Protein 6EHB (pdb70)

Structure (mmCIF, N/CA/C/O backbone):
data_6EHB
#
_entry.id   6EHB
#
_cell.length_a   62.723
_cell.length_b   153.840
_cell.length_c   66.170
_cell.angle_alpha   90.00
_cell.angle_beta   102.32
_cell.angle_gamma   90.00
#
_symmetry.space_group_name_H-M   'P 1 21 1'
#
loop_
_entity.id
_entity.type
_entity.pdbx_description
1 polymer 'Outer membrane protein U'
2 non-polymer (HYDROXYETHYLOXY)TRI(ETHYLOXY)OCTANE
3 water water
#
loop_
_atom_site.group_PDB
_atom_site.id
_atom_site.type_symbol
_atom_site.label_atom_id
_atom_site.label_alt_id
_atom_site.label_comp_id
_atom_site.label_asym_id
_atom_site.label_entity_id
_atom_site.label_seq_id
_atom_site.pdbx_PDB_ins_code
_atom_site.Cartn_x
_atom_site.Cartn_y
_atom_site.Cartn_z
_atom_site.occupancy
_atom_site.B_iso_or_equiv
_atom_site.auth_seq_id
_atom_site.auth_comp_id
_atom_site.auth_asym_id
_atom_site.auth_atom_id
_atom_site.pdbx_PDB_model_num
ATOM 1 N N . ASP A 1 1 ? -19.250 70.285 67.383 1.00 34.80 1 ASP A N 1
ATOM 2 C CA . ASP A 1 1 ? -20.692 70.114 67.754 1.00 35.62 1 ASP A CA 1
ATOM 3 C C . ASP A 1 1 ? -21.367 71.520 67.682 1.00 30.78 1 ASP A C 1
ATOM 4 O O . ASP A 1 1 ? -20.700 72.627 67.739 1.00 28.66 1 ASP A O 1
ATOM 9 N N . GLY A 1 2 ? -22.694 71.454 67.625 1.00 31.06 2 GLY A N 1
ATOM 10 C CA . GLY A 1 2 ? -23.483 72.648 67.630 1.00 27.19 2 GLY A CA 1
ATOM 11 C C . GLY A 1 2 ? -23.133 73.546 66.420 1.00 21.48 2 GLY A C 1
ATOM 12 O O . GLY A 1 2 ? -23.075 73.079 65.222 1.00 22.22 2 GLY A O 1
ATOM 13 N N . ILE A 1 3 ? -22.833 74.792 66.716 1.00 20.49 3 ILE A N 1
ATOM 14 C CA . ILE A 1 3 ? -22.529 75.759 65.665 1.00 20.24 3 ILE A CA 1
ATOM 15 C C . ILE A 1 3 ? -21.230 75.414 64.984 1.00 18.93 3 ILE A C 1
ATOM 16 O O . ILE A 1 3 ? -21.055 75.766 63.854 1.00 18.51 3 ILE A O 1
ATOM 21 N N . ASN A 1 4 ? -20.334 74.697 65.652 1.00 18.35 4 ASN A N 1
ATOM 22 C CA . ASN A 1 4 ? -19.100 74.256 65.009 1.00 16.76 4 ASN A CA 1
ATOM 23 C C . ASN A 1 4 ? -19.364 72.959 64.359 1.00 17.02 4 ASN A C 1
ATOM 24 O O . ASN A 1 4 ? -19.091 71.856 64.891 1.00 17.52 4 ASN A O 1
ATOM 29 N N . GLN A 1 5 ? -19.990 73.080 63.223 1.00 16.60 5 GLN A N 1
ATOM 30 C CA . GLN A 1 5 ? -20.613 71.947 62.573 1.00 16.11 5 GLN A CA 1
ATOM 31 C C . GLN A 1 5 ? -19.592 70.842 62.265 1.00 16.73 5 GLN A C 1
ATOM 32 O O . GLN A 1 5 ? -19.932 69.654 62.408 1.00 17.53 5 GLN A O 1
ATOM 38 N N . SER A 1 6 ? -18.380 71.235 61.881 1.00 14.74 6 SER A N 1
ATOM 39 C CA . SER A 1 6 ? -17.374 70.193 61.485 1.00 16.87 6 SER A CA 1
ATOM 40 C C . SER A 1 6 ? -16.795 69.458 62.669 1.00 17.78 6 SER A C 1
ATOM 41 O O . SER A 1 6 ? -16.118 68.437 62.479 1.00 17.13 6 SER A O 1
ATOM 44 N N . GLY A 1 7 ? -16.999 69.937 63.889 1.00 16.09 7 GLY A N 1
ATOM 45 C CA . GLY A 1 7 ? -16.458 69.331 65.086 1.00 17.58 7 GLY A CA 1
ATOM 46 C C . GLY A 1 7 ? -17.186 68.040 65.442 1.00 14.72 7 GLY A C 1
ATOM 47 O O . GLY A 1 7 ? -18.344 67.772 65.042 1.00 16.06 7 GLY A O 1
ATOM 48 N N . ASP A 1 8 ? -16.420 67.226 66.215 1.00 15.94 8 ASP A N 1
ATOM 49 C CA . ASP A 1 8 ? -16.965 65.972 66.734 1.00 16.68 8 ASP A CA 1
ATOM 50 C C . ASP A 1 8 ? -18.223 66.208 67.585 1.00 21.53 8 ASP A C 1
ATOM 51 O O . ASP A 1 8 ? -18.313 67.256 68.248 1.00 21.92 8 ASP A O 1
ATOM 56 N N . LYS A 1 9 ? -19.128 65.252 67.576 1.00 19.91 9 LYS A N 1
ATOM 57 C CA . LYS A 1 9 ? -20.248 65.146 68.564 1.00 21.96 9 LYS A CA 1
ATOM 58 C C . LYS A 1 9 ? -19.991 64.105 69.622 1.00 23.98 9 LYS A C 1
ATOM 59 O O . LYS A 1 9 ? -19.250 63.144 69.421 1.00 20.36 9 LYS A O 1
ATOM 65 N N . ALA A 1 10 ? -20.554 64.259 70.833 1.00 21.20 10 ALA A N 1
ATOM 66 C CA . ALA A 1 10 ? -20.460 63.188 71.809 1.00 24.00 10 ALA A CA 1
ATOM 67 C C . ALA A 1 10 ? -20.931 61.864 71.316 1.00 21.67 10 ALA A C 1
ATOM 68 O O . ALA A 1 10 ? -21.809 61.784 70.489 1.00 24.25 10 ALA A O 1
ATOM 70 N N . GLY A 1 11 ? -20.165 60.859 71.740 1.00 20.58 11 GLY A N 1
ATOM 71 C CA . GLY A 1 11 ? -20.405 59.494 71.425 1.00 22.53 11 GLY A CA 1
ATOM 72 C C . GLY A 1 11 ? -21.563 58.841 72.144 1.00 26.04 11 GLY A C 1
ATOM 73 O O . GLY A 1 11 ? -22.329 59.511 72.812 1.00 23.52 11 GLY A O 1
ATOM 74 N N . SER A 1 12 ? -21.731 57.578 71.832 1.00 21.51 12 SER A N 1
ATOM 75 C CA . SER A 1 12 ? -22.800 56.698 72.331 1.00 23.42 12 SER A CA 1
ATOM 76 C C . SER A 1 12 ? -22.234 55.955 73.563 1.00 23.07 12 SER A C 1
ATOM 77 O O . SER A 1 12 ? -21.173 55.315 73.523 1.00 22.08 12 SER A O 1
ATOM 80 N N . THR A 1 13 ? -23.072 55.869 74.609 1.00 22.78 13 THR A N 1
ATOM 81 C CA . THR A 1 13 ? -22.646 55.192 75.839 1.00 23.92 13 THR A CA 1
ATOM 82 C C . THR A 1 13 ? -22.823 53.683 75.685 1.00 22.49 13 THR A C 1
ATOM 83 O O . THR A 1 13 ? -23.887 53.259 75.497 1.00 26.99 13 THR A O 1
ATOM 87 N N . VAL A 1 14 ? -21.754 52.899 75.695 1.00 20.59 14 VAL A N 1
ATOM 88 C CA . VAL A 1 14 ? -21.784 51.488 75.476 1.00 22.58 14 VAL A CA 1
ATOM 89 C C . VAL A 1 14 ? -21.618 50.695 76.781 1.00 25.17 14 VAL A C 1
ATOM 90 O O . VAL A 1 14 ? -21.898 49.540 76.807 1.00 25.42 14 VAL A O 1
ATOM 94 N N . TYR A 1 15 ? -21.142 51.328 77.801 1.00 24.19 15 TYR A N 1
ATOM 95 C CA . TYR A 1 15 ? -21.027 50.738 79.108 1.00 26.00 15 TYR A CA 1
ATOM 96 C C . TYR A 1 15 ? -21.253 51.908 80.080 1.00 25.52 15 TYR A C 1
ATOM 97 O O . TYR A 1 15 ? -20.652 53.017 79.980 1.00 22.70 15 TYR A O 1
ATOM 106 N N . SER A 1 16 ? -22.048 51.639 81.138 1.00 28.64 16 SER A N 1
ATOM 107 C CA . SER A 1 16 ? -22.207 52.597 82.175 1.00 28.33 16 SER A CA 1
ATOM 108 C C . SER A 1 16 ? -22.556 51.815 83.430 1.00 36.18 16 SER A C 1
ATOM 109 O O . SER A 1 16 ? -23.451 50.956 83.404 1.00 37.04 16 SER A O 1
ATOM 112 N N . ALA A 1 17 ? -21.826 52.075 84.473 1.00 29.83 17 ALA A N 1
ATOM 113 C CA . ALA A 1 17 ? -22.151 51.414 85.739 1.00 40.87 17 ALA A CA 1
ATOM 114 C C . ALA A 1 17 ? -21.283 51.994 86.830 1.00 51.23 17 ALA A C 1
ATOM 115 O O . ALA A 1 17 ? -20.068 51.747 86.811 1.00 52.43 17 ALA A O 1
ATOM 117 N N . LYS A 1 18 ? -21.924 52.726 87.780 1.00 59.40 18 LYS A N 1
ATOM 118 C CA . LYS A 1 18 ? -21.316 53.209 89.067 1.00 54.66 18 LYS A CA 1
ATOM 119 C C . LYS A 1 18 ? -20.447 54.445 88.909 1.00 47.54 18 LYS A C 1
ATOM 120 O O . LYS A 1 18 ? -19.261 54.431 89.250 1.00 55.62 18 LYS A O 1
ATOM 126 N N . GLY A 1 19 ? -21.011 55.520 88.384 1.00 46.58 19 GLY A N 1
ATOM 127 C CA . GLY A 1 19 ? -20.224 56.694 87.947 1.00 42.48 19 GLY A CA 1
ATOM 128 C C . GLY A 1 19 ? -19.052 56.414 86.960 1.00 43.09 19 GLY A C 1
ATOM 129 O O . GLY A 1 19 ? -18.183 57.298 86.762 1.00 44.21 19 GLY A O 1
ATOM 130 N N . THR A 1 20 ? -18.998 55.204 86.398 1.00 36.21 20 THR A N 1
ATOM 131 C CA . THR A 1 20 ? -18.010 54.857 85.312 1.00 39.91 20 THR A CA 1
ATOM 132 C C . THR A 1 20 ? -18.681 54.583 83.965 1.00 30.09 20 THR A C 1
ATOM 133 O O . THR A 1 20 ? -19.618 53.821 83.881 1.00 28.58 20 THR A O 1
ATOM 137 N N . SER A 1 21 ? -18.166 55.222 82.891 1.00 26.09 21 SER A N 1
ATOM 138 C CA . SER A 1 21 ? -18.808 55.110 81.578 1.00 25.37 21 SER A CA 1
ATOM 139 C C . SER A 1 21 ? -17.759 55.006 80.444 1.00 20.55 21 SER A C 1
ATOM 140 O O . SER A 1 21 ? -16.642 55.495 80.589 1.00 21.29 21 SER A O 1
ATOM 143 N N . LEU A 1 22 ? -18.209 54.364 79.341 1.00 20.16 22 LEU A N 1
ATOM 144 C CA . LEU A 1 22 ? -17.418 54.234 78.088 1.00 19.80 22 LEU A CA 1
ATOM 145 C C . LEU A 1 22 ? -18.306 54.661 76.967 1.00 18.86 22 LEU A C 1
ATOM 146 O O . LEU A 1 22 ? -19.361 54.111 76.798 1.00 18.10 22 LEU A O 1
ATOM 151 N N . GLU A 1 23 ? -17.869 55.677 76.211 1.00 18.78 23 GLU A N 1
ATOM 152 C CA . GLU A 1 23 ? -18.606 56.224 75.082 1.00 20.32 23 GLU A CA 1
ATOM 153 C C . GLU A 1 23 ? -17.750 55.946 73.831 1.00 17.98 23 GLU A C 1
ATOM 154 O O . GLU A 1 23 ? -16.564 56.293 73.842 1.00 18.51 23 GLU A O 1
ATOM 160 N N . VAL A 1 24 ? -18.419 55.457 72.808 1.00 18.36 24 VAL A N 1
ATOM 161 C CA . VAL A 1 24 ? -17.763 55.164 71.522 1.00 16.19 24 VAL A CA 1
ATOM 162 C C . VAL A 1 24 ? -18.450 56.184 70.594 1.00 18.26 24 VAL A C 1
ATOM 163 O O . VAL A 1 24 ? -19.646 56.227 70.459 1.00 20.12 24 VAL A O 1
ATOM 167 N N . GLY A 1 25 ? -17.624 57.013 69.937 1.00 16.90 25 GLY A N 1
ATOM 168 C CA . GLY A 1 25 ? -18.135 58.010 69.080 1.00 16.49 25 GLY A CA 1
ATOM 169 C C . GLY A 1 25 ? -17.259 58.054 67.831 1.00 14.88 25 GLY A C 1
ATOM 170 O O . GLY A 1 25 ? -16.445 57.140 67.541 1.00 15.66 25 GLY A O 1
ATOM 171 N N . GLY A 1 26 ? -17.407 59.134 67.099 1.00 15.33 26 GLY A N 1
ATOM 172 C CA . GLY A 1 26 ? -16.685 59.341 65.803 1.00 13.53 26 GLY A CA 1
ATOM 173 C C . GLY A 1 26 ? -17.686 59.543 64.713 1.00 14.57 26 GLY A C 1
ATOM 174 O O . GLY A 1 26 ? -18.817 59.924 64.949 1.00 14.96 26 GLY A O 1
ATOM 175 N N . ARG A 1 27 ? -17.231 59.309 63.482 1.00 13.00 27 ARG A N 1
ATOM 176 C CA . ARG A 1 27 ? -18.120 59.559 62.341 1.00 13.56 27 ARG A CA 1
ATOM 177 C C . ARG A 1 27 ? -17.713 58.726 61.125 1.00 13.07 27 ARG A C 1
ATOM 178 O O . ARG A 1 27 ? -16.574 58.223 61.086 1.00 13.29 27 ARG A O 1
ATOM 186 N N . ALA A 1 28 ? -18.658 58.559 60.251 1.00 13.62 28 ALA A N 1
ATOM 187 C CA . ALA A 1 28 ? -18.383 58.081 58.888 1.00 13.21 28 ALA A CA 1
ATOM 188 C C . ALA A 1 28 ? -18.846 59.245 58.026 1.00 14.69 28 ALA A C 1
ATOM 189 O O . ALA A 1 28 ? -20.043 59.500 57.944 1.00 14.52 28 ALA A O 1
ATOM 191 N N . GLU A 1 29 ? -17.908 59.923 57.391 1.00 12.20 29 GLU A N 1
ATOM 192 C CA . GLU A 1 29 ? -18.227 61.201 56.689 1.00 13.31 29 GLU A CA 1
ATOM 193 C C . GLU A 1 29 ? -17.754 61.023 55.229 1.00 12.05 29 GLU A C 1
ATOM 194 O O . GLU A 1 29 ? -16.582 61.102 54.914 1.00 14.49 29 GLU A O 1
ATOM 200 N N . ALA A 1 30 ? -18.746 60.825 54.391 1.00 12.58 30 ALA A N 1
ATOM 201 C CA . ALA A 1 30 ? -18.494 60.780 52.974 1.00 12.58 30 ALA A CA 1
ATOM 202 C C . ALA A 1 30 ? -18.353 62.145 52.401 1.00 14.80 30 ALA A C 1
ATOM 203 O O . ALA A 1 30 ? -19.257 63.006 52.673 1.00 14.46 30 ALA A O 1
ATOM 205 N N . ARG A 1 31 ? -17.301 62.422 51.632 1.00 12.79 31 ARG A N 1
ATOM 206 C CA . ARG A 1 31 ? -17.013 63.808 51.176 1.00 13.35 31 ARG A CA 1
ATOM 207 C C . ARG A 1 31 ? -16.491 63.731 49.765 1.00 13.87 31 ARG A C 1
ATOM 208 O O . ARG A 1 31 ? -15.414 63.191 49.526 1.00 14.56 31 ARG A O 1
ATOM 216 N N . LEU A 1 32 ? -17.199 64.351 48.824 1.00 14.59 32 LEU A N 1
ATOM 217 C CA . LEU A 1 32 ? -16.729 64.429 47.442 1.00 14.94 32 LEU A CA 1
ATOM 218 C C . LEU A 1 32 ? -16.284 65.850 47.185 1.00 15.34 32 LEU A C 1
ATOM 219 O O . LEU A 1 32 ? -17.072 66.792 47.457 1.00 14.80 32 LEU A O 1
ATOM 224 N N . SER A 1 33 ? -15.049 66.029 46.802 1.00 14.83 33 SER A N 1
ATOM 225 C CA . SER A 1 33 ? -14.490 67.336 46.411 1.00 15.44 33 SER A CA 1
ATOM 226 C C . SER A 1 33 ? -14.400 67.465 44.919 1.00 15.54 33 SER A C 1
ATOM 227 O O . SER A 1 33 ? -13.796 66.582 44.260 1.00 15.41 33 SER A O 1
ATOM 230 N N . LEU A 1 34 ? -14.894 68.590 44.369 1.00 16.86 34 LEU A N 1
ATOM 231 C CA . LEU A 1 34 ? -14.847 68.797 42.943 1.00 17.39 34 LEU A CA 1
ATOM 232 C C . LEU A 1 34 ? -14.061 70.078 42.687 1.00 17.88 34 LEU A C 1
ATOM 233 O O . LEU A 1 34 ? -14.479 71.165 43.150 1.00 18.24 34 LEU A O 1
ATOM 238 N N . LYS A 1 35 ? -12.965 69.972 41.967 1.00 16.39 35 LYS A N 1
ATOM 239 C CA . LYS A 1 35 ? -12.120 71.166 41.593 1.00 16.03 35 LYS A CA 1
ATOM 240 C C . LYS A 1 35 ? -11.831 71.056 40.094 1.00 19.77 35 LYS A C 1
ATOM 241 O O . LYS A 1 35 ? -11.416 70.004 39.659 1.00 18.93 35 LYS A O 1
ATOM 247 N N . ASP A 1 36 ? -12.229 72.067 39.327 1.00 20.64 36 ASP A N 1
ATOM 248 C CA . ASP A 1 36 ? -12.030 72.030 37.834 1.00 21.86 36 ASP A CA 1
ATOM 249 C C . ASP A 1 36 ? -12.744 70.807 37.238 1.00 22.50 36 ASP A C 1
ATOM 250 O O . ASP A 1 36 ? -12.274 70.249 36.282 1.00 23.63 36 ASP A O 1
ATOM 255 N N . GLY A 1 37 ? -13.881 70.430 37.829 1.00 21.70 37 GLY A N 1
ATOM 256 C CA . GLY A 1 37 ? -14.770 69.367 37.386 1.00 23.41 37 GLY A CA 1
ATOM 257 C C . GLY A 1 37 ? -14.164 67.977 37.654 1.00 24.56 37 GLY A C 1
ATOM 258 O O . GLY A 1 37 ? -14.691 66.983 37.182 1.00 25.64 37 GLY A O 1
ATOM 259 N N . LYS A 1 38 ? -13.134 67.906 38.490 1.00 21.91 38 LYS A N 1
ATOM 260 C CA . LYS A 1 38 ? -12.434 66.652 38.747 1.00 19.09 38 LYS A CA 1
ATOM 261 C C . LYS A 1 38 ? -12.663 66.268 40.251 1.00 18.71 38 LYS A C 1
ATOM 262 O O . LYS A 1 38 ? -12.422 67.080 41.144 1.00 16.85 38 LYS A O 1
ATOM 268 N N . ALA A 1 39 ? -13.092 65.005 40.446 1.00 17.75 39 ALA A N 1
ATOM 269 C CA . ALA A 1 39 ? -13.516 64.515 41.779 1.00 16.91 39 ALA A CA 1
ATOM 270 C C . ALA A 1 39 ? -12.364 63.911 42.563 1.00 16.95 39 ALA A C 1
ATOM 271 O O . ALA A 1 39 ? -11.608 63.082 42.069 1.00 15.79 39 ALA A O 1
ATOM 273 N N . GLN A 1 40 ? -12.349 64.227 43.866 1.00 16.37 40 GLN A N 1
ATOM 274 C CA . GLN A 1 40 ? -11.518 63.555 44.835 1.00 14.70 40 GLN A CA 1
ATOM 275 C C . GLN A 1 40 ? -12.327 63.074 46.031 1.00 13.84 40 GLN A C 1
ATOM 276 O O . GLN A 1 40 ? -13.215 63.805 46.516 1.00 14.17 40 GLN A O 1
ATOM 282 N N . ASP A 1 41 ? -12.097 61.812 46.460 1.00 13.45 41 ASP A N 1
ATOM 283 C CA . ASP A 1 41 ? -12.787 61.256 47.605 1.00 13.38 41 ASP A CA 1
ATOM 284 C C . ASP A 1 41 ? -12.045 61.668 48.855 1.00 12.43 41 ASP A C 1
ATOM 285 O O . ASP A 1 41 ? -10.904 61.169 49.098 1.00 13.21 41 ASP A O 1
ATOM 290 N N . ASN A 1 42 ? -12.633 62.597 49.626 1.00 12.63 42 ASN A N 1
ATOM 291 C CA . ASN A 1 42 ? -12.019 63.098 50.856 1.00 11.99 42 ASN A CA 1
ATOM 292 C C . ASN A 1 42 ? -12.805 62.536 52.030 1.00 12.42 42 ASN A C 1
ATOM 293 O O . ASN A 1 42 ? -12.770 63.097 53.136 1.00 13.79 42 ASN A O 1
ATOM 298 N N . SER A 1 43 ? -13.430 61.389 51.883 1.00 11.68 43 SER A N 1
ATOM 299 C CA . SER A 1 43 ? -14.195 60.731 52.932 1.00 12.72 43 SER A CA 1
ATOM 300 C C . SER A 1 43 ? -13.262 60.390 54.070 1.00 12.35 43 SER A C 1
ATOM 301 O O . SER A 1 43 ? -12.066 60.097 53.890 1.00 14.11 43 SER A O 1
ATOM 304 N N . ARG A 1 44 ? -13.816 60.399 55.246 1.00 14.11 44 ARG A N 1
ATOM 305 C CA . ARG A 1 44 ? -13.035 60.035 56.444 1.00 14.39 44 ARG A CA 1
ATOM 306 C C . ARG A 1 44 ? -13.940 59.342 57.462 1.00 15.39 44 ARG A C 1
ATOM 307 O O . ARG A 1 44 ? -15.142 59.657 57.589 1.00 13.98 44 ARG A O 1
ATOM 315 N N . VAL A 1 45 ? -13.339 58.407 58.203 1.00 12.46 45 VAL A N 1
ATOM 316 C CA . VAL A 1 45 ? -13.971 57.867 59.376 1.00 13.77 45 VAL A CA 1
ATOM 317 C C . VAL A 1 45 ? -13.136 58.317 60.578 1.00 12.53 45 VAL A C 1
ATOM 318 O O . VAL A 1 45 ? -11.923 58.372 60.566 1.00 12.77 45 VAL A O 1
ATOM 322 N N . ARG A 1 46 ? -13.844 58.653 61.627 1.00 12.78 46 ARG A N 1
ATOM 323 C CA . ARG A 1 46 ? -13.236 58.751 62.977 1.00 13.60 46 ARG A CA 1
ATOM 324 C C . ARG A 1 46 ? -13.864 57.754 63.919 1.00 11.91 46 ARG A C 1
ATOM 325 O O . ARG A 1 46 ? -15.070 57.507 63.879 1.00 14.18 46 ARG A O 1
ATOM 333 N N . LEU A 1 47 ? -13.010 57.157 64.776 1.00 11.60 47 LEU A N 1
ATOM 334 C CA . LEU A 1 47 ? -13.455 56.298 65.862 1.00 12.90 47 LEU A CA 1
ATOM 335 C C . LEU A 1 47 ? -12.777 56.860 67.147 1.00 12.73 47 LEU A C 1
ATOM 336 O O . LEU A 1 47 ? -11.597 57.205 67.152 1.00 13.98 47 LEU A O 1
ATOM 341 N N . ASN A 1 48 ? -13.621 56.998 68.174 1.00 15.07 48 ASN A N 1
ATOM 342 C CA . ASN A 1 48 ? -13.158 57.504 69.414 1.00 14.52 48 ASN A CA 1
ATOM 343 C C . ASN A 1 48 ? -13.797 56.791 70.596 1.00 13.52 48 ASN A C 1
ATOM 344 O O . ASN A 1 48 ? -14.806 56.153 70.480 1.00 14.42 48 ASN A O 1
ATOM 349 N N . PHE A 1 49 ? -13.030 56.798 71.678 1.00 14.24 49 PHE A N 1
ATOM 350 C CA . PHE A 1 49 ? -13.296 56.074 72.926 1.00 14.72 49 PHE A CA 1
ATOM 351 C C . PHE A 1 49 ? -12.986 56.972 74.090 1.00 14.85 49 PHE A C 1
ATOM 352 O O . PHE A 1 49 ? -11.891 57.467 74.183 1.00 13.71 49 PHE A O 1
ATOM 360 N N . LEU A 1 50 ? -14.043 57.286 74.863 1.00 14.88 50 LEU A N 1
ATOM 361 C CA . LEU A 1 50 ? -13.958 58.237 75.972 1.00 15.60 50 LEU A CA 1
ATOM 362 C C . LEU A 1 50 ? -14.455 57.478 77.239 1.00 15.58 50 LEU A C 1
ATOM 363 O O . LEU A 1 50 ? -15.611 57.056 77.346 1.00 17.73 50 LEU A O 1
ATOM 368 N N . GLY A 1 51 ? -13.521 57.326 78.124 1.00 16.20 51 GLY A N 1
ATOM 369 C CA . GLY A 1 51 ? -13.836 56.769 79.441 1.00 16.60 51 GLY A CA 1
ATOM 370 C C . GLY A 1 51 ? -13.760 57.805 80.557 1.00 17.28 51 GLY A C 1
ATOM 371 O O . GLY A 1 51 ? -12.925 58.689 80.556 1.00 17.36 51 GLY A O 1
ATOM 372 N N . LYS A 1 52 ? -14.765 57.740 81.420 1.00 19.65 52 LYS A N 1
ATOM 373 C CA . LYS A 1 52 ? -14.823 58.689 82.555 1.00 22.08 52 LYS A CA 1
ATOM 374 C C . LYS A 1 52 ? -15.169 57.877 83.805 1.00 24.13 52 LYS A C 1
ATOM 375 O O . LYS A 1 52 ? -16.151 57.047 83.748 1.00 22.96 52 LYS A O 1
ATOM 381 N N . ALA A 1 53 ? -14.413 58.087 84.870 1.00 23.59 53 ALA A N 1
ATOM 382 C CA . ALA A 1 53 ? -14.621 57.396 86.150 1.00 22.65 53 ALA A CA 1
ATOM 383 C C . ALA A 1 53 ? -14.727 58.481 87.274 1.00 23.42 53 ALA A C 1
ATOM 384 O O . ALA A 1 53 ? -13.758 59.238 87.512 1.00 22.28 53 ALA A O 1
ATOM 386 N N . GLU A 1 54 ? -15.924 58.538 87.835 1.00 27.34 54 GLU A N 1
ATOM 387 C CA . GLU A 1 54 ? -16.213 59.485 88.922 1.00 27.20 54 GLU A CA 1
ATOM 388 C C . GLU A 1 54 ? -15.493 58.922 90.078 1.00 24.58 54 GLU A C 1
ATOM 389 O O . GLU A 1 54 ? -15.670 57.758 90.451 1.00 28.05 54 GLU A O 1
ATOM 395 N N . ILE A 1 55 ? -14.678 59.757 90.689 1.00 21.30 55 ILE A N 1
ATOM 396 C CA . ILE A 1 55 ? -13.896 59.365 91.852 1.00 22.95 55 ILE A CA 1
ATOM 397 C C . ILE A 1 55 ? -14.682 59.815 93.135 1.00 25.94 55 ILE A C 1
ATOM 398 O O . ILE A 1 55 ? -14.863 59.034 94.077 1.00 26.86 55 ILE A O 1
ATOM 403 N N . ASN A 1 56 ? -15.125 61.052 93.108 1.00 24.93 56 ASN A N 1
ATOM 404 C CA . ASN A 1 56 ? -16.031 61.572 94.116 1.00 23.75 56 ASN A CA 1
ATOM 405 C C . ASN A 1 56 ? -16.808 62.674 93.457 1.00 25.20 56 ASN A C 1
ATOM 406 O O . ASN A 1 56 ? -16.565 62.975 92.255 1.00 24.93 56 ASN A O 1
ATOM 411 N N . ASP A 1 57 ? -17.680 63.413 94.167 1.00 24.88 57 ASP A N 1
ATOM 412 C CA . ASP A 1 57 ? -18.367 64.477 93.499 1.00 26.58 57 ASP A CA 1
ATOM 413 C C . ASP A 1 57 ? -17.545 65.660 93.142 1.00 28.64 57 ASP A C 1
ATOM 414 O O . ASP A 1 57 ? -18.089 66.600 92.560 1.00 38.81 57 ASP A O 1
ATOM 419 N N . SER A 1 58 ? -16.264 65.684 93.448 1.00 23.95 58 SER A N 1
ATOM 420 C CA . SER A 1 58 ? -15.402 66.815 93.118 1.00 27.51 58 SER A CA 1
ATOM 421 C C . SER A 1 58 ? -14.371 66.405 92.072 1.00 25.36 58 SER A C 1
ATOM 422 O O . SER A 1 58 ? -13.530 67.281 91.717 1.00 28.18 58 SER A O 1
ATOM 425 N N . LEU A 1 59 ? -14.325 65.099 91.726 1.00 20.98 59 LEU A N 1
ATOM 426 C CA . LEU A 1 59 ? -13.113 64.637 91.028 1.00 21.16 59 LEU A CA 1
ATOM 427 C C . LEU A 1 59 ? -13.444 63.443 90.129 1.00 21.63 59 LEU A C 1
ATOM 428 O O . LEU A 1 59 ? -14.185 62.541 90.477 1.00 19.60 59 LEU A O 1
ATOM 433 N N . TYR A 1 60 ? -12.872 63.453 88.910 1.00 20.59 60 TYR A N 1
ATOM 434 C CA . TYR A 1 60 ? -13.118 62.303 87.978 1.00 19.62 60 TYR A CA 1
ATOM 435 C C . TYR A 1 60 ? -11.766 62.142 87.181 1.00 16.51 60 TYR A C 1
ATOM 436 O O . TYR A 1 60 ? -10.918 63.018 87.053 1.00 17.75 60 TYR A O 1
ATOM 445 N N . GLY A 1 61 ? -11.583 60.899 86.698 1.00 20.21 61 GLY A N 1
ATOM 446 C CA . GLY A 1 61 ? -10.488 60.602 85.760 1.00 19.78 61 GLY A CA 1
ATOM 447 C C . GLY A 1 61 ? -11.096 60.350 84.390 1.00 17.98 61 GLY A C 1
ATOM 448 O O . GLY A 1 61 ? -12.263 60.014 84.233 1.00 17.98 61 GLY A O 1
ATOM 449 N N . VAL A 1 62 ? -10.288 60.699 83.388 1.00 18.16 62 VAL A N 1
ATOM 450 C CA . VAL A 1 62 ? -10.691 60.570 82.000 1.00 18.99 62 VAL A CA 1
ATOM 451 C C . VAL A 1 62 ? -9.553 59.937 81.156 1.00 16.20 62 VAL A C 1
ATOM 452 O O . VAL A 1 62 ? -8.381 60.138 81.366 1.00 15.03 62 VAL A O 1
ATOM 456 N N . GLY A 1 63 ? -10.010 59.224 80.117 1.00 15.98 63 GLY A N 1
ATOM 457 C CA . GLY A 1 63 ? -9.079 58.672 79.099 1.00 15.23 63 GLY A CA 1
ATOM 458 C C . GLY A 1 63 ? -9.726 58.859 77.736 1.00 13.05 63 GLY A C 1
ATOM 459 O O . GLY A 1 63 ? -10.905 58.580 77.613 1.00 16.94 63 GLY A O 1
ATOM 460 N N . PHE A 1 64 ? -8.946 59.224 76.708 1.00 13.43 64 PHE A N 1
ATOM 461 C CA . PHE A 1 64 ? -9.508 59.449 75.417 1.00 14.20 64 PHE A CA 1
ATOM 462 C C . PHE A 1 64 ? -8.530 59.030 74.324 1.00 13.89 64 PHE A C 1
ATOM 463 O O . PHE A 1 64 ? -7.334 59.403 74.320 1.00 15.69 64 PHE A O 1
ATOM 471 N N . TYR A 1 65 ? -9.152 58.386 73.307 1.00 13.41 65 TYR A N 1
ATOM 472 C CA . TYR A 1 65 ? -8.418 58.112 72.032 1.00 13.39 65 TYR A CA 1
ATOM 473 C C . TYR A 1 65 ? -9.344 58.554 70.896 1.00 11.72 65 TYR A C 1
ATOM 474 O O . TYR A 1 65 ? -10.541 58.243 70.953 1.00 12.27 65 TYR A O 1
ATOM 483 N N . GLU A 1 66 ? -8.722 59.084 69.832 1.00 12.20 66 GLU A N 1
ATOM 484 C CA . GLU A 1 66 ? -9.434 59.243 68.564 1.00 12.71 66 GLU A CA 1
ATOM 485 C C . GLU A 1 66 ? -8.452 58.952 67.443 1.00 12.36 66 GLU A C 1
ATOM 486 O O . GLU A 1 66 ? -7.393 59.538 67.382 1.00 13.67 66 GLU A O 1
ATOM 492 N N . GLY A 1 67 ? -8.968 58.130 66.519 1.00 13.40 67 GLY A N 1
ATOM 493 C CA . GLY A 1 67 ? -8.277 57.871 65.259 1.00 13.44 67 GLY A CA 1
ATOM 494 C C . GLY A 1 67 ? -9.071 58.309 64.054 1.00 12.71 67 GLY A C 1
ATOM 495 O O . GLY A 1 67 ? -10.303 58.299 64.090 1.00 13.39 67 GLY A O 1
ATOM 496 N N . GLU A 1 68 ? -8.367 58.681 62.997 1.00 13.20 68 GLU A N 1
ATOM 497 C CA . GLU A 1 68 ? -9.040 59.038 61.718 1.00 11.48 68 GLU A CA 1
ATOM 498 C C . GLU A 1 68 ? -8.454 58.050 60.665 1.00 12.72 68 GLU A C 1
ATOM 499 O O . GLU A 1 68 ? -7.226 57.852 60.663 1.00 13.27 68 GLU A O 1
ATOM 505 N N . PHE A 1 69 ? -9.336 57.573 59.834 1.00 12.54 69 PHE A N 1
ATOM 506 C CA . PHE A 1 69 ? -9.069 56.503 58.859 1.00 12.97 69 PHE A CA 1
ATOM 507 C C . PHE A 1 69 ? -9.584 56.970 57.508 1.00 13.49 69 PHE A C 1
ATOM 508 O O . PHE A 1 69 ? -10.704 57.491 57.395 1.00 14.40 69 PHE A O 1
ATOM 516 N N . THR A 1 70 ? -8.751 56.809 56.468 1.00 14.02 70 THR A N 1
ATOM 517 C CA . THR A 1 70 ? -9.134 57.173 55.121 1.00 14.16 70 THR A CA 1
ATOM 518 C C . THR A 1 70 ? -8.668 56.134 54.118 1.00 13.58 70 THR A C 1
ATOM 519 O O . THR A 1 70 ? -7.890 55.235 54.454 1.00 14.15 70 THR A O 1
ATOM 523 N N . THR A 1 71 ? -9.126 56.316 52.857 1.00 13.72 71 THR A N 1
ATOM 524 C CA . THR A 1 71 ? -8.713 55.451 51.735 1.00 12.65 71 THR A CA 1
ATOM 525 C C . THR A 1 71 ? -8.121 56.396 50.630 1.00 12.80 71 THR A C 1
ATOM 526 O O . THR A 1 71 ? -8.479 57.601 50.513 1.00 13.61 71 THR A O 1
ATOM 530 N N . ASN A 1 72 ? -7.291 55.780 49.810 1.00 13.44 72 ASN A N 1
ATOM 531 C CA . ASN A 1 72 ? -6.748 56.433 48.640 1.00 13.41 72 ASN A CA 1
ATOM 532 C C . ASN A 1 72 ? -6.473 55.392 47.553 1.00 14.64 72 ASN A C 1
ATOM 533 O O . ASN A 1 72 ? -5.355 55.107 47.175 1.00 15.90 72 ASN A O 1
ATOM 538 N N . ASP A 1 73 ? -7.572 54.830 47.049 1.00 14.42 73 ASP A N 1
ATOM 539 C CA . ASP A 1 73 ? -7.501 53.701 46.114 1.00 12.22 73 ASP A CA 1
ATOM 540 C C . ASP A 1 73 ? -6.904 54.037 44.759 1.00 13.66 73 ASP A C 1
ATOM 541 O O . ASP A 1 73 ? -6.245 53.154 44.145 1.00 14.24 73 ASP A O 1
ATOM 546 N N . GLN A 1 74 ? -7.177 55.256 44.267 1.00 14.56 74 GLN A N 1
ATOM 547 C CA . GLN A 1 74 ? -6.675 55.672 42.945 1.00 15.73 74 GLN A CA 1
ATOM 548 C C . GLN A 1 74 ? -7.100 54.669 41.897 1.00 16.11 74 GLN A C 1
ATOM 549 O O . GLN A 1 74 ? -6.368 54.350 40.962 1.00 18.12 74 GLN A O 1
ATOM 555 N N . GLY A 1 75 ? -8.282 54.112 42.024 1.00 14.90 75 GLY A N 1
ATOM 556 C CA . GLY A 1 75 ? -8.790 53.221 41.032 1.00 15.88 75 GLY A CA 1
ATOM 557 C C . GLY A 1 75 ? -8.579 51.721 41.086 1.00 16.89 75 GLY A C 1
ATOM 558 O O . GLY A 1 75 ? -9.062 50.962 40.216 1.00 16.64 75 GLY A O 1
ATOM 559 N N . LYS A 1 76 ? -7.840 51.290 42.094 1.00 14.72 76 LYS A N 1
ATOM 560 C CA . LYS A 1 76 ? -7.652 49.887 42.397 1.00 14.91 76 LYS A CA 1
ATOM 561 C C . LYS A 1 76 ? -8.250 49.571 43.755 1.00 14.24 76 LYS A C 1
ATOM 562 O O . LYS A 1 76 ? -8.370 50.462 44.585 1.00 15.40 76 LYS A O 1
ATOM 568 N N . ASN A 1 77 ? -8.667 48.347 43.984 1.00 13.73 77 ASN A N 1
ATOM 569 C CA . ASN A 1 77 ? -9.055 47.943 45.343 1.00 15.27 77 ASN A CA 1
ATOM 570 C C . ASN A 1 77 ? -7.795 47.716 46.101 1.00 15.83 77 ASN A C 1
ATOM 571 O O . ASN A 1 77 ? -7.247 46.598 46.150 1.00 16.79 77 ASN A O 1
ATOM 576 N N . ALA A 1 78 ? -7.286 48.799 46.676 1.00 14.04 78 ALA A N 1
ATOM 577 C CA . ALA A 1 78 ? -5.986 48.830 47.299 1.00 15.16 78 ALA A CA 1
ATOM 578 C C . ALA A 1 78 ? -6.112 48.492 48.773 1.00 15.90 78 ALA A C 1
ATOM 579 O O . ALA A 1 78 ? -7.191 48.474 49.346 1.00 15.53 78 ALA A O 1
ATOM 581 N N . SER A 1 79 ? -4.951 48.158 49.339 1.00 14.18 79 SER A N 1
ATOM 582 C CA . SER A 1 79 ? -4.888 48.064 50.779 1.00 14.64 79 SER A CA 1
ATOM 583 C C . SER A 1 79 ? -4.567 49.482 51.285 1.00 15.82 79 SER A C 1
ATOM 584 O O . SER A 1 79 ? -3.687 50.142 50.731 1.00 19.71 79 SER A O 1
ATOM 587 N N . ASN A 1 80 ? -5.337 49.953 52.259 1.00 12.60 80 ASN A N 1
ATOM 588 C CA . ASN A 1 80 ? -5.242 51.357 52.710 1.00 13.70 80 ASN A CA 1
ATOM 589 C C . ASN A 1 80 ? -4.873 51.408 54.171 1.00 12.38 80 ASN A C 1
ATOM 590 O O . ASN A 1 80 ? -5.712 51.214 55.019 1.00 12.80 80 ASN A O 1
ATOM 595 N N . ASN A 1 81 ? -3.587 51.768 54.447 1.00 13.72 81 ASN A N 1
ATOM 596 C CA . ASN A 1 81 ? -3.041 51.811 55.799 1.00 13.63 81 ASN A CA 1
ATOM 597 C C . ASN A 1 81 ? -2.922 53.315 56.079 1.00 17.95 81 ASN A C 1
ATOM 598 O O . ASN A 1 81 ? -1.792 53.922 55.825 1.00 23.12 81 ASN A O 1
ATOM 603 N N . SER A 1 82 ? -4.062 53.993 56.229 1.00 16.47 82 SER A N 1
ATOM 604 C CA . SER A 1 82 ? -4.075 55.428 56.580 1.00 14.79 82 SER A CA 1
ATOM 605 C C . SER A 1 82 ? -4.730 55.585 57.927 1.00 15.50 82 SER A C 1
ATOM 606 O O . SER A 1 82 ? -5.895 55.346 58.088 1.00 14.73 82 SER A O 1
ATOM 609 N N . LEU A 1 83 ? -3.886 55.919 58.874 1.00 14.34 83 LEU A N 1
ATOM 610 C CA . LEU A 1 83 ? -4.339 56.153 60.229 1.00 14.00 83 LEU A CA 1
ATOM 611 C C . LEU A 1 83 ? -3.689 57.415 60.753 1.00 14.10 83 LEU A C 1
ATOM 612 O O . LEU A 1 83 ? -2.497 57.638 60.588 1.00 14.13 83 LEU A O 1
ATOM 617 N N . ASP A 1 84 ? -4.488 58.241 61.466 1.00 13.58 84 ASP A N 1
ATOM 618 C CA . ASP A 1 84 ? -3.935 59.342 62.241 1.00 13.58 84 ASP A CA 1
ATOM 619 C C . ASP A 1 84 ? -4.507 59.239 63.669 1.00 12.04 84 ASP A C 1
ATOM 620 O O . ASP A 1 84 ? -5.718 59.339 63.901 1.00 13.12 84 ASP A O 1
ATOM 625 N N . ASN A 1 85 ? -3.611 59.044 64.628 1.00 12.81 85 ASN A N 1
ATOM 626 C CA . ASN A 1 85 ? -4.009 59.050 66.049 1.00 13.98 85 ASN A CA 1
ATOM 627 C C . ASN A 1 85 ? -4.123 60.497 66.524 1.00 13.32 85 ASN A C 1
ATOM 628 O O . ASN A 1 85 ? -3.114 61.080 66.879 1.00 13.71 85 ASN A O 1
ATOM 633 N N . ARG A 1 86 ? -5.307 61.024 66.366 1.00 13.30 86 ARG A N 1
ATOM 634 C CA . ARG A 1 86 ? -5.552 62.494 66.565 1.00 14.50 86 ARG A CA 1
ATOM 635 C C . ARG A 1 86 ? -5.431 62.917 68.015 1.00 12.64 86 ARG A C 1
ATOM 636 O O . ARG A 1 86 ? -4.906 63.996 68.258 1.00 13.47 86 ARG A O 1
ATOM 644 N N . TYR A 1 87 ? -5.859 62.032 68.895 1.00 13.91 87 TYR A N 1
ATOM 645 C CA . TYR A 1 87 ? -5.869 62.268 70.361 1.00 14.43 87 TYR A CA 1
ATOM 646 C C . TYR A 1 87 ? -5.403 61.045 71.062 1.00 15.44 87 TYR A C 1
ATOM 647 O O . TYR A 1 87 ? -5.913 59.938 70.753 1.00 13.86 87 TYR A O 1
ATOM 656 N N . THR A 1 88 ? -4.498 61.226 72.057 1.00 13.07 88 THR A N 1
ATOM 657 C CA . THR A 1 88 ? -4.163 60.104 72.977 1.00 14.17 88 THR A CA 1
ATOM 658 C C . THR A 1 88 ? -3.801 60.768 74.339 1.00 15.00 88 THR A C 1
ATOM 659 O O . THR A 1 88 ? -2.699 61.282 74.453 1.00 16.39 88 THR A O 1
ATOM 663 N N . TYR A 1 89 ? -4.766 60.796 75.250 1.00 15.75 89 TYR A N 1
ATOM 664 C CA . TYR A 1 89 ? -4.502 61.469 76.531 1.00 14.20 89 TYR A CA 1
ATOM 665 C C . TYR A 1 89 ? -5.263 60.825 77.662 1.00 13.54 89 TYR A C 1
ATOM 666 O O . TYR A 1 89 ? -6.238 60.122 77.530 1.00 14.61 89 TYR A O 1
ATOM 675 N N . ALA A 1 90 ? -4.748 61.132 78.873 1.00 14.46 90 ALA A N 1
ATOM 676 C CA . ALA A 1 90 ? -5.498 60.839 80.077 1.00 14.85 90 ALA A CA 1
ATOM 677 C C . ALA A 1 90 ? -5.453 62.138 80.925 1.00 15.59 90 ALA A C 1
ATOM 678 O O . ALA A 1 90 ? -4.610 62.959 80.723 1.00 15.47 90 ALA A O 1
ATOM 680 N N . GLY A 1 91 ? -6.365 62.249 81.866 1.00 16.64 91 GLY A N 1
ATOM 681 C CA . GLY A 1 91 ? -6.529 63.525 82.587 1.00 18.71 91 GLY A CA 1
ATOM 682 C C . GLY A 1 91 ? -7.315 63.328 83.879 1.00 20.23 91 GLY A C 1
ATOM 683 O O . GLY A 1 91 ? -7.866 62.263 84.167 1.00 17.38 91 GLY A O 1
ATOM 684 N N . ILE A 1 92 ? -7.341 64.418 84.648 1.00 18.27 92 ILE A N 1
ATOM 685 C CA . ILE A 1 92 ? -8.136 64.393 85.848 1.00 20.52 92 ILE A CA 1
ATOM 686 C C . ILE A 1 92 ? -8.899 65.726 85.852 1.00 18.89 92 ILE A C 1
ATOM 687 O O . ILE A 1 92 ? -8.310 66.734 85.479 1.00 20.48 92 ILE A O 1
ATOM 692 N N . GLY A 1 93 ? -10.137 65.682 86.249 1.00 21.72 93 GLY A N 1
ATOM 693 C CA . GLY A 1 93 ? -10.909 66.900 86.339 1.00 21.19 93 GLY A CA 1
ATOM 694 C C . GLY A 1 93 ? -11.727 66.977 87.601 1.00 24.84 93 GLY A C 1
ATOM 695 O O . GLY A 1 93 ? -11.862 66.020 88.351 1.00 22.77 93 GLY A O 1
ATOM 696 N N . GLY A 1 94 ? -12.311 68.143 87.753 1.00 24.52 94 GLY A N 1
ATOM 697 C CA . GLY A 1 94 ? -13.256 68.358 88.865 1.00 27.51 94 GLY A CA 1
ATOM 698 C C . GLY A 1 94 ? -13.841 69.750 88.787 1.00 33.43 94 GLY A C 1
ATOM 699 O O . GLY A 1 94 ? -13.765 70.415 87.786 1.00 29.60 94 GLY A O 1
ATOM 700 N N . THR A 1 95 ? -14.387 70.231 89.883 1.00 34.04 95 THR A N 1
ATOM 701 C CA . THR A 1 95 ? -15.011 71.543 89.837 1.00 37.80 95 THR A CA 1
ATOM 702 C C . THR A 1 95 ? -14.104 72.683 89.270 1.00 37.67 95 THR A C 1
ATOM 703 O O . THR A 1 95 ? -14.635 73.594 88.612 1.00 45.53 95 THR A O 1
ATOM 707 N N . TYR A 1 96 ? -12.774 72.573 89.455 1.00 33.12 96 TYR A N 1
ATOM 708 C CA . TYR A 1 96 ? -11.792 73.599 89.001 1.00 34.35 96 TYR A CA 1
ATOM 709 C C . TYR A 1 96 ? -11.222 73.415 87.561 1.00 27.72 96 TYR A C 1
ATOM 710 O O . TYR A 1 96 ? -10.376 74.229 87.162 1.00 29.94 96 TYR A O 1
ATOM 719 N N . GLY A 1 97 ? -11.798 72.434 86.839 1.00 28.52 97 GLY A N 1
ATOM 720 C CA . GLY A 1 97 ? -11.517 72.185 85.409 1.00 24.32 97 GLY A CA 1
ATOM 721 C C . GLY A 1 97 ? -10.869 70.837 85.239 1.00 23.67 97 GLY A C 1
ATOM 722 O O . GLY A 1 97 ? -10.929 69.991 86.124 1.00 26.32 97 GLY A O 1
ATOM 723 N N . GLU A 1 98 ? -10.218 70.664 84.124 1.00 20.65 98 GLU A N 1
ATOM 724 C CA . GLU A 1 98 ? -9.683 69.330 83.725 1.00 18.60 98 GLU A CA 1
ATOM 725 C C . GLU A 1 98 ? -8.300 69.567 83.181 1.00 18.69 98 GLU A C 1
ATOM 726 O O . GLU A 1 98 ? -8.087 70.532 82.422 1.00 18.37 98 GLU A O 1
ATOM 732 N N . VAL A 1 99 ? -7.356 68.724 83.568 1.00 16.89 99 VAL A N 1
ATOM 733 C CA . VAL A 1 99 ? -6.018 68.802 83.077 1.00 18.54 99 VAL A CA 1
ATOM 734 C C . VAL A 1 99 ? -5.676 67.421 82.504 1.00 19.21 99 VAL A C 1
ATOM 735 O O . VAL A 1 99 ? -5.917 66.436 83.138 1.00 18.68 99 VAL A O 1
ATOM 739 N N . THR A 1 100 ? -5.018 67.470 81.378 1.00 17.19 100 THR A N 1
ATOM 740 C CA . THR A 1 100 ? -4.584 66.217 80.653 1.00 16.92 100 THR A CA 1
ATOM 741 C C . THR A 1 100 ? -3.151 66.286 80.246 1.00 15.16 100 THR A C 1
ATOM 742 O O . THR A 1 100 ? -2.503 67.345 80.175 1.00 15.27 100 THR A O 1
ATOM 746 N N . TYR A 1 101 ? -2.551 65.108 79.949 1.00 15.79 101 TYR A N 1
ATOM 747 C CA . TYR A 1 101 ? -1.227 65.029 79.337 1.00 14.56 101 TYR A CA 1
ATOM 748 C C . TYR A 1 101 ? -1.361 64.000 78.172 1.00 14.22 101 TYR A C 1
ATOM 749 O O . TYR A 1 101 ? -2.140 63.042 78.283 1.00 14.10 101 TYR A O 1
ATOM 758 N N . GLY A 1 102 ? -0.668 64.300 77.092 1.00 16.63 102 GLY A N 1
ATOM 759 C CA . GLY A 1 102 ? -0.748 63.467 75.858 1.00 17.02 102 GLY A CA 1
ATOM 760 C C . GLY A 1 102 ? -1.203 64.347 74.756 1.00 19.53 102 GLY A C 1
ATOM 761 O O . GLY A 1 102 ? -1.268 65.545 74.932 1.00 27.67 102 GLY A O 1
ATOM 762 N N . LYS A 1 103 ? -1.447 63.839 73.558 1.00 15.79 103 LYS A N 1
ATOM 763 C CA . LYS A 1 103 ? -1.894 64.696 72.506 1.00 13.53 103 LYS A CA 1
ATOM 764 C C . LYS A 1 103 ? -3.318 65.098 72.709 1.00 13.40 103 LYS A C 1
ATOM 765 O O . LYS A 1 103 ? -4.282 64.288 72.743 1.00 13.10 103 LYS A O 1
ATOM 771 N N . ASN A 1 104 ? -3.527 66.420 72.832 1.00 14.01 104 ASN A N 1
ATOM 772 C CA . ASN A 1 104 ? -4.862 67.003 73.074 1.00 14.01 104 ASN A CA 1
ATOM 773 C C . ASN A 1 104 ? -4.790 68.462 72.569 1.00 13.02 104 ASN A C 1
ATOM 774 O O . ASN A 1 104 ? -3.722 68.953 72.209 1.00 15.30 104 ASN A O 1
ATOM 779 N N . ASP A 1 105 ? -5.948 69.111 72.509 1.00 15.07 105 ASP A N 1
ATOM 780 C CA . ASP A 1 105 ? -6.064 70.507 72.092 1.00 15.64 105 ASP A CA 1
ATOM 781 C C . ASP A 1 105 ? -5.359 71.480 73.028 1.00 16.37 105 ASP A C 1
ATOM 782 O O . ASP A 1 105 ? -5.500 71.390 74.268 1.00 17.82 105 ASP A O 1
ATOM 787 N N . GLY A 1 106 ? -4.679 72.430 72.434 1.00 15.20 106 GLY A N 1
ATOM 788 C CA . GLY A 1 106 ? -4.230 73.680 73.136 1.00 15.58 106 GLY A CA 1
ATOM 789 C C . GLY A 1 106 ? -5.398 74.653 73.228 1.00 15.71 106 GLY A C 1
ATOM 790 O O . GLY A 1 106 ? -6.545 74.347 73.009 1.00 16.49 106 GLY A O 1
ATOM 791 N N . ALA A 1 107 ? -5.084 75.913 73.531 1.00 15.56 107 ALA A N 1
ATOM 792 C CA . ALA A 1 107 ? -6.125 76.838 73.987 1.00 15.78 107 ALA A CA 1
ATOM 793 C C . ALA A 1 107 ? -6.850 77.591 72.867 1.00 15.77 107 ALA A C 1
ATOM 794 O O . ALA A 1 107 ? -7.920 78.210 73.096 1.00 17.00 107 ALA A O 1
ATOM 796 N N . LEU A 1 108 ? -6.318 77.601 71.597 1.00 16.01 108 LEU A N 1
ATOM 797 C CA . LEU A 1 108 ? -6.896 78.541 70.642 1.00 16.22 108 LEU A CA 1
ATOM 798 C C . LEU A 1 108 ? -8.003 78.012 69.809 1.00 14.63 108 LEU A C 1
ATOM 799 O O . LEU A 1 108 ? -8.712 78.762 69.164 1.00 15.18 108 LEU A O 1
ATOM 804 N N . GLY A 1 109 ? -8.192 76.676 69.745 1.00 14.56 109 GLY A N 1
ATOM 805 C CA . GLY A 1 109 ? -9.294 76.145 69.032 1.00 14.47 109 GLY A CA 1
ATOM 806 C C . GLY A 1 109 ? -10.687 76.713 69.391 1.00 14.66 109 GLY A C 1
ATOM 807 O O . GLY A 1 109 ? -11.592 76.881 68.568 1.00 16.68 109 GLY A O 1
ATOM 808 N N . VAL A 1 110 ? -10.912 76.979 70.668 1.00 13.92 110 VAL A N 1
ATOM 809 C CA . VAL A 1 110 ? -12.224 77.490 71.062 1.00 14.82 110 VAL A CA 1
ATOM 810 C C . VAL A 1 110 ? -12.344 78.966 70.618 1.00 14.83 110 VAL A C 1
ATOM 811 O O . VAL A 1 110 ? -13.441 79.436 70.551 1.00 16.51 110 VAL A O 1
ATOM 815 N N . ILE A 1 111 ? -11.253 79.613 70.274 1.00 15.41 111 ILE A N 1
ATOM 816 C CA . ILE A 1 111 ? -11.288 80.964 69.693 1.00 15.79 111 ILE A CA 1
ATOM 817 C C . ILE A 1 111 ? -11.530 80.915 68.212 1.00 15.23 111 ILE A C 1
ATOM 818 O O . ILE A 1 111 ? -12.407 81.547 67.648 1.00 15.15 111 ILE A O 1
ATOM 823 N N . THR A 1 112 ? -10.825 79.995 67.524 1.00 15.16 112 THR A N 1
ATOM 824 C CA . THR A 1 112 ? -11.128 79.832 66.110 1.00 15.42 112 THR A CA 1
ATOM 825 C C . THR A 1 112 ? -12.529 79.319 65.849 1.00 14.24 112 THR A C 1
ATOM 826 O O . THR A 1 112 ? -13.102 79.547 64.786 1.00 15.02 112 THR A O 1
ATOM 830 N N . ASP A 1 113 ? -13.101 78.601 66.822 1.00 14.84 113 ASP A N 1
ATOM 831 C CA . ASP A 1 113 ? -14.452 78.156 66.799 1.00 14.26 113 ASP A CA 1
ATOM 832 C C . ASP A 1 113 ? -15.543 79.273 66.692 1.00 14.86 113 ASP A C 1
ATOM 833 O O . ASP A 1 113 ? -16.694 79.060 66.311 1.00 18.18 113 ASP A O 1
ATOM 838 N N . PHE A 1 114 ? -15.122 80.518 66.971 1.00 14.86 114 PHE A N 1
ATOM 839 C CA . PHE A 1 114 ? -16.067 81.600 66.762 1.00 15.37 114 PHE A CA 1
ATOM 840 C C . PHE A 1 114 ? -16.509 81.693 65.297 1.00 15.75 114 PHE A C 1
ATOM 841 O O . PHE A 1 114 ? -17.646 82.008 65.046 1.00 16.22 114 PHE A O 1
ATOM 849 N N . THR A 1 115 ? -15.589 81.498 64.347 1.00 14.79 115 THR A N 1
ATOM 850 C CA . THR A 1 115 ? -15.870 81.578 62.940 1.00 14.32 115 THR A CA 1
ATOM 851 C C . THR A 1 115 ? -15.780 80.266 62.128 1.00 14.97 115 THR A C 1
ATOM 852 O O . THR A 1 115 ? -16.218 80.199 60.985 1.00 16.49 115 THR A O 1
ATOM 856 N N . ASP A 1 116 ? -15.324 79.237 62.785 1.00 16.01 116 ASP A N 1
ATOM 857 C CA . ASP A 1 116 ? -15.249 77.865 62.180 1.00 15.66 116 ASP A CA 1
ATOM 858 C C . ASP A 1 116 ? -16.589 77.185 62.308 1.00 15.98 116 ASP A C 1
ATOM 859 O O . ASP A 1 116 ? -16.756 76.211 63.079 1.00 17.13 116 ASP A O 1
ATOM 864 N N . ILE A 1 117 ? -17.603 77.617 61.516 1.00 14.89 117 ILE A N 1
ATOM 865 C CA . ILE A 1 117 ? -18.926 77.160 61.599 1.00 15.29 117 ILE A CA 1
ATOM 866 C C . ILE A 1 117 ? -19.454 76.429 60.396 1.00 15.09 117 ILE A C 1
ATOM 867 O O . ILE A 1 117 ? -20.533 75.970 60.419 1.00 16.37 117 ILE A O 1
ATOM 872 N N . MET A 1 118 ? -18.639 76.241 59.359 1.00 14.71 118 MET A N 1
ATOM 873 C CA . MET A 1 118 ? -19.080 75.600 58.154 1.00 15.09 118 MET A CA 1
ATOM 874 C C . MET A 1 118 ? -18.841 74.074 58.186 1.00 15.48 118 MET A C 1
ATOM 875 O O . MET A 1 118 ? -18.035 73.585 58.987 1.00 15.29 118 MET A O 1
ATOM 880 N N . SER A 1 119 ? -19.622 73.402 57.398 1.00 16.08 119 SER A N 1
ATOM 881 C CA . SER A 1 119 ? -19.475 71.896 57.378 1.00 14.87 119 SER A CA 1
ATOM 882 C C . SER A 1 119 ? -18.151 71.422 56.805 1.00 15.40 119 SER A C 1
ATOM 883 O O . SER A 1 119 ? -17.681 70.356 57.218 1.00 15.81 119 SER A O 1
ATOM 886 N N . TYR A 1 120 ? -17.631 72.143 55.804 1.00 13.76 120 TYR A N 1
ATOM 887 C CA . TYR A 1 120 ? -16.444 71.724 55.060 1.00 14.52 120 TYR A CA 1
ATOM 888 C C . TYR A 1 120 ? -15.367 72.820 54.844 1.00 14.68 120 TYR A C 1
ATOM 889 O O . TYR A 1 120 ? -14.195 72.586 54.972 1.00 15.52 120 TYR A O 1
ATOM 898 N N . HIS A 1 121 ? -15.831 74.035 54.487 1.00 14.64 121 HIS A N 1
ATOM 899 C CA . HIS A 1 121 ? -14.967 75.147 54.176 1.00 15.21 121 HIS A CA 1
ATOM 900 C C . HIS A 1 121 ? -14.774 76.003 55.411 1.00 15.57 121 HIS A C 1
ATOM 901 O O . HIS A 1 121 ? -15.057 75.566 56.523 1.00 14.87 121 HIS A O 1
ATOM 908 N N . GLY A 1 122 ? -14.233 77.210 55.253 1.00 16.54 122 GLY A N 1
ATOM 909 C CA . GLY A 1 122 ? -13.968 78.061 56.379 1.00 16.80 122 GLY A CA 1
ATOM 910 C C . GLY A 1 122 ? -12.733 77.641 57.114 1.00 17.79 122 GLY A C 1
ATOM 911 O O . GLY A 1 122 ? -12.018 76.636 56.735 1.00 17.47 122 GLY A O 1
ATOM 912 N N . ASN A 1 123 ? -12.401 78.356 58.212 1.00 15.90 123 ASN A N 1
ATOM 913 C CA . ASN A 1 123 ? -11.156 78.074 58.989 1.00 15.63 123 ASN A CA 1
ATOM 914 C C . ASN A 1 123 ? -9.910 78.040 58.155 1.00 17.51 123 ASN A C 1
ATOM 915 O O . ASN A 1 123 ? -9.015 77.255 58.396 1.00 18.68 123 ASN A O 1
ATOM 920 N N . THR A 1 124 ? -9.842 78.922 57.126 1.00 16.85 124 THR A N 1
ATOM 921 C CA . THR A 1 124 ? -8.665 79.038 56.269 1.00 16.67 124 THR A CA 1
ATOM 922 C C . THR A 1 124 ? -7.767 80.208 56.509 1.00 17.28 124 THR A C 1
ATOM 923 O O . THR A 1 124 ? -6.689 80.278 55.906 1.00 17.62 124 THR A O 1
ATOM 927 N N . ALA A 1 125 ? -8.104 81.089 57.481 1.00 15.50 125 ALA A N 1
ATOM 928 C CA . ALA A 1 125 ? -7.299 82.237 57.779 1.00 15.72 125 ALA A CA 1
ATOM 929 C C . ALA A 1 125 ? -7.211 82.421 59.261 1.00 18.24 125 ALA A C 1
ATOM 930 O O . ALA A 1 125 ? -7.330 83.544 59.813 1.00 18.55 125 ALA A O 1
ATOM 932 N N . ALA A 1 126 ? -6.896 81.322 59.939 1.00 16.78 126 ALA A N 1
ATOM 933 C CA . ALA A 1 126 ? -6.822 81.346 61.397 1.00 19.67 126 ALA A CA 1
ATOM 934 C C . ALA A 1 126 ? -5.793 80.320 61.852 1.00 17.24 126 ALA A C 1
ATOM 935 O O . ALA A 1 126 ? -6.119 79.503 62.763 1.00 17.96 126 ALA A O 1
ATOM 937 N N . GLU A 1 127 ? -4.585 80.376 61.292 1.00 18.15 127 GLU A N 1
ATOM 938 C CA . GLU A 1 127 ? -3.604 79.292 61.493 1.00 17.71 127 GLU A CA 1
ATOM 939 C C . GLU A 1 127 ? -3.255 79.270 62.990 1.00 18.18 127 GLU A C 1
ATOM 940 O O . GLU A 1 127 ? -3.010 80.341 63.620 1.00 18.98 127 GLU A O 1
ATOM 946 N N . LYS A 1 128 ? -3.267 78.079 63.561 1.00 17.29 128 LYS A N 1
ATOM 947 C CA . LYS A 1 128 ? -2.852 77.865 64.970 1.00 16.55 128 LYS A CA 1
ATOM 948 C C . LYS A 1 128 ? -1.504 77.190 65.025 1.00 18.94 128 LYS A C 1
ATOM 949 O O . LYS A 1 128 ? -1.307 76.116 64.384 1.00 19.26 128 LYS A O 1
ATOM 955 N N . ILE A 1 129 ? -0.582 77.764 65.736 1.00 16.65 129 ILE A N 1
ATOM 956 C CA . ILE A 1 129 ? 0.685 77.099 65.985 1.00 17.23 129 ILE A CA 1
ATOM 957 C C . ILE A 1 129 ? 0.476 75.826 66.868 1.00 16.46 129 ILE A C 1
ATOM 958 O O . ILE A 1 129 ? -0.525 75.718 67.572 1.00 16.58 129 ILE A O 1
ATOM 963 N N . ALA A 1 130 ? 1.423 74.908 66.796 1.00 17.33 130 ALA A N 1
ATOM 964 C CA . ALA A 1 130 ? 1.170 73.576 67.356 1.00 16.13 130 ALA A CA 1
ATOM 965 C C . ALA A 1 130 ? 0.604 73.561 68.788 1.00 15.19 130 ALA A C 1
ATOM 966 O O . ALA A 1 130 ? -0.393 72.916 69.084 1.00 17.18 130 ALA A O 1
ATOM 968 N N . VAL A 1 131 ? 1.289 74.270 69.685 1.00 15.25 131 VAL A N 1
ATOM 969 C CA . VAL A 1 131 ? 0.927 74.292 71.079 1.00 15.74 131 VAL A CA 1
ATOM 970 C C . VAL A 1 131 ? -0.472 74.886 71.323 1.00 15.97 131 VAL A C 1
ATOM 971 O O . VAL A 1 131 ? -1.162 74.508 72.286 1.00 16.40 131 VAL A O 1
ATOM 975 N N . ALA A 1 132 ? -0.908 75.713 70.395 1.00 16.65 132 ALA A N 1
ATOM 976 C CA . ALA A 1 132 ? -2.256 76.253 70.462 1.00 16.54 132 ALA A CA 1
ATOM 977 C C . ALA A 1 132 ? -3.338 75.426 69.844 1.00 16.80 132 ALA A C 1
ATOM 978 O O . ALA A 1 132 ? -4.525 75.695 70.032 1.00 17.09 132 ALA A O 1
ATOM 980 N N . ASP A 1 133 ? -2.892 74.395 69.058 1.00 14.97 133 ASP A N 1
ATOM 981 C CA . ASP A 1 133 ? -3.702 73.629 68.147 1.00 14.41 133 ASP A CA 1
ATOM 982 C C . ASP A 1 133 ? -3.973 72.278 68.816 1.00 16.36 133 ASP A C 1
ATOM 983 O O . ASP A 1 133 ? -4.859 72.160 69.617 1.00 17.37 133 ASP A O 1
ATOM 988 N N . ARG A 1 134 ? -3.139 71.280 68.481 1.00 16.00 134 ARG A N 1
ATOM 989 C CA . ARG A 1 134 ? -3.237 69.948 69.055 1.00 16.17 134 ARG A CA 1
ATOM 990 C C . ARG A 1 134 ? -1.929 69.316 68.887 1.00 15.28 134 ARG A C 1
ATOM 991 O O . ARG A 1 134 ? -1.410 69.320 67.773 1.00 15.93 134 ARG A O 1
ATOM 999 N N . VAL A 1 135 ? -1.278 68.856 69.980 1.00 14.16 135 VAL A N 1
ATOM 1000 C CA . VAL A 1 135 ? 0.090 68.416 69.922 1.00 14.62 135 VAL A CA 1
ATOM 1001 C C . VAL A 1 135 ? 0.381 67.653 71.169 1.00 15.47 135 VAL A C 1
ATOM 1002 O O . VAL A 1 135 ? -0.320 67.828 72.204 1.00 14.60 135 VAL A O 1
ATOM 1006 N N . ASP A 1 136 ? 1.322 66.712 71.103 1.00 13.55 136 ASP A N 1
ATOM 1007 C CA . ASP A 1 136 ? 1.705 65.880 72.224 1.00 14.67 136 ASP A CA 1
ATOM 1008 C C . ASP A 1 136 ? 2.768 66.548 73.123 1.00 14.35 136 ASP A C 1
ATOM 1009 O O . ASP A 1 136 ? 3.170 67.696 72.899 1.00 13.97 136 ASP A O 1
ATOM 1014 N N . ASN A 1 137 ? 3.190 65.828 74.155 1.00 14.22 137 ASN A N 1
ATOM 1015 C CA . ASN A 1 137 ? 4.178 66.310 75.097 1.00 14.64 137 ASN A CA 1
ATOM 1016 C C . ASN A 1 137 ? 3.652 67.570 75.789 1.00 14.14 137 ASN A C 1
ATOM 1017 O O . ASN A 1 137 ? 4.483 68.472 76.112 1.00 16.36 137 ASN A O 1
ATOM 1022 N N . MET A 1 138 ? 2.346 67.605 75.949 1.00 15.49 138 MET A N 1
ATOM 1023 C CA . MET A 1 138 ? 1.650 68.796 76.343 1.00 16.37 138 MET A CA 1
ATOM 1024 C C . MET A 1 138 ? 0.716 68.573 77.489 1.00 15.78 138 MET A C 1
ATOM 1025 O O . MET A 1 138 ? -0.068 67.650 77.532 1.00 16.64 138 MET A O 1
ATOM 1030 N N . LEU A 1 139 ? 0.776 69.482 78.469 1.00 16.90 139 LEU A N 1
ATOM 1031 C CA . LEU A 1 139 ? -0.223 69.577 79.497 1.00 17.23 139 LEU A CA 1
ATOM 1032 C C . LEU A 1 139 ? -1.308 70.539 79.061 1.00 15.95 139 LEU A C 1
ATOM 1033 O O . LEU A 1 139 ? -0.924 71.683 78.690 1.00 17.67 139 LEU A O 1
ATOM 1038 N N . ALA A 1 140 ? -2.564 70.130 79.069 1.00 16.38 140 ALA A N 1
ATOM 1039 C CA . ALA A 1 140 ? -3.694 70.955 78.557 1.00 17.28 140 ALA A CA 1
ATOM 1040 C C . ALA A 1 140 ? -4.721 71.091 79.661 1.00 18.61 140 ALA A C 1
ATOM 1041 O O . ALA A 1 140 ? -5.152 70.102 80.288 1.00 20.65 140 ALA A O 1
ATOM 1043 N N . TYR A 1 141 ? -5.213 72.332 79.836 1.00 18.13 141 TYR A N 1
ATOM 1044 C CA . TYR A 1 141 ? -6.156 72.662 80.907 1.00 18.37 141 TYR A CA 1
ATOM 1045 C C . TYR A 1 141 ? -7.347 73.342 80.311 1.00 17.73 141 TYR A C 1
ATOM 1046 O O . TYR A 1 141 ? -7.205 74.150 79.395 1.00 17.11 141 TYR A O 1
ATOM 1055 N N . LYS A 1 142 ? -8.530 73.023 80.820 1.00 17.01 142 LYS A N 1
ATOM 1056 C CA . LYS A 1 142 ? -9.759 73.774 80.532 1.00 18.15 142 LYS A CA 1
ATOM 1057 C C . LYS A 1 142 ? -10.589 73.947 81.789 1.00 20.34 142 LYS A C 1
ATOM 1058 O O . LYS A 1 142 ? -10.663 73.017 82.564 1.00 21.73 142 LYS A O 1
ATOM 1064 N N . GLY A 1 143 ? -11.255 75.079 81.923 1.00 18.70 143 GLY A N 1
ATOM 1065 C CA . GLY A 1 143 ? -12.167 75.283 83.087 1.00 20.25 143 GLY A CA 1
ATOM 1066 C C . GLY A 1 143 ? -13.235 76.265 82.734 1.00 24.01 143 GLY A C 1
ATOM 1067 O O . GLY A 1 143 ? -13.025 77.098 81.847 1.00 23.03 143 GLY A O 1
ATOM 1068 N N . GLN A 1 144 ? -14.390 76.180 83.396 1.00 22.87 144 GLN A N 1
ATOM 1069 C CA . GLN A 1 144 ? -15.481 77.128 83.170 1.00 21.65 144 GLN A CA 1
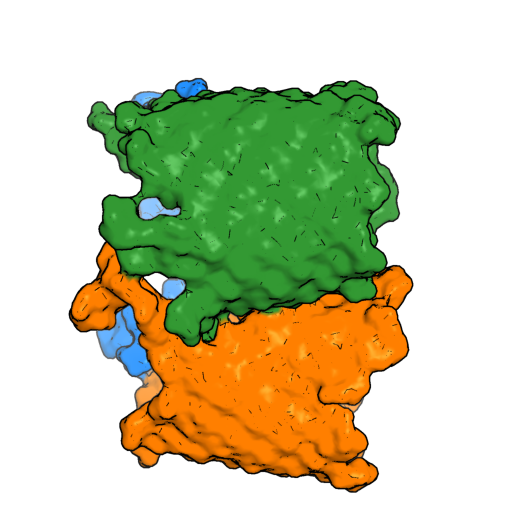ATOM 1070 C C . GLN A 1 144 ? -15.896 77.637 84.569 1.00 26.89 144 GLN A C 1
ATOM 1071 O O . GLN A 1 144 ? -16.193 76.820 85.426 1.00 26.27 144 GLN A O 1
ATOM 1077 N N . PHE A 1 145 ? -15.855 78.943 84.762 1.00 25.52 145 PHE A N 1
ATOM 1078 C CA . PHE A 1 145 ? -16.159 79.621 86.060 1.00 27.35 145 PHE A CA 1
ATOM 1079 C C . PHE A 1 145 ? -17.241 80.614 85.735 1.00 30.64 145 PHE A C 1
ATOM 1080 O O . PHE A 1 145 ? -16.969 81.717 85.243 1.00 25.93 145 PHE A O 1
ATOM 1088 N N . GLY A 1 146 ? -18.446 80.224 86.016 1.00 27.55 146 GLY A N 1
ATOM 1089 C CA . GLY A 1 146 ? -19.568 81.007 85.608 1.00 30.76 146 GLY A CA 1
ATOM 1090 C C . GLY A 1 146 ? -19.563 81.263 84.114 1.00 27.70 146 GLY A C 1
ATOM 1091 O O . GLY A 1 146 ? -19.646 80.345 83.300 1.00 26.33 146 GLY A O 1
ATOM 1092 N N . ASP A 1 147 ? -19.539 82.546 83.753 1.00 23.98 147 ASP A N 1
ATOM 1093 C CA . ASP A 1 147 ? -19.564 82.946 82.342 1.00 23.31 147 ASP A CA 1
ATOM 1094 C C . ASP A 1 147 ? -18.192 83.049 81.741 1.00 19.72 147 ASP A C 1
ATOM 1095 O O . ASP A 1 147 ? -18.122 83.452 80.567 1.00 19.60 147 ASP A O 1
ATOM 1100 N N . LEU A 1 148 ? -17.159 82.702 82.487 1.00 21.75 148 LEU A N 1
ATOM 1101 C CA . LEU A 1 148 ? -15.788 82.755 82.011 1.00 21.51 148 LEU A CA 1
ATOM 1102 C C . LEU A 1 148 ? -15.291 81.329 81.652 1.00 20.44 148 LEU A C 1
ATOM 1103 O O . LEU A 1 148 ? -15.207 80.491 82.536 1.00 21.81 148 LEU A O 1
ATOM 1108 N N . GLY A 1 149 ? -14.948 81.092 80.366 1.00 18.34 149 GLY A N 1
ATOM 1109 C CA . GLY A 1 149 ? -14.207 79.808 79.943 1.00 19.05 149 GLY A CA 1
ATOM 1110 C C . GLY A 1 149 ? -12.749 80.084 79.772 1.00 16.50 149 GLY A C 1
ATOM 1111 O O . GLY A 1 149 ? -12.353 81.090 79.124 1.00 16.64 149 GLY A O 1
ATOM 1112 N N . VAL A 1 150 ? -11.841 79.292 80.376 1.00 16.32 150 VAL A N 1
ATOM 1113 C CA A VAL A 1 150 ? -10.430 79.471 80.210 0.50 16.33 150 VAL A CA 1
ATOM 1114 C CA B VAL A 1 150 ? -10.435 79.440 80.298 0.50 15.79 150 VAL A CA 1
ATOM 1115 C C . VAL A 1 150 ? -9.840 78.148 79.743 1.00 17.65 150 VAL A C 1
ATOM 1116 O O . VAL A 1 150 ? -10.299 77.075 80.137 1.00 19.81 150 VAL A O 1
ATOM 1123 N N . LYS A 1 151 ? -8.880 78.300 78.862 1.00 16.95 151 LYS A N 1
ATOM 1124 C CA . LYS A 1 151 ? -8.003 77.169 78.470 1.00 17.67 151 LYS A CA 1
ATOM 1125 C C . LYS A 1 151 ? -6.587 77.586 78.564 1.00 16.94 151 LYS A C 1
ATOM 1126 O O . LYS A 1 151 ? -6.225 78.799 78.348 1.00 17.97 151 LYS A O 1
ATOM 1132 N N . ALA A 1 152 ? -5.682 76.609 78.803 1.00 17.68 152 ALA A N 1
ATOM 1133 C CA . ALA A 1 152 ? -4.272 76.894 78.779 1.00 17.22 152 ALA A CA 1
ATOM 1134 C C . ALA A 1 152 ? -3.532 75.611 78.415 1.00 18.78 152 ALA A C 1
ATOM 1135 O O . ALA A 1 152 ? -4.092 74.509 78.645 1.00 20.40 152 ALA A O 1
ATOM 1137 N N . SER A 1 153 ? -2.343 75.759 77.884 1.00 16.49 153 SER A N 1
ATOM 1138 C CA . SER A 1 153 ? -1.499 74.585 77.716 1.00 17.09 153 SER A CA 1
ATOM 1139 C C . SER A 1 153 ? -0.040 74.959 77.864 1.00 16.23 153 SER A C 1
ATOM 1140 O O . SER A 1 153 ? 0.379 76.135 77.642 1.00 17.05 153 SER A O 1
ATOM 1143 N N . TYR A 1 154 ? 0.785 73.947 78.147 1.00 16.77 154 TYR A N 1
ATOM 1144 C CA . TYR A 1 154 ? 2.204 74.080 78.249 1.00 17.18 154 TYR A CA 1
ATOM 1145 C C . TYR A 1 154 ? 2.814 72.826 77.655 1.00 17.22 154 TYR A C 1
ATOM 1146 O O . TYR A 1 154 ? 2.423 71.726 78.069 1.00 17.92 154 TYR A O 1
ATOM 1155 N N . ARG A 1 155 ? 3.580 73.027 76.617 1.00 17.04 155 ARG A N 1
ATOM 1156 C CA . ARG A 1 155 ? 4.272 71.902 75.962 1.00 18.47 155 ARG A CA 1
ATOM 1157 C C . ARG A 1 155 ? 5.730 71.914 76.353 1.00 17.38 155 ARG A C 1
ATOM 1158 O O . ARG A 1 155 ? 6.456 72.965 76.276 1.00 17.60 155 ARG A O 1
ATOM 1166 N N . PHE A 1 156 ? 6.229 70.740 76.692 1.00 17.26 156 PHE A N 1
ATOM 1167 C CA . PHE A 1 156 ? 7.650 70.560 76.931 1.00 17.40 156 PHE A CA 1
ATOM 1168 C C . PHE A 1 156 ? 8.457 70.450 75.581 1.00 19.14 156 PHE A C 1
ATOM 1169 O O . PHE A 1 156 ? 7.920 69.910 74.601 1.00 19.45 156 PHE A O 1
ATOM 1177 N N . ALA A 1 157 ? 9.698 70.924 75.530 1.00 18.72 157 ALA A N 1
ATOM 1178 C CA . ALA A 1 157 ? 10.594 70.543 74.397 1.00 19.27 157 ALA A CA 1
ATOM 1179 C C . ALA A 1 157 ? 10.763 69.026 74.393 1.00 20.07 157 ALA A C 1
ATOM 1180 O O . ALA A 1 157 ? 10.773 68.418 75.442 1.00 19.23 157 ALA A O 1
ATOM 1182 N N . ASP A 1 158 ? 10.837 68.423 73.192 1.00 16.75 158 ASP A N 1
ATOM 1183 C CA . ASP A 1 158 ? 11.026 67.024 73.128 1.00 18.41 158 ASP A CA 1
ATOM 1184 C C . ASP A 1 158 ? 12.489 66.653 73.260 1.00 17.79 158 ASP A C 1
ATOM 1185 O O . ASP A 1 158 ? 13.373 67.138 72.527 1.00 19.70 158 ASP A O 1
ATOM 1190 N N . ARG A 1 159 ? 12.755 65.734 74.173 1.00 17.83 159 ARG A N 1
ATOM 1191 C CA . ARG A 1 159 ? 14.100 65.172 74.362 1.00 17.54 159 ARG A CA 1
ATOM 1192 C C . ARG A 1 159 ? 14.581 64.564 73.036 1.00 18.98 159 ARG A C 1
ATOM 1193 O O . ARG A 1 159 ? 13.792 63.900 72.327 1.00 17.92 159 ARG A O 1
ATOM 1201 N N . ASN A 1 160 ? 15.859 64.738 72.763 1.00 19.84 160 ASN A N 1
ATOM 1202 C CA . ASN A 1 160 ? 16.494 64.019 71.660 1.00 21.88 160 ASN A CA 1
ATOM 1203 C C . ASN A 1 160 ? 17.892 63.590 72.112 1.00 23.61 160 ASN A C 1
ATOM 1204 O O . ASN A 1 160 ? 18.286 63.875 73.246 1.00 22.41 160 ASN A O 1
ATOM 1209 N N . ALA A 1 161 ? 18.582 62.865 71.252 1.00 25.84 161 ALA A N 1
ATOM 1210 C CA . ALA A 1 161 ? 19.936 62.423 71.560 1.00 24.26 161 ALA A CA 1
ATOM 1211 C C . ALA A 1 161 ? 20.863 62.968 70.497 1.00 25.57 161 ALA A C 1
ATOM 1212 O O . ALA A 1 161 ? 20.534 62.953 69.285 1.00 30.57 161 ALA A O 1
ATOM 1214 N N . VAL A 1 162 ? 21.991 63.520 70.920 1.00 27.38 162 VAL A N 1
ATOM 1215 C CA . VAL A 1 162 ? 22.929 64.181 69.976 1.00 25.85 162 VAL A CA 1
ATOM 1216 C C . VAL A 1 162 ? 24.377 63.714 70.100 1.00 29.48 162 VAL A C 1
ATOM 1217 O O . VAL A 1 162 ? 24.754 63.206 71.166 1.00 24.45 162 VAL A O 1
ATOM 1221 N N . ASP A 1 163 ? 25.190 63.927 69.036 1.00 28.32 163 ASP A N 1
ATOM 1222 C CA . ASP A 1 163 ? 26.669 63.678 69.131 1.00 29.93 163 ASP A CA 1
ATOM 1223 C C . ASP A 1 163 ? 27.396 64.867 69.674 1.00 30.83 163 ASP A C 1
ATOM 1224 O O . ASP A 1 163 ? 26.726 65.822 70.102 1.00 29.25 163 ASP A O 1
ATOM 1229 N N . ALA A 1 164 ? 28.727 64.809 69.676 1.00 30.28 164 ALA A N 1
ATOM 1230 C CA . ALA A 1 164 ? 29.519 65.826 70.374 1.00 34.55 164 ALA A CA 1
ATOM 1231 C C . ALA A 1 164 ? 29.490 67.194 69.692 1.00 36.15 164 ALA A C 1
ATOM 1232 O O . ALA A 1 164 ? 29.893 68.188 70.324 1.00 36.48 164 ALA A O 1
ATOM 1234 N N . MET A 1 165 ? 29.059 67.244 68.425 1.00 26.72 165 MET A N 1
ATOM 1235 C CA . MET A 1 165 ? 28.849 68.481 67.704 1.00 36.57 165 MET A CA 1
ATOM 1236 C C . MET A 1 165 ? 27.352 68.879 67.662 1.00 40.47 165 MET A C 1
ATOM 1237 O O . MET A 1 165 ? 27.002 69.754 66.901 1.00 41.42 165 MET A O 1
ATOM 1242 N N . GLY A 1 166 ? 26.431 68.207 68.362 1.00 35.12 166 GLY A N 1
ATOM 1243 C CA . GLY A 1 166 ? 25.024 68.634 68.312 1.00 36.25 166 GLY A CA 1
ATOM 1244 C C . GLY A 1 166 ? 24.195 68.016 67.205 1.00 40.49 166 GLY A C 1
ATOM 1245 O O . GLY A 1 166 ? 22.998 68.304 67.104 1.00 43.73 166 GLY A O 1
ATOM 1246 N N . ASN A 1 167 ? 24.782 67.164 66.346 1.00 42.21 167 ASN A N 1
ATOM 1247 C CA . ASN A 1 167 ? 23.935 66.409 65.368 1.00 38.40 167 ASN A CA 1
ATOM 1248 C C . ASN A 1 167 ? 22.991 65.417 66.092 1.00 38.64 167 ASN A C 1
ATOM 1249 O O . ASN A 1 167 ? 23.433 64.629 66.982 1.00 30.80 167 ASN A O 1
ATOM 1254 N N . VAL A 1 168 ? 21.741 65.327 65.644 1.00 32.56 168 VAL A N 1
ATOM 1255 C CA . VAL A 1 168 ? 20.776 64.337 66.148 1.00 33.27 168 VAL A CA 1
ATOM 1256 C C . VAL A 1 168 ? 21.016 62.912 65.664 1.00 36.56 168 VAL A C 1
ATOM 1257 O O . VAL A 1 168 ? 21.113 62.704 64.460 1.00 38.23 168 VAL A O 1
ATOM 1261 N N . VAL A 1 169 ? 21.027 61.917 66.548 1.00 29.78 169 VAL A N 1
ATOM 1262 C CA . VAL A 1 169 ? 21.349 60.562 66.217 1.00 31.57 169 VAL A CA 1
ATOM 1263 C C . VAL A 1 169 ? 20.511 59.618 67.028 1.00 31.08 169 VAL A C 1
ATOM 1264 O O . VAL A 1 169 ? 19.865 60.068 67.979 1.00 34.29 169 VAL A O 1
ATOM 1268 N N . THR A 1 170 ? 20.623 58.334 66.767 1.00 35.22 170 THR A N 1
ATOM 1269 C CA . THR A 1 170 ? 20.085 57.295 67.629 1.00 37.86 170 THR A CA 1
ATOM 1270 C C . THR A 1 170 ? 20.698 57.393 69.026 1.00 35.73 170 THR A C 1
ATOM 1271 O O . THR A 1 170 ? 21.855 57.778 69.178 1.00 32.80 170 THR A O 1
ATOM 1275 N N . GLU A 1 171 ? 19.938 57.015 70.038 1.00 33.81 171 GLU A N 1
ATOM 1276 C CA . GLU A 1 171 ? 20.430 57.015 71.408 1.00 33.52 171 GLU A CA 1
ATOM 1277 C C . GLU A 1 171 ? 21.667 56.178 71.576 1.00 35.44 171 GLU A C 1
ATOM 1278 O O . GLU A 1 171 ? 22.582 56.609 72.242 1.00 31.76 171 GLU A O 1
ATOM 1284 N N . THR A 1 172 ? 21.739 55.007 70.929 1.00 37.33 172 THR A N 1
ATOM 1285 C CA . THR A 1 172 ? 22.936 54.167 71.030 1.00 36.53 172 THR A CA 1
ATOM 1286 C C . THR A 1 172 ? 24.213 54.895 70.591 1.00 35.28 172 THR A C 1
ATOM 1287 O O . THR A 1 172 ? 25.279 54.654 71.149 1.00 40.70 172 THR A O 1
ATOM 1291 N N . ASN A 1 173 ? 24.111 55.781 69.627 1.00 28.84 173 ASN A N 1
ATOM 1292 C CA . ASN A 1 173 ? 25.229 56.530 69.118 1.00 30.05 173 ASN A CA 1
ATOM 1293 C C . ASN A 1 173 ? 25.406 57.911 69.699 1.00 28.48 173 ASN A C 1
ATOM 1294 O O . ASN A 1 173 ? 26.225 58.672 69.213 1.00 29.06 173 ASN A O 1
ATOM 1299 N N . ALA A 1 174 ? 24.625 58.297 70.718 1.00 23.90 174 ALA A N 1
ATOM 1300 C CA . ALA A 1 174 ? 24.637 59.687 71.149 1.00 24.13 174 ALA A CA 1
ATOM 1301 C C . ALA A 1 174 ? 25.676 59.939 72.203 1.00 22.85 174 ALA A C 1
ATOM 1302 O O . ALA A 1 174 ? 26.055 58.999 72.932 1.00 26.14 174 ALA A O 1
ATOM 1304 N N . ALA A 1 175 ? 26.115 61.183 72.303 1.00 23.77 175 ALA A N 1
ATOM 1305 C CA . ALA A 1 175 ? 26.976 61.610 73.378 1.00 27.31 175 ALA A CA 1
ATOM 1306 C C . ALA A 1 175 ? 26.198 62.176 74.562 1.00 26.36 175 ALA A C 1
ATOM 1307 O O . ALA A 1 175 ? 26.646 62.142 75.713 1.00 26.81 175 ALA A O 1
ATOM 1309 N N . LYS A 1 176 ? 25.035 62.760 74.319 1.00 25.97 176 LYS A N 1
ATOM 1310 C CA . LYS A 1 176 ? 24.218 63.287 75.403 1.00 25.71 176 LYS A CA 1
ATOM 1311 C C . LYS A 1 176 ? 22.777 63.464 74.918 1.00 23.36 176 LYS A C 1
ATOM 1312 O O . LYS A 1 176 ? 22.533 63.460 73.735 1.00 22.94 176 LYS A O 1
ATOM 1318 N N . TYR A 1 177 ? 21.889 63.645 75.872 1.00 23.57 177 TYR A N 1
ATOM 1319 C CA . TYR A 1 177 ? 20.543 64.103 75.559 1.00 23.20 177 TYR A CA 1
ATOM 1320 C C . TYR A 1 177 ? 20.534 65.614 75.415 1.00 23.70 177 TYR A C 1
ATOM 1321 O O . TYR A 1 177 ? 21.225 66.382 76.071 1.00 23.24 177 TYR A O 1
ATOM 1330 N N . SER A 1 178 ? 19.689 66.064 74.502 1.00 22.01 178 SER A N 1
ATOM 1331 C CA . SER A 1 178 ? 19.401 67.480 74.314 1.00 22.27 178 SER A CA 1
ATOM 1332 C C . SER A 1 178 ? 17.842 67.548 74.119 1.00 20.33 178 SER A C 1
ATOM 1333 O O . SER A 1 178 ? 17.093 66.641 74.548 1.00 19.75 178 SER A O 1
ATOM 1336 N N . ASP A 1 179 ? 17.397 68.661 73.558 1.00 21.29 179 ASP A N 1
ATOM 1337 C CA . ASP A 1 179 ? 15.977 68.798 73.111 1.00 21.26 179 ASP A CA 1
ATOM 1338 C C . ASP A 1 179 ? 15.902 69.607 71.866 1.00 22.31 179 ASP A C 1
ATOM 1339 O O . ASP A 1 179 ? 16.892 70.213 71.436 1.00 22.20 179 ASP A O 1
ATOM 1344 N N . ASN A 1 180 ? 14.700 69.626 71.270 1.00 19.00 180 ASN A N 1
ATOM 1345 C CA . ASN A 1 180 ? 14.478 70.290 70.014 1.00 20.98 180 ASN A CA 1
ATOM 1346 C C . ASN A 1 180 ? 14.043 71.765 70.160 1.00 20.82 180 ASN A C 1
ATOM 1347 O O . ASN A 1 180 ? 13.683 72.390 69.184 1.00 21.29 180 ASN A O 1
ATOM 1352 N N . GLY A 1 181 ? 14.079 72.300 71.372 1.00 19.13 181 GLY A N 1
ATOM 1353 C CA . GLY A 1 181 ? 13.607 73.683 71.604 1.00 20.38 181 GLY A CA 1
ATOM 1354 C C . GLY A 1 181 ? 12.114 73.946 71.353 1.00 22.79 181 GLY A C 1
ATOM 1355 O O . GLY A 1 181 ? 11.698 75.115 71.263 1.00 20.86 181 GLY A O 1
ATOM 1356 N N . GLU A 1 182 ? 11.304 72.898 71.253 1.00 18.94 182 GLU A N 1
ATOM 1357 C CA . GLU A 1 182 ? 9.872 73.090 70.886 1.00 19.20 182 GLU A CA 1
ATOM 1358 C C . GLU A 1 182 ? 8.955 73.186 72.110 1.00 20.55 182 GLU A C 1
ATOM 1359 O O . GLU A 1 182 ? 7.842 72.616 72.135 1.00 20.23 182 GLU A O 1
ATOM 1365 N N . ASP A 1 183 ? 9.452 73.786 73.208 1.00 19.39 183 ASP A N 1
ATOM 1366 C CA . ASP A 1 183 ? 8.562 74.094 74.295 1.00 19.74 183 ASP A CA 1
ATOM 1367 C C . ASP A 1 183 ? 7.653 75.281 73.908 1.00 17.82 183 ASP A C 1
ATOM 1368 O O . ASP A 1 183 ? 8.012 76.088 73.016 1.00 20.36 183 ASP A O 1
ATOM 1373 N N . GLY A 1 184 ? 6.581 75.423 74.632 1.00 19.32 184 GLY A N 1
ATOM 1374 C CA . GLY A 1 184 ? 5.628 76.474 74.364 1.00 17.30 184 GLY A CA 1
ATOM 1375 C C . GLY A 1 184 ? 4.494 76.500 75.263 1.00 17.29 184 GLY A C 1
ATOM 1376 O O . GLY A 1 184 ? 4.349 75.649 76.136 1.00 18.69 184 GLY A O 1
ATOM 1377 N N . TYR A 1 185 ? 3.636 77.534 75.055 1.00 16.12 185 TYR A N 1
ATOM 1378 C CA . TYR A 1 185 ? 2.402 77.643 75.816 1.00 18.02 185 TYR A CA 1
ATOM 1379 C C . TYR A 1 185 ? 1.325 78.323 75.060 1.00 16.52 185 TYR A C 1
ATOM 1380 O O . TYR A 1 185 ? 1.588 79.005 74.053 1.00 17.25 185 TYR A O 1
ATOM 1389 N N . SER A 1 186 ? 0.096 78.131 75.510 1.00 15.61 186 SER A N 1
ATOM 1390 C CA . SER A 1 186 ? -1.072 78.820 74.953 1.00 16.34 186 SER A CA 1
ATOM 1391 C C . SER A 1 186 ? -2.003 79.147 76.087 1.00 16.82 186 SER A C 1
ATOM 1392 O O . SER A 1 186 ? -2.033 78.505 77.129 1.00 15.85 186 SER A O 1
ATOM 1395 N N . LEU A 1 187 ? -2.798 80.171 75.850 1.00 17.77 187 LEU A N 1
ATOM 1396 C CA . LEU A 1 187 ? -3.782 80.648 76.892 1.00 18.84 187 LEU A CA 1
ATOM 1397 C C . LEU A 1 187 ? -4.969 81.288 76.156 1.00 16.29 187 LEU A C 1
ATOM 1398 O O . LEU A 1 187 ? -4.778 82.020 75.180 1.00 16.54 187 LEU A O 1
ATOM 1403 N N . SER A 1 188 ? -6.193 81.045 76.588 1.00 16.05 188 SER A N 1
ATOM 1404 C CA . SER A 1 188 ? -7.355 81.717 76.044 1.00 15.81 188 SER A CA 1
ATOM 1405 C C . SER A 1 188 ? -8.426 81.922 77.094 1.00 16.36 188 SER A C 1
ATOM 1406 O O . SER A 1 188 ? -8.508 81.237 78.080 1.00 16.66 188 SER A O 1
ATOM 1409 N N . ALA A 1 189 ? -9.264 82.882 76.820 1.00 16.44 189 ALA A N 1
ATOM 1410 C CA . ALA A 1 189 ? -10.444 83.214 77.649 1.00 17.76 189 ALA A CA 1
ATOM 1411 C C . ALA A 1 189 ? -11.589 83.551 76.802 1.00 16.82 189 ALA A C 1
ATOM 1412 O O . ALA A 1 189 ? -11.391 84.265 75.780 1.00 17.75 189 ALA A O 1
ATOM 1414 N N . ILE A 1 190 ? -12.795 83.079 77.137 1.00 15.87 190 ILE A N 1
ATOM 1415 C CA . ILE A 1 190 ? -14.025 83.414 76.481 1.00 16.88 190 ILE A CA 1
ATOM 1416 C C . ILE A 1 190 ? -15.006 83.910 77.548 1.00 18.06 190 ILE A C 1
ATOM 1417 O O . ILE A 1 190 ? -15.150 83.284 78.573 1.00 18.37 190 ILE A O 1
ATOM 1422 N N . TYR A 1 191 ? -15.657 85.029 77.285 1.00 19.16 191 TYR A N 1
ATOM 1423 C CA . TYR A 1 191 ? -16.655 85.549 78.227 1.00 18.90 191 TYR A CA 1
ATOM 1424 C C . TYR A 1 191 ? -17.982 85.579 77.529 1.00 16.52 191 TYR A C 1
ATOM 1425 O O . TYR A 1 191 ? -18.118 86.142 76.413 1.00 17.06 191 TYR A O 1
ATOM 1434 N N . THR A 1 192 ? -18.991 84.877 78.140 1.00 16.84 192 THR A N 1
ATOM 1435 C CA . THR A 1 192 ? -20.317 84.830 77.654 1.00 18.47 192 THR A CA 1
ATOM 1436 C C . THR A 1 192 ? -21.151 85.841 78.508 1.00 18.49 192 THR A C 1
ATOM 1437 O O . THR A 1 192 ? -21.211 85.697 79.718 1.00 21.53 192 THR A O 1
ATOM 1441 N N . PHE A 1 193 ? -21.720 86.825 77.852 1.00 19.57 193 PHE A N 1
ATOM 1442 C CA . PHE A 1 193 ? -22.437 87.874 78.624 1.00 20.78 193 PHE A CA 1
ATOM 1443 C C . PHE A 1 193 ? -23.904 87.437 78.942 1.00 20.52 193 PHE A C 1
ATOM 1444 O O . PHE A 1 193 ? -24.843 87.773 78.221 1.00 21.83 193 PHE A O 1
ATOM 1452 N N . GLY A 1 194 ? -24.022 86.601 79.956 1.00 24.15 194 GLY A N 1
ATOM 1453 C CA . GLY A 1 194 ? -25.331 86.069 80.431 1.00 27.11 194 GLY A CA 1
ATOM 1454 C C . GLY A 1 194 ? -26.088 85.397 79.323 1.00 27.61 194 GLY A C 1
ATOM 1455 O O . GLY A 1 194 ? -25.541 84.554 78.587 1.00 27.47 194 GLY A O 1
ATOM 1456 N N . ASP A 1 195 ? -27.325 85.836 79.170 1.00 25.95 195 ASP A N 1
ATOM 1457 C CA . ASP A 1 195 ? -28.247 85.380 78.158 1.00 27.34 195 ASP A CA 1
ATOM 1458 C C . ASP A 1 195 ? -28.374 86.261 76.960 1.00 25.20 195 ASP A C 1
ATOM 1459 O O . ASP A 1 195 ? -29.344 86.106 76.208 1.00 28.54 195 ASP A O 1
ATOM 1464 N N . THR A 1 196 ? -27.450 87.222 76.727 1.00 22.40 196 THR A N 1
ATOM 1465 C CA . THR A 1 196 ? -27.592 88.170 75.658 1.00 23.10 196 THR A CA 1
ATOM 1466 C C . THR A 1 196 ? -27.342 87.616 74.246 1.00 20.94 196 THR A C 1
ATOM 1467 O O . THR A 1 196 ? -27.833 88.195 73.258 1.00 25.08 196 THR A O 1
ATOM 1471 N N . GLY A 1 197 ? -26.559 86.542 74.225 1.00 21.87 197 GLY A N 1
ATOM 1472 C CA . GLY A 1 197 ? -26.115 85.967 72.990 1.00 22.80 197 GLY A CA 1
ATOM 1473 C C . GLY A 1 197 ? -24.769 86.505 72.541 1.00 23.36 197 GLY A C 1
ATOM 1474 O O . GLY A 1 197 ? -24.285 86.097 71.456 1.00 22.62 197 GLY A O 1
ATOM 1475 N N . PHE A 1 198 ? -24.132 87.373 73.349 1.00 19.97 198 PHE A N 1
ATOM 1476 C CA . PHE A 1 198 ? -22.902 88.031 72.959 1.00 19.48 198 PHE A CA 1
ATOM 1477 C C . PHE A 1 198 ? -21.786 87.397 73.649 1.00 19.35 198 PHE A C 1
ATOM 1478 O O . PHE A 1 198 ? -21.780 87.267 74.860 1.00 19.50 198 PHE A O 1
ATOM 1486 N N . ASN A 1 199 ? -20.748 86.934 72.898 1.00 17.86 199 ASN A N 1
ATOM 1487 C CA . ASN A 1 199 ? -19.564 86.384 73.466 1.00 15.68 199 ASN A CA 1
ATOM 1488 C C . ASN A 1 199 ? -18.308 87.096 72.893 1.00 15.33 199 ASN A C 1
ATOM 1489 O O . ASN A 1 199 ? -18.296 87.594 71.729 1.00 18.82 199 ASN A O 1
ATOM 1494 N N . VAL A 1 200 ? -17.312 87.208 73.722 1.00 15.56 200 VAL A N 1
ATOM 1495 C CA . VAL A 1 200 ? -16.001 87.654 73.282 1.00 17.76 200 VAL A CA 1
ATOM 1496 C C . VAL A 1 200 ? -14.938 86.643 73.669 1.00 19.72 200 VAL A C 1
ATOM 1497 O O . VAL A 1 200 ? -15.086 85.903 74.641 1.00 17.93 200 VAL A O 1
ATOM 1501 N N . GLY A 1 201 ? -13.837 86.658 72.930 1.00 17.50 201 GLY A N 1
ATOM 1502 C CA . GLY A 1 201 ? -12.711 85.766 73.214 1.00 17.89 201 GLY A CA 1
ATOM 1503 C C . GLY A 1 201 ? -11.379 86.340 72.802 1.00 16.45 201 GLY A C 1
ATOM 1504 O O . GLY A 1 201 ? -11.285 87.191 71.875 1.00 16.15 201 GLY A O 1
ATOM 1505 N N . ALA A 1 202 ? -10.366 85.846 73.465 1.00 16.18 202 ALA A N 1
ATOM 1506 C CA . ALA A 1 202 ? -8.979 86.267 73.221 1.00 17.02 202 ALA A CA 1
ATOM 1507 C C . ALA A 1 202 ? -8.030 85.160 73.605 1.00 17.19 202 ALA A C 1
ATOM 1508 O O . ALA A 1 202 ? -8.355 84.376 74.496 1.00 17.52 202 ALA A O 1
ATOM 1510 N N . GLY A 1 203 ? -6.893 85.099 72.932 1.00 15.67 203 GLY A N 1
ATOM 1511 C CA . GLY A 1 203 ? -5.872 84.189 73.338 1.00 17.74 203 GLY A CA 1
ATOM 1512 C C . GLY A 1 203 ? -4.501 84.473 72.760 1.00 16.86 203 GLY A C 1
ATOM 1513 O O . GLY A 1 203 ? -4.340 85.344 71.878 1.00 16.51 203 GLY A O 1
ATOM 1514 N N . TYR A 1 204 ? -3.505 83.719 73.213 1.00 17.72 204 TYR A N 1
ATOM 1515 C CA . TYR A 1 204 ? -2.146 83.932 72.776 1.00 18.58 204 TYR A CA 1
ATOM 1516 C C . TYR A 1 204 ? -1.435 82.559 72.835 1.00 17.50 204 TYR A C 1
ATOM 1517 O O . TYR A 1 204 ? -1.790 81.707 73.644 1.00 15.88 204 TYR A O 1
ATOM 1526 N N . ALA A 1 205 ? -0.385 82.446 72.060 1.00 17.21 205 ALA A N 1
ATOM 1527 C CA . ALA A 1 205 ? 0.465 81.276 72.097 1.00 17.26 205 ALA A CA 1
ATOM 1528 C C . ALA A 1 205 ? 1.853 81.635 71.668 1.00 16.09 205 ALA A C 1
ATOM 1529 O O . ALA A 1 205 ? 2.070 82.571 70.889 1.00 17.80 205 ALA A O 1
ATOM 1531 N N . ASP A 1 206 ? 2.833 80.904 72.223 1.00 17.25 206 ASP A N 1
ATOM 1532 C CA . ASP A 1 206 ? 4.199 81.047 71.844 1.00 19.48 206 ASP A CA 1
ATOM 1533 C C . ASP A 1 206 ? 4.933 79.706 71.841 1.00 19.68 206 ASP A C 1
ATOM 1534 O O . ASP A 1 206 ? 4.764 78.945 72.757 1.00 19.06 206 ASP A O 1
ATOM 1539 N N . GLN A 1 207 ? 5.733 79.476 70.804 1.00 18.28 207 GLN A N 1
ATOM 1540 C CA . GLN A 1 207 ? 6.490 78.226 70.678 1.00 19.15 207 GLN A CA 1
ATOM 1541 C C . GLN A 1 207 ? 7.713 78.445 69.772 1.00 19.87 207 GLN A C 1
ATOM 1542 O O . GLN A 1 207 ? 7.589 78.601 68.537 1.00 20.25 207 GLN A O 1
ATOM 1548 N N . ASP A 1 208 ? 8.849 78.462 70.428 1.00 23.83 208 ASP A N 1
ATOM 1549 C CA . ASP A 1 208 ? 10.156 78.806 69.764 1.00 26.07 208 ASP A CA 1
ATOM 1550 C C . ASP A 1 208 ? 10.065 80.083 68.928 1.00 25.79 208 ASP A C 1
ATOM 1551 O O . ASP A 1 208 ? 9.824 81.154 69.478 1.00 26.82 208 ASP A O 1
ATOM 1556 N N . ASP A 1 209 ? 10.139 79.974 67.604 1.00 24.38 209 ASP A N 1
ATOM 1557 C CA . ASP A 1 209 ? 10.155 81.201 66.751 1.00 28.19 209 ASP A CA 1
ATOM 1558 C C . ASP A 1 209 ? 8.758 81.535 66.246 1.00 23.66 209 ASP A C 1
ATOM 1559 O O . ASP A 1 209 ? 8.608 82.335 65.306 1.00 26.59 209 ASP A O 1
ATOM 1564 N N . GLN A 1 210 ? 7.745 80.893 66.821 1.00 20.69 210 GLN A N 1
ATOM 1565 C CA . GLN A 1 210 ? 6.367 81.101 66.395 1.00 19.13 210 GLN A CA 1
ATOM 1566 C C . GLN A 1 210 ? 5.624 81.742 67.529 1.00 19.70 210 GLN A C 1
ATOM 1567 O O . GLN A 1 210 ? 5.836 81.450 68.690 1.00 19.36 210 GLN A O 1
ATOM 1573 N N . ASN A 1 211 ? 4.712 82.623 67.184 1.00 19.29 211 ASN A N 1
ATOM 1574 C CA . ASN A 1 211 ? 3.855 83.249 68.204 1.00 19.57 211 ASN A CA 1
ATOM 1575 C C . ASN A 1 211 ? 2.605 83.817 67.550 1.00 18.85 211 ASN A C 1
ATOM 1576 O O . ASN A 1 211 ? 2.587 84.063 66.365 1.00 19.44 211 ASN A O 1
ATOM 1581 N N . GLU A 1 212 ? 1.541 83.990 68.301 1.00 18.42 212 GLU A N 1
ATOM 1582 C CA . GLU A 1 212 ? 0.332 84.595 67.752 1.00 17.20 212 GLU A CA 1
ATOM 1583 C C . GLU A 1 212 ? -0.606 85.009 68.873 1.00 16.90 212 GLU A C 1
ATOM 1584 O O . GLU A 1 212 ? -0.565 84.452 70.010 1.00 17.29 212 GLU A O 1
ATOM 1590 N N . TYR A 1 213 ? -1.436 85.974 68.540 1.00 18.05 213 TYR A N 1
ATOM 1591 C CA . TYR A 1 213 ? -2.621 86.257 69.326 1.00 17.24 213 TYR A CA 1
ATOM 1592 C C . TYR A 1 213 ? -3.859 86.230 68.498 1.00 15.54 213 TYR A C 1
ATOM 1593 O O . TYR A 1 213 ? -3.824 86.387 67.269 1.00 16.84 213 TYR A O 1
ATOM 1602 N N . MET A 1 214 ? -5.007 86.015 69.140 1.00 14.29 214 MET A N 1
ATOM 1603 C CA . MET A 1 214 ? -6.270 86.025 68.526 1.00 14.41 214 MET A CA 1
ATOM 1604 C C . MET A 1 214 ? -7.311 86.838 69.327 1.00 15.13 214 MET A C 1
ATOM 1605 O O . MET A 1 214 ? -7.202 86.836 70.552 1.00 16.56 214 MET A O 1
ATOM 1610 N N . LEU A 1 215 ? -8.227 87.473 68.589 1.00 16.48 215 LEU A N 1
ATOM 1611 C CA . LEU A 1 215 ? -9.381 88.179 69.162 1.00 16.21 215 LEU A CA 1
ATOM 1612 C C . LEU A 1 215 ? -10.584 87.834 68.386 1.00 15.89 215 LEU A C 1
ATOM 1613 O O . LEU A 1 215 ? -10.542 87.723 67.177 1.00 18.52 215 LEU A O 1
ATOM 1618 N N . ALA A 1 216 ? -11.715 87.600 69.096 1.00 15.59 216 ALA A N 1
ATOM 1619 C CA . ALA A 1 216 ? -12.930 87.244 68.493 1.00 15.41 216 ALA A CA 1
ATOM 1620 C C . ALA A 1 216 ? -14.141 87.774 69.212 1.00 16.15 216 ALA A C 1
ATOM 1621 O O . ALA A 1 216 ? -14.070 87.963 70.424 1.00 16.88 216 ALA A O 1
ATOM 1623 N N . ALA A 1 217 ? -15.207 87.861 68.487 1.00 15.90 217 ALA A N 1
ATOM 1624 C CA . ALA A 1 217 ? -16.497 88.156 69.023 1.00 16.74 217 ALA A CA 1
ATOM 1625 C C . ALA A 1 217 ? -17.577 87.491 68.242 1.00 17.13 217 ALA A C 1
ATOM 1626 O O . ALA A 1 217 ? -17.487 87.315 67.021 1.00 17.33 217 ALA A O 1
ATOM 1628 N N . SER A 1 218 ? -18.696 87.225 68.890 1.00 17.75 218 SER A N 1
ATOM 1629 C CA . SER A 1 218 ? -19.864 86.670 68.190 1.00 17.09 218 SER A CA 1
ATOM 1630 C C . SER A 1 218 ? -21.184 87.111 68.778 1.00 16.40 218 SER A C 1
ATOM 1631 O O . SER A 1 218 ? -21.229 87.450 69.959 1.00 17.48 218 SER A O 1
ATOM 1634 N N . TYR A 1 219 ? -22.216 87.075 67.987 1.00 20.29 219 TYR A N 1
ATOM 1635 C CA . TYR A 1 219 ? -23.522 87.430 68.472 1.00 22.49 219 TYR A CA 1
ATOM 1636 C C . TYR A 1 219 ? -24.502 86.444 67.903 1.00 22.28 219 TYR A C 1
ATOM 1637 O O . TYR A 1 219 ? -24.583 86.292 66.665 1.00 22.24 219 TYR A O 1
ATOM 1646 N N . ARG A 1 220 ? -25.215 85.781 68.780 1.00 22.99 220 ARG A N 1
ATOM 1647 C CA . ARG A 1 220 ? -26.179 84.675 68.433 1.00 26.61 220 ARG A CA 1
ATOM 1648 C C . ARG A 1 220 ? -27.590 85.223 68.802 1.00 31.42 220 ARG A C 1
ATOM 1649 O O . ARG A 1 220 ? -27.820 85.626 69.975 1.00 29.06 220 ARG A O 1
ATOM 1657 N N . MET A 1 221 ? -28.486 85.284 67.827 1.00 34.23 221 MET A N 1
ATOM 1658 C CA . MET A 1 221 ? -29.914 85.559 68.075 1.00 40.60 221 MET A CA 1
ATOM 1659 C C . MET A 1 221 ? -30.588 84.238 67.831 1.00 47.38 221 MET A C 1
ATOM 1660 O O . MET A 1 221 ? -29.903 83.187 67.716 1.00 44.42 221 MET A O 1
ATOM 1665 N N . GLU A 1 222 ? -31.903 84.232 67.720 1.00 43.45 222 GLU A N 1
ATOM 1666 C CA . GLU A 1 222 ? -32.627 82.936 67.735 1.00 49.25 222 GLU A CA 1
ATOM 1667 C C . GLU A 1 222 ? -32.303 82.007 66.556 1.00 41.87 222 GLU A C 1
ATOM 1668 O O . GLU A 1 222 ? -32.029 80.823 66.740 1.00 42.62 222 GLU A O 1
ATOM 1674 N N . ASN A 1 223 ? -32.268 82.551 65.359 1.00 34.54 223 ASN A N 1
ATOM 1675 C CA . ASN A 1 223 ? -31.881 81.780 64.162 1.00 34.67 223 ASN A CA 1
ATOM 1676 C C . ASN A 1 223 ? -30.770 82.379 63.362 1.00 25.74 223 ASN A C 1
ATOM 1677 O O . ASN A 1 223 ? -30.604 82.030 62.147 1.00 24.64 223 ASN A O 1
ATOM 1682 N N . LEU A 1 224 ? -30.063 83.358 63.916 1.00 24.45 224 LEU A N 1
ATOM 1683 C CA . LEU A 1 224 ? -29.008 84.038 63.181 1.00 23.04 224 LEU A CA 1
ATOM 1684 C C . LEU A 1 224 ? -27.734 84.067 64.042 1.00 23.04 224 LEU A C 1
ATOM 1685 O O . LEU A 1 224 ? -27.794 84.096 65.280 1.00 22.92 224 LEU A O 1
ATOM 1690 N N . TYR A 1 225 ? -26.601 84.077 63.364 1.00 20.91 225 TYR A N 1
ATOM 1691 C CA . TYR A 1 225 ? -25.303 84.086 64.075 1.00 18.37 225 TYR A CA 1
ATOM 1692 C C . TYR A 1 225 ? -24.337 84.908 63.271 1.00 17.99 225 TYR A C 1
ATOM 1693 O O . TYR A 1 225 ? -24.275 84.762 62.014 1.00 20.42 225 TYR A O 1
ATOM 1702 N N . PHE A 1 226 ? -23.555 85.749 63.950 1.00 18.39 226 PHE A N 1
ATOM 1703 C CA . PHE A 1 226 ? -22.524 86.541 63.338 1.00 19.15 226 PHE A CA 1
ATOM 1704 C C . PHE A 1 226 ? -21.272 86.501 64.175 1.00 18.30 226 PHE A C 1
ATOM 1705 O O . PHE A 1 226 ? -21.337 86.556 65.371 1.00 19.21 226 PHE A O 1
ATOM 1713 N N . ALA A 1 227 ? -20.121 86.492 63.555 1.00 16.90 227 ALA A N 1
ATOM 1714 C CA . ALA A 1 227 ? -18.846 86.470 64.276 1.00 15.92 227 ALA A CA 1
ATOM 1715 C C . ALA A 1 227 ? -17.688 86.945 63.453 1.00 15.22 227 ALA A C 1
ATOM 1716 O O . ALA A 1 227 ? -17.767 86.943 62.227 1.00 16.96 227 ALA A O 1
ATOM 1718 N N . GLY A 1 228 ? -16.649 87.389 64.120 1.00 15.47 228 GLY A N 1
ATOM 1719 C CA . GLY A 1 228 ? -15.391 87.810 63.521 1.00 15.52 228 GLY A CA 1
ATOM 1720 C C . GLY A 1 228 ? -14.255 87.311 64.372 1.00 16.76 228 GLY A C 1
ATOM 1721 O O . GLY A 1 228 ? -14.368 87.094 65.589 1.00 17.14 228 GLY A O 1
ATOM 1722 N N . LEU A 1 229 ? -13.121 87.099 63.723 1.00 17.06 229 LEU A N 1
ATOM 1723 C CA . LEU A 1 229 ? -11.869 86.588 64.322 1.00 16.35 229 LEU A CA 1
ATOM 1724 C C . LEU A 1 229 ? -10.688 87.232 63.651 1.00 16.89 229 LEU A C 1
ATOM 1725 O O . LEU A 1 229 ? -10.686 87.381 62.393 1.00 19.56 229 LEU A O 1
ATOM 1730 N N . PHE A 1 230 ? -9.707 87.602 64.428 1.00 17.64 230 PHE A N 1
ATOM 1731 C CA . PHE A 1 230 ? -8.468 88.203 63.977 1.00 17.95 230 PHE A CA 1
ATOM 1732 C C . PHE A 1 230 ? -7.335 87.471 64.592 1.00 17.87 230 PHE A C 1
ATOM 1733 O O . PHE A 1 230 ? -7.322 87.205 65.823 1.00 18.25 230 PHE A O 1
ATOM 1741 N N . THR A 1 231 ? -6.319 87.146 63.764 1.00 16.15 231 THR A N 1
ATOM 1742 C CA . THR A 1 231 ? -5.108 86.481 64.202 1.00 16.66 231 THR A CA 1
ATOM 1743 C C . THR A 1 231 ? -3.941 87.219 63.731 1.00 16.17 231 THR A C 1
ATOM 1744 O O . THR A 1 231 ? -3.901 87.597 62.532 1.00 19.94 231 THR A O 1
ATOM 1748 N N . ASP A 1 232 ? -2.941 87.379 64.589 1.00 17.27 232 ASP A N 1
ATOM 1749 C CA . ASP A 1 232 ? -1.684 88.028 64.157 1.00 20.37 232 ASP A CA 1
ATOM 1750 C C . ASP A 1 232 ? -0.523 87.432 64.870 1.00 18.70 232 ASP A C 1
ATOM 1751 O O . ASP A 1 232 ? -0.554 87.215 66.068 1.00 20.11 232 ASP A O 1
ATOM 1756 N N . GLY A 1 233 ? 0.579 87.216 64.160 1.00 20.26 233 GLY A N 1
ATOM 1757 C CA . GLY A 1 233 ? 1.759 86.671 64.737 1.00 20.27 233 GLY A CA 1
ATOM 1758 C C . GLY A 1 233 ? 2.890 86.377 63.725 1.00 20.08 233 GLY A C 1
ATOM 1759 O O . GLY A 1 233 ? 2.992 87.055 62.727 1.00 20.74 233 GLY A O 1
ATOM 1760 N N . GLU A 1 234 ? 3.735 85.435 64.099 1.00 22.59 234 GLU A N 1
ATOM 1761 C CA . GLU A 1 234 ? 4.882 85.063 63.289 1.00 23.61 234 GLU A CA 1
ATOM 1762 C C . GLU A 1 234 ? 4.859 83.562 63.164 1.00 23.25 234 GLU A C 1
ATOM 1763 O O . GLU A 1 234 ? 4.648 82.905 64.155 1.00 21.20 234 GLU A O 1
ATOM 1769 N N . LEU A 1 235 ? 5.095 83.039 61.945 1.00 25.10 235 LEU A N 1
ATOM 1770 C CA . LEU A 1 235 ? 5.163 81.587 61.738 1.00 27.68 235 LEU A CA 1
ATOM 1771 C C . LEU A 1 235 ? 6.613 81.118 61.737 1.00 29.79 235 LEU A C 1
ATOM 1772 O O . LEU A 1 235 ? 6.831 79.895 61.861 1.00 30.81 235 LEU A O 1
ATOM 1777 N N . ALA A 1 236 ? 7.544 82.071 61.647 1.00 32.34 236 ALA A N 1
ATOM 1778 C CA . ALA A 1 236 ? 8.969 81.838 61.741 1.00 39.42 236 ALA A CA 1
ATOM 1779 C C . ALA A 1 236 ? 9.647 83.198 61.965 1.00 40.73 236 ALA A C 1
ATOM 1780 O O . ALA A 1 236 ? 8.985 84.248 61.831 1.00 37.97 236 ALA A O 1
ATOM 1782 N N . LYS A 1 237 ? 10.934 83.211 62.344 1.00 41.99 237 LYS A N 1
ATOM 1783 C CA . LYS A 1 237 ? 11.693 84.468 62.444 1.00 47.89 237 LYS A CA 1
ATOM 1784 C C . LYS A 1 237 ? 11.518 85.182 61.095 1.00 44.62 237 LYS A C 1
ATOM 1785 O O . LYS A 1 237 ? 11.665 84.574 60.064 1.00 47.40 237 LYS A O 1
ATOM 1791 N N . ASP A 1 238 ? 11.047 86.413 61.142 1.00 45.82 238 ASP A N 1
ATOM 1792 C CA . ASP A 1 238 ? 10.782 87.230 59.952 1.00 52.16 238 ASP A CA 1
ATOM 1793 C C . ASP A 1 238 ? 9.761 86.697 58.923 1.00 53.75 238 ASP A C 1
ATOM 1794 O O . ASP A 1 238 ? 9.838 87.054 57.747 1.00 58.09 238 ASP A O 1
ATOM 1799 N N . VAL A 1 239 ? 8.816 85.849 59.353 1.00 41.97 239 VAL A N 1
ATOM 1800 C CA . VAL A 1 239 ? 7.686 85.476 58.528 1.00 37.22 239 VAL A CA 1
ATOM 1801 C C . VAL A 1 239 ? 6.418 85.895 59.306 1.00 32.42 239 VAL A C 1
ATOM 1802 O O . VAL A 1 239 ? 5.937 85.183 60.215 1.00 27.04 239 VAL A O 1
ATOM 1806 N N . ASP A 1 240 ? 5.877 87.030 58.926 1.00 28.83 240 ASP A N 1
ATOM 1807 C CA . ASP A 1 240 ? 4.629 87.479 59.559 1.00 26.47 240 ASP A CA 1
ATOM 1808 C C . ASP A 1 240 ? 3.438 86.705 59.056 1.00 24.77 240 ASP A C 1
ATOM 1809 O O . ASP A 1 240 ? 3.399 86.207 57.933 1.00 25.86 240 ASP A O 1
ATOM 1814 N N . TYR A 1 241 ? 2.423 86.588 59.942 1.00 21.55 241 TYR A N 1
ATOM 1815 C CA . TYR A 1 241 ? 1.145 86.083 59.554 1.00 18.89 241 TYR A CA 1
ATOM 1816 C C . TYR A 1 241 ? 0.050 86.924 60.172 1.00 22.14 241 TYR A C 1
ATOM 1817 O O . TYR A 1 241 ? 0.126 87.309 61.331 1.00 21.34 241 TYR A O 1
ATOM 1826 N N . THR A 1 242 ? -0.939 87.237 59.354 1.00 20.62 242 THR A N 1
ATOM 1827 C CA . THR A 1 242 ? -2.171 87.947 59.792 1.00 21.89 242 THR A CA 1
ATOM 1828 C C . THR A 1 242 ? -3.360 87.351 59.062 1.00 21.36 242 THR A C 1
ATOM 1829 O O . THR A 1 242 ? -3.360 87.215 57.813 1.00 21.56 242 THR A O 1
ATOM 1833 N N . GLY A 1 243 ? -4.417 87.048 59.797 1.00 18.43 243 GLY A N 1
ATOM 1834 C CA . GLY A 1 243 ? -5.631 86.584 59.228 1.00 18.32 243 GLY A CA 1
ATOM 1835 C C . GLY A 1 243 ? -6.871 87.154 59.795 1.00 17.85 243 GLY A C 1
ATOM 1836 O O . GLY A 1 243 ? -6.850 87.497 61.031 1.00 18.17 243 GLY A O 1
ATOM 1837 N N . TYR A 1 244 ? -7.892 87.249 58.969 1.00 19.25 244 TYR A N 1
ATOM 1838 C CA . TYR A 1 244 ? -9.212 87.786 59.346 1.00 21.41 244 TYR A CA 1
ATOM 1839 C C . TYR A 1 244 ? -10.255 86.834 58.869 1.00 19.35 244 TYR A C 1
ATOM 1840 O O . TYR A 1 244 ? -10.247 86.400 57.724 1.00 18.32 244 TYR A O 1
ATOM 1849 N N . GLU A 1 245 ? -11.254 86.536 59.688 1.00 16.54 245 GLU A N 1
ATOM 1850 C CA . GLU A 1 245 ? -12.414 85.833 59.296 1.00 15.67 245 GLU A CA 1
ATOM 1851 C C . GLU A 1 245 ? -13.692 86.504 59.730 1.00 17.07 245 GLU A C 1
ATOM 1852 O O . GLU A 1 245 ? -13.770 86.998 60.863 1.00 17.63 245 GLU A O 1
ATOM 1858 N N . LEU A 1 246 ? -14.688 86.468 58.877 1.00 16.66 246 LEU A N 1
ATOM 1859 C CA . LEU A 1 246 ? -16.061 86.806 59.189 1.00 18.92 246 LEU A CA 1
ATOM 1860 C C . LEU A 1 246 ? -16.935 85.626 58.936 1.00 19.39 246 LEU A C 1
ATOM 1861 O O . LEU A 1 246 ? -16.746 84.944 57.912 1.00 20.74 246 LEU A O 1
ATOM 1866 N N . ALA A 1 247 ? -17.942 85.416 59.755 1.00 16.40 247 ALA A N 1
ATOM 1867 C CA . ALA A 1 247 ? -18.901 84.314 59.615 1.00 18.46 247 ALA A CA 1
ATOM 1868 C C . ALA A 1 247 ? -20.339 84.728 59.854 1.00 19.51 247 ALA A C 1
ATOM 1869 O O . ALA A 1 247 ? -20.586 85.581 60.758 1.00 21.21 247 ALA A O 1
ATOM 1871 N N . ALA A 1 248 ? -21.261 84.180 59.100 1.00 19.02 248 ALA A N 1
ATOM 1872 C CA . ALA A 1 248 ? -22.648 84.372 59.331 1.00 20.35 248 ALA A CA 1
ATOM 1873 C C . ALA A 1 248 ? -23.385 83.095 59.167 1.00 21.17 248 ALA A C 1
ATOM 1874 O O . ALA A 1 248 ? -23.021 82.293 58.277 1.00 22.19 248 ALA A O 1
ATOM 1876 N N . GLY A 1 249 ? -24.359 82.855 60.024 1.00 18.39 249 GLY A N 1
ATOM 1877 C CA . GLY A 1 249 ? -25.190 81.689 59.926 1.00 19.55 249 GLY A CA 1
ATOM 1878 C C . GLY A 1 249 ? -26.662 81.939 60.107 1.00 22.97 249 GLY A C 1
ATOM 1879 O O . GLY A 1 249 ? -27.057 82.861 60.841 1.00 21.81 249 GLY A O 1
ATOM 1880 N N . TYR A 1 250 ? -27.451 81.129 59.433 1.00 21.75 250 TYR A N 1
ATOM 1881 C CA . TYR A 1 250 ? -28.895 81.183 59.533 1.00 23.97 250 TYR A CA 1
ATOM 1882 C C . TYR A 1 250 ? -29.480 79.797 59.618 1.00 24.76 250 TYR A C 1
ATOM 1883 O O . TYR A 1 250 ? -29.099 78.927 58.826 1.00 22.30 250 TYR A O 1
ATOM 1892 N N . LYS A 1 251 ? -30.385 79.556 60.534 1.00 23.25 251 LYS A N 1
ATOM 1893 C CA . LYS A 1 251 ? -31.037 78.301 60.693 1.00 25.76 251 LYS A CA 1
ATOM 1894 C C . LYS A 1 251 ? -32.528 78.436 60.299 1.00 29.74 251 LYS A C 1
ATOM 1895 O O . LYS A 1 251 ? -33.195 79.401 60.736 1.00 26.50 251 LYS A O 1
ATOM 1901 N N . LEU A 1 252 ? -32.990 77.549 59.446 1.00 27.19 252 LEU A N 1
ATOM 1902 C CA . LEU A 1 252 ? -34.384 77.501 59.006 1.00 26.03 252 LEU A CA 1
ATOM 1903 C C . LEU A 1 252 ? -34.855 76.055 59.085 1.00 27.25 252 LEU A C 1
ATOM 1904 O O . LEU A 1 252 ? -34.450 75.224 58.228 1.00 25.98 252 LEU A O 1
ATOM 1909 N N . GLY A 1 253 ? -35.662 75.740 60.075 1.00 26.99 253 GLY A N 1
ATOM 1910 C CA . GLY A 1 253 ? -36.173 74.360 60.292 1.00 27.23 253 GLY A CA 1
ATOM 1911 C C . GLY A 1 253 ? -34.974 73.438 60.588 1.00 28.21 253 GLY A C 1
ATOM 1912 O O . GLY A 1 253 ? -34.145 73.742 61.492 1.00 29.24 253 GLY A O 1
ATOM 1913 N N . GLN A 1 254 ? -34.823 72.413 59.753 1.00 25.34 254 GLN A N 1
ATOM 1914 C CA . GLN A 1 254 ? -33.720 71.454 59.941 1.00 24.84 254 GLN A CA 1
ATOM 1915 C C . GLN A 1 254 ? -32.442 71.822 59.179 1.00 23.71 254 GLN A C 1
ATOM 1916 O O . GLN A 1 254 ? -31.448 71.027 59.245 1.00 21.29 254 GLN A O 1
ATOM 1922 N N . ALA A 1 255 ? -32.419 72.943 58.492 1.00 22.07 255 ALA A N 1
ATOM 1923 C CA . ALA A 1 255 ? -31.317 73.362 57.719 1.00 21.46 255 ALA A CA 1
ATOM 1924 C C . ALA A 1 255 ? -30.519 74.475 58.309 1.00 25.90 255 ALA A C 1
ATOM 1925 O O . ALA A 1 255 ? -31.086 75.414 58.917 1.00 24.94 255 ALA A O 1
ATOM 1927 N N . ALA A 1 256 ? -29.187 74.422 58.149 1.00 20.65 256 ALA A N 1
ATOM 1928 C CA . ALA A 1 256 ? -28.318 75.493 58.543 1.00 19.11 256 ALA A CA 1
ATOM 1929 C C . ALA A 1 256 ? -27.541 75.983 57.339 1.00 20.22 256 ALA A C 1
ATOM 1930 O O . ALA A 1 256 ? -27.013 75.159 56.530 1.00 19.40 256 ALA A O 1
ATOM 1932 N N . PHE A 1 257 ? -27.509 77.299 57.140 1.00 17.49 257 PHE A N 1
ATOM 1933 C CA . PHE A 1 257 ? -26.816 77.936 56.053 1.00 18.47 257 PHE A CA 1
ATOM 1934 C C . PHE A 1 257 ? -25.740 78.823 56.618 1.00 20.47 257 PHE A C 1
ATOM 1935 O O . PHE A 1 257 ? -25.966 79.595 57.596 1.00 20.78 257 PHE A O 1
ATOM 1943 N N . THR A 1 258 ? -24.555 78.727 56.052 1.00 17.62 258 THR A N 1
ATOM 1944 C CA . THR A 1 258 ? -23.460 79.564 56.497 1.00 17.24 258 THR A CA 1
ATOM 1945 C C . THR A 1 258 ? -22.655 80.159 55.408 1.00 17.33 258 THR A C 1
ATOM 1946 O O . THR A 1 258 ? -22.626 79.675 54.232 1.00 18.42 258 THR A O 1
ATOM 1950 N N . ALA A 1 259 ? -22.069 81.331 55.692 1.00 16.59 259 ALA A N 1
ATOM 1951 C CA . ALA A 1 259 ? -21.137 81.994 54.825 1.00 18.42 259 ALA A CA 1
ATOM 1952 C C . ALA A 1 259 ? -19.979 82.489 55.576 1.00 20.27 259 ALA A C 1
ATOM 1953 O O . ALA A 1 259 ? -20.121 82.987 56.709 1.00 21.39 259 ALA A O 1
ATOM 1955 N N . THR A 1 260 ? -18.783 82.373 55.026 1.00 17.80 260 THR A N 1
ATOM 1956 C CA . THR A 1 260 ? -17.575 82.902 55.634 1.00 18.33 260 THR A CA 1
ATOM 1957 C C . THR A 1 260 ? -16.743 83.633 54.634 1.00 18.68 260 THR A C 1
ATOM 1958 O O . THR A 1 260 ? -16.677 83.260 53.419 1.00 18.77 260 THR A O 1
ATOM 1962 N N . TYR A 1 261 ? -16.023 84.628 55.130 1.00 17.45 261 TYR A N 1
ATOM 1963 C CA . TYR A 1 261 ? -14.921 85.263 54.431 1.00 17.26 261 TYR A CA 1
ATOM 1964 C C . TYR A 1 261 ? -13.675 85.095 55.185 1.00 17.47 261 TYR A C 1
ATOM 1965 O O . TYR A 1 261 ? -13.644 85.344 56.415 1.00 17.57 261 TYR A O 1
ATOM 1974 N N . ASN A 1 262 ? -12.599 84.654 54.541 1.00 16.83 262 ASN A N 1
ATOM 1975 C CA . ASN A 1 262 ? -11.339 84.344 55.181 1.00 17.07 262 ASN A CA 1
ATOM 1976 C C . ASN A 1 262 ? -10.264 84.952 54.350 1.00 18.06 262 ASN A C 1
ATOM 1977 O O . ASN A 1 262 ? -10.229 84.701 53.157 1.00 19.90 262 ASN A O 1
ATOM 1982 N N . ASN A 1 263 ? -9.386 85.738 54.958 1.00 17.42 263 ASN A N 1
ATOM 1983 C CA . ASN A 1 263 ? -8.271 86.393 54.320 1.00 17.71 263 ASN A CA 1
ATOM 1984 C C . ASN A 1 263 ? -7.072 86.310 55.162 1.00 17.75 263 ASN A C 1
ATOM 1985 O O . ASN A 1 263 ? -7.047 86.778 56.324 1.00 19.31 263 ASN A O 1
ATOM 1990 N N . ALA A 1 264 ? -6.002 85.698 54.663 1.00 19.07 264 ALA A N 1
ATOM 1991 C CA . ALA A 1 264 ? -4.723 85.645 55.354 1.00 18.96 264 ALA A CA 1
ATOM 1992 C C . ALA A 1 264 ? -3.603 86.143 54.506 1.00 19.18 264 ALA A C 1
ATOM 1993 O O . ALA A 1 264 ? -3.638 85.927 53.301 1.00 20.62 264 ALA A O 1
ATOM 1995 N N . GLU A 1 265 ? -2.609 86.719 55.147 1.00 21.83 265 GLU A N 1
ATOM 1996 C CA . GLU A 1 265 ? -1.324 87.139 54.574 1.00 24.64 265 GLU A CA 1
ATOM 1997 C C . GLU A 1 265 ? -0.172 86.498 55.276 1.00 27.26 265 GLU A C 1
ATOM 1998 O O . GLU A 1 265 ? -0.064 86.573 56.507 1.00 22.82 265 GLU A O 1
ATOM 2004 N N . THR A 1 266 ? 0.758 85.916 54.508 1.00 23.27 266 THR A N 1
ATOM 2005 C CA . THR A 1 266 ? 1.919 85.336 55.046 1.00 28.27 266 THR A CA 1
ATOM 2006 C C . THR A 1 266 ? 3.116 86.056 54.454 1.00 31.00 266 THR A C 1
ATOM 2007 O O . THR A 1 266 ? 3.184 86.189 53.248 1.00 29.02 266 THR A O 1
ATOM 2011 N N . ALA A 1 267 ? 4.041 86.509 55.280 1.00 31.04 267 ALA A N 1
ATOM 2012 C CA . ALA A 1 267 ? 5.140 87.368 54.802 1.00 36.15 267 ALA A CA 1
ATOM 2013 C C . ALA A 1 267 ? 4.657 88.523 53.911 1.00 39.22 267 ALA A C 1
ATOM 2014 O O . ALA A 1 267 ? 5.257 88.793 52.882 1.00 42.19 267 ALA A O 1
ATOM 2016 N N . LYS A 1 268 ? 3.586 89.190 54.335 1.00 37.25 268 LYS A N 1
ATOM 2017 C CA . LYS A 1 268 ? 2.895 90.323 53.641 1.00 36.81 268 LYS A CA 1
ATOM 2018 C C . LYS A 1 268 ? 2.417 90.073 52.235 1.00 38.79 268 LYS A C 1
ATOM 2019 O O . LYS A 1 268 ? 2.208 91.019 51.478 1.00 43.12 268 LYS A O 1
ATOM 2025 N N . LYS A 1 269 ? 2.214 88.822 51.864 1.00 33.94 269 LYS A N 1
ATOM 2026 C CA . LYS A 1 269 ? 1.554 88.483 50.640 1.00 32.64 269 LYS A CA 1
ATOM 2027 C C . LYS A 1 269 ? 0.319 87.649 50.993 1.00 29.52 269 LYS A C 1
ATOM 2028 O O . LYS A 1 269 ? 0.394 86.762 51.799 1.00 29.62 269 LYS A O 1
ATOM 2034 N N . THR A 1 270 ? -0.759 87.881 50.275 1.00 27.09 270 THR A N 1
ATOM 2035 C CA . THR A 1 270 ? -1.984 87.144 50.470 1.00 26.24 270 THR A CA 1
ATOM 2036 C C . THR A 1 270 ? -1.743 85.659 50.206 1.00 29.08 270 THR A C 1
ATOM 2037 O O . THR A 1 270 ? -1.255 85.273 49.165 1.00 28.92 270 THR A O 1
ATOM 2041 N N . SER A 1 271 ? -2.058 84.838 51.211 1.00 25.63 271 SER A N 1
ATOM 2042 C CA . SER A 1 271 ? -1.948 83.371 51.108 1.00 24.45 271 SER A CA 1
ATOM 2043 C C . SER A 1 271 ? -3.288 82.622 51.111 1.00 24.04 271 SER A C 1
ATOM 2044 O O . SER A 1 271 ? -3.358 81.418 50.753 1.00 24.90 271 SER A O 1
ATOM 2047 N N . ALA A 1 272 ? -4.365 83.296 51.553 1.00 19.38 272 ALA A N 1
ATOM 2048 C CA . ALA A 1 272 ? -5.717 82.779 51.484 1.00 20.66 272 ALA A CA 1
ATOM 2049 C C . ALA A 1 272 ? -6.666 83.928 51.269 1.00 21.76 272 ALA A C 1
ATOM 2050 O O . ALA A 1 272 ? -6.544 84.975 51.945 1.00 21.52 272 ALA A O 1
ATOM 2052 N N . ASP A 1 273 ? -7.638 83.736 50.379 1.00 20.46 273 ASP A N 1
ATOM 2053 C CA . ASP A 1 273 ? -8.671 84.754 50.141 1.00 20.71 273 ASP A CA 1
ATOM 2054 C C . ASP A 1 273 ? -9.894 84.042 49.642 1.00 20.63 273 ASP A C 1
ATOM 2055 O O . ASP A 1 273 ? -10.054 83.723 48.433 1.00 20.17 273 ASP A O 1
ATOM 2060 N N . ASN A 1 274 ? -10.742 83.624 50.558 1.00 17.93 274 ASN A N 1
ATOM 2061 C CA . ASN A 1 274 ? -11.864 82.744 50.296 1.00 19.20 274 ASN A CA 1
ATOM 2062 C C . ASN A 1 274 ? -13.160 83.249 50.758 1.00 18.53 274 ASN A C 1
ATOM 2063 O O . ASN A 1 274 ? -13.282 83.648 51.903 1.00 19.20 274 ASN A O 1
ATOM 2068 N N . PHE A 1 275 ? -14.136 83.200 49.900 1.00 18.04 275 PHE A N 1
ATOM 2069 C CA . PHE A 1 275 ? -15.535 83.390 50.272 1.00 17.82 275 PHE A CA 1
ATOM 2070 C C . PHE A 1 275 ? -16.302 82.094 50.049 1.00 17.83 275 PHE A C 1
ATOM 2071 O O . PHE A 1 275 ? -16.333 81.559 48.936 1.00 20.18 275 PHE A O 1
ATOM 2079 N N . ALA A 1 276 ? -16.874 81.529 51.084 1.00 18.82 276 ALA A N 1
ATOM 2080 C CA . ALA A 1 276 ? -17.536 80.225 50.920 1.00 18.92 276 ALA A CA 1
ATOM 2081 C C . ALA A 1 276 ? -18.932 80.285 51.502 1.00 18.68 276 ALA A C 1
ATOM 2082 O O . ALA A 1 276 ? -19.190 81.055 52.495 1.00 18.05 276 ALA A O 1
ATOM 2084 N N . ILE A 1 277 ? -19.864 79.515 50.918 1.00 16.67 277 ILE A N 1
ATOM 2085 C CA . ILE A 1 277 ? -21.225 79.412 51.368 1.00 17.79 277 ILE A CA 1
ATOM 2086 C C . ILE A 1 277 ? -21.585 77.965 51.424 1.00 18.91 277 ILE A C 1
ATOM 2087 O O . ILE A 1 277 ? -21.118 77.166 50.588 1.00 18.93 277 ILE A O 1
ATOM 2092 N N . ASP A 1 278 ? -22.419 77.603 52.380 1.00 17.26 278 ASP A N 1
ATOM 2093 C CA . ASP A 1 278 ? -22.900 76.255 52.445 1.00 16.99 278 ASP A CA 1
ATOM 2094 C C . ASP A 1 278 ? -24.284 76.084 52.935 1.00 20.22 278 ASP A C 1
ATOM 2095 O O . ASP A 1 278 ? -24.962 77.015 53.442 1.00 19.77 278 ASP A O 1
ATOM 2100 N N . ALA A 1 279 ? -24.773 74.880 52.826 1.00 17.54 279 ALA A N 1
ATOM 2101 C CA . ALA A 1 279 ? -26.078 74.466 53.296 1.00 16.55 279 ALA A CA 1
ATOM 2102 C C . ALA A 1 279 ? -25.961 73.043 53.874 1.00 18.70 279 ALA A C 1
ATOM 2103 O O . ALA A 1 279 ? -25.470 72.158 53.157 1.00 18.34 279 ALA A O 1
ATOM 2105 N N . THR A 1 280 ? -26.479 72.857 55.069 1.00 17.99 280 THR A N 1
ATOM 2106 C CA . THR A 1 280 ? -26.383 71.591 55.788 1.00 16.48 280 THR A CA 1
ATOM 2107 C C . THR A 1 280 ? -27.760 71.206 56.272 1.00 19.06 280 THR A C 1
ATOM 2108 O O . THR A 1 280 ? -28.381 71.990 56.965 1.00 19.63 280 THR A O 1
ATOM 2112 N N . TYR A 1 281 ? -28.200 70.029 55.963 1.00 16.55 281 TYR A N 1
ATOM 2113 C CA . TYR A 1 281 ? -29.527 69.500 56.335 1.00 18.38 281 TYR A CA 1
ATOM 2114 C C . TYR A 1 281 ? -29.405 68.453 57.377 1.00 19.47 281 TYR A C 1
ATOM 2115 O O . TYR A 1 281 ? -28.810 67.379 57.090 1.00 19.38 281 TYR A O 1
ATOM 2124 N N . TYR A 1 282 ? -29.995 68.666 58.564 1.00 17.81 282 TYR A N 1
ATOM 2125 C CA . TYR A 1 282 ? -29.925 67.723 59.644 1.00 17.98 282 TYR A CA 1
ATOM 2126 C C . TYR A 1 282 ? -31.152 66.829 59.643 1.00 19.04 282 TYR A C 1
ATOM 2127 O O . TYR A 1 282 ? -32.233 67.207 60.099 1.00 20.47 282 TYR A O 1
ATOM 2136 N N . PHE A 1 283 ? -31.017 65.620 59.168 1.00 16.97 283 PHE A N 1
ATOM 2137 C CA . PHE A 1 283 ? -32.114 64.662 59.244 1.00 18.68 283 PHE A CA 1
ATOM 2138 C C . PHE A 1 283 ? -32.375 64.280 60.681 1.00 20.46 283 PHE A C 1
ATOM 2139 O O . PHE A 1 283 ? -33.540 64.061 61.102 1.00 24.24 283 PHE A O 1
ATOM 2147 N N . LYS A 1 284 ? -31.288 64.109 61.399 1.00 21.51 284 LYS A N 1
ATOM 2148 C CA . LYS A 1 284 ? -31.240 63.772 62.770 1.00 22.96 284 LYS A CA 1
ATOM 2149 C C . LYS A 1 284 ? -30.027 64.411 63.312 1.00 19.41 284 LYS A C 1
ATOM 2150 O O . LYS A 1 284 ? -29.109 64.947 62.608 1.00 19.37 284 LYS A O 1
ATOM 2156 N N . PRO A 1 285 ? -29.938 64.444 64.645 1.00 23.27 285 PRO A N 1
ATOM 2157 C CA . PRO A 1 285 ? -28.798 65.105 65.156 1.00 24.53 285 PRO A CA 1
ATOM 2158 C C . PRO A 1 285 ? -27.396 64.458 64.772 1.00 21.65 285 PRO A C 1
ATOM 2159 O O . PRO A 1 285 ? -26.437 65.129 64.644 1.00 25.80 285 PRO A O 1
ATOM 2163 N N . ASN A 1 286 ? -27.477 63.190 64.450 1.00 21.71 286 ASN A N 1
ATOM 2164 C CA . ASN A 1 286 ? -26.261 62.462 64.044 1.00 22.31 286 ASN A CA 1
ATOM 2165 C C . ASN A 1 286 ? -26.302 62.037 62.594 1.00 19.21 286 ASN A C 1
ATOM 2166 O O . ASN A 1 286 ? -25.562 61.117 62.188 1.00 18.22 286 ASN A O 1
ATOM 2171 N N . PHE A 1 287 ? -27.134 62.635 61.753 1.00 17.31 287 PHE A N 1
ATOM 2172 C CA . PHE A 1 287 ? -27.129 62.279 60.339 1.00 16.86 287 PHE A CA 1
ATOM 2173 C C . PHE A 1 287 ? -27.508 63.517 59.568 1.00 18.69 287 PHE A C 1
ATOM 2174 O O . PHE A 1 287 ? -28.644 64.042 59.696 1.00 17.93 287 PHE A O 1
ATOM 2182 N N . ARG A 1 288 ? -26.613 63.936 58.679 1.00 15.38 288 ARG A N 1
ATOM 2183 C CA . ARG A 1 288 ? -26.750 65.166 57.953 1.00 16.30 288 ARG A CA 1
ATOM 2184 C C . ARG A 1 288 ? -26.208 65.087 56.546 1.00 16.26 288 ARG A C 1
ATOM 2185 O O . ARG A 1 288 ? -25.308 64.255 56.245 1.00 16.19 288 ARG A O 1
ATOM 2193 N N . SER A 1 289 ? -26.663 65.962 55.646 1.00 15.17 289 SER A N 1
ATOM 2194 C CA . SER A 1 289 ? -26.077 66.138 54.326 1.00 14.72 289 SER A CA 1
ATOM 2195 C C . SER A 1 289 ? -25.646 67.569 54.107 1.00 16.94 289 SER A C 1
ATOM 2196 O O . SER A 1 289 ? -26.181 68.461 54.817 1.00 17.96 289 SER A O 1
ATOM 2199 N N . TYR A 1 290 ? -24.694 67.870 53.271 1.00 15.18 290 TYR A N 1
ATOM 2200 C CA . TYR A 1 290 ? -24.324 69.247 53.050 1.00 15.56 290 TYR A CA 1
ATOM 2201 C C . TYR A 1 290 ? -23.802 69.427 51.659 1.00 17.79 290 TYR A C 1
ATOM 2202 O O . TYR A 1 290 ? -23.297 68.493 51.028 1.00 16.09 290 TYR A O 1
ATOM 2211 N N . ILE A 1 291 ? -23.804 70.700 51.214 1.00 16.41 291 ILE A N 1
ATOM 2212 C CA . ILE A 1 291 ? -23.199 71.123 49.998 1.00 16.28 291 ILE A CA 1
ATOM 2213 C C . ILE A 1 291 ? -22.531 72.480 50.223 1.00 16.95 291 ILE A C 1
ATOM 2214 O O . ILE A 1 291 ? -23.110 73.319 50.978 1.00 17.20 291 ILE A O 1
ATOM 2219 N N . SER A 1 292 ? -21.331 72.655 49.692 1.00 15.48 292 SER A N 1
ATOM 2220 C CA . SER A 1 292 ? -20.550 73.815 49.993 1.00 16.42 292 SER A CA 1
ATOM 2221 C C . SER A 1 292 ? -19.801 74.297 48.805 1.00 18.08 292 SER A C 1
ATOM 2222 O O . SER A 1 292 ? -19.241 73.489 48.021 1.00 17.79 292 SER A O 1
ATOM 2225 N N . TYR A 1 293 ? -19.687 75.622 48.623 1.00 17.61 293 TYR A N 1
ATOM 2226 C CA . TYR A 1 293 ? -18.873 76.141 47.571 1.00 18.77 293 TYR A CA 1
ATOM 2227 C C . TYR A 1 293 ? -17.916 77.180 48.041 1.00 18.57 293 TYR A C 1
ATOM 2228 O O . TYR A 1 293 ? -18.378 78.133 48.750 1.00 17.85 293 TYR A O 1
ATOM 2237 N N . GLN A 1 294 ? -16.638 77.028 47.673 1.00 17.76 294 GLN A N 1
ATOM 2238 C CA . GLN A 1 294 ? -15.609 77.952 48.000 1.00 18.80 294 GLN A CA 1
ATOM 2239 C C . GLN A 1 294 ? -15.238 78.742 46.761 1.00 19.98 294 GLN A C 1
ATOM 2240 O O . GLN A 1 294 ? -14.670 78.176 45.811 1.00 19.90 294 GLN A O 1
ATOM 2246 N N . PHE A 1 295 ? -15.492 80.062 46.807 1.00 19.53 295 PHE A N 1
ATOM 2247 C CA . PHE A 1 295 ? -14.924 80.985 45.788 1.00 20.36 295 PHE A CA 1
ATOM 2248 C C . PHE A 1 295 ? -13.594 81.376 46.209 1.00 19.69 295 PHE A C 1
ATOM 2249 O O . PHE A 1 295 ? -13.364 82.071 47.251 1.00 21.13 295 PHE A O 1
ATOM 2257 N N . ASN A 1 296 ? -12.603 80.857 45.506 1.00 19.99 296 ASN A N 1
ATOM 2258 C CA . ASN A 1 296 ? -11.249 81.126 45.776 1.00 20.13 296 ASN A CA 1
ATOM 2259 C C . ASN A 1 296 ? -10.840 82.392 45.045 1.00 24.42 296 ASN A C 1
ATOM 2260 O O . ASN A 1 296 ? -10.792 82.391 43.842 1.00 24.12 296 ASN A O 1
ATOM 2265 N N . LEU A 1 297 ? -10.566 83.449 45.797 1.00 22.48 297 LEU A N 1
ATOM 2266 C CA . LEU A 1 297 ? -10.374 84.790 45.159 1.00 23.52 297 LEU A CA 1
ATOM 2267 C C . LEU A 1 297 ? -8.951 85.079 44.837 1.00 27.25 297 LEU A C 1
ATOM 2268 O O . LEU A 1 297 ? -8.650 86.172 44.345 1.00 33.00 297 LEU A O 1
ATOM 2273 N N . LEU A 1 298 ? -8.014 84.192 45.132 1.00 24.56 298 LEU A N 1
ATOM 2274 C CA . LEU A 1 298 ? -6.700 84.298 44.587 1.00 29.57 298 LEU A CA 1
ATOM 2275 C C . LEU A 1 298 ? -6.864 84.136 43.030 1.00 31.03 298 LEU A C 1
ATOM 2276 O O . LEU A 1 298 ? -7.813 83.463 42.483 1.00 32.67 298 LEU A O 1
ATOM 2281 N N . ASP A 1 299 ? -6.006 84.840 42.319 1.00 37.46 299 ASP A N 1
ATOM 2282 C CA . ASP A 1 299 ? -5.915 84.733 40.820 1.00 43.30 299 ASP A CA 1
ATOM 2283 C C . ASP A 1 299 ? -4.461 84.841 40.332 1.00 43.76 299 ASP A C 1
ATOM 2284 O O . ASP A 1 299 ? -3.536 84.870 41.176 1.00 39.45 299 ASP A O 1
ATOM 2289 N N . SER A 1 300 ? -4.268 84.896 38.991 1.00 49.46 300 SER A N 1
ATOM 2290 C CA . SER A 1 300 ? -2.931 84.891 38.360 1.00 51.07 300 SER A CA 1
ATOM 2291 C C . SER A 1 300 ? -2.097 86.088 38.768 1.00 53.24 300 SER A C 1
ATOM 2292 O O . SER A 1 300 ? -1.036 85.896 39.351 1.00 56.13 300 SER A O 1
ATOM 2295 N N . ALA A 1 303 ? -1.113 83.931 42.573 1.00 47.81 303 ALA A N 1
ATOM 2296 C CA . ALA A 1 303 ? -1.031 82.487 42.851 1.00 43.45 303 ALA A CA 1
ATOM 2297 C C . ALA A 1 303 ? -1.150 81.594 41.568 1.00 39.53 303 ALA A C 1
ATOM 2298 O O . ALA A 1 303 ? -1.687 82.019 40.536 1.00 37.64 303 ALA A O 1
ATOM 2300 N N . SER A 1 304 ? -0.651 80.364 41.648 1.00 38.13 304 SER A N 1
ATOM 2301 C CA . SER A 1 304 ? -0.760 79.433 40.533 1.00 35.75 304 SER A CA 1
ATOM 2302 C C . SER A 1 304 ? -2.242 79.133 40.144 1.00 36.89 304 SER A C 1
ATOM 2303 O O . SER A 1 304 ? -3.179 79.436 40.889 1.00 30.77 304 SER A O 1
ATOM 2306 N N . LYS A 1 305 ? -2.455 78.543 38.965 1.00 33.52 305 LYS A N 1
ATOM 2307 C CA . LYS A 1 305 ? -3.826 78.117 38.581 1.00 31.43 305 LYS A CA 1
ATOM 2308 C C . LYS A 1 305 ? -4.416 77.162 39.629 1.00 27.60 305 LYS A C 1
ATOM 2309 O O . LYS A 1 305 ? -5.537 77.325 40.049 1.00 26.08 305 LYS A O 1
ATOM 2315 N N . VAL A 1 306 ? -3.635 76.186 40.021 1.00 26.66 306 VAL A N 1
ATOM 2316 C CA . VAL A 1 306 ? -4.118 75.163 41.014 1.00 26.10 306 VAL A CA 1
ATOM 2317 C C . VAL A 1 306 ? -4.424 75.862 42.358 1.00 26.36 306 VAL A C 1
ATOM 2318 O O . VAL A 1 306 ? -5.432 75.551 42.978 1.00 23.89 306 VAL A O 1
ATOM 2322 N N . ALA A 1 307 ? -3.548 76.783 42.775 1.00 25.33 307 ALA A N 1
ATOM 2323 C CA . ALA A 1 307 ? -3.716 77.465 44.074 1.00 26.97 307 ALA A CA 1
ATOM 2324 C C . ALA A 1 307 ? -4.905 78.419 44.103 1.00 27.42 307 ALA A C 1
ATOM 2325 O O . ALA A 1 307 ? -5.320 78.817 45.208 1.00 27.81 307 ALA A O 1
ATOM 2327 N N . SER A 1 308 ? -5.461 78.785 42.934 1.00 23.94 308 SER A N 1
ATOM 2328 C CA . SER A 1 308 ? -6.589 79.691 42.777 1.00 24.18 308 SER A CA 1
ATOM 2329 C C . SER A 1 308 ? -7.903 79.042 42.421 1.00 23.75 308 SER A C 1
ATOM 2330 O O . SER A 1 308 ? -8.877 79.710 42.233 1.00 22.35 308 SER A O 1
ATOM 2333 N N . GLU A 1 309 ? -7.970 77.703 42.336 1.00 20.61 309 GLU A N 1
ATOM 2334 C CA . GLU A 1 309 ? -9.167 77.013 41.917 1.00 23.00 309 GLU A CA 1
ATOM 2335 C C . GLU A 1 309 ? -10.217 77.052 42.981 1.00 20.19 309 GLU A C 1
ATOM 2336 O O . GLU A 1 309 ? -9.886 76.847 44.194 1.00 20.81 309 GLU A O 1
ATOM 2342 N N . ASP A 1 310 ? -11.456 77.254 42.573 1.00 19.47 310 ASP A N 1
ATOM 2343 C CA . ASP A 1 310 ? -12.650 77.106 43.436 1.00 18.35 310 ASP A CA 1
ATOM 2344 C C . ASP A 1 310 ? -12.880 75.627 43.778 1.00 20.43 310 ASP A C 1
ATOM 2345 O O . ASP A 1 310 ? -12.283 74.756 43.114 1.00 19.27 310 ASP A O 1
ATOM 2350 N N . GLU A 1 311 ? -13.776 75.361 44.727 1.00 18.61 311 GLU A N 1
ATOM 2351 C CA . GLU A 1 311 ? -14.049 73.958 45.120 1.00 19.16 311 GLU A CA 1
ATOM 2352 C C . GLU A 1 311 ? -15.501 73.839 45.459 1.00 18.34 311 GLU A C 1
ATOM 2353 O O . GLU A 1 311 ? -16.050 74.649 46.278 1.00 19.64 311 GLU A O 1
ATOM 2359 N N . LEU A 1 312 ? -16.143 72.806 44.903 1.00 17.74 312 LEU A N 1
ATOM 2360 C CA . LEU A 1 312 ? -17.463 72.385 45.327 1.00 16.71 312 LEU A CA 1
ATOM 2361 C C . LEU A 1 312 ? -17.272 71.146 46.233 1.00 17.46 312 LEU A C 1
ATOM 2362 O O . LEU A 1 312 ? -16.490 70.267 45.877 1.00 17.62 312 LEU A O 1
ATOM 2367 N N . ALA A 1 313 ? -17.995 71.057 47.352 1.00 16.81 313 ALA A N 1
ATOM 2368 C CA . ALA A 1 313 ? -17.90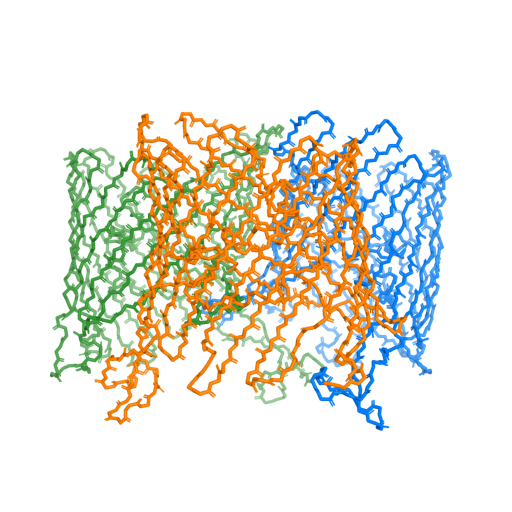1 69.823 48.175 1.00 16.69 313 ALA A CA 1
ATOM 2369 C C . ALA A 1 313 ? -19.274 69.396 48.493 1.00 18.27 313 ALA A C 1
ATOM 2370 O O . ALA A 1 313 ? -20.213 70.243 48.755 1.00 18.20 313 ALA A O 1
ATOM 2372 N N . ILE A 1 314 ? -19.506 68.084 48.501 1.00 14.97 314 ILE A N 1
ATOM 2373 C CA . ILE A 1 314 ? -20.747 67.469 48.810 1.00 14.76 314 ILE A CA 1
ATOM 2374 C C . ILE A 1 314 ? -20.539 66.390 49.855 1.00 16.21 314 ILE A C 1
ATOM 2375 O O . ILE A 1 314 ? -19.597 65.584 49.721 1.00 15.52 314 ILE A O 1
ATOM 2380 N N . GLY A 1 315 ? -21.334 66.429 50.920 1.00 15.05 315 GLY A N 1
ATOM 2381 C CA . GLY A 1 315 ? -21.008 65.552 52.077 1.00 15.38 315 GLY A CA 1
ATOM 2382 C C . GLY A 1 315 ? -22.254 64.871 52.630 1.00 15.71 315 GLY A C 1
ATOM 2383 O O . GLY A 1 315 ? -23.419 65.327 52.534 1.00 15.59 315 GLY A O 1
ATOM 2384 N N . LEU A 1 316 ? -22.031 63.688 53.203 1.00 13.76 316 LEU A N 1
ATOM 2385 C CA . LEU A 1 316 ? -23.062 62.964 53.906 1.00 13.65 316 LEU A CA 1
ATOM 2386 C C . LEU A 1 316 ? -22.368 62.432 55.172 1.00 15.12 316 LEU A C 1
ATOM 2387 O O . LEU A 1 316 ? -21.373 61.670 55.103 1.00 14.65 316 LEU A O 1
ATOM 2392 N N . ARG A 1 317 ? -22.853 62.799 56.341 1.00 14.15 317 ARG A N 1
ATOM 2393 C CA . ARG A 1 317 ? -22.127 62.559 57.563 1.00 14.49 317 ARG A CA 1
ATOM 2394 C C . ARG A 1 317 ? -22.986 61.827 58.561 1.00 15.81 317 ARG A C 1
ATOM 2395 O O . ARG A 1 317 ? -24.062 62.310 58.969 1.00 14.47 317 ARG A O 1
ATOM 2403 N N . TYR A 1 318 ? -22.481 60.706 59.098 1.00 14.37 318 TYR A N 1
ATOM 2404 C CA . TYR A 1 318 ? -23.141 59.911 60.132 1.00 14.08 318 TYR A CA 1
ATOM 2405 C C . TYR A 1 318 ? -22.232 60.042 61.337 1.00 14.67 318 TYR A C 1
ATOM 2406 O O . TYR A 1 318 ? -21.054 59.705 61.273 1.00 14.98 318 TYR A O 1
ATOM 2415 N N . ASP A 1 319 ? -22.792 60.386 62.505 1.00 13.83 319 ASP A N 1
ATOM 2416 C CA . ASP A 1 319 ? -22.003 60.429 63.753 1.00 15.02 319 ASP A CA 1
ATOM 2417 C C . ASP A 1 319 ? -22.397 59.269 64.649 1.00 17.51 319 ASP A C 1
ATOM 2418 O O . ASP A 1 319 ? -23.571 58.978 64.912 1.00 16.82 319 ASP A O 1
ATOM 2423 N N . PHE A 1 320 ? -21.355 58.508 65.054 1.00 18.35 320 PHE A N 1
ATOM 2424 C CA . PHE A 1 320 ? -21.536 57.311 65.859 1.00 19.64 320 PHE A CA 1
ATOM 2425 C C . PHE A 1 320 ? -21.986 57.626 67.287 1.00 23.88 320 PHE A C 1
ATOM 2426 O O . PHE A 1 320 ? -21.707 58.713 67.813 1.00 25.09 320 PHE A O 1
ATOM 2435 N N . ASP B 1 1 ? -4.373 43.703 85.849 1.00 59.06 1 ASP B N 1
ATOM 2436 C CA . ASP B 1 1 ? -3.400 42.624 86.055 1.00 45.64 1 ASP B CA 1
ATOM 2437 C C . ASP B 1 1 ? -2.826 42.569 87.506 1.00 40.39 1 ASP B C 1
ATOM 2438 O O . ASP B 1 1 ? -1.781 41.916 87.722 1.00 32.90 1 ASP B O 1
ATOM 2443 N N . GLY B 1 2 ? -3.504 43.167 88.496 1.00 31.66 2 GLY B N 1
ATOM 2444 C CA . GLY B 1 2 ? -3.170 42.858 89.870 1.00 30.73 2 GLY B CA 1
ATOM 2445 C C . GLY B 1 2 ? -1.756 43.318 90.158 1.00 25.22 2 GLY B C 1
ATOM 2446 O O . GLY B 1 2 ? -1.370 44.486 89.932 1.00 22.03 2 GLY B O 1
ATOM 2447 N N . ILE B 1 3 ? -0.954 42.369 90.661 1.00 24.30 3 ILE B N 1
ATOM 2448 C CA . ILE B 1 3 ? 0.362 42.779 91.070 1.00 24.52 3 ILE B CA 1
ATOM 2449 C C . ILE B 1 3 ? 1.217 43.105 89.875 1.00 18.94 3 ILE B C 1
ATOM 2450 O O . ILE B 1 3 ? 2.168 43.827 89.972 1.00 19.67 3 ILE B O 1
ATOM 2455 N N . ASN B 1 4 ? 0.841 42.606 88.703 1.00 20.47 4 ASN B N 1
ATOM 2456 C CA . ASN B 1 4 ? 1.581 42.942 87.515 1.00 19.30 4 ASN B CA 1
ATOM 2457 C C . ASN B 1 4 ? 0.938 44.241 86.993 1.00 20.36 4 ASN B C 1
ATOM 2458 O O . ASN B 1 4 ? 0.206 44.256 86.026 1.00 20.18 4 ASN B O 1
ATOM 2463 N N . GLN B 1 5 ? 1.323 45.356 87.578 1.00 18.23 5 GLN B N 1
ATOM 2464 C CA . GLN B 1 5 ? 0.632 46.628 87.463 1.00 19.15 5 GLN B CA 1
ATOM 2465 C C . GLN B 1 5 ? 0.605 47.169 86.009 1.00 20.64 5 GLN B C 1
ATOM 2466 O O . GLN B 1 5 ? -0.393 47.715 85.609 1.00 20.17 5 GLN B O 1
ATOM 2472 N N . SER B 1 6 ? 1.680 46.914 85.281 1.00 16.64 6 SER B N 1
ATOM 2473 C CA . SER B 1 6 ? 1.773 47.442 83.925 1.00 18.96 6 SER B CA 1
ATOM 2474 C C . SER B 1 6 ? 0.930 46.661 82.925 1.00 18.87 6 SER B C 1
ATOM 2475 O O . SER B 1 6 ? 0.743 47.137 81.796 1.00 20.33 6 SER B O 1
ATOM 2478 N N . GLY B 1 7 ? 0.480 45.480 83.296 1.00 17.82 7 GLY B N 1
ATOM 2479 C CA . GLY B 1 7 ? -0.375 44.665 82.461 1.00 18.13 7 GLY B CA 1
ATOM 2480 C C . GLY B 1 7 ? -1.752 45.219 82.292 1.00 18.96 7 GLY B C 1
ATOM 2481 O O . GLY B 1 7 ? -2.278 45.932 83.180 1.00 16.81 7 GLY B O 1
ATOM 2482 N N . ASP B 1 8 ? -2.430 44.694 81.244 1.00 16.90 8 ASP B N 1
ATOM 2483 C CA . ASP B 1 8 ? -3.797 45.028 80.974 1.00 19.39 8 ASP B CA 1
ATOM 2484 C C . ASP B 1 8 ? -4.746 44.665 82.123 1.00 19.37 8 ASP B C 1
ATOM 2485 O O . ASP B 1 8 ? -4.575 43.632 82.769 1.00 21.83 8 ASP B O 1
ATOM 2490 N N . LYS B 1 9 ? -5.792 45.451 82.313 1.00 20.67 9 LYS B N 1
ATOM 2491 C CA . LYS B 1 9 ? -6.933 45.014 83.060 1.00 23.14 9 LYS B CA 1
ATOM 2492 C C . LYS B 1 9 ? -8.042 44.452 82.189 1.00 23.28 9 LYS B C 1
ATOM 2493 O O . LYS B 1 9 ? -8.189 44.835 81.026 1.00 22.98 9 LYS B O 1
ATOM 2499 N N . ALA B 1 10 ? -8.882 43.590 82.736 1.00 24.92 10 ALA B N 1
ATOM 2500 C CA . ALA B 1 10 ? -10.058 43.110 82.015 1.00 25.95 10 ALA B CA 1
ATOM 2501 C C . ALA B 1 10 ? -10.887 44.329 81.526 1.00 27.12 10 ALA B C 1
ATOM 2502 O O . ALA B 1 10 ? -10.961 45.382 82.175 1.00 27.64 10 ALA B O 1
ATOM 2504 N N . GLY B 1 11 ? -11.455 44.222 80.342 1.00 25.35 11 GLY B N 1
ATOM 2505 C CA . GLY B 1 11 ? -12.314 45.290 79.760 1.00 24.54 11 GLY B CA 1
ATOM 2506 C C . GLY B 1 11 ? -13.761 45.282 80.237 1.00 25.37 11 GLY B C 1
ATOM 2507 O O . GLY B 1 11 ? -14.089 44.640 81.229 1.00 27.57 11 GLY B O 1
ATOM 2508 N N . SER B 1 12 ? -14.556 46.091 79.584 1.00 21.95 12 SER B N 1
ATOM 2509 C CA . SER B 1 12 ? -15.953 46.307 79.973 1.00 24.36 12 SER B CA 1
ATOM 2510 C C . SER B 1 12 ? -16.819 45.543 79.024 1.00 23.81 12 SER B C 1
ATOM 2511 O O . SER B 1 12 ? -16.673 45.632 77.773 1.00 20.17 12 SER B O 1
ATOM 2514 N N . THR B 1 13 ? -17.797 44.855 79.600 1.00 22.25 13 THR B N 1
ATOM 2515 C CA . THR B 1 13 ? -18.743 44.091 78.852 1.00 22.51 13 THR B CA 1
ATOM 2516 C C . THR B 1 13 ? -19.686 44.993 78.144 1.00 23.36 13 THR B C 1
ATOM 2517 O O . THR B 1 13 ? -20.415 45.705 78.820 1.00 23.63 13 THR B O 1
ATOM 2521 N N . VAL B 1 14 ? -19.695 45.005 76.807 1.00 20.57 14 VAL B N 1
ATOM 2522 C CA . VAL B 1 14 ? -20.615 45.828 76.004 1.00 21.37 14 VAL B CA 1
ATOM 2523 C C . VAL B 1 14 ? -21.729 45.062 75.389 1.00 23.42 14 VAL B C 1
ATOM 2524 O O . VAL B 1 14 ? -22.641 45.662 74.864 1.00 23.59 14 VAL B O 1
ATOM 2528 N N . TYR B 1 15 ? -21.658 43.725 75.401 1.00 22.59 15 TYR B N 1
ATOM 2529 C CA . TYR B 1 15 ? -22.641 42.858 74.861 1.00 23.26 15 TYR B CA 1
ATOM 2530 C C . TYR B 1 15 ? -22.540 41.567 75.634 1.00 24.97 15 TYR B C 1
ATOM 2531 O O . TYR B 1 15 ? -21.432 41.068 75.840 1.00 21.09 15 TYR B O 1
ATOM 2540 N N . SER B 1 16 ? -23.675 40.986 76.005 1.00 23.95 16 SER B N 1
ATOM 2541 C CA . SER B 1 16 ? -23.621 39.671 76.645 1.00 29.73 16 SER B CA 1
ATOM 2542 C C . SER B 1 16 ? -24.960 39.024 76.406 1.00 31.85 16 SER B C 1
ATOM 2543 O O . SER B 1 16 ? -26.006 39.602 76.778 1.00 32.24 16 SER B O 1
ATOM 2546 N N . ALA B 1 17 ? -24.982 37.841 75.829 1.00 26.12 17 ALA B N 1
ATOM 2547 C CA . ALA B 1 17 ? -26.292 37.138 75.660 1.00 31.05 17 ALA B CA 1
ATOM 2548 C C . ALA B 1 17 ? -25.998 35.677 75.449 1.00 40.30 17 ALA B C 1
ATOM 2549 O O . ALA B 1 17 ? -25.130 35.356 74.602 1.00 38.79 17 ALA B O 1
ATOM 2551 N N . LYS B 1 18 ? -26.635 34.786 76.219 1.00 40.76 18 LYS B N 1
ATOM 2552 C CA . LYS B 1 18 ? -26.568 33.331 75.898 1.00 44.16 18 LYS B CA 1
ATOM 2553 C C . LYS B 1 18 ? -25.089 32.818 75.903 1.00 35.99 18 LYS B C 1
ATOM 2554 O O . LYS B 1 18 ? -24.670 32.099 74.995 1.00 49.70 18 LYS B O 1
ATOM 2560 N N . GLY B 1 19 ? -24.380 33.154 76.969 1.00 41.61 19 GLY B N 1
ATOM 2561 C CA . GLY B 1 19 ? -22.975 32.793 77.173 1.00 39.64 19 GLY B CA 1
ATOM 2562 C C . GLY B 1 19 ? -21.991 33.269 76.084 1.00 40.82 19 GLY B C 1
ATOM 2563 O O . GLY B 1 19 ? -20.842 32.880 76.167 1.00 32.24 19 GLY B O 1
ATOM 2564 N N . THR B 1 20 ? -22.446 34.111 75.122 1.00 32.56 20 THR B N 1
ATOM 2565 C CA . THR B 1 20 ? -21.605 34.904 74.247 1.00 32.44 20 THR B CA 1
ATOM 2566 C C . THR B 1 20 ? -21.456 36.390 74.756 1.00 31.04 20 THR B C 1
ATOM 2567 O O . THR B 1 20 ? -22.463 37.120 74.988 1.00 28.68 20 THR B O 1
ATOM 2571 N N . SER B 1 21 ? -20.207 36.816 74.912 1.00 23.30 21 SER B N 1
ATOM 2572 C CA . SER B 1 21 ? -19.903 38.175 75.391 1.00 23.60 21 SER B CA 1
ATOM 2573 C C . SER B 1 21 ? -18.834 38.881 74.574 1.00 21.34 21 SER B C 1
ATOM 2574 O O . SER B 1 21 ? -17.977 38.257 73.956 1.00 22.83 21 SER B O 1
ATOM 2577 N N . LEU B 1 22 ? -18.916 40.207 74.561 1.00 18.50 22 LEU B N 1
ATOM 2578 C CA . LEU B 1 22 ? -17.883 41.067 73.951 1.00 17.91 22 LEU B CA 1
ATOM 2579 C C . LEU B 1 22 ? -17.455 42.073 75.011 1.00 21.45 22 LEU B C 1
ATOM 2580 O O . LEU B 1 22 ? -18.298 42.789 75.616 1.00 19.53 22 LEU B O 1
ATOM 2585 N N . GLU B 1 23 ? -16.153 42.125 75.276 1.00 18.50 23 GLU B N 1
ATOM 2586 C CA . GLU B 1 23 ? -15.530 43.076 76.151 1.00 21.66 23 GLU B CA 1
ATOM 2587 C C . GLU B 1 23 ? -14.675 44.014 75.367 1.00 21.18 23 GLU B C 1
ATOM 2588 O O . GLU B 1 23 ? -13.826 43.533 74.592 1.00 21.43 23 GLU B O 1
ATOM 2594 N N . VAL B 1 24 ? -14.792 45.335 75.551 1.00 19.35 24 VAL B N 1
ATOM 2595 C CA . VAL B 1 24 ? -13.934 46.328 75.000 1.00 19.34 24 VAL B CA 1
ATOM 2596 C C . VAL B 1 24 ? -13.084 46.828 76.110 1.00 23.50 24 VAL B C 1
ATOM 2597 O O . VAL B 1 24 ? -13.598 47.224 77.202 1.00 22.07 24 VAL B O 1
ATOM 2601 N N . GLY B 1 25 ? -11.793 46.748 75.926 1.00 19.64 25 GLY B N 1
ATOM 2602 C CA . GLY B 1 25 ? -10.827 47.077 76.929 1.00 18.24 25 GLY B CA 1
ATOM 2603 C C . GLY B 1 25 ? -9.695 47.883 76.376 1.00 17.85 25 GLY B C 1
ATOM 2604 O O . GLY B 1 25 ? -9.718 48.345 75.250 1.00 17.72 25 GLY B O 1
ATOM 2605 N N . GLY B 1 26 ? -8.670 48.090 77.176 1.00 15.41 26 GLY B N 1
ATOM 2606 C CA . GLY B 1 26 ? -7.544 48.860 76.790 1.00 16.07 26 GLY B CA 1
ATOM 2607 C C . GLY B 1 26 ? -7.243 49.968 77.792 1.00 15.96 26 GLY B C 1
ATOM 2608 O O . GLY B 1 26 ? -7.719 49.920 78.964 1.00 16.62 26 GLY B O 1
ATOM 2609 N N . ARG B 1 27 ? -6.507 50.894 77.363 1.00 14.61 27 ARG B N 1
ATOM 2610 C CA . ARG B 1 27 ? -6.149 52.054 78.228 1.00 16.79 27 ARG B CA 1
ATOM 2611 C C . ARG B 1 27 ? -5.845 53.294 77.450 1.00 17.38 27 ARG B C 1
ATOM 2612 O O . ARG B 1 27 ? -5.491 53.310 76.251 1.00 16.19 27 ARG B O 1
ATOM 2620 N N . ALA B 1 28 ? -5.916 54.404 78.199 1.00 15.11 28 ALA B N 1
ATOM 2621 C CA . ALA B 1 28 ? -5.306 55.626 77.812 1.00 15.75 28 ALA B CA 1
ATOM 2622 C C . ALA B 1 28 ? -4.329 55.985 78.900 1.00 17.67 28 ALA B C 1
ATOM 2623 O O . ALA B 1 28 ? -4.732 56.229 80.042 1.00 17.56 28 ALA B O 1
ATOM 2625 N N . GLU B 1 29 ? -3.071 55.900 78.563 1.00 14.88 29 GLU B N 1
ATOM 2626 C CA . GLU B 1 29 ? -1.989 55.950 79.556 1.00 16.47 29 GLU B CA 1
ATOM 2627 C C . GLU B 1 29 ? -1.073 57.105 79.204 1.00 17.30 29 GLU B C 1
ATOM 2628 O O . GLU B 1 29 ? -0.186 57.015 78.328 1.00 16.92 29 GLU B O 1
ATOM 2634 N N . ALA B 1 30 ? -1.208 58.198 79.969 1.00 16.77 30 ALA B N 1
ATOM 2635 C CA . ALA B 1 30 ? -0.326 59.365 79.807 1.00 16.99 30 ALA B CA 1
ATOM 2636 C C . ALA B 1 30 ? 0.971 59.092 80.552 1.00 17.60 30 ALA B C 1
ATOM 2637 O O . ALA B 1 30 ? 0.866 58.684 81.736 1.00 18.54 30 ALA B O 1
ATOM 2639 N N . ARG B 1 31 ? 2.102 59.244 79.890 1.00 15.51 31 ARG B N 1
ATOM 2640 C CA . ARG B 1 31 ? 3.442 58.907 80.474 1.00 16.10 31 ARG B CA 1
ATOM 2641 C C . ARG B 1 31 ? 4.420 59.930 80.076 1.00 17.26 31 ARG B C 1
ATOM 2642 O O . ARG B 1 31 ? 4.742 60.143 78.894 1.00 18.20 31 ARG B O 1
ATOM 2650 N N . LEU B 1 32 ? 4.926 60.713 81.058 1.00 16.88 32 LEU B N 1
ATOM 2651 C CA . LEU B 1 32 ? 6.005 61.665 80.842 1.00 18.48 32 LEU B CA 1
ATOM 2652 C C . LEU B 1 32 ? 7.316 61.059 81.370 1.00 20.86 32 LEU B C 1
ATOM 2653 O O . LEU B 1 32 ? 7.366 60.618 82.537 1.00 19.27 32 LEU B O 1
ATOM 2658 N N . SER B 1 33 ? 8.326 61.017 80.532 1.00 18.61 33 SER B N 1
ATOM 2659 C CA . SER B 1 33 ? 9.625 60.509 80.855 1.00 17.28 33 SER B CA 1
ATOM 2660 C C . SER B 1 33 ? 10.553 61.693 80.918 1.00 18.67 33 SER B C 1
ATOM 2661 O O . SER B 1 33 ? 10.696 62.498 79.971 1.00 17.99 33 SER B O 1
ATOM 2664 N N . LEU B 1 34 ? 11.324 61.765 82.019 1.00 18.02 34 LEU B N 1
ATOM 2665 C CA . LEU B 1 34 ? 12.301 62.828 82.173 1.00 20.49 34 LEU B CA 1
ATOM 2666 C C . LEU B 1 34 ? 13.641 62.205 82.427 1.00 20.92 34 LEU B C 1
ATOM 2667 O O . LEU B 1 34 ? 13.838 61.430 83.414 1.00 20.98 34 LEU B O 1
ATOM 2672 N N . LYS B 1 35 ? 14.586 62.557 81.561 1.00 19.65 35 LYS B N 1
ATOM 2673 C CA . LYS B 1 35 ? 16.009 62.144 81.636 1.00 20.41 35 LYS B CA 1
ATOM 2674 C C . LYS B 1 35 ? 16.847 63.370 81.451 1.00 22.06 35 LYS B C 1
ATOM 2675 O O . LYS B 1 35 ? 16.644 64.101 80.480 1.00 23.32 35 LYS B O 1
ATOM 2681 N N . ASP B 1 36 ? 17.802 63.613 82.372 1.00 23.85 36 ASP B N 1
ATOM 2682 C CA . ASP B 1 36 ? 18.693 64.780 82.267 1.00 24.39 36 ASP B CA 1
ATOM 2683 C C . ASP B 1 36 ? 17.872 66.053 82.080 1.00 23.52 36 ASP B C 1
ATOM 2684 O O . ASP B 1 36 ? 18.212 66.978 81.306 1.00 26.26 36 ASP B O 1
ATOM 2689 N N . GLY B 1 37 ? 16.755 66.092 82.771 1.00 25.00 37 GLY B N 1
ATOM 2690 C CA . GLY B 1 37 ? 15.847 67.199 82.712 1.00 27.88 37 GLY B CA 1
ATOM 2691 C C . GLY B 1 37 ? 15.017 67.392 81.455 1.00 28.20 37 GLY B C 1
ATOM 2692 O O . GLY B 1 37 ? 14.367 68.396 81.318 1.00 28.37 37 GLY B O 1
ATOM 2693 N N . LYS B 1 38 ? 15.068 66.431 80.535 1.00 25.63 38 LYS B N 1
ATOM 2694 C CA . LYS B 1 38 ? 14.497 66.617 79.216 1.00 22.69 38 LYS B CA 1
ATOM 2695 C C . LYS B 1 38 ? 13.345 65.631 79.065 1.00 19.49 38 LYS B C 1
ATOM 2696 O O . LYS B 1 38 ? 13.454 64.440 79.340 1.00 19.19 38 LYS B O 1
ATOM 2702 N N . ALA B 1 39 ? 12.205 66.135 78.563 1.00 19.21 39 ALA B N 1
ATOM 2703 C CA . ALA B 1 39 ? 10.952 65.380 78.543 1.00 18.14 39 ALA B CA 1
ATOM 2704 C C . ALA B 1 39 ? 10.680 64.683 77.254 1.00 17.52 39 ALA B C 1
ATOM 2705 O O . ALA B 1 39 ? 10.824 65.277 76.193 1.00 18.23 39 ALA B O 1
ATOM 2707 N N . GLN B 1 40 ? 10.175 63.465 77.410 1.00 17.11 40 GLN B N 1
ATOM 2708 C CA . GLN B 1 40 ? 9.601 62.677 76.279 1.00 17.32 40 GLN B CA 1
ATOM 2709 C C . GLN B 1 40 ? 8.251 62.176 76.599 1.00 17.66 40 GLN B C 1
ATOM 2710 O O . GLN B 1 40 ? 7.966 61.667 77.668 1.00 17.86 40 GLN B O 1
ATOM 2716 N N . ASP B 1 41 ? 7.331 62.308 75.636 1.00 15.90 41 ASP B N 1
ATOM 2717 C CA . ASP B 1 41 ? 5.988 61.827 75.735 1.00 17.71 41 ASP B CA 1
ATOM 2718 C C . ASP B 1 41 ? 5.998 60.384 75.330 1.00 17.48 41 ASP B C 1
ATOM 2719 O O . ASP B 1 41 ? 6.067 60.034 74.096 1.00 16.59 41 ASP B O 1
ATOM 2724 N N . ASN B 1 42 ? 5.853 59.523 76.312 1.00 16.96 42 ASN B N 1
ATOM 2725 C CA . ASN B 1 42 ? 5.739 58.068 76.041 1.00 16.22 42 ASN B CA 1
ATOM 2726 C C . ASN B 1 42 ? 4.325 57.557 76.244 1.00 15.75 42 ASN B C 1
ATOM 2727 O O . ASN B 1 42 ? 4.063 56.362 76.547 1.00 17.32 42 ASN B O 1
ATOM 2732 N N . SER B 1 43 ? 3.342 58.443 76.130 1.00 14.47 43 SER B N 1
ATOM 2733 C CA . SER B 1 43 ? 1.972 58.085 76.279 1.00 14.83 43 SER B CA 1
ATOM 2734 C C . SER B 1 43 ? 1.516 56.997 75.277 1.00 14.87 43 SER B C 1
ATOM 2735 O O . SER B 1 43 ? 2.137 56.960 74.198 1.00 16.86 43 SER B O 1
ATOM 2738 N N . ARG B 1 44 ? 0.571 56.181 75.633 1.00 15.62 44 ARG B N 1
ATOM 2739 C CA . ARG B 1 44 ? 0.061 55.143 74.725 1.00 17.66 44 ARG B CA 1
ATOM 2740 C C . ARG B 1 44 ? -1.345 54.902 74.974 1.00 18.13 44 ARG B C 1
ATOM 2741 O O . ARG B 1 44 ? -1.842 54.960 76.113 1.00 17.30 44 ARG B O 1
ATOM 2749 N N . VAL B 1 45 ? -2.083 54.573 73.922 1.00 15.75 45 VAL B N 1
ATOM 2750 C CA . VAL B 1 45 ? -3.345 54.037 74.058 1.00 14.53 45 VAL B CA 1
ATOM 2751 C C . VAL B 1 45 ? -3.309 52.558 73.634 1.00 14.76 45 VAL B C 1
ATOM 2752 O O . VAL B 1 45 ? -2.591 52.212 72.654 1.00 15.29 45 VAL B O 1
ATOM 2756 N N . ARG B 1 46 ? -4.104 51.764 74.294 1.00 13.26 46 ARG B N 1
ATOM 2757 C CA . ARG B 1 46 ? -4.507 50.402 73.850 1.00 14.72 46 ARG B CA 1
ATOM 2758 C C . ARG B 1 46 ? -5.960 50.297 73.670 1.00 17.27 46 ARG B C 1
ATOM 2759 O O . ARG B 1 46 ? -6.762 50.787 74.458 1.00 15.52 46 ARG B O 1
ATOM 2767 N N . LEU B 1 47 ? -6.404 49.567 72.621 1.00 14.40 47 LEU B N 1
ATOM 2768 C CA . LEU B 1 47 ? -7.754 49.218 72.404 1.00 16.59 47 LEU B CA 1
ATOM 2769 C C . LEU B 1 47 ? -7.785 47.749 72.227 1.00 15.73 47 LEU B C 1
ATOM 2770 O O . LEU B 1 47 ? -6.971 47.193 71.428 1.00 15.63 47 LEU B O 1
ATOM 2775 N N . ASN B 1 48 ? -8.662 47.075 72.930 1.00 14.90 48 ASN B N 1
ATOM 2776 C CA . ASN B 1 48 ? -8.826 45.666 72.761 1.00 16.52 48 ASN B CA 1
ATOM 2777 C C . ASN B 1 48 ? -10.190 45.128 72.788 1.00 16.63 48 ASN B C 1
ATOM 2778 O O . ASN B 1 48 ? -11.096 45.824 73.247 1.00 16.34 48 ASN B O 1
ATOM 2783 N N . PHE B 1 49 ? -10.389 43.975 72.143 1.00 13.48 49 PHE B N 1
ATOM 2784 C CA . PHE B 1 49 ? -11.697 43.412 71.924 1.00 15.89 49 PHE B CA 1
ATOM 2785 C C . PHE B 1 49 ? -11.529 41.947 72.224 1.00 16.71 49 PHE B C 1
ATOM 2786 O O . PHE B 1 49 ? -10.690 41.255 71.584 1.00 16.64 49 PHE B O 1
ATOM 2794 N N . LEU B 1 50 ? -12.292 41.454 73.203 1.00 15.89 50 LEU B N 1
ATOM 2795 C CA . LEU B 1 50 ? -12.279 40.038 73.630 1.00 15.94 50 LEU B CA 1
ATOM 2796 C C . LEU B 1 50 ? -13.629 39.474 73.500 1.00 18.37 50 LEU B C 1
ATOM 2797 O O . LEU B 1 50 ? -14.602 40.003 74.153 1.00 19.23 50 LEU B O 1
ATOM 2802 N N . GLY B 1 51 ? -13.771 38.474 72.637 1.00 17.83 51 GLY B N 1
ATOM 2803 C CA . GLY B 1 51 ? -14.971 37.785 72.441 1.00 18.37 51 GLY B CA 1
ATOM 2804 C C . GLY B 1 51 ? -14.841 36.441 73.087 1.00 20.07 51 GLY B C 1
ATOM 2805 O O . GLY B 1 51 ? -13.847 35.759 72.940 1.00 17.72 51 GLY B O 1
ATOM 2806 N N . LYS B 1 52 ? -15.926 36.010 73.745 1.00 20.76 52 LYS B N 1
ATOM 2807 C CA . LYS B 1 52 ? -15.997 34.662 74.285 1.00 21.36 52 LYS B CA 1
ATOM 2808 C C . LYS B 1 52 ? -17.354 34.048 74.057 1.00 23.72 52 LYS B C 1
ATOM 2809 O O . LYS B 1 52 ? -18.366 34.725 74.374 1.00 26.25 52 LYS B O 1
ATOM 2815 N N . ALA B 1 53 ? -17.399 32.810 73.588 1.00 19.49 53 ALA B N 1
ATOM 2816 C CA . ALA B 1 53 ? -18.604 32.054 73.242 1.00 23.46 53 ALA B CA 1
ATOM 2817 C C . ALA B 1 53 ? -18.555 30.767 74.038 1.00 27.27 53 ALA B C 1
ATOM 2818 O O . ALA B 1 53 ? -17.839 29.830 73.735 1.00 22.23 53 ALA B O 1
ATOM 2820 N N . GLU B 1 54 ? -19.297 30.752 75.118 1.00 25.73 54 GLU B N 1
ATOM 2821 C CA . GLU B 1 54 ? -19.527 29.493 75.821 1.00 28.71 54 GLU B CA 1
ATOM 2822 C C . GLU B 1 54 ? -20.236 28.511 74.933 1.00 22.32 54 GLU B C 1
ATOM 2823 O O . GLU B 1 54 ? -21.302 28.806 74.376 1.00 25.58 54 GLU B O 1
ATOM 2829 N N . ILE B 1 55 ? -19.652 27.309 74.800 1.00 22.21 55 ILE B N 1
ATOM 2830 C CA . ILE B 1 55 ? -20.207 26.289 73.951 1.00 22.80 55 ILE B CA 1
ATOM 2831 C C . ILE B 1 55 ? -20.962 25.266 74.797 1.00 27.42 55 ILE B C 1
ATOM 2832 O O . ILE B 1 55 ? -22.084 24.891 74.460 1.00 32.89 55 ILE B O 1
ATOM 2837 N N . ASN B 1 56 ? -20.382 24.912 75.914 1.00 31.08 56 ASN B N 1
ATOM 2838 C CA . ASN B 1 56 ? -21.080 24.178 76.977 1.00 34.78 56 ASN B CA 1
ATOM 2839 C C . ASN B 1 56 ? -20.378 24.500 78.277 1.00 41.12 56 ASN B C 1
ATOM 2840 O O . ASN B 1 56 ? -19.430 25.345 78.341 1.00 38.33 56 ASN B O 1
ATOM 2845 N N . ASP B 1 57 ? -20.791 23.818 79.353 1.00 43.15 57 ASP B N 1
ATOM 2846 C CA . ASP B 1 57 ? -20.105 23.986 80.640 1.00 46.92 57 ASP B CA 1
ATOM 2847 C C . ASP B 1 57 ? -18.576 23.892 80.625 1.00 42.56 57 ASP B C 1
ATOM 2848 O O . ASP B 1 57 ? -17.935 24.612 81.369 1.00 48.35 57 ASP B O 1
ATOM 2853 N N . SER B 1 58 ? -18.025 23.021 79.788 1.00 39.87 58 SER B N 1
ATOM 2854 C CA . SER B 1 58 ? -16.619 22.662 79.802 1.00 38.54 58 SER B CA 1
ATOM 2855 C C . SER B 1 58 ? -15.837 23.126 78.536 1.00 35.83 58 SER B C 1
ATOM 2856 O O . SER B 1 58 ? -14.761 22.637 78.273 1.00 36.01 58 SER B O 1
ATOM 2859 N N . LEU B 1 59 ? -16.413 24.026 77.760 1.00 30.01 59 LEU B N 1
ATOM 2860 C CA . LEU B 1 59 ? -15.881 24.314 76.355 1.00 26.64 59 LEU B CA 1
ATOM 2861 C C . LEU B 1 59 ? -16.304 25.726 75.978 1.00 22.29 59 LEU B C 1
ATOM 2862 O O . LEU B 1 59 ? -17.477 26.092 76.047 1.00 21.55 59 LEU B O 1
ATOM 2867 N N . TYR B 1 60 ? -15.363 26.478 75.445 1.00 22.23 60 TYR B N 1
ATOM 2868 C CA . TYR B 1 60 ? -15.649 27.829 74.955 1.00 20.32 60 TYR B CA 1
ATOM 2869 C C . TYR B 1 60 ? -14.652 28.179 73.841 1.00 19.81 60 TYR B C 1
ATOM 2870 O O . TYR B 1 60 ? -13.611 27.599 73.702 1.00 20.87 60 TYR B O 1
ATOM 2879 N N . GLY B 1 61 ? -15.067 29.131 73.021 1.00 20.34 61 GLY B N 1
ATOM 2880 C CA . GLY B 1 61 ? -14.107 29.742 72.087 1.00 20.48 61 GLY B CA 1
ATOM 2881 C C . GLY B 1 61 ? -13.808 31.169 72.454 1.00 18.50 61 GLY B C 1
ATOM 2882 O O . GLY B 1 61 ? -14.649 31.836 73.125 1.00 19.57 61 GLY B O 1
ATOM 2883 N N . VAL B 1 62 ? -12.676 31.660 71.937 1.00 17.61 62 VAL B N 1
ATOM 2884 C CA . VAL B 1 62 ? -12.266 32.984 72.214 1.00 18.49 62 VAL B CA 1
ATOM 2885 C C . VAL B 1 62 ? -11.665 33.595 70.949 1.00 17.39 62 VAL B C 1
ATOM 2886 O O . VAL B 1 62 ? -11.026 32.921 70.157 1.00 16.97 62 VAL B O 1
ATOM 2890 N N . GLY B 1 63 ? -11.817 34.903 70.893 1.00 18.48 63 GLY B N 1
ATOM 2891 C CA . GLY B 1 63 ? -11.128 35.727 69.876 1.00 18.85 63 GLY B CA 1
ATOM 2892 C C . GLY B 1 63 ? -10.599 36.990 70.572 1.00 17.20 63 GLY B C 1
ATOM 2893 O O . GLY B 1 63 ? -11.315 37.630 71.372 1.00 16.61 63 GLY B O 1
ATOM 2894 N N . PHE B 1 64 ? -9.376 37.417 70.219 1.00 14.47 64 PHE B N 1
ATOM 2895 C CA . PHE B 1 64 ? -8.798 38.584 70.815 1.00 15.80 64 PHE B CA 1
ATOM 2896 C C . PHE B 1 64 ? -7.964 39.378 69.856 1.00 15.46 64 PHE B C 1
ATOM 2897 O O . PHE B 1 64 ? -7.157 38.828 69.048 1.00 16.14 64 PHE B O 1
ATOM 2905 N N . TYR B 1 65 ? -8.171 40.687 69.959 1.00 13.56 65 TYR B N 1
ATOM 2906 C CA . TYR B 1 65 ? -7.327 41.687 69.306 1.00 13.51 65 TYR B CA 1
ATOM 2907 C C . TYR B 1 65 ? -6.866 42.729 70.325 1.00 13.61 65 TYR B C 1
ATOM 2908 O O . TYR B 1 65 ? -7.744 43.204 71.098 1.00 14.49 65 TYR B O 1
ATOM 2917 N N . GLU B 1 66 ? -5.627 43.173 70.200 1.00 12.32 66 GLU B N 1
ATOM 2918 C CA . GLU B 1 66 ? -5.190 44.388 70.848 1.00 13.51 66 GLU B CA 1
ATOM 2919 C C . GLU B 1 66 ? -4.298 45.159 70.008 1.00 14.81 66 GLU B C 1
ATOM 2920 O O . GLU B 1 66 ? -3.354 44.638 69.450 1.00 13.84 66 GLU B O 1
ATOM 2926 N N . GLY B 1 67 ? -4.591 46.446 69.877 1.00 13.91 67 GLY B N 1
ATOM 2927 C CA . GLY B 1 67 ? -3.735 47.400 69.300 1.00 12.79 67 GLY B CA 1
ATOM 2928 C C . GLY B 1 67 ? -3.195 48.426 70.271 1.00 13.11 67 GLY B C 1
ATOM 2929 O O . GLY B 1 67 ? -3.905 48.790 71.191 1.00 15.29 67 GLY B O 1
ATOM 2930 N N . GLU B 1 68 ? -2.051 48.903 69.963 1.00 13.50 68 GLU B N 1
ATOM 2931 C CA . GLU B 1 68 ? -1.406 50.022 70.679 1.00 13.58 68 GLU B CA 1
ATOM 2932 C C . GLU B 1 68 ? -1.135 51.156 69.694 1.00 15.00 68 GLU B C 1
ATOM 2933 O O . GLU B 1 68 ? -0.653 50.973 68.580 1.00 13.93 68 GLU B O 1
ATOM 2939 N N . PHE B 1 69 ? -1.490 52.395 70.155 1.00 14.34 69 PHE B N 1
ATOM 2940 C CA . PHE B 1 69 ? -1.500 53.621 69.358 1.00 13.53 69 PHE B CA 1
ATOM 2941 C C . PHE B 1 69 ? -0.695 54.700 70.074 1.00 14.44 69 PHE B C 1
ATOM 2942 O O . PHE B 1 69 ? -0.958 54.902 71.310 1.00 15.74 69 PHE B O 1
ATOM 2950 N N . THR B 1 70 ? 0.180 55.370 69.394 1.00 13.49 70 THR B N 1
ATOM 2951 C CA . THR B 1 70 ? 0.994 56.401 69.935 1.00 13.76 70 THR B CA 1
ATOM 2952 C C . THR B 1 70 ? 1.133 57.588 69.043 1.00 15.22 70 THR B C 1
ATOM 2953 O O . THR B 1 70 ? 0.734 57.552 67.841 1.00 15.62 70 THR B O 1
ATOM 2957 N N . THR B 1 71 ? 1.726 58.646 69.579 1.00 14.37 71 THR B N 1
ATOM 2958 C CA . THR B 1 71 ? 2.062 59.838 68.741 1.00 14.41 71 THR B CA 1
ATOM 2959 C C . THR B 1 71 ? 3.537 60.160 68.863 1.00 15.63 71 THR B C 1
ATOM 2960 O O . THR B 1 71 ? 4.199 59.806 69.897 1.00 16.96 71 THR B O 1
ATOM 2964 N N . ASN B 1 72 ? 4.087 60.893 67.903 1.00 15.46 72 ASN B N 1
ATOM 2965 C CA . ASN B 1 72 ? 5.445 61.395 67.977 1.00 15.22 72 ASN B CA 1
ATOM 2966 C C . ASN B 1 72 ? 5.574 62.698 67.193 1.00 16.95 72 ASN B C 1
ATOM 2967 O O . ASN B 1 72 ? 6.121 62.795 66.100 1.00 16.95 72 ASN B O 1
ATOM 2972 N N . ASP B 1 73 ? 4.891 63.730 67.699 1.00 16.41 73 ASP B N 1
ATOM 2973 C CA . ASP B 1 73 ? 4.714 64.972 66.965 1.00 17.17 73 ASP B CA 1
ATOM 2974 C C . ASP B 1 73 ? 5.978 65.760 66.816 1.00 16.32 73 ASP B C 1
ATOM 2975 O O . ASP B 1 73 ? 6.150 66.481 65.862 1.00 17.36 73 ASP B O 1
ATOM 2980 N N . GLN B 1 74 ? 6.862 65.698 67.809 1.00 15.97 74 GLN B N 1
ATOM 2981 C CA . GLN B 1 74 ? 8.114 66.467 67.748 1.00 16.28 74 GLN B CA 1
ATOM 2982 C C . GLN B 1 74 ? 7.875 67.941 67.504 1.00 19.33 74 GLN B C 1
ATOM 2983 O O . GLN B 1 74 ? 8.646 68.613 66.815 1.00 20.97 74 GLN B O 1
ATOM 2989 N N . GLY B 1 75 ? 6.824 68.451 68.117 1.00 16.40 75 GLY B N 1
ATOM 2990 C CA . GLY B 1 75 ? 6.608 69.897 68.049 1.00 17.66 75 GLY B CA 1
ATOM 2991 C C . GLY B 1 75 ? 5.705 70.410 66.957 1.00 18.09 75 GLY B C 1
ATOM 2992 O O . GLY B 1 75 ? 5.404 71.631 66.859 1.00 18.02 75 GLY B O 1
ATOM 2993 N N . LYS B 1 76 ? 5.257 69.501 66.083 1.00 17.10 76 LYS B N 1
ATOM 2994 C CA . LYS B 1 76 ? 4.249 69.870 65.061 1.00 18.28 76 LYS B CA 1
ATOM 2995 C C . LYS B 1 76 ? 2.967 69.160 65.243 1.00 18.16 76 LYS B C 1
ATOM 2996 O O . LYS B 1 76 ? 2.956 68.025 65.771 1.00 18.78 76 LYS B O 1
ATOM 3002 N N . ASN B 1 77 ? 1.847 69.708 64.828 1.00 16.45 77 ASN B N 1
ATOM 3003 C CA . ASN B 1 77 ? 0.655 68.888 64.804 1.00 16.46 77 ASN B CA 1
ATOM 3004 C C . ASN B 1 77 ? 0.709 67.893 63.621 1.00 18.62 77 ASN B C 1
ATOM 3005 O O . ASN B 1 77 ? 0.236 68.149 62.528 1.00 18.49 77 ASN B O 1
ATOM 3010 N N . ALA B 1 78 ? 1.381 66.795 63.868 1.00 18.78 78 ALA B N 1
ATOM 3011 C CA . ALA B 1 78 ? 1.656 65.815 62.785 1.00 16.96 78 ALA B CA 1
ATOM 3012 C C . ALA B 1 78 ? 0.514 64.821 62.650 1.00 16.43 78 ALA B C 1
ATOM 3013 O O . ALA B 1 78 ? -0.364 64.670 63.495 1.00 17.02 78 ALA B O 1
ATOM 3015 N N . SER B 1 79 ? 0.491 64.165 61.497 1.00 16.62 79 SER B N 1
ATOM 3016 C CA A SER B 1 79 ? -0.349 62.991 61.314 0.50 17.18 79 SER B CA 1
ATOM 3017 C CA B SER B 1 79 ? -0.341 62.992 61.324 0.50 18.78 79 SER B CA 1
ATOM 3018 C C . SER B 1 79 ? 0.496 61.832 61.906 1.00 18.33 79 SER B C 1
ATOM 3019 O O . SER B 1 79 ? 1.651 61.698 61.621 1.00 23.02 79 SER B O 1
ATOM 3024 N N . ASN B 1 80 ? -0.108 61.047 62.725 1.00 14.19 80 ASN B N 1
ATOM 3025 C CA . ASN B 1 80 ? 0.573 59.977 63.473 1.00 15.24 80 ASN B CA 1
ATOM 3026 C C . ASN B 1 80 ? 0.005 58.626 63.173 1.00 13.24 80 ASN B C 1
ATOM 3027 O O . ASN B 1 80 ? -1.034 58.220 63.683 1.00 14.34 80 ASN B O 1
ATOM 3032 N N . ASN B 1 81 ? 0.704 57.921 62.261 1.00 15.24 81 ASN B N 1
ATOM 3033 C CA . ASN B 1 81 ? 0.276 56.554 61.888 1.00 14.76 81 ASN B CA 1
ATOM 3034 C C . ASN B 1 81 ? 1.148 55.580 62.607 1.00 19.07 81 ASN B C 1
ATOM 3035 O O . ASN B 1 81 ? 2.224 55.217 62.071 1.00 24.46 81 ASN B O 1
ATOM 3040 N N . SER B 1 82 ? 0.896 55.455 63.888 1.00 17.90 82 SER B N 1
ATOM 3041 C CA . SER B 1 82 ? 1.657 54.548 64.731 1.00 16.56 82 SER B CA 1
ATOM 3042 C C . SER B 1 82 ? 0.687 53.586 65.325 1.00 16.62 82 SER B C 1
ATOM 3043 O O . SER B 1 82 ? -0.126 53.892 66.214 1.00 17.32 82 SER B O 1
ATOM 3046 N N . LEU B 1 83 ? 0.772 52.325 64.884 1.00 14.82 83 LEU B N 1
ATOM 3047 C CA . LEU B 1 83 ? -0.101 51.256 65.299 1.00 13.49 83 LEU B CA 1
ATOM 3048 C C . LEU B 1 83 ? 0.770 50.003 65.496 1.00 14.10 83 LEU B C 1
ATOM 3049 O O . LEU B 1 83 ? 1.635 49.731 64.644 1.00 14.56 83 LEU B O 1
ATOM 3054 N N . ASP B 1 84 ? 0.563 49.330 66.597 1.00 13.95 84 ASP B N 1
ATOM 3055 C CA . ASP B 1 84 ? 1.138 47.970 66.778 1.00 13.67 84 ASP B CA 1
ATOM 3056 C C . ASP B 1 84 ? 0.052 47.002 67.125 1.00 13.22 84 ASP B C 1
ATOM 3057 O O . ASP B 1 84 ? -0.642 47.097 68.153 1.00 13.18 84 ASP B O 1
ATOM 3062 N N . ASN B 1 85 ? -0.216 46.007 66.228 1.00 12.49 85 ASN B N 1
ATOM 3063 C CA . ASN B 1 85 ? -1.110 44.943 66.465 1.00 12.13 85 ASN B CA 1
ATOM 3064 C C . ASN B 1 85 ? -0.452 43.936 67.403 1.00 12.73 85 ASN B C 1
ATOM 3065 O O . ASN B 1 85 ? 0.151 42.987 66.945 1.00 14.17 85 ASN B O 1
ATOM 3070 N N . ARG B 1 86 ? -0.671 44.128 68.686 1.00 12.91 86 ARG B N 1
ATOM 3071 C CA . ARG B 1 86 ? 0.080 43.348 69.712 1.00 15.25 86 ARG B CA 1
ATOM 3072 C C . ARG B 1 86 ? -0.390 41.936 69.748 1.00 13.75 86 ARG B C 1
ATOM 3073 O O . ARG B 1 86 ? 0.410 41.058 70.047 1.00 14.35 86 ARG B O 1
ATOM 3081 N N . TYR B 1 87 ? -1.674 41.688 69.593 1.00 14.09 87 TYR B N 1
ATOM 3082 C CA . TYR B 1 87 ? -2.296 40.388 69.712 1.00 13.80 87 TYR B CA 1
ATOM 3083 C C . TYR B 1 87 ? -3.318 40.199 68.608 1.00 16.56 87 TYR B C 1
ATOM 3084 O O . TYR B 1 87 ? -4.132 41.107 68.344 1.00 15.32 87 TYR B O 1
ATOM 3093 N N . THR B 1 88 ? -3.284 39.053 67.948 1.00 14.73 88 THR B N 1
ATOM 3094 C CA . THR B 1 88 ? -4.281 38.664 66.984 1.00 15.48 88 THR B CA 1
ATOM 3095 C C . THR B 1 88 ? -4.444 37.178 67.054 1.00 15.03 88 THR B C 1
ATOM 3096 O O . THR B 1 88 ? -3.706 36.468 66.387 1.00 16.51 88 THR B O 1
ATOM 3100 N N . TYR B 1 89 ? -5.395 36.709 67.795 1.00 14.03 89 TYR B N 1
ATOM 3101 C CA . TYR B 1 89 ? -5.592 35.264 67.937 1.00 14.73 89 TYR B CA 1
ATOM 3102 C C . TYR B 1 89 ? -7.007 34.792 68.127 1.00 14.70 89 TYR B C 1
ATOM 3103 O O . TYR B 1 89 ? -7.885 35.539 68.498 1.00 13.82 89 TYR B O 1
ATOM 3112 N N . ALA B 1 90 ? -7.194 33.482 67.863 1.00 14.42 90 ALA B N 1
ATOM 3113 C CA . ALA B 1 90 ? -8.434 32.822 68.249 1.00 14.40 90 ALA B CA 1
ATOM 3114 C C . ALA B 1 90 ? -8.018 31.524 68.909 1.00 16.13 90 ALA B C 1
ATOM 3115 O O . ALA B 1 90 ? -6.909 31.050 68.706 1.00 15.53 90 ALA B O 1
ATOM 3117 N N . GLY B 1 91 ? -8.874 31.028 69.777 1.00 18.17 91 GLY B N 1
ATOM 3118 C CA . GLY B 1 91 ? -8.569 29.793 70.505 1.00 18.29 91 GLY B CA 1
ATOM 3119 C C . GLY B 1 91 ? -9.793 29.066 70.961 1.00 19.71 91 GLY B C 1
ATOM 3120 O O . GLY B 1 91 ? -10.930 29.562 70.888 1.00 17.49 91 GLY B O 1
ATOM 3121 N N . ILE B 1 92 ? -9.512 27.900 71.561 1.00 18.82 92 ILE B N 1
ATOM 3122 C CA . ILE B 1 92 ? -10.553 27.049 72.122 1.00 18.77 92 ILE B CA 1
ATOM 3123 C C . ILE B 1 92 ? -10.066 26.601 73.490 1.00 18.85 92 ILE B C 1
ATOM 3124 O O . ILE B 1 92 ? -8.893 26.394 73.632 1.00 20.01 92 ILE B O 1
ATOM 3129 N N . GLY B 1 93 ? -10.929 26.632 74.449 1.00 22.07 93 GLY B N 1
ATOM 3130 C CA . GLY B 1 93 ? -10.554 26.269 75.810 1.00 24.82 93 GLY B CA 1
ATOM 3131 C C . GLY B 1 93 ? -11.669 25.519 76.495 1.00 27.21 93 GLY B C 1
ATOM 3132 O O . GLY B 1 93 ? -12.799 25.425 76.022 1.00 24.42 93 GLY B O 1
ATOM 3133 N N . GLY B 1 94 ? -11.302 25.076 77.701 1.00 29.04 94 GLY B N 1
ATOM 3134 C CA . GLY B 1 94 ? -12.259 24.412 78.635 1.00 33.88 94 GLY B CA 1
ATOM 3135 C C . GLY B 1 94 ? -11.468 23.683 79.706 1.00 34.24 94 GLY B C 1
ATOM 3136 O O . GLY B 1 94 ? -10.379 24.102 80.033 1.00 32.29 94 GLY B O 1
ATOM 3137 N N . THR B 1 95 ? -11.995 22.542 80.130 1.00 36.25 95 THR B N 1
ATOM 3138 C CA . THR B 1 95 ? -11.401 21.698 81.191 1.00 37.62 95 THR B CA 1
ATOM 3139 C C . THR B 1 95 ? -9.903 21.547 81.145 1.00 30.67 95 THR B C 1
ATOM 3140 O O . THR B 1 95 ? -9.237 21.787 82.126 1.00 35.12 95 THR B O 1
ATOM 3144 N N . TYR B 1 96 ? -9.376 21.187 79.976 1.00 29.39 96 TYR B N 1
ATOM 3145 C CA . TYR B 1 96 ? -7.960 20.837 79.805 1.00 32.68 96 TYR B CA 1
ATOM 3146 C C . TYR B 1 96 ? -7.034 22.021 79.424 1.00 31.82 96 TYR B C 1
ATOM 3147 O O . TYR B 1 96 ? -5.860 21.788 79.094 1.00 31.50 96 TYR B O 1
ATOM 3156 N N . GLY B 1 97 ? -7.568 23.240 79.510 1.00 27.70 97 GLY B N 1
ATOM 3157 C CA . GLY B 1 97 ? -6.811 24.466 79.254 1.00 26.25 97 GLY B CA 1
ATOM 3158 C C . GLY B 1 97 ? -7.340 25.154 77.986 1.00 26.46 97 GLY B C 1
ATOM 3159 O O . GLY B 1 97 ? -8.460 24.897 77.533 1.00 26.24 97 GLY B O 1
ATOM 3160 N N . GLU B 1 98 ? -6.468 25.953 77.398 1.00 21.75 98 GLU B N 1
ATOM 3161 C CA . GLU B 1 98 ? -6.848 26.793 76.239 1.00 22.82 98 GLU B CA 1
ATOM 3162 C C . GLU B 1 98 ? -5.688 26.756 75.275 1.00 21.95 98 GLU B C 1
ATOM 3163 O O . GLU B 1 98 ? -4.568 26.889 75.641 1.00 21.87 98 GLU B O 1
ATOM 3169 N N . VAL B 1 99 ? -5.971 26.598 73.990 1.00 19.19 99 VAL B N 1
ATOM 3170 C CA . VAL B 1 99 ? -4.983 26.601 72.945 1.00 18.32 99 VAL B CA 1
ATOM 3171 C C . VAL B 1 99 ? -5.371 27.679 71.893 1.00 19.55 99 VAL B C 1
ATOM 3172 O O . VAL B 1 99 ? -6.552 27.787 71.576 1.00 20.26 99 VAL B O 1
ATOM 3176 N N . THR B 1 100 ? -4.404 28.441 71.479 1.00 17.98 100 THR B N 1
ATOM 3177 C CA . THR B 1 100 ? -4.625 29.539 70.502 1.00 16.61 100 THR B CA 1
ATOM 3178 C C . THR B 1 100 ? -3.699 29.386 69.363 1.00 15.93 100 THR B C 1
ATOM 3179 O O . THR B 1 100 ? -2.613 28.765 69.464 1.00 17.24 100 THR B O 1
ATOM 3183 N N . TYR B 1 101 ? -3.997 30.024 68.233 1.00 14.68 101 TYR B N 1
ATOM 3184 C CA . TYR B 1 101 ? -3.042 30.263 67.176 1.00 15.60 101 TYR B CA 1
ATOM 3185 C C . TYR B 1 101 ? -3.148 31.739 66.720 1.00 14.65 101 TYR B C 1
ATOM 3186 O O . TYR B 1 101 ? -4.260 32.310 66.841 1.00 14.22 101 TYR B O 1
ATOM 3195 N N . GLY B 1 102 ? -2.025 32.296 66.301 1.00 16.08 102 GLY B N 1
ATOM 3196 C CA . GLY B 1 102 ? -1.911 33.717 65.971 1.00 16.63 102 GLY B CA 1
ATOM 3197 C C . GLY B 1 102 ? -1.183 34.442 67.068 1.00 20.01 102 GLY B C 1
ATOM 3198 O O . GLY B 1 102 ? -1.019 33.915 68.201 1.00 27.03 102 GLY B O 1
ATOM 3199 N N . LYS B 1 103 ? -0.826 35.673 66.859 1.00 14.05 103 LYS B N 1
ATOM 3200 C CA . LYS B 1 103 ? 0.067 36.320 67.789 1.00 13.53 103 LYS B CA 1
ATOM 3201 C C . LYS B 1 103 ? -0.475 36.432 69.204 1.00 14.00 103 LYS B C 1
ATOM 3202 O O . LYS B 1 103 ? -1.526 37.034 69.487 1.00 14.59 103 LYS B O 1
ATOM 3208 N N . ASN B 1 104 ? 0.264 35.754 70.123 1.00 14.32 104 ASN B N 1
ATOM 3209 C CA . ASN B 1 104 ? -0.129 35.572 71.491 1.00 14.70 104 ASN B CA 1
ATOM 3210 C C . ASN B 1 104 ? 1.154 35.296 72.310 1.00 16.90 104 ASN B C 1
ATOM 3211 O O . ASN B 1 104 ? 2.170 35.088 71.752 1.00 14.97 104 ASN B O 1
ATOM 3216 N N . ASP B 1 105 ? 0.987 35.372 73.653 1.00 16.20 105 ASP B N 1
ATOM 3217 C CA . ASP B 1 105 ? 2.151 35.115 74.546 1.00 17.06 105 ASP B CA 1
ATOM 3218 C C . ASP B 1 105 ? 2.566 33.631 74.473 1.00 18.61 105 ASP B C 1
ATOM 3219 O O . ASP B 1 105 ? 1.737 32.687 74.446 1.00 19.45 105 ASP B O 1
ATOM 3224 N N . GLY B 1 106 ? 3.864 33.479 74.515 1.00 17.72 106 GLY B N 1
ATOM 3225 C CA . GLY B 1 106 ? 4.539 32.223 74.850 1.00 19.09 106 GLY B CA 1
ATOM 3226 C C . GLY B 1 106 ? 4.610 32.072 76.345 1.00 19.65 106 GLY B C 1
ATOM 3227 O O . GLY B 1 106 ? 3.835 32.622 77.101 1.00 18.36 106 GLY B O 1
ATOM 3228 N N . ALA B 1 107 ? 5.447 31.088 76.757 1.00 20.61 107 ALA B N 1
ATOM 3229 C CA . ALA B 1 107 ? 5.303 30.591 78.092 1.00 18.15 107 ALA B CA 1
ATOM 3230 C C . ALA B 1 107 ? 6.005 31.354 79.205 1.00 19.36 107 ALA B C 1
ATOM 3231 O O . ALA B 1 107 ? 5.657 31.105 80.386 1.00 19.93 107 ALA B O 1
ATOM 3233 N N . LEU B 1 108 ? 6.943 32.204 78.875 1.00 18.46 108 LEU B N 1
ATOM 3234 C CA . LEU B 1 108 ? 7.815 32.786 79.913 1.00 19.14 108 LEU B CA 1
ATOM 3235 C C . LEU B 1 108 ? 7.338 34.051 80.577 1.00 20.09 108 LEU B C 1
ATOM 3236 O O . LEU B 1 108 ? 7.860 34.469 81.623 1.00 19.27 108 LEU B O 1
ATOM 3241 N N . GLY B 1 109 ? 6.371 34.751 79.953 1.00 19.80 109 GLY B N 1
ATOM 3242 C CA . GLY B 1 109 ? 5.902 35.952 80.622 1.00 17.74 109 GLY B CA 1
ATOM 3243 C C . GLY B 1 109 ? 5.295 35.729 82.005 1.00 16.57 109 GLY B C 1
ATOM 3244 O O . GLY B 1 109 ? 5.378 36.618 82.814 1.00 18.45 109 GLY B O 1
ATOM 3245 N N . VAL B 1 110 ? 4.663 34.600 82.238 1.00 17.27 110 VAL B N 1
ATOM 3246 C CA . VAL B 1 110 ? 4.143 34.341 83.595 1.00 17.86 110 VAL B CA 1
ATOM 3247 C C . VAL B 1 110 ? 5.296 34.150 84.583 1.00 19.99 110 VAL B C 1
ATOM 3248 O O . VAL B 1 110 ? 5.046 34.263 85.771 1.00 19.17 110 VAL B O 1
ATOM 3252 N N . ILE B 1 111 ? 6.467 33.830 84.080 1.00 18.26 111 ILE B N 1
ATOM 3253 C CA . ILE B 1 111 ? 7.618 33.712 84.978 1.00 19.63 111 ILE B CA 1
ATOM 3254 C C . ILE B 1 111 ? 8.189 35.074 85.200 1.00 19.08 111 ILE B C 1
ATOM 3255 O O . ILE B 1 111 ? 8.545 35.413 86.326 1.00 19.18 111 ILE B O 1
ATOM 3260 N N . THR B 1 112 ? 8.390 35.898 84.135 1.00 16.89 112 THR B N 1
ATOM 3261 C CA . THR B 1 112 ? 8.857 37.254 84.323 1.00 16.58 112 THR B CA 1
ATOM 3262 C C . THR B 1 112 ? 7.890 38.094 85.152 1.00 17.65 112 THR B C 1
ATOM 3263 O O . THR B 1 112 ? 8.362 39.023 85.802 1.00 18.62 112 THR B O 1
ATOM 3267 N N . ASP B 1 113 ? 6.627 37.680 85.199 1.00 18.89 113 ASP B N 1
ATOM 3268 C CA . ASP B 1 113 ? 5.648 38.360 85.974 1.00 17.20 113 ASP B CA 1
ATOM 3269 C C . ASP B 1 113 ? 5.970 38.212 87.480 1.00 18.93 113 ASP B C 1
ATOM 3270 O O . ASP B 1 113 ? 5.344 38.881 88.295 1.00 21.25 113 ASP B O 1
ATOM 3275 N N . PHE B 1 114 ? 6.829 37.244 87.864 1.00 20.37 114 PHE B N 1
ATOM 3276 C CA . PHE B 1 114 ? 7.198 37.215 89.310 1.00 17.78 114 PHE B CA 1
ATOM 3277 C C . PHE B 1 114 ? 7.797 38.491 89.803 1.00 19.44 114 PHE B C 1
ATOM 3278 O O . PHE B 1 114 ? 7.509 38.957 90.905 1.00 20.29 114 PHE B O 1
ATOM 3286 N N . THR B 1 115 ? 8.655 39.132 89.026 1.00 18.94 115 THR B N 1
ATOM 3287 C CA . THR B 1 115 ? 9.265 40.375 89.456 1.00 18.31 115 THR B CA 1
ATOM 3288 C C . THR B 1 115 ? 8.821 41.631 88.667 1.00 19.24 115 THR B C 1
ATOM 3289 O O . THR B 1 115 ? 9.293 42.727 88.943 1.00 19.27 115 THR B O 1
ATOM 3293 N N . ASP B 1 116 ? 8.000 41.459 87.593 1.00 17.98 116 ASP B N 1
ATOM 3294 C CA . ASP B 1 116 ? 7.529 42.624 86.775 1.00 17.25 116 ASP B CA 1
ATOM 3295 C C . ASP B 1 116 ? 6.289 43.253 87.356 1.00 19.65 116 ASP B C 1
ATOM 3296 O O . ASP B 1 116 ? 5.134 43.069 86.875 1.00 20.00 116 ASP B O 1
ATOM 3301 N N . ILE B 1 117 ? 6.506 43.928 88.490 1.00 18.50 117 ILE B N 1
ATOM 3302 C CA . ILE B 1 117 ? 5.447 44.472 89.327 1.00 18.46 117 ILE B CA 1
ATOM 3303 C C . ILE B 1 117 ? 5.334 45.948 89.358 1.00 18.00 117 ILE B C 1
ATOM 3304 O O . ILE B 1 117 ? 4.407 46.445 89.953 1.00 20.40 117 ILE B O 1
ATOM 3309 N N . MET B 1 118 ? 6.180 46.656 88.632 1.00 19.72 118 MET B N 1
ATOM 3310 C CA . MET B 1 118 ? 6.205 48.079 88.664 1.00 18.32 118 MET B CA 1
ATOM 3311 C C . MET B 1 118 ? 5.223 48.691 87.654 1.00 18.27 118 MET B C 1
ATOM 3312 O O . MET B 1 118 ? 4.948 48.068 86.624 1.00 19.20 118 MET B O 1
ATOM 3317 N N . SER B 1 119 ? 4.864 49.909 87.901 1.00 17.25 119 SER B N 1
ATOM 3318 C CA . SER B 1 119 ? 3.993 50.620 86.922 1.00 18.07 119 SER B CA 1
ATOM 3319 C C . SER B 1 119 ? 4.682 50.982 85.626 1.00 19.38 119 SER B C 1
ATOM 3320 O O . SER B 1 119 ? 3.986 50.986 84.533 1.00 19.44 119 SER B O 1
ATOM 3323 N N . TYR B 1 120 ? 5.993 51.224 85.656 1.00 16.70 120 TYR B N 1
ATOM 3324 C CA . TYR B 1 120 ? 6.729 51.783 84.493 1.00 18.80 120 TYR B CA 1
ATOM 3325 C C . TYR B 1 120 ? 8.062 51.114 84.351 1.00 18.23 120 TYR B C 1
ATOM 3326 O O . TYR B 1 120 ? 8.515 50.753 83.224 1.00 19.50 120 TYR B O 1
ATOM 3335 N N . HIS B 1 121 ? 8.809 51.026 85.457 1.00 19.94 121 HIS B N 1
ATOM 3336 C CA . HIS B 1 121 ? 10.169 50.532 85.387 1.00 18.46 121 HIS B CA 1
ATOM 3337 C C . HIS B 1 121 ? 10.208 49.019 85.679 1.00 18.28 121 HIS B C 1
ATOM 3338 O O . HIS B 1 121 ? 9.204 48.338 85.613 1.00 17.73 121 HIS B O 1
ATOM 3345 N N . GLY B 1 122 ? 11.384 48.468 85.935 1.00 17.68 122 GLY B N 1
ATOM 3346 C CA . GLY B 1 122 ? 11.487 47.037 86.167 1.00 18.05 122 GLY B CA 1
ATOM 3347 C C . GLY B 1 122 ? 11.426 46.226 84.876 1.00 20.22 122 GLY B C 1
ATOM 3348 O O . GLY B 1 122 ? 11.408 46.845 83.749 1.00 19.39 122 GLY B O 1
ATOM 3349 N N . ASN B 1 123 ? 11.539 44.898 84.998 1.00 20.21 123 ASN B N 1
ATOM 3350 C CA . ASN B 1 123 ? 11.530 43.997 83.835 1.00 18.51 123 ASN B CA 1
ATOM 3351 C C . ASN B 1 123 ? 12.618 44.392 82.865 1.00 19.57 123 ASN B C 1
ATOM 3352 O O . ASN B 1 123 ? 12.480 44.332 81.634 1.00 21.44 123 ASN B O 1
ATOM 3357 N N . THR B 1 124 ? 13.793 44.810 83.380 1.00 18.93 124 THR B N 1
ATOM 3358 C CA . THR B 1 124 ? 14.946 45.148 82.533 1.00 18.85 124 THR B CA 1
ATOM 3359 C C . THR B 1 124 ? 16.107 44.154 82.460 1.00 21.61 124 THR B C 1
ATOM 3360 O O . THR B 1 124 ? 17.096 44.348 81.683 1.00 21.81 124 THR B O 1
ATOM 3364 N N . ALA B 1 125 ? 15.991 43.101 83.234 1.00 17.22 125 ALA B N 1
ATOM 3365 C CA . ALA B 1 125 ? 16.992 42.026 83.184 1.00 20.40 125 ALA B CA 1
ATOM 3366 C C . ALA B 1 125 ? 16.351 40.652 83.120 1.00 21.77 125 ALA B C 1
ATOM 3367 O O . ALA B 1 125 ? 16.695 39.721 83.819 1.00 21.22 125 ALA B O 1
ATOM 3369 N N . ALA B 1 126 ? 15.398 40.468 82.223 1.00 20.79 126 ALA B N 1
ATOM 3370 C CA . ALA B 1 126 ? 14.664 39.285 82.071 1.00 21.05 126 ALA B CA 1
ATOM 3371 C C . ALA B 1 126 ? 14.224 39.059 80.584 1.00 23.03 126 ALA B C 1
ATOM 3372 O O . ALA B 1 126 ? 13.069 38.713 80.286 1.00 22.21 126 ALA B O 1
ATOM 3374 N N . GLU B 1 127 ? 15.189 39.200 79.689 1.00 20.90 127 GLU B N 1
ATOM 3375 C CA . GLU B 1 127 ? 14.927 39.122 78.313 1.00 23.65 127 GLU B CA 1
ATOM 3376 C C . GLU B 1 127 ? 14.309 37.818 77.886 1.00 25.55 127 GLU B C 1
ATOM 3377 O O . GLU B 1 127 ? 14.736 36.749 78.311 1.00 22.10 127 GLU B O 1
ATOM 3383 N N . LYS B 1 128 ? 13.197 37.894 77.093 1.00 19.66 128 LYS B N 1
ATOM 3384 C CA . LYS B 1 128 ? 12.478 36.740 76.619 1.00 20.67 128 LYS B CA 1
ATOM 3385 C C . LYS B 1 128 ? 12.696 36.667 75.115 1.00 20.22 128 LYS B C 1
ATOM 3386 O O . LYS B 1 128 ? 12.570 37.714 74.430 1.00 22.61 128 LYS B O 1
ATOM 3392 N N . ILE B 1 129 ? 13.069 35.483 74.633 1.00 19.15 129 ILE B N 1
ATOM 3393 C CA . ILE B 1 129 ? 13.237 35.281 73.194 1.00 19.95 129 ILE B CA 1
ATOM 3394 C C . ILE B 1 129 ? 11.803 35.190 72.610 1.00 16.83 129 ILE B C 1
ATOM 3395 O O . ILE B 1 129 ? 10.792 34.969 73.354 1.00 18.73 129 ILE B O 1
ATOM 3400 N N . ALA B 1 130 ? 11.700 35.417 71.326 1.00 19.49 130 ALA B N 1
ATOM 3401 C CA . ALA B 1 130 ? 10.361 35.622 70.722 1.00 18.42 130 ALA B CA 1
ATOM 3402 C C . ALA B 1 130 ? 9.332 34.591 70.976 1.00 16.43 130 ALA B C 1
ATOM 3403 O O . ALA B 1 130 ? 8.262 34.926 71.451 1.00 17.48 130 ALA B O 1
ATOM 3405 N N . VAL B 1 131 ? 9.645 33.272 70.801 1.00 16.15 131 VAL B N 1
ATOM 3406 C CA . VAL B 1 131 ? 8.765 32.222 71.080 1.00 17.01 131 VAL B CA 1
ATOM 3407 C C . VAL B 1 131 ? 8.286 32.144 72.492 1.00 15.62 131 VAL B C 1
ATOM 3408 O O . VAL B 1 131 ? 7.189 31.673 72.842 1.00 17.02 131 VAL B O 1
ATOM 3412 N N . ALA B 1 132 ? 9.120 32.651 73.432 1.00 16.78 132 ALA B N 1
ATOM 3413 C CA . ALA B 1 132 ? 8.793 32.688 74.857 1.00 18.40 132 ALA B CA 1
ATOM 3414 C C . ALA B 1 132 ? 8.026 33.929 75.313 1.00 16.12 132 ALA B C 1
ATOM 3415 O O . ALA B 1 132 ? 7.474 33.946 76.416 1.00 18.92 132 ALA B O 1
ATOM 3417 N N . ASP B 1 133 ? 7.980 34.945 74.440 1.00 19.04 133 ASP B N 1
ATOM 3418 C CA . ASP B 1 133 ? 7.520 36.296 74.710 1.00 17.61 133 ASP B CA 1
ATOM 3419 C C . ASP B 1 133 ? 6.113 36.390 74.079 1.00 16.23 133 ASP B C 1
ATOM 3420 O O . ASP B 1 133 ? 5.135 36.028 74.700 1.00 18.00 133 ASP B O 1
ATOM 3425 N N . ARG B 1 134 ? 6.072 36.906 72.868 1.00 18.03 134 ARG B N 1
ATOM 3426 C CA . ARG B 1 134 ? 4.792 37.073 72.147 1.00 16.02 134 ARG B CA 1
ATOM 3427 C C . ARG B 1 134 ? 5.223 37.136 70.655 1.00 15.10 134 ARG B C 1
ATOM 3428 O O . ARG B 1 134 ? 6.001 37.956 70.290 1.00 15.63 134 ARG B O 1
ATOM 3436 N N . VAL B 1 135 ? 4.628 36.256 69.817 1.00 15.86 135 VAL B N 1
ATOM 3437 C CA . VAL B 1 135 ? 5.049 36.201 68.428 1.00 14.95 135 VAL B CA 1
ATOM 3438 C C . VAL B 1 135 ? 3.952 35.408 67.701 1.00 13.31 135 VAL B C 1
ATOM 3439 O O . VAL B 1 135 ? 3.224 34.631 68.295 1.00 15.12 135 VAL B O 1
ATOM 3443 N N . ASP B 1 136 ? 3.912 35.616 66.386 1.00 14.24 136 ASP B N 1
ATOM 3444 C CA . ASP B 1 136 ? 2.897 34.946 65.557 1.00 14.50 136 ASP B CA 1
ATOM 3445 C C . ASP B 1 136 ? 3.415 33.639 64.951 1.00 13.63 136 ASP B C 1
ATOM 3446 O O . ASP B 1 136 ? 4.529 33.171 65.332 1.00 15.58 136 ASP B O 1
ATOM 3451 N N . ASN B 1 137 ? 2.585 33.018 64.133 1.00 14.94 137 ASN B N 1
ATOM 3452 C CA . ASN B 1 137 ? 2.860 31.641 63.603 1.00 14.71 137 ASN B CA 1
ATOM 3453 C C . ASN B 1 137 ? 3.084 30.701 64.748 1.00 14.96 137 ASN B C 1
ATOM 3454 O O . ASN B 1 137 ? 3.912 29.776 64.603 1.00 17.96 137 ASN B O 1
ATOM 3459 N N . MET B 1 138 ? 2.362 30.849 65.833 1.00 15.96 138 MET B N 1
ATOM 3460 C CA . MET B 1 138 ? 2.607 30.081 67.044 1.00 17.14 138 MET B CA 1
ATOM 3461 C C . MET B 1 138 ? 1.338 29.504 67.619 1.00 18.79 138 MET B C 1
ATOM 3462 O O . MET B 1 138 ? 0.310 30.176 67.746 1.00 17.03 138 MET B O 1
ATOM 3467 N N . LEU B 1 139 ? 1.398 28.223 68.038 1.00 15.88 139 LEU B N 1
ATOM 3468 C CA . LEU B 1 139 ? 0.398 27.623 68.852 1.00 17.21 139 LEU B CA 1
ATOM 3469 C C . LEU B 1 139 ? 0.753 27.832 70.307 1.00 18.15 139 LEU B C 1
ATOM 3470 O O . LEU B 1 139 ? 1.897 27.533 70.663 1.00 22.04 139 LEU B O 1
ATOM 3475 N N . ALA B 1 140 ? -0.176 28.332 71.096 1.00 18.58 140 ALA B N 1
ATOM 3476 C CA . ALA B 1 140 ? -0.014 28.598 72.528 1.00 18.51 140 ALA B CA 1
ATOM 3477 C C . ALA B 1 140 ? -0.965 27.828 73.340 1.00 22.15 140 ALA B C 1
ATOM 3478 O O . ALA B 1 140 ? -2.126 27.803 73.065 1.00 22.23 140 ALA B O 1
ATOM 3480 N N . TYR B 1 141 ? -0.474 27.205 74.441 1.00 18.01 141 TYR B N 1
ATOM 3481 C CA . TYR B 1 141 ? -1.288 26.433 75.377 1.00 20.98 141 TYR B CA 1
ATOM 3482 C C . TYR B 1 141 ? -1.099 27.002 76.834 1.00 18.52 141 TYR B C 1
ATOM 3483 O O . TYR B 1 141 ? -0.007 27.427 77.203 1.00 21.70 141 TYR B O 1
ATOM 3492 N N . LYS B 1 142 ? -2.182 27.032 77.579 1.00 20.96 142 LYS B N 1
ATOM 3493 C CA . LYS B 1 142 ? -2.152 27.292 79.039 1.00 21.98 142 LYS B CA 1
ATOM 3494 C C . LYS B 1 142 ? -3.175 26.449 79.735 1.00 23.45 142 LYS B C 1
ATOM 3495 O O . LYS B 1 142 ? -4.284 26.178 79.203 1.00 23.51 142 LYS B O 1
ATOM 3501 N N . GLY B 1 143 ? -2.833 26.012 80.960 1.00 21.37 143 GLY B N 1
ATOM 3502 C CA . GLY B 1 143 ? -3.759 25.226 81.718 1.00 24.81 143 GLY B CA 1
ATOM 3503 C C . GLY B 1 143 ? -3.391 25.303 83.187 1.00 24.55 143 GLY B C 1
ATOM 3504 O O . GLY B 1 143 ? -2.246 25.665 83.548 1.00 26.85 143 GLY B O 1
ATOM 3505 N N . GLN B 1 144 ? -4.403 25.083 84.025 1.00 26.77 144 GLN B N 1
ATOM 3506 C CA . GLN B 1 144 ? -4.192 25.057 85.473 1.00 26.90 144 GLN B CA 1
ATOM 3507 C C . GLN B 1 144 ? -4.811 23.751 85.984 1.00 31.32 144 GLN B C 1
ATOM 3508 O O . GLN B 1 144 ? -5.893 23.396 85.635 1.00 30.84 144 GLN B O 1
ATOM 3514 N N . PHE B 1 145 ? -4.062 23.046 86.817 1.00 32.05 145 PHE B N 1
ATOM 3515 C CA . PHE B 1 145 ? -4.473 21.735 87.321 1.00 33.00 145 PHE B CA 1
ATOM 3516 C C . PHE B 1 145 ? -4.163 21.807 88.783 1.00 29.62 145 PHE B C 1
ATOM 3517 O O . PHE B 1 145 ? -3.003 21.612 89.160 1.00 31.45 145 PHE B O 1
ATOM 3525 N N . GLY B 1 146 ? -5.169 22.154 89.581 1.00 36.11 146 GLY B N 1
ATOM 3526 C CA . GLY B 1 146 ? -4.995 22.405 91.017 1.00 34.51 146 GLY B CA 1
ATOM 3527 C C . GLY B 1 146 ? -3.965 23.526 91.244 1.00 31.24 146 GLY B C 1
ATOM 3528 O O . GLY B 1 146 ? -4.122 24.644 90.741 1.00 32.85 146 GLY B O 1
ATOM 3529 N N . ASP B 1 147 ? -2.884 23.194 91.939 1.00 28.94 147 ASP B N 1
ATOM 3530 C CA . ASP B 1 147 ? -1.865 24.198 92.295 1.00 28.50 147 ASP B CA 1
ATOM 3531 C C . ASP B 1 147 ? -0.718 24.282 91.246 1.00 25.76 147 ASP B C 1
ATOM 3532 O O . ASP B 1 147 ? 0.242 25.035 91.441 1.00 25.21 147 ASP B O 1
ATOM 3537 N N . LEU B 1 148 ? -0.864 23.600 90.136 1.00 28.97 148 LEU B N 1
ATOM 3538 C CA . LEU B 1 148 ? 0.078 23.663 89.037 1.00 25.04 148 LEU B CA 1
ATOM 3539 C C . LEU B 1 148 ? -0.475 24.405 87.793 1.00 27.48 148 LEU B C 1
ATOM 3540 O O . LEU B 1 148 ? -1.483 23.970 87.188 1.00 24.95 148 LEU B O 1
ATOM 3545 N N . GLY B 1 149 ? 0.211 25.499 87.439 1.00 23.48 149 GLY B N 1
ATOM 3546 C CA . GLY B 1 149 ? -0.075 26.226 86.159 1.00 23.38 149 GLY B CA 1
ATOM 3547 C C . GLY B 1 149 ? 0.953 25.839 85.120 1.00 21.15 149 GLY B C 1
ATOM 3548 O O . GLY B 1 149 ? 2.164 25.905 85.373 1.00 22.25 149 GLY B O 1
ATOM 3549 N N . VAL B 1 150 ? 0.519 25.536 83.890 1.00 21.35 150 VAL B N 1
ATOM 3550 C CA A VAL B 1 150 ? 1.479 25.229 82.848 0.50 21.35 150 VAL B CA 1
ATOM 3551 C CA B VAL B 1 150 ? 1.398 25.151 82.844 0.50 20.41 150 VAL B CA 1
ATOM 3552 C C . VAL B 1 150 ? 1.146 26.056 81.603 1.00 23.08 150 VAL B C 1
ATOM 3553 O O . VAL B 1 150 ? -0.002 26.368 81.343 1.00 23.10 150 VAL B O 1
ATOM 3560 N N . LYS B 1 151 ? 2.201 26.404 80.898 1.00 20.88 151 LYS B N 1
ATOM 3561 C CA . LYS B 1 151 ? 2.086 27.085 79.586 1.00 23.82 151 LYS B CA 1
ATOM 3562 C C . LYS B 1 151 ? 3.061 26.476 78.679 1.00 23.16 151 LYS B C 1
ATOM 3563 O O . LYS B 1 151 ? 4.154 26.022 79.099 1.00 23.42 151 LYS B O 1
ATOM 3569 N N . ALA B 1 152 ? 2.740 26.416 77.384 1.00 22.78 152 ALA B N 1
ATOM 3570 C CA . ALA B 1 152 ? 3.677 25.926 76.456 1.00 20.64 152 ALA B CA 1
ATOM 3571 C C . ALA B 1 152 ? 3.375 26.611 75.113 1.00 25.38 152 ALA B C 1
ATOM 3572 O O . ALA B 1 152 ? 2.254 27.102 74.906 1.00 23.70 152 ALA B O 1
ATOM 3574 N N . SER B 1 153 ? 4.364 26.691 74.266 1.00 17.94 153 SER B N 1
ATOM 3575 C CA . SER B 1 153 ? 4.109 27.169 72.876 1.00 20.77 153 SER B CA 1
ATOM 3576 C C . SER B 1 153 ? 5.000 26.531 71.872 1.00 20.62 153 SER B C 1
ATOM 3577 O O . SER B 1 153 ? 6.143 26.086 72.214 1.00 21.55 153 SER B O 1
ATOM 3580 N N . TYR B 1 154 ? 4.534 26.448 70.641 1.00 18.22 154 TYR B N 1
ATOM 3581 C CA . TYR B 1 154 ? 5.381 26.006 69.523 1.00 19.62 154 TYR B CA 1
ATOM 3582 C C . TYR B 1 154 ? 5.186 26.934 68.333 1.00 20.69 154 TYR B C 1
ATOM 3583 O O . TYR B 1 154 ? 4.046 27.145 67.957 1.00 19.96 154 TYR B O 1
ATOM 3592 N N . ARG B 1 155 ? 6.271 27.429 67.805 1.00 18.70 155 ARG B N 1
ATOM 3593 C CA . ARG B 1 155 ? 6.287 28.316 66.677 1.00 19.63 155 ARG B CA 1
ATOM 3594 C C . ARG B 1 155 ? 6.772 27.592 65.474 1.00 20.96 155 ARG B C 1
ATOM 3595 O O . ARG B 1 155 ? 7.831 26.934 65.506 1.00 22.08 155 ARG B O 1
ATOM 3603 N N . PHE B 1 156 ? 6.026 27.700 64.368 1.00 17.69 156 PHE B N 1
ATOM 3604 C CA . PHE B 1 156 ? 6.567 27.239 63.085 1.00 17.90 156 PHE B CA 1
ATOM 3605 C C . PHE B 1 156 ? 7.531 28.155 62.449 1.00 19.42 156 PHE B C 1
ATOM 3606 O O . PHE B 1 156 ? 7.445 29.393 62.586 1.00 19.85 156 PHE B O 1
ATOM 3614 N N . ALA B 1 157 ? 8.518 27.618 61.682 1.00 18.60 157 ALA B N 1
ATOM 3615 C CA . ALA B 1 157 ? 9.289 28.450 60.840 1.00 18.96 157 ALA B CA 1
ATOM 3616 C C . ALA B 1 157 ? 8.388 29.153 59.767 1.00 16.97 157 ALA B C 1
ATOM 3617 O O . ALA B 1 157 ? 7.403 28.527 59.341 1.00 17.90 157 ALA B O 1
ATOM 3619 N N . ASP B 1 158 ? 8.734 30.363 59.415 1.00 16.37 158 ASP B N 1
ATOM 3620 C CA . ASP B 1 158 ? 7.884 31.151 58.452 1.00 15.89 158 ASP B CA 1
ATOM 3621 C C . ASP B 1 158 ? 8.253 30.767 57.028 1.00 16.60 158 ASP B C 1
ATOM 3622 O O . ASP B 1 158 ? 9.366 30.968 56.549 1.00 18.58 158 ASP B O 1
ATOM 3627 N N . ARG B 1 159 ? 7.271 30.309 56.265 1.00 14.85 159 ARG B N 1
ATOM 3628 C CA . ARG B 1 159 ? 7.468 30.110 54.893 1.00 13.91 159 ARG B CA 1
ATOM 3629 C C . ARG B 1 159 ? 7.936 31.305 54.111 1.00 15.97 159 ARG B C 1
ATOM 3630 O O . ARG B 1 159 ? 7.515 32.463 54.370 1.00 16.31 159 ARG B O 1
ATOM 3638 N N . ASN B 1 160 ? 8.853 31.129 53.173 1.00 15.87 160 ASN B N 1
ATOM 3639 C CA . ASN B 1 160 ? 9.187 32.157 52.249 1.00 15.81 160 ASN B CA 1
ATOM 3640 C C . ASN B 1 160 ? 9.290 31.607 50.848 1.00 17.29 160 ASN B C 1
ATOM 3641 O O . ASN B 1 160 ? 9.055 30.361 50.664 1.00 17.41 160 ASN B O 1
ATOM 3646 N N . ALA B 1 161 ? 9.488 32.483 49.896 1.00 16.96 161 ALA B N 1
ATOM 3647 C CA . ALA B 1 161 ? 9.595 32.066 48.514 1.00 19.47 161 ALA B CA 1
ATOM 3648 C C . ALA B 1 161 ? 11.046 32.445 48.040 1.00 19.91 161 ALA B C 1
ATOM 3649 O O . ALA B 1 161 ? 11.406 33.616 48.123 1.00 21.84 161 ALA B O 1
ATOM 3651 N N . VAL B 1 162 ? 11.736 31.498 47.455 1.00 18.10 162 VAL B N 1
ATOM 3652 C CA . VAL B 1 162 ? 13.154 31.766 47.068 1.00 18.98 162 VAL B CA 1
ATOM 3653 C C . VAL B 1 162 ? 13.380 31.499 45.572 1.00 20.07 162 VAL B C 1
ATOM 3654 O O . VAL B 1 162 ? 12.629 30.678 44.953 1.00 19.04 162 VAL B O 1
ATOM 3658 N N . ASP B 1 163 ? 14.384 32.176 45.029 1.00 17.60 163 ASP B N 1
ATOM 3659 C CA . ASP B 1 163 ? 14.882 31.851 43.733 1.00 18.54 163 ASP B CA 1
ATOM 3660 C C . ASP B 1 163 ? 15.671 30.497 43.726 1.00 19.43 163 ASP B C 1
ATOM 3661 O O . ASP B 1 163 ? 15.691 29.744 44.648 1.00 20.13 163 ASP B O 1
ATOM 3666 N N . ALA B 1 164 ? 16.294 30.160 42.615 1.00 21.64 164 ALA B N 1
ATOM 3667 C CA . ALA B 1 164 ? 16.954 28.836 42.487 1.00 24.56 164 ALA B CA 1
ATOM 3668 C C . ALA B 1 164 ? 18.318 28.803 43.217 1.00 25.65 164 ALA B C 1
ATOM 3669 O O . ALA B 1 164 ? 18.919 27.729 43.375 1.00 27.69 164 ALA B O 1
ATOM 3671 N N . MET B 1 165 ? 18.683 29.890 43.849 1.00 28.14 165 MET B N 1
ATOM 3672 C CA . MET B 1 165 ? 19.934 29.969 44.666 1.00 28.32 165 MET B CA 1
ATOM 3673 C C . MET B 1 165 ? 19.666 30.407 46.065 1.00 30.48 165 MET B C 1
ATOM 3674 O O . MET B 1 165 ? 20.551 30.875 46.790 1.00 27.26 165 MET B O 1
ATOM 3679 N N . GLY B 1 166 ? 18.399 30.295 46.507 1.00 24.56 166 GLY B N 1
ATOM 3680 C CA . GLY B 1 166 ? 18.118 30.520 47.886 1.00 25.54 166 GLY B CA 1
ATOM 3681 C C . GLY B 1 166 ? 17.805 31.875 48.321 1.00 22.98 166 GLY B C 1
ATOM 3682 O O . GLY B 1 166 ? 17.550 32.074 49.500 1.00 30.49 166 GLY B O 1
ATOM 3683 N N . ASN B 1 167 ? 17.802 32.846 47.441 1.00 24.10 167 ASN B N 1
ATOM 3684 C CA . ASN B 1 167 ? 17.498 34.203 47.770 1.00 24.64 167 ASN B CA 1
ATOM 3685 C C . ASN B 1 167 ? 15.981 34.411 47.840 1.00 25.48 167 ASN B C 1
ATOM 3686 O O . ASN B 1 167 ? 15.264 33.954 46.923 1.00 22.84 167 ASN B O 1
ATOM 3691 N N . VAL B 1 168 ? 15.526 35.130 48.876 1.00 24.99 168 VAL B N 1
ATOM 3692 C CA . VAL B 1 168 ? 14.122 35.463 49.025 1.00 28.16 168 VAL B CA 1
ATOM 3693 C C . VAL B 1 168 ? 13.716 36.413 47.953 1.00 30.06 168 VAL B C 1
ATOM 3694 O O . VAL B 1 168 ? 14.379 37.442 47.701 1.00 32.47 168 VAL B O 1
ATOM 3698 N N . VAL B 1 169 ? 12.653 36.074 47.242 1.00 29.28 169 VAL B N 1
ATOM 3699 C CA . VAL B 1 169 ? 12.114 36.854 46.178 1.00 25.99 169 VAL B CA 1
ATOM 3700 C C . VAL B 1 169 ? 10.528 36.841 46.297 1.00 27.44 169 VAL B C 1
ATOM 3701 O O . VAL B 1 169 ? 9.980 36.078 47.097 1.00 27.08 169 VAL B O 1
ATOM 3705 N N . THR B 1 170 ? 9.898 37.582 45.412 1.00 36.01 170 THR B N 1
ATOM 3706 C CA . THR B 1 170 ? 8.453 37.639 45.349 1.00 42.58 170 THR B CA 1
ATOM 3707 C C . THR B 1 170 ? 8.001 36.298 44.724 1.00 37.08 170 THR B C 1
ATOM 3708 O O . THR B 1 170 ? 8.735 35.758 43.890 1.00 31.83 170 THR B O 1
ATOM 3712 N N . GLU B 1 171 ? 6.827 35.776 45.116 1.00 32.64 171 GLU B N 1
ATOM 3713 C CA . GLU B 1 171 ? 6.323 34.497 44.646 1.00 31.04 171 GLU B CA 1
ATOM 3714 C C . GLU B 1 171 ? 6.316 34.356 43.160 1.00 32.19 171 GLU B C 1
ATOM 3715 O O . GLU B 1 171 ? 6.728 33.328 42.665 1.00 30.85 171 GLU B O 1
ATOM 3721 N N . THR B 1 172 ? 5.918 35.402 42.416 1.00 30.07 172 THR B N 1
ATOM 3722 C CA . THR B 1 172 ? 5.843 35.308 40.949 1.00 33.94 172 THR B CA 1
ATOM 3723 C C . THR B 1 172 ? 7.174 35.002 40.308 1.00 34.58 172 THR B C 1
ATOM 3724 O O . THR B 1 172 ? 7.205 34.424 39.269 1.00 43.60 172 THR B O 1
ATOM 3728 N N . ASN B 1 173 ? 8.253 35.431 40.940 1.00 32.54 173 ASN B N 1
ATOM 3729 C CA . ASN B 1 173 ? 9.623 35.146 40.484 1.00 38.96 173 ASN B CA 1
ATOM 3730 C C . ASN B 1 173 ? 10.308 33.906 41.085 1.00 31.69 173 ASN B C 1
ATOM 3731 O O . ASN B 1 173 ? 11.490 33.652 40.832 1.00 37.01 173 ASN B O 1
ATOM 3736 N N . ALA B 1 174 ? 9.618 33.237 41.995 1.00 24.56 174 ALA B N 1
ATOM 3737 C CA . ALA B 1 174 ? 10.262 32.238 42.858 1.00 22.38 174 ALA B CA 1
ATOM 3738 C C . ALA B 1 174 ? 10.386 30.909 42.167 1.00 22.41 174 ALA B C 1
ATOM 3739 O O . ALA B 1 174 ? 9.616 30.565 41.217 1.00 22.20 174 ALA B O 1
ATOM 3741 N N . ALA B 1 175 ? 11.384 30.147 42.588 1.00 21.36 175 ALA B N 1
ATOM 3742 C CA . ALA B 1 175 ? 11.621 28.757 42.112 1.00 22.28 175 ALA B CA 1
ATOM 3743 C C . ALA B 1 175 ? 10.970 27.760 42.982 1.00 20.37 175 ALA B C 1
ATOM 3744 O O . ALA B 1 175 ? 10.620 26.636 42.506 1.00 22.92 175 ALA B O 1
ATOM 3746 N N . LYS B 1 176 ? 10.866 28.017 44.304 1.00 18.19 176 LYS B N 1
ATOM 3747 C CA . LYS B 1 176 ? 10.359 27.138 45.277 1.00 18.40 176 LYS B CA 1
ATOM 3748 C C . LYS B 1 176 ? 10.045 27.850 46.598 1.00 18.91 176 LYS B C 1
ATOM 3749 O O . LYS B 1 176 ? 10.479 29.002 46.771 1.00 18.36 176 LYS B O 1
ATOM 3755 N N . TYR B 1 177 ? 9.300 27.207 47.446 1.00 17.90 177 TYR B N 1
ATOM 3756 C CA . TYR B 1 177 ? 9.080 27.691 48.812 1.00 18.26 177 TYR B CA 1
ATOM 3757 C C . TYR B 1 177 ? 10.221 27.186 49.672 1.00 20.70 177 TYR B C 1
ATOM 3758 O O . TYR B 1 177 ? 10.756 26.050 49.501 1.00 22.56 177 TYR B O 1
ATOM 3767 N N . SER B 1 178 ? 10.603 28.027 50.624 1.00 18.09 178 SER B N 1
ATOM 3768 C CA . SER B 1 178 ? 11.508 27.641 51.680 1.00 17.66 178 SER B CA 1
ATOM 3769 C C . SER B 1 178 ? 10.989 28.121 53.009 1.00 20.48 178 SER B C 1
ATOM 3770 O O . SER B 1 178 ? 9.790 28.342 53.158 1.00 17.39 178 SER B O 1
ATOM 3773 N N . ASP B 1 179 ? 11.821 28.233 54.037 1.00 16.70 179 ASP B N 1
ATOM 3774 C CA . ASP B 1 179 ? 11.401 28.885 55.312 1.00 18.59 179 ASP B CA 1
ATOM 3775 C C . ASP B 1 179 ? 12.608 29.576 55.902 1.00 20.40 179 ASP B C 1
ATOM 3776 O O . ASP B 1 179 ? 13.717 29.457 55.341 1.00 19.91 179 ASP B O 1
ATOM 3781 N N . ASN B 1 180 ? 12.392 30.382 56.941 1.00 18.62 180 ASN B N 1
ATOM 3782 C CA . ASN B 1 180 ? 13.442 31.211 57.502 1.00 19.96 180 ASN B CA 1
ATOM 3783 C C . ASN B 1 180 ? 14.120 30.515 58.719 1.00 19.99 180 ASN B C 1
ATOM 3784 O O . ASN B 1 180 ? 14.837 31.154 59.519 1.00 21.46 180 ASN B O 1
ATOM 3789 N N . GLY B 1 181 ? 13.805 29.287 59.024 1.00 19.25 181 GLY B N 1
ATOM 3790 C CA . GLY B 1 181 ? 14.395 28.616 60.193 1.00 2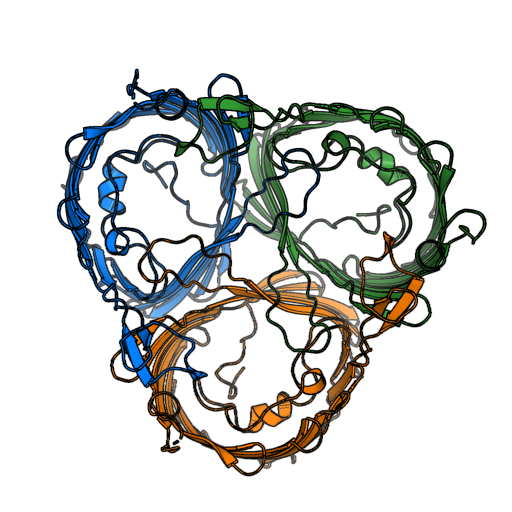1.86 181 GLY B CA 1
ATOM 3791 C C . GLY B 1 181 ? 13.994 29.068 61.606 1.00 25.21 181 GLY B C 1
ATOM 3792 O O . GLY B 1 181 ? 14.638 28.719 62.636 1.00 22.39 181 GLY B O 1
ATOM 3793 N N . GLU B 1 182 ? 12.933 29.883 61.691 1.00 20.57 182 GLU B N 1
ATOM 3794 C CA . GLU B 1 182 ? 12.477 30.430 62.956 1.00 20.17 182 GLU B CA 1
ATOM 3795 C C . GLU B 1 182 ? 11.462 29.636 63.682 1.00 21.62 182 GLU B C 1
ATOM 3796 O O . GLU B 1 182 ? 10.537 30.209 64.333 1.00 22.30 182 GLU B O 1
ATOM 3802 N N . ASP B 1 183 ? 11.603 28.293 63.696 1.00 19.23 183 ASP B N 1
ATOM 3803 C CA . ASP B 1 183 ? 10.799 27.477 64.529 1.00 19.51 183 ASP B CA 1
ATOM 3804 C C . ASP B 1 183 ? 11.307 27.493 65.970 1.00 18.46 183 ASP B C 1
ATOM 3805 O O . ASP B 1 183 ? 12.443 27.897 66.204 1.00 22.57 183 ASP B O 1
ATOM 3810 N N . GLY B 1 184 ? 10.434 27.178 66.918 1.00 19.10 184 GLY B N 1
ATOM 3811 C CA . GLY B 1 184 ? 10.860 27.212 68.307 1.00 20.21 184 GLY B CA 1
ATOM 3812 C C . GLY B 1 184 ? 9.821 26.753 69.255 1.00 21.28 184 GLY B C 1
ATOM 3813 O O . GLY B 1 184 ? 8.699 26.408 68.858 1.00 21.21 184 GLY B O 1
ATOM 3814 N N . TYR B 1 185 ? 10.172 26.690 70.544 1.00 18.64 185 TYR B N 1
ATOM 3815 C CA . TYR B 1 185 ? 9.218 26.240 71.537 1.00 20.09 185 TYR B CA 1
ATOM 3816 C C . TYR B 1 185 ? 9.491 26.909 72.880 1.00 16.25 185 TYR B C 1
ATOM 3817 O O . TYR B 1 185 ? 10.588 27.409 73.096 1.00 19.35 185 TYR B O 1
ATOM 3826 N N . SER B 1 186 ? 8.492 26.926 73.730 1.00 19.32 186 SER B N 1
ATOM 3827 C CA . SER B 1 186 ? 8.676 27.347 75.064 1.00 18.91 186 SER B CA 1
ATOM 3828 C C . SER B 1 186 ? 7.802 26.543 75.986 1.00 20.68 186 SER B C 1
ATOM 3829 O O . SER B 1 186 ? 6.771 26.017 75.596 1.00 19.92 186 SER B O 1
ATOM 3832 N N . LEU B 1 187 ? 8.207 26.446 77.279 1.00 21.65 187 LEU B N 1
ATOM 3833 C CA . LEU B 1 187 ? 7.448 25.699 78.309 1.00 23.00 187 LEU B CA 1
ATOM 3834 C C . LEU B 1 187 ? 7.617 26.314 79.675 1.00 20.24 187 LEU B C 1
ATOM 3835 O O . LEU B 1 187 ? 8.681 26.761 79.978 1.00 22.01 187 LEU B O 1
ATOM 3840 N N . SER B 1 188 ? 6.589 26.353 80.529 1.00 20.95 188 SER B N 1
ATOM 3841 C CA . SER B 1 188 ? 6.777 26.834 81.862 1.00 20.35 188 SER B CA 1
ATOM 3842 C C . SER B 1 188 ? 5.793 26.241 82.815 1.00 22.83 188 SER B C 1
ATOM 3843 O O . SER B 1 188 ? 4.772 25.690 82.432 1.00 22.03 188 SER B O 1
ATOM 3846 N N . ALA B 1 189 ? 6.178 26.252 84.107 1.00 22.12 189 ALA B N 1
ATOM 3847 C CA . ALA B 1 189 ? 5.385 25.681 85.179 1.00 22.37 189 ALA B CA 1
ATOM 3848 C C . ALA B 1 189 ? 5.440 26.615 86.345 1.00 20.04 189 ALA B C 1
ATOM 3849 O O . ALA B 1 189 ? 6.479 27.152 86.652 1.00 23.24 189 ALA B O 1
ATOM 3851 N N . ILE B 1 190 ? 4.310 26.816 86.999 1.00 22.37 190 ILE B N 1
ATOM 3852 C CA . ILE B 1 190 ? 4.230 27.517 88.248 1.00 21.09 190 ILE B CA 1
ATOM 3853 C C . ILE B 1 190 ? 3.527 26.617 89.268 1.00 21.79 190 ILE B C 1
ATOM 3854 O O . ILE B 1 190 ? 2.421 26.155 89.028 1.00 21.44 190 ILE B O 1
ATOM 3859 N N . TYR B 1 191 ? 4.183 26.368 90.420 1.00 22.49 191 TYR B N 1
ATOM 3860 C CA . TYR B 1 191 ? 3.536 25.601 91.509 1.00 23.63 191 TYR B CA 1
ATOM 3861 C C . TYR B 1 191 ? 3.259 26.554 92.641 1.00 21.58 191 TYR B C 1
ATOM 3862 O O . TYR B 1 191 ? 4.168 27.266 93.140 1.00 22.65 191 TYR B O 1
ATOM 3871 N N . THR B 1 192 ? 1.994 26.620 93.059 1.00 24.73 192 THR B N 1
ATOM 3872 C CA . THR B 1 192 ? 1.520 27.338 94.211 1.00 23.69 192 THR B CA 1
ATOM 3873 C C . THR B 1 192 ? 1.536 26.376 95.388 1.00 25.59 192 THR B C 1
ATOM 3874 O O . THR B 1 192 ? 0.855 25.339 95.369 1.00 27.34 192 THR B O 1
ATOM 3878 N N . PHE B 1 193 ? 2.218 26.761 96.461 1.00 23.41 193 PHE B N 1
ATOM 3879 C CA . PHE B 1 193 ? 2.266 25.834 97.632 1.00 23.99 193 PHE B CA 1
ATOM 3880 C C . PHE B 1 193 ? 1.089 26.025 98.548 1.00 28.57 193 PHE B C 1
ATOM 3881 O O . PHE B 1 193 ? 1.178 26.702 99.533 1.00 29.01 193 PHE B O 1
ATOM 3889 N N . GLY B 1 194 ? -0.042 25.455 98.175 1.00 27.22 194 GLY B N 1
ATOM 3890 C CA . GLY B 1 194 ? -1.156 25.420 99.084 1.00 29.81 194 GLY B CA 1
ATOM 3891 C C . GLY B 1 194 ? -1.577 26.792 99.571 1.00 29.75 194 GLY B C 1
ATOM 3892 O O . GLY B 1 194 ? -1.706 27.742 98.773 1.00 33.86 194 GLY B O 1
ATOM 3893 N N . ASP B 1 195 ? -1.800 26.906 100.888 1.00 28.42 195 ASP B N 1
ATOM 3894 C CA . ASP B 1 195 ? -2.205 28.185 101.520 1.00 26.31 195 ASP B CA 1
ATOM 3895 C C . ASP B 1 195 ? -1.006 28.986 102.091 1.00 29.55 195 ASP B C 1
ATOM 3896 O O . ASP B 1 195 ? -1.205 29.869 102.895 1.00 28.25 195 ASP B O 1
ATOM 3901 N N . THR B 1 196 ? 0.220 28.706 101.631 1.00 26.86 196 THR B N 1
ATOM 3902 C CA . THR B 1 196 ? 1.406 29.315 102.287 1.00 25.35 196 THR B CA 1
ATOM 3903 C C . THR B 1 196 ? 1.753 30.732 101.848 1.00 28.26 196 THR B C 1
ATOM 3904 O O . THR B 1 196 ? 2.520 31.423 102.508 1.00 26.41 196 THR B O 1
ATOM 3908 N N . GLY B 1 197 ? 1.249 31.137 100.669 1.00 25.32 197 GLY B N 1
ATOM 3909 C CA . GLY B 1 197 ? 1.622 32.394 100.005 1.00 26.60 197 GLY B CA 1
ATOM 3910 C C . GLY B 1 197 ? 2.854 32.315 99.081 1.00 23.56 197 GLY B C 1
ATOM 3911 O O . GLY B 1 197 ? 3.237 33.338 98.475 1.00 24.51 197 GLY B O 1
ATOM 3912 N N . PHE B 1 198 ? 3.472 31.148 99.030 1.00 24.69 198 PHE B N 1
ATOM 3913 C CA . PHE B 1 198 ? 4.685 30.890 98.223 1.00 21.06 198 PHE B CA 1
ATOM 3914 C C . PHE B 1 198 ? 4.324 30.276 96.871 1.00 24.92 198 PHE B C 1
ATOM 3915 O O . PHE B 1 198 ? 3.533 29.306 96.802 1.00 23.54 198 PHE B O 1
ATOM 3923 N N . ASN B 1 199 ? 5.007 30.779 95.811 1.00 22.58 199 ASN B N 1
ATOM 3924 C CA . ASN B 1 199 ? 5.005 30.189 94.453 1.00 25.05 199 ASN B CA 1
ATOM 3925 C C . ASN B 1 199 ? 6.441 29.999 93.957 1.00 18.08 199 ASN B C 1
ATOM 3926 O O . ASN B 1 199 ? 7.316 30.749 94.348 1.00 21.60 199 ASN B O 1
ATOM 3931 N N . VAL B 1 200 ? 6.637 28.985 93.193 1.00 19.21 200 VAL B N 1
ATOM 3932 C CA . VAL B 1 200 ? 7.879 28.815 92.446 1.00 18.37 200 VAL B CA 1
ATOM 3933 C C . VAL B 1 200 ? 7.505 28.616 90.966 1.00 21.51 200 VAL B C 1
ATOM 3934 O O . VAL B 1 200 ? 6.418 28.087 90.621 1.00 22.57 200 VAL B O 1
ATOM 3938 N N . GLY B 1 201 ? 8.411 29.055 90.135 1.00 21.27 201 GLY B N 1
ATOM 3939 C CA . GLY B 1 201 ? 8.257 29.024 88.689 1.00 21.84 201 GLY B CA 1
ATOM 3940 C C . GLY B 1 201 ? 9.505 28.652 87.986 1.00 19.44 201 GLY B C 1
ATOM 3941 O O . GLY B 1 201 ? 10.606 28.969 88.427 1.00 21.52 201 GLY B O 1
ATOM 3942 N N . ALA B 1 202 ? 9.355 27.960 86.879 1.00 22.90 202 ALA B N 1
ATOM 3943 C CA . ALA B 1 202 ? 10.498 27.609 86.007 1.00 18.83 202 ALA B CA 1
ATOM 3944 C C . ALA B 1 202 ? 10.029 27.516 84.552 1.00 23.04 202 ALA B C 1
ATOM 3945 O O . ALA B 1 202 ? 8.875 27.178 84.311 1.00 22.55 202 ALA B O 1
ATOM 3947 N N . GLY B 1 203 ? 10.920 27.768 83.611 1.00 20.83 203 GLY B N 1
ATOM 3948 C CA . GLY B 1 203 ? 10.580 27.516 82.244 1.00 24.36 203 GLY B CA 1
ATOM 3949 C C . GLY B 1 203 ? 11.771 27.544 81.384 1.00 22.08 203 GLY B C 1
ATOM 3950 O O . GLY B 1 203 ? 12.863 27.914 81.823 1.00 22.01 203 GLY B O 1
ATOM 3951 N N . TYR B 1 204 ? 11.547 27.195 80.115 1.00 21.41 204 TYR B N 1
ATOM 3952 C CA A TYR B 1 204 ? 12.624 27.305 79.142 0.70 20.23 204 TYR B CA 1
ATOM 3953 C CA B TYR B 1 204 ? 12.625 27.082 79.113 0.30 19.92 204 TYR B CA 1
ATOM 3954 C C . TYR B 1 204 ? 12.098 27.471 77.720 1.00 22.75 204 TYR B C 1
ATOM 3955 O O . TYR B 1 204 ? 10.902 27.316 77.495 1.00 21.95 204 TYR B O 1
ATOM 3972 N N . ALA B 1 205 ? 12.997 27.859 76.829 1.00 20.80 205 ALA B N 1
ATOM 3973 C CA . ALA B 1 205 ? 12.670 28.174 75.412 1.00 22.12 205 ALA B CA 1
ATOM 3974 C C . ALA B 1 205 ? 13.869 28.051 74.546 1.00 21.53 205 ALA B C 1
ATOM 3975 O O . ALA B 1 205 ? 15.020 28.241 74.996 1.00 21.33 205 ALA B O 1
ATOM 3977 N N . ASP B 1 206 ? 13.583 27.736 73.315 1.00 22.54 206 ASP B N 1
ATOM 3978 C CA . ASP B 1 206 ? 14.561 27.619 72.277 1.00 21.68 206 ASP B CA 1
ATOM 3979 C C . ASP B 1 206 ? 13.996 27.992 70.892 1.00 23.51 206 ASP B C 1
ATOM 3980 O O . ASP B 1 206 ? 12.921 27.599 70.581 1.00 24.26 206 ASP B O 1
ATOM 3985 N N . GLN B 1 207 ? 14.776 28.733 70.147 1.00 20.80 207 GLN B N 1
ATOM 3986 C CA . GLN B 1 207 ? 14.410 29.257 68.817 1.00 20.62 207 GLN B CA 1
ATOM 3987 C C . GLN B 1 207 ? 15.663 29.576 68.067 1.00 19.70 207 GLN B C 1
ATOM 3988 O O . GLN B 1 207 ? 16.397 30.542 68.338 1.00 21.52 207 GLN B O 1
ATOM 3994 N N . ASP B 1 208 ? 15.953 28.682 67.108 1.00 25.87 208 ASP B N 1
ATOM 3995 C CA . ASP B 1 208 ? 17.149 28.793 66.265 1.00 27.50 208 ASP B CA 1
ATOM 3996 C C . ASP B 1 208 ? 18.461 28.906 67.149 1.00 24.97 208 ASP B C 1
ATOM 3997 O O . ASP B 1 208 ? 18.687 28.059 67.967 1.00 29.40 208 ASP B O 1
ATOM 4002 N N . ASP B 1 209 ? 19.180 29.987 67.054 1.00 29.56 209 ASP B N 1
ATOM 4003 C CA . ASP B 1 209 ? 20.434 30.183 67.810 1.00 32.76 209 ASP B CA 1
ATOM 4004 C C . ASP B 1 209 ? 20.209 30.882 69.172 1.00 31.53 209 ASP B C 1
ATOM 4005 O O . ASP B 1 209 ? 21.191 31.337 69.843 1.00 30.14 209 ASP B O 1
ATOM 4010 N N . GLN B 1 210 ? 18.955 30.901 69.643 1.00 25.45 210 GLN B N 1
ATOM 4011 C CA . GLN B 1 210 ? 18.659 31.518 70.943 1.00 25.96 210 GLN B CA 1
ATOM 4012 C C . GLN B 1 210 ? 18.054 30.492 71.856 1.00 24.23 210 GLN B C 1
ATOM 4013 O O . GLN B 1 210 ? 17.347 29.648 71.416 1.00 22.09 210 GLN B O 1
ATOM 4019 N N . ASN B 1 211 ? 18.381 30.530 73.139 1.00 24.14 211 ASN B N 1
ATOM 4020 C CA . ASN B 1 211 ? 17.803 29.620 74.148 1.00 24.06 211 ASN B CA 1
ATOM 4021 C C . ASN B 1 211 ? 17.905 30.267 75.528 1.00 19.99 211 ASN B C 1
ATOM 4022 O O . ASN B 1 211 ? 18.712 31.186 75.719 1.00 23.73 211 ASN B O 1
ATOM 4027 N N . GLU B 1 212 ? 17.056 29.831 76.436 1.00 20.97 212 GLU B N 1
ATOM 4028 C CA . GLU B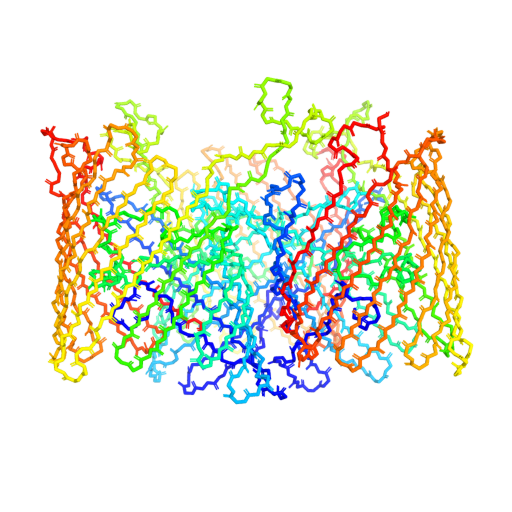 1 212 ? 17.107 30.321 77.792 1.00 21.92 212 GLU B CA 1
ATOM 4029 C C . GLU B 1 212 ? 16.298 29.501 78.719 1.00 19.87 212 GLU B C 1
ATOM 4030 O O . GLU B 1 212 ? 15.365 28.791 78.351 1.00 19.83 212 GLU B O 1
ATOM 4036 N N . TYR B 1 213 ? 16.658 29.610 80.000 1.00 20.37 213 TYR B N 1
ATOM 4037 C CA . TYR B 1 213 ? 15.766 29.142 81.073 1.00 20.86 213 TYR B CA 1
ATOM 4038 C C . TYR B 1 213 ? 15.661 30.196 82.127 1.00 16.65 213 TYR B C 1
ATOM 4039 O O . TYR B 1 213 ? 16.447 31.121 82.234 1.00 20.03 213 TYR B O 1
ATOM 4048 N N . MET B 1 214 ? 14.605 30.059 82.923 1.00 22.03 214 MET B N 1
ATOM 4049 C CA . MET B 1 214 ? 14.337 30.954 83.987 1.00 21.49 214 MET B CA 1
ATOM 4050 C C . MET B 1 214 ? 13.864 30.158 85.231 1.00 19.62 214 MET B C 1
ATOM 4051 O O . MET B 1 214 ? 13.237 29.127 85.128 1.00 19.04 214 MET B O 1
ATOM 4056 N N . LEU B 1 215 ? 14.231 30.693 86.397 1.00 21.58 215 LEU B N 1
ATOM 4057 C CA . LEU B 1 215 ? 13.841 30.191 87.727 1.00 21.92 215 LEU B CA 1
ATOM 4058 C C . LEU B 1 215 ? 13.342 31.313 88.490 1.00 16.63 215 LEU B C 1
ATOM 4059 O O . LEU B 1 215 ? 13.939 32.397 88.546 1.00 21.57 215 LEU B O 1
ATOM 4064 N N . ALA B 1 216 ? 12.235 31.106 89.177 1.00 19.23 216 ALA B N 1
ATOM 4065 C CA . ALA B 1 216 ? 11.676 32.163 89.992 1.00 19.02 216 ALA B CA 1
ATOM 4066 C C . ALA B 1 216 ? 11.005 31.676 91.281 1.00 18.43 216 ALA B C 1
ATOM 4067 O O . ALA B 1 216 ? 10.511 30.583 91.336 1.00 20.83 216 ALA B O 1
ATOM 4069 N N . ALA B 1 217 ? 10.902 32.573 92.241 1.00 18.75 217 ALA B N 1
ATOM 4070 C CA . ALA B 1 217 ? 10.135 32.341 93.468 1.00 21.22 217 ALA B CA 1
ATOM 4071 C C . ALA B 1 217 ? 9.489 33.601 94.005 1.00 18.70 217 ALA B C 1
ATOM 4072 O O . ALA B 1 217 ? 10.032 34.723 93.883 1.00 21.80 217 ALA B O 1
ATOM 4074 N N . SER B 1 218 ? 8.349 33.469 94.689 1.00 21.75 218 SER B N 1
ATOM 4075 C CA . SER B 1 218 ? 7.705 34.628 95.260 1.00 19.76 218 SER B CA 1
ATOM 4076 C C . SER B 1 218 ? 6.960 34.275 96.554 1.00 19.12 218 SER B C 1
ATOM 4077 O O . SER B 1 218 ? 6.615 33.127 96.751 1.00 21.44 218 SER B O 1
ATOM 4080 N N . TYR B 1 219 ? 6.798 35.261 97.398 1.00 19.55 219 TYR B N 1
ATOM 4081 C CA . TYR B 1 219 ? 6.023 35.181 98.614 1.00 23.07 219 TYR B CA 1
ATOM 4082 C C . TYR B 1 219 ? 5.078 36.330 98.690 1.00 22.63 219 TYR B C 1
ATOM 4083 O O . TYR B 1 219 ? 5.468 37.503 98.662 1.00 21.27 219 TYR B O 1
ATOM 4092 N N . ARG B 1 220 ? 3.810 36.019 98.940 1.00 26.50 220 ARG B N 1
ATOM 4093 C CA . ARG B 1 220 ? 2.787 37.091 99.084 1.00 28.68 220 ARG B CA 1
ATOM 4094 C C . ARG B 1 220 ? 2.068 36.908 100.392 1.00 29.05 220 ARG B C 1
ATOM 4095 O O . ARG B 1 220 ? 1.600 35.783 100.659 1.00 29.74 220 ARG B O 1
ATOM 4103 N N . MET B 1 221 ? 2.076 37.912 101.262 1.00 29.63 221 MET B N 1
ATOM 4104 C CA . MET B 1 221 ? 1.349 37.722 102.556 1.00 36.61 221 MET B CA 1
ATOM 4105 C C . MET B 1 221 ? 1.012 39.024 103.085 1.00 37.63 221 MET B C 1
ATOM 4106 O O . MET B 1 221 ? 1.918 39.813 103.258 1.00 39.13 221 MET B O 1
ATOM 4111 N N . GLU B 1 222 ? -0.272 39.247 103.408 1.00 41.53 222 GLU B N 1
ATOM 4112 C CA . GLU B 1 222 ? -0.688 40.427 104.226 1.00 49.72 222 GLU B CA 1
ATOM 4113 C C . GLU B 1 222 ? -0.145 41.796 103.688 1.00 51.48 222 GLU B C 1
ATOM 4114 O O . GLU B 1 222 ? 0.660 42.456 104.368 1.00 54.35 222 GLU B O 1
ATOM 4120 N N . ASN B 1 223 ? -0.548 42.177 102.470 1.00 38.21 223 ASN B N 1
ATOM 4121 C CA . ASN B 1 223 ? -0.153 43.462 101.841 1.00 36.91 223 ASN B CA 1
ATOM 4122 C C . ASN B 1 223 ? 1.337 43.663 101.483 1.00 26.91 223 ASN B C 1
ATOM 4123 O O . ASN B 1 223 ? 1.786 44.785 101.217 1.00 29.46 223 ASN B O 1
ATOM 4128 N N . LEU B 1 224 ? 2.064 42.557 101.478 1.00 25.15 224 LEU B N 1
ATOM 4129 C CA . LEU B 1 224 ? 3.458 42.534 101.139 1.00 24.83 224 LEU B CA 1
ATOM 4130 C C . LEU B 1 224 ? 3.771 41.441 100.134 1.00 23.16 224 LEU B C 1
ATOM 4131 O O . LEU B 1 224 ? 3.195 40.334 100.105 1.00 24.44 224 LEU B O 1
ATOM 4136 N N . TYR B 1 225 ? 4.825 41.706 99.366 1.00 21.95 225 TYR B N 1
ATOM 4137 C CA . TYR B 1 225 ? 5.202 40.804 98.294 1.00 22.58 225 TYR B CA 1
ATOM 4138 C C . TYR B 1 225 ? 6.662 40.894 97.998 1.00 20.04 225 TYR B C 1
ATOM 4139 O O . TYR B 1 225 ? 7.242 41.988 97.996 1.00 22.68 225 TYR B O 1
ATOM 4148 N N . PHE B 1 226 ? 7.289 39.764 97.848 1.00 21.97 226 PHE B N 1
ATOM 4149 C CA . PHE B 1 226 ? 8.683 39.663 97.481 1.00 22.05 226 PHE B CA 1
ATOM 4150 C C . PHE B 1 226 ? 8.886 38.585 96.483 1.00 22.33 226 PHE B C 1
ATOM 4151 O O . PHE B 1 226 ? 8.306 37.494 96.540 1.00 21.76 226 PHE B O 1
ATOM 4159 N N . ALA B 1 227 ? 9.849 38.814 95.579 1.00 19.47 227 ALA B N 1
ATOM 4160 C CA . ALA B 1 227 ? 10.165 37.837 94.582 1.00 20.65 227 ALA B CA 1
ATOM 4161 C C . ALA B 1 227 ? 11.530 37.965 93.991 1.00 17.45 227 ALA B C 1
ATOM 4162 O O . ALA B 1 227 ? 12.139 39.013 94.109 1.00 20.24 227 ALA B O 1
ATOM 4164 N N . GLY B 1 228 ? 11.993 36.861 93.403 1.00 18.54 228 GLY B N 1
ATOM 4165 C CA . GLY B 1 228 ? 13.253 36.766 92.671 1.00 18.19 228 GLY B CA 1
ATOM 4166 C C . GLY B 1 228 ? 13.077 35.986 91.390 1.00 19.60 228 GLY B C 1
ATOM 4167 O O . GLY B 1 228 ? 12.268 35.062 91.273 1.00 21.98 228 GLY B O 1
ATOM 4168 N N . LEU B 1 229 ? 13.963 36.312 90.432 1.00 20.83 229 LEU B N 1
ATOM 4169 C CA . LEU B 1 229 ? 13.973 35.766 89.099 1.00 19.80 229 LEU B CA 1
ATOM 4170 C C . LEU B 1 229 ? 15.379 35.739 88.555 1.00 17.03 229 LEU B C 1
ATOM 4171 O O . LEU B 1 229 ? 16.099 36.698 88.660 1.00 20.44 229 LEU B O 1
ATOM 4176 N N . PHE B 1 230 ? 15.693 34.594 88.031 1.00 18.97 230 PHE B N 1
ATOM 4177 C CA . PHE B 1 230 ? 16.928 34.333 87.301 1.00 20.06 230 PHE B CA 1
ATOM 4178 C C . PHE B 1 230 ? 16.703 33.804 85.905 1.00 21.82 230 PHE B C 1
ATOM 4179 O O . PHE B 1 230 ? 15.921 32.899 85.714 1.00 21.44 230 PHE B O 1
ATOM 4187 N N . THR B 1 231 ? 17.466 34.359 84.958 1.00 20.53 231 THR B N 1
ATOM 4188 C CA . THR B 1 231 ? 17.395 34.055 83.521 1.00 20.27 231 THR B CA 1
ATOM 4189 C C . THR B 1 231 ? 18.817 33.788 83.036 1.00 19.13 231 THR B C 1
ATOM 4190 O O . THR B 1 231 ? 19.681 34.583 83.347 1.00 22.10 231 THR B O 1
ATOM 4194 N N . ASP B 1 232 ? 18.986 32.720 82.283 1.00 22.02 232 ASP B N 1
ATOM 4195 C CA . ASP B 1 232 ? 20.264 32.467 81.645 1.00 22.47 232 ASP B CA 1
ATOM 4196 C C . ASP B 1 232 ? 20.100 31.759 80.357 1.00 23.08 232 ASP B C 1
ATOM 4197 O O . ASP B 1 232 ? 19.266 30.833 80.186 1.00 21.75 232 ASP B O 1
ATOM 4202 N N . GLY B 1 233 ? 20.905 32.207 79.409 1.00 23.15 233 GLY B N 1
ATOM 4203 C CA . GLY B 1 233 ? 20.903 31.592 78.155 1.00 27.87 233 GLY B CA 1
ATOM 4204 C C . GLY B 1 233 ? 21.816 32.236 77.134 1.00 25.01 233 GLY B C 1
ATOM 4205 O O . GLY B 1 233 ? 22.892 32.786 77.447 1.00 23.43 233 GLY B O 1
ATOM 4206 N N . GLU B 1 234 ? 21.403 32.112 75.876 1.00 26.24 234 GLU B N 1
ATOM 4207 C CA . GLU B 1 234 ? 22.116 32.686 74.717 1.00 25.93 234 GLU B CA 1
ATOM 4208 C C . GLU B 1 234 ? 21.189 33.506 73.815 1.00 25.66 234 GLU B C 1
ATOM 4209 O O . GLU B 1 234 ? 20.089 33.024 73.479 1.00 28.12 234 GLU B O 1
ATOM 4215 N N . LEU B 1 235 ? 21.605 34.741 73.529 1.00 28.41 235 LEU B N 1
ATOM 4216 C CA . LEU B 1 235 ? 20.970 35.622 72.563 1.00 32.19 235 LEU B CA 1
ATOM 4217 C C . LEU B 1 235 ? 21.494 35.483 71.159 1.00 34.95 235 LEU B C 1
ATOM 4218 O O . LEU B 1 235 ? 20.888 35.993 70.232 1.00 39.87 235 LEU B O 1
ATOM 4223 N N . ALA B 1 236 ? 22.613 34.812 70.997 1.00 40.95 236 ALA B N 1
ATOM 4224 C CA . ALA B 1 236 ? 23.114 34.499 69.645 1.00 42.79 236 ALA B CA 1
ATOM 4225 C C . ALA B 1 236 ? 24.175 33.494 69.875 1.00 47.59 236 ALA B C 1
ATOM 4226 O O . ALA B 1 236 ? 24.494 33.174 71.032 1.00 42.53 236 ALA B O 1
ATOM 4228 N N . LYS B 1 237 ? 24.705 32.963 68.778 1.00 55.46 237 LYS B N 1
ATOM 4229 C CA . LYS B 1 237 ? 25.842 32.052 68.814 1.00 55.81 237 LYS B CA 1
ATOM 4230 C C . LYS B 1 237 ? 26.952 32.721 69.589 1.00 53.81 237 LYS B C 1
ATOM 4231 O O . LYS B 1 237 ? 27.334 33.835 69.259 1.00 62.15 237 LYS B O 1
ATOM 4237 N N . ASP B 1 238 ? 27.439 32.053 70.631 1.00 53.17 238 ASP B N 1
ATOM 4238 C CA . ASP B 1 238 ? 28.498 32.571 71.497 1.00 59.17 238 ASP B CA 1
ATOM 4239 C C . ASP B 1 238 ? 28.225 33.937 72.138 1.00 53.45 238 ASP B C 1
ATOM 4240 O O . ASP B 1 238 ? 29.136 34.711 72.351 1.00 60.33 238 ASP B O 1
ATOM 4245 N N . VAL B 1 239 ? 26.958 34.223 72.448 1.00 51.43 239 VAL B N 1
ATOM 4246 C CA . VAL B 1 239 ? 26.569 35.480 73.065 1.00 40.01 239 VAL B CA 1
ATOM 4247 C C . VAL B 1 239 ? 25.706 35.134 74.286 1.00 37.82 239 VAL B C 1
ATOM 4248 O O . VAL B 1 239 ? 24.482 34.855 74.171 1.00 33.38 239 VAL B O 1
ATOM 4252 N N . ASP B 1 240 ? 26.337 35.184 75.455 1.00 31.57 240 ASP B N 1
ATOM 4253 C CA . ASP B 1 240 ? 25.652 34.748 76.647 1.00 31.57 240 ASP B CA 1
ATOM 4254 C C . ASP B 1 240 ? 24.816 35.890 77.178 1.00 24.79 240 ASP B C 1
ATOM 4255 O O . ASP B 1 240 ? 25.081 37.041 76.902 1.00 29.01 240 ASP B O 1
ATOM 4260 N N . TYR B 1 241 ? 23.819 35.531 77.981 1.00 24.97 241 TYR B N 1
ATOM 4261 C CA . TYR B 1 241 ? 22.973 36.462 78.674 1.00 25.04 241 TYR B CA 1
ATOM 4262 C C . TYR B 1 241 ? 22.595 35.871 80.021 1.00 25.35 241 TYR B C 1
ATOM 4263 O O . TYR B 1 241 ? 22.177 34.719 80.101 1.00 24.93 241 TYR B O 1
ATOM 4272 N N . THR B 1 242 ? 22.808 36.667 81.044 1.00 23.45 242 THR B N 1
ATOM 4273 C CA . THR B 1 242 ? 22.391 36.331 82.389 1.00 25.10 242 THR B CA 1
ATOM 4274 C C . THR B 1 242 ? 21.712 37.523 83.000 1.00 22.88 242 THR B C 1
ATOM 4275 O O . THR B 1 242 ? 22.212 38.625 82.972 1.00 26.11 242 THR B O 1
ATOM 4279 N N . GLY B 1 243 ? 20.562 37.259 83.637 1.00 22.54 243 GLY B N 1
ATOM 4280 C CA . GLY B 1 243 ? 19.891 38.312 84.336 1.00 21.87 243 GLY B CA 1
ATOM 4281 C C . GLY B 1 243 ? 19.357 37.880 85.657 1.00 20.11 243 GLY B C 1
ATOM 4282 O O . GLY B 1 243 ? 18.926 36.766 85.807 1.00 22.24 243 GLY B O 1
ATOM 4283 N N . TYR B 1 244 ? 19.336 38.831 86.551 1.00 19.67 244 TYR B N 1
ATOM 4284 C CA . TYR B 1 244 ? 18.553 38.670 87.737 1.00 24.24 244 TYR B CA 1
ATOM 4285 C C . TYR B 1 244 ? 17.799 39.849 88.216 1.00 18.02 244 TYR B C 1
ATOM 4286 O O . TYR B 1 244 ? 18.152 40.985 88.058 1.00 20.98 244 TYR B O 1
ATOM 4295 N N . GLU B 1 245 ? 16.735 39.523 88.894 1.00 20.01 245 GLU B N 1
ATOM 4296 C CA . GLU B 1 245 ? 15.814 40.509 89.375 1.00 19.18 245 GLU B CA 1
ATOM 4297 C C . GLU B 1 245 ? 15.279 40.122 90.735 1.00 17.78 245 GLU B C 1
ATOM 4298 O O . GLU B 1 245 ? 14.968 38.965 90.979 1.00 20.07 245 GLU B O 1
ATOM 4304 N N . LEU B 1 246 ? 15.216 41.163 91.567 1.00 20.22 246 LEU B N 1
ATOM 4305 C CA . LEU B 1 246 ? 14.556 41.151 92.860 1.00 20.12 246 LEU B CA 1
ATOM 4306 C C . LEU B 1 246 ? 13.441 42.175 92.853 1.00 18.76 246 LEU B C 1
ATOM 4307 O O . LEU B 1 246 ? 13.615 43.278 92.388 1.00 22.62 246 LEU B O 1
ATOM 4312 N N . ALA B 1 247 ? 12.361 41.859 93.523 1.00 20.87 247 ALA B N 1
ATOM 4313 C CA . ALA B 1 247 ? 11.223 42.769 93.673 1.00 20.77 247 ALA B CA 1
ATOM 4314 C C . ALA B 1 247 ? 10.582 42.730 95.039 1.00 20.10 247 ALA B C 1
ATOM 4315 O O . ALA B 1 247 ? 10.481 41.670 95.588 1.00 23.55 247 ALA B O 1
ATOM 4317 N N . ALA B 1 248 ? 10.090 43.861 95.460 1.00 19.62 248 ALA B N 1
ATOM 4318 C CA . ALA B 1 248 ? 9.297 44.001 96.690 1.00 21.10 248 ALA B CA 1
ATOM 4319 C C . ALA B 1 248 ? 8.151 44.951 96.477 1.00 21.16 248 ALA B C 1
ATOM 4320 O O . ALA B 1 248 ? 8.276 45.970 95.791 1.00 22.90 248 ALA B O 1
ATOM 4322 N N . GLY B 1 249 ? 7.026 44.626 97.101 1.00 23.11 249 GLY B N 1
ATOM 4323 C CA . GLY B 1 249 ? 5.853 45.448 96.992 1.00 23.85 249 GLY B CA 1
ATOM 4324 C C . GLY B 1 249 ? 5.183 45.616 98.331 1.00 25.11 249 GLY B C 1
ATOM 4325 O O . GLY B 1 249 ? 5.215 44.684 99.097 1.00 26.96 249 GLY B O 1
ATOM 4326 N N . TYR B 1 250 ? 4.511 46.738 98.521 1.00 23.75 250 TYR B N 1
ATOM 4327 C CA . TYR B 1 250 ? 3.702 46.970 99.738 1.00 25.36 250 TYR B CA 1
ATOM 4328 C C . TYR B 1 250 ? 2.427 47.704 99.337 1.00 23.80 250 TYR B C 1
ATOM 4329 O O . TYR B 1 250 ? 2.515 48.641 98.547 1.00 25.96 250 TYR B O 1
ATOM 4338 N N . LYS B 1 251 ? 1.294 47.273 99.824 1.00 25.46 251 LYS B N 1
ATOM 4339 C CA . LYS B 1 251 ? 0.011 47.896 99.540 1.00 28.24 251 LYS B CA 1
ATOM 4340 C C . LYS B 1 251 ? -0.537 48.519 100.865 1.00 30.48 251 LYS B C 1
ATOM 4341 O O . LYS B 1 251 ? -0.616 47.829 101.893 1.00 29.61 251 LYS B O 1
ATOM 4347 N N . LEU B 1 252 ? -0.930 49.770 100.786 1.00 30.56 252 LEU B N 1
ATOM 4348 C CA . LEU B 1 252 ? -1.498 50.518 101.908 1.00 31.25 252 LEU B CA 1
ATOM 4349 C C . LEU B 1 252 ? -2.708 51.236 101.349 1.00 27.56 252 LEU B C 1
ATOM 4350 O O . LEU B 1 252 ? -2.558 52.265 100.666 1.00 29.94 252 LEU B O 1
ATOM 4355 N N . GLY B 1 253 ? -3.884 50.709 101.627 1.00 26.67 253 GLY B N 1
ATOM 4356 C CA . GLY B 1 253 ? -5.155 51.285 101.185 1.00 29.65 253 GLY B CA 1
ATOM 4357 C C . GLY B 1 253 ? -5.233 51.111 99.645 1.00 31.77 253 GLY B C 1
ATOM 4358 O O . GLY B 1 253 ? -5.091 50.000 99.097 1.00 33.09 253 GLY B O 1
ATOM 4359 N N . GLN B 1 254 ? -5.326 52.269 99.000 1.00 30.72 254 GLN B N 1
ATOM 4360 C CA . GLN B 1 254 ? -5.466 52.352 97.572 1.00 30.20 254 GLN B CA 1
ATOM 4361 C C . GLN B 1 254 ? -4.078 52.576 96.938 1.00 27.74 254 GLN B C 1
ATOM 4362 O O . GLN B 1 254 ? -3.994 52.767 95.698 1.00 24.53 254 GLN B O 1
ATOM 4368 N N . ALA B 1 255 ? -3.005 52.614 97.714 1.00 24.24 255 ALA B N 1
ATOM 4369 C CA . ALA B 1 255 ? -1.654 52.907 97.233 1.00 23.88 255 ALA B CA 1
ATOM 4370 C C . ALA B 1 255 ? -0.804 51.673 97.183 1.00 26.32 255 ALA B C 1
ATOM 4371 O O . ALA B 1 255 ? -0.875 50.864 98.065 1.00 27.49 255 ALA B O 1
ATOM 4373 N N . ALA B 1 256 ? 0.015 51.510 96.133 1.00 22.84 256 ALA B N 1
ATOM 4374 C CA . ALA B 1 256 ? 0.932 50.398 96.019 1.00 21.94 256 ALA B CA 1
ATOM 4375 C C . ALA B 1 256 ? 2.314 50.955 95.781 1.00 20.88 256 ALA B C 1
ATOM 4376 O O . ALA B 1 256 ? 2.538 51.859 94.926 1.00 23.09 256 ALA B O 1
ATOM 4378 N N . PHE B 1 257 ? 3.299 50.451 96.515 1.00 22.30 257 PHE B N 1
ATOM 4379 C CA . PHE B 1 257 ? 4.680 50.911 96.443 1.00 21.59 257 PHE B CA 1
ATOM 4380 C C . PHE B 1 257 ? 5.569 49.763 96.061 1.00 20.41 257 PHE B C 1
ATOM 4381 O O . PHE B 1 257 ? 5.382 48.624 96.572 1.00 23.02 257 PHE B O 1
ATOM 4389 N N . THR B 1 258 ? 6.428 49.931 95.036 1.00 20.57 258 THR B N 1
ATOM 4390 C CA . THR B 1 258 ? 7.256 48.792 94.630 1.00 20.22 258 THR B CA 1
ATOM 4391 C C . THR B 1 258 ? 8.669 49.252 94.462 1.00 18.92 258 THR B C 1
ATOM 4392 O O . THR B 1 258 ? 8.932 50.452 94.255 1.00 21.25 258 THR B O 1
ATOM 4396 N N . ALA B 1 259 ? 9.601 48.327 94.628 1.00 22.35 259 ALA B N 1
ATOM 4397 C CA . ALA B 1 259 ? 11.002 48.486 94.324 1.00 20.68 259 ALA B CA 1
ATOM 4398 C C . ALA B 1 259 ? 11.591 47.276 93.678 1.00 20.79 259 ALA B C 1
ATOM 4399 O O . ALA B 1 259 ? 11.215 46.161 93.949 1.00 21.62 259 ALA B O 1
ATOM 4401 N N . THR B 1 260 ? 12.490 47.487 92.714 1.00 20.60 260 THR B N 1
ATOM 4402 C CA . THR B 1 260 ? 13.119 46.385 92.002 1.00 22.24 260 THR B CA 1
ATOM 4403 C C . THR B 1 260 ? 14.582 46.663 91.813 1.00 19.90 260 THR B C 1
ATOM 4404 O O . THR B 1 260 ? 15.030 47.807 91.792 1.00 22.52 260 THR B O 1
ATOM 4408 N N . TYR B 1 261 ? 15.354 45.624 91.892 1.00 19.80 261 TYR B N 1
ATOM 4409 C CA . TYR B 1 261 ? 16.742 45.639 91.399 1.00 21.64 261 TYR B CA 1
ATOM 4410 C C . TYR B 1 261 ? 16.835 44.694 90.239 1.00 20.89 261 TYR B C 1
ATOM 4411 O O . TYR B 1 261 ? 16.364 43.545 90.267 1.00 20.66 261 TYR B O 1
ATOM 4420 N N . ASN B 1 262 ? 17.462 45.177 89.165 1.00 21.01 262 ASN B N 1
ATOM 4421 C CA . ASN B 1 262 ? 17.609 44.377 87.964 1.00 22.26 262 ASN B CA 1
ATOM 4422 C C . ASN B 1 262 ? 19.030 44.509 87.482 1.00 19.87 262 ASN B C 1
ATOM 4423 O O . ASN B 1 262 ? 19.524 45.587 87.388 1.00 23.07 262 ASN B O 1
ATOM 4428 N N . ASN B 1 263 ? 19.644 43.382 87.184 1.00 20.03 263 ASN B N 1
ATOM 4429 C CA . ASN B 1 263 ? 20.995 43.336 86.673 1.00 20.92 263 ASN B CA 1
ATOM 4430 C C . ASN B 1 263 ? 21.164 42.271 85.622 1.00 18.48 263 ASN B C 1
ATOM 4431 O O . ASN B 1 263 ? 20.884 41.088 85.807 1.00 20.25 263 ASN B O 1
ATOM 4436 N N . ALA B 1 264 ? 21.633 42.705 84.446 1.00 22.35 264 ALA B N 1
ATOM 4437 C CA . ALA B 1 264 ? 21.839 41.824 83.341 1.00 24.06 264 ALA B CA 1
ATOM 4438 C C . ALA B 1 264 ? 23.186 42.014 82.768 1.00 21.10 264 ALA B C 1
ATOM 4439 O O . ALA B 1 264 ? 23.707 43.097 82.778 1.00 23.32 264 ALA B O 1
ATOM 4441 N N . GLU B 1 265 ? 23.668 40.933 82.199 1.00 26.15 265 GLU B N 1
ATOM 4442 C CA . GLU B 1 265 ? 24.985 40.873 81.600 1.00 28.00 265 GLU B CA 1
ATOM 4443 C C . GLU B 1 265 ? 24.828 40.225 80.244 1.00 27.90 265 GLU B C 1
ATOM 4444 O O . GLU B 1 265 ? 24.250 39.128 80.167 1.00 27.24 265 GLU B O 1
ATOM 4450 N N . THR B 1 266 ? 25.338 40.897 79.187 1.00 27.37 266 THR B N 1
ATOM 4451 C CA . THR B 1 266 ? 25.237 40.390 77.813 1.00 30.09 266 THR B CA 1
ATOM 4452 C C . THR B 1 266 ? 26.643 40.204 77.344 1.00 31.56 266 THR B C 1
ATOM 4453 O O . THR B 1 266 ? 27.433 41.118 77.495 1.00 36.52 266 THR B O 1
ATOM 4457 N N . ALA B 1 267 ? 26.980 39.012 76.877 1.00 33.13 267 ALA B N 1
ATOM 4458 C CA . ALA B 1 267 ? 28.402 38.724 76.471 1.00 40.62 267 ALA B CA 1
ATOM 4459 C C . ALA B 1 267 ? 29.405 39.092 77.564 1.00 43.40 267 ALA B C 1
ATOM 4460 O O . ALA B 1 267 ? 30.433 39.717 77.277 1.00 38.80 267 ALA B O 1
ATOM 4462 N N . LYS B 1 268 ? 29.068 38.738 78.813 1.00 39.47 268 LYS B N 1
ATOM 4463 C CA . LYS B 1 268 ? 29.866 38.996 80.004 1.00 42.01 268 LYS B CA 1
ATOM 4464 C C . LYS B 1 268 ? 30.190 40.461 80.316 1.00 41.96 268 LYS B C 1
ATOM 4465 O O . LYS B 1 268 ? 31.133 40.754 81.077 1.00 42.29 268 LYS B O 1
ATOM 4471 N N . LYS B 1 269 ? 29.408 41.383 79.777 1.00 34.04 269 LYS B N 1
ATOM 4472 C CA . LYS B 1 269 ? 29.524 42.799 80.091 1.00 38.06 269 LYS B CA 1
ATOM 4473 C C . LYS B 1 269 ? 28.162 43.238 80.648 1.00 35.45 269 LYS B C 1
ATOM 4474 O O . LYS B 1 269 ? 27.131 42.859 80.049 1.00 30.87 269 LYS B O 1
ATOM 4480 N N . THR B 1 270 ? 28.162 43.961 81.771 1.00 30.39 270 THR B N 1
ATOM 4481 C CA . THR B 1 270 ? 26.925 44.468 82.387 1.00 30.81 270 THR B CA 1
ATOM 4482 C C . THR B 1 270 ? 26.175 45.356 81.384 1.00 30.28 270 THR B C 1
ATOM 4483 O O . THR B 1 270 ? 26.725 46.246 80.832 1.00 31.91 270 THR B O 1
ATOM 4487 N N . SER B 1 271 ? 24.928 45.026 81.082 1.00 28.58 271 SER B N 1
ATOM 4488 C CA . SER B 1 271 ? 24.131 45.783 80.106 1.00 26.91 271 SER B CA 1
ATOM 4489 C C . SER B 1 271 ? 22.915 46.434 80.732 1.00 26.00 271 SER B C 1
ATOM 4490 O O . SER B 1 271 ? 22.304 47.324 80.102 1.00 27.61 271 SER B O 1
ATOM 4493 N N . ALA B 1 272 ? 22.516 46.021 81.943 1.00 23.29 272 ALA B N 1
ATOM 4494 C CA . ALA B 1 272 ? 21.472 46.706 82.701 1.00 23.18 272 ALA B CA 1
ATOM 4495 C C . ALA B 1 272 ? 21.819 46.542 84.207 1.00 22.15 272 ALA B C 1
ATOM 4496 O O . ALA B 1 272 ? 22.184 45.465 84.628 1.00 21.91 272 ALA B O 1
ATOM 4498 N N . ASP B 1 273 ? 21.776 47.653 84.913 1.00 22.20 273 ASP B N 1
ATOM 4499 C CA . ASP B 1 273 ? 21.988 47.712 86.337 1.00 23.84 273 ASP B CA 1
ATOM 4500 C C . ASP B 1 273 ? 21.138 48.828 86.895 1.00 22.14 273 ASP B C 1
ATOM 4501 O O . ASP B 1 273 ? 21.496 50.004 86.980 1.00 25.22 273 ASP B O 1
ATOM 4506 N N . ASN B 1 274 ? 19.956 48.458 87.339 1.00 21.36 274 ASN B N 1
ATOM 4507 C CA . ASN B 1 274 ? 18.964 49.400 87.714 1.00 21.34 274 ASN B CA 1
ATOM 4508 C C . ASN B 1 274 ? 18.321 49.143 89.065 1.00 21.71 274 ASN B C 1
ATOM 4509 O O . ASN B 1 274 ? 17.860 48.053 89.315 1.00 21.58 274 ASN B O 1
ATOM 4514 N N . PHE B 1 275 ? 18.209 50.193 89.893 1.00 20.44 275 PHE B N 1
ATOM 4515 C CA . PHE B 1 275 ? 17.398 50.163 91.067 1.00 23.02 275 PHE B CA 1
ATOM 4516 C C . PHE B 1 275 ? 16.267 51.157 90.880 1.00 19.38 275 PHE B C 1
ATOM 4517 O O . PHE B 1 275 ? 16.548 52.313 90.682 1.00 22.17 275 PHE B O 1
ATOM 4525 N N . ALA B 1 276 ? 15.006 50.710 90.886 1.00 20.13 276 ALA B N 1
ATOM 4526 C CA . ALA B 1 276 ? 13.838 51.577 90.718 1.00 18.74 276 ALA B CA 1
ATOM 4527 C C . ALA B 1 276 ? 12.874 51.462 91.860 1.00 22.07 276 ALA B C 1
ATOM 4528 O O . ALA B 1 276 ? 12.723 50.363 92.442 1.00 22.38 276 ALA B O 1
ATOM 4530 N N . ILE B 1 277 ? 12.202 52.565 92.122 1.00 18.99 277 ILE B N 1
ATOM 4531 C CA . ILE B 1 277 ? 11.186 52.659 93.109 1.00 21.97 277 ILE B CA 1
ATOM 4532 C C . ILE B 1 277 ? 9.974 53.365 92.538 1.00 20.79 277 ILE B C 1
ATOM 4533 O O . ILE B 1 277 ? 10.121 54.336 91.804 1.00 22.96 277 ILE B O 1
ATOM 4538 N N . ASP B 1 278 ? 8.801 52.999 92.958 1.00 19.22 278 ASP B N 1
ATOM 4539 C CA . ASP B 1 278 ? 7.619 53.794 92.565 1.00 20.03 278 ASP B CA 1
ATOM 4540 C C . ASP B 1 278 ? 6.476 53.802 93.529 1.00 22.44 278 ASP B C 1
ATOM 4541 O O . ASP B 1 278 ? 6.464 53.026 94.553 1.00 22.06 278 ASP B O 1
ATOM 4546 N N . ALA B 1 279 ? 5.498 54.630 93.216 1.00 22.86 279 ALA B N 1
ATOM 4547 C CA . ALA B 1 279 ? 4.253 54.718 93.953 1.00 22.50 279 ALA B CA 1
ATOM 4548 C C . ALA B 1 279 ? 3.138 54.890 92.971 1.00 21.21 279 ALA B C 1
ATOM 4549 O O . ALA B 1 279 ? 3.227 55.742 92.093 1.00 22.02 279 ALA B O 1
ATOM 4551 N N . THR B 1 280 ? 2.115 54.060 93.127 1.00 20.13 280 THR B N 1
ATOM 4552 C CA . THR B 1 280 ? 0.904 54.083 92.311 1.00 20.11 280 THR B CA 1
ATOM 4553 C C . THR B 1 280 ? -0.301 54.234 93.194 1.00 20.63 280 THR B C 1
ATOM 4554 O O . THR B 1 280 ? -0.459 53.444 94.110 1.00 23.66 280 THR B O 1
ATOM 4558 N N . TYR B 1 281 ? -1.193 55.150 92.865 1.00 21.19 281 TYR B N 1
ATOM 4559 C CA . TYR B 1 281 ? -2.444 55.400 93.639 1.00 22.18 281 TYR B CA 1
ATOM 4560 C C . TYR B 1 281 ? -3.641 55.025 92.757 1.00 21.46 281 TYR B C 1
ATOM 4561 O O . TYR B 1 281 ? -3.814 55.616 91.674 1.00 21.55 281 TYR B O 1
ATOM 4570 N N . TYR B 1 282 ? -4.416 54.052 93.206 1.00 20.01 282 TYR B N 1
ATOM 4571 C CA . TYR B 1 282 ? -5.644 53.623 92.542 1.00 20.92 282 TYR B CA 1
ATOM 4572 C C . TYR B 1 282 ? -6.838 54.441 93.043 1.00 25.26 282 TYR B C 1
ATOM 4573 O O . TYR B 1 282 ? -7.460 54.067 94.022 1.00 25.74 282 TYR B O 1
ATOM 4582 N N . PHE B 1 283 ? -7.135 55.538 92.374 1.00 23.23 283 PHE B N 1
ATOM 4583 C CA . PHE B 1 283 ? -8.372 56.283 92.715 1.00 23.26 283 PHE B CA 1
ATOM 4584 C C . PHE B 1 283 ? -9.605 55.431 92.573 1.00 23.82 283 PHE B C 1
ATOM 4585 O O . PHE B 1 283 ? -10.516 55.491 93.387 1.00 26.82 283 PHE B O 1
ATOM 4593 N N . LYS B 1 284 ? -9.654 54.596 91.520 1.00 23.73 284 LYS B N 1
ATOM 4594 C CA . LYS B 1 284 ? -10.690 53.686 91.260 1.00 23.52 284 LYS B CA 1
ATOM 4595 C C . LYS B 1 284 ? -9.954 52.452 90.615 1.00 24.59 284 LYS B C 1
ATOM 4596 O O . LYS B 1 284 ? -8.830 52.588 90.260 1.00 22.23 284 LYS B O 1
ATOM 4602 N N . PRO B 1 285 ? -10.615 51.314 90.538 1.00 26.39 285 PRO B N 1
ATOM 4603 C CA . PRO B 1 285 ? -9.890 50.166 89.941 1.00 27.86 285 PRO B CA 1
ATOM 4604 C C . PRO B 1 285 ? -9.365 50.503 88.526 1.00 26.96 285 PRO B C 1
ATOM 4605 O O . PRO B 1 285 ? -8.236 50.008 88.167 1.00 29.85 285 PRO B O 1
ATOM 4609 N N . ASN B 1 286 ? -10.092 51.379 87.809 1.00 23.46 286 ASN B N 1
ATOM 4610 C CA . ASN B 1 286 ? -9.690 51.770 86.420 1.00 26.93 286 ASN B CA 1
ATOM 4611 C C . ASN B 1 286 ? -9.114 53.179 86.218 1.00 23.31 286 ASN B C 1
ATOM 4612 O O . ASN B 1 286 ? -9.032 53.668 85.110 1.00 21.90 286 ASN B O 1
ATOM 4617 N N . PHE B 1 287 ? -8.675 53.821 87.293 1.00 18.01 287 PHE B N 1
ATOM 4618 C CA . PHE B 1 287 ? -8.014 55.123 87.137 1.00 19.81 287 PHE B CA 1
ATOM 4619 C C . PHE B 1 287 ? -6.955 55.210 88.197 1.00 22.81 287 PHE B C 1
ATOM 4620 O O . PHE B 1 287 ? -7.292 55.122 89.392 1.00 21.57 287 PHE B O 1
ATOM 4628 N N . ARG B 1 288 ? -5.718 55.416 87.813 1.00 18.80 288 ARG B N 1
ATOM 4629 C CA . ARG B 1 288 ? -4.579 55.392 88.707 1.00 18.58 288 ARG B CA 1
ATOM 4630 C C . ARG B 1 288 ? -3.587 56.455 88.294 1.00 19.82 288 ARG B C 1
ATOM 4631 O O . ARG B 1 288 ? -3.533 56.873 87.088 1.00 19.56 288 ARG B O 1
ATOM 4639 N N . SER B 1 289 ? -2.761 56.913 89.222 1.00 19.14 289 SER B N 1
ATOM 4640 C CA . SER B 1 289 ? -1.659 57.746 88.920 1.00 20.00 289 SER B CA 1
ATOM 4641 C C . SER B 1 289 ? -0.413 57.094 89.467 1.00 21.61 289 SER B C 1
ATOM 4642 O O . SER B 1 289 ? -0.502 56.259 90.341 1.00 23.08 289 SER B O 1
ATOM 4645 N N . TYR B 1 290 ? 0.723 57.441 88.901 1.00 18.98 290 TYR B N 1
ATOM 4646 C CA . TYR B 1 290 ? 1.971 56.916 89.404 1.00 20.00 290 TYR B CA 1
ATOM 4647 C C . TYR B 1 290 ? 3.153 57.785 89.175 1.00 19.58 290 TYR B C 1
ATOM 4648 O O . TYR B 1 290 ? 3.207 58.698 88.346 1.00 19.05 290 TYR B O 1
ATOM 4657 N N . ILE B 1 291 ? 4.199 57.554 89.997 1.00 21.94 291 ILE B N 1
ATOM 4658 C CA . ILE B 1 291 ? 5.435 58.201 89.849 1.00 18.57 291 ILE B CA 1
ATOM 4659 C C . ILE B 1 291 ? 6.553 57.214 90.158 1.00 20.92 291 ILE B C 1
ATOM 4660 O O . ILE B 1 291 ? 6.420 56.354 91.059 1.00 21.59 291 ILE B O 1
ATOM 4665 N N . SER B 1 292 ? 7.614 57.260 89.367 1.00 18.34 292 SER B N 1
ATOM 4666 C CA . SER B 1 292 ? 8.622 56.197 89.365 1.00 19.37 292 SER B CA 1
ATOM 4667 C C . SER B 1 292 ? 9.960 56.734 89.081 1.00 19.43 292 SER B C 1
ATOM 4668 O O . SER B 1 292 ? 10.104 57.659 88.319 1.00 21.25 292 SER B O 1
ATOM 4671 N N . TYR B 1 293 ? 10.998 56.232 89.766 1.00 20.02 293 TYR B N 1
ATOM 4672 C CA . TYR B 1 293 ? 12.356 56.716 89.551 1.00 19.34 293 TYR B CA 1
ATOM 4673 C C . TYR B 1 293 ? 13.290 55.587 89.415 1.00 19.78 293 TYR B C 1
ATOM 4674 O O . TYR B 1 293 ? 13.234 54.676 90.238 1.00 21.36 293 TYR B O 1
ATOM 4683 N N . GLN B 1 294 ? 14.096 55.590 88.339 1.00 20.40 294 GLN B N 1
ATOM 4684 C CA . GLN B 1 294 ? 15.056 54.565 88.053 1.00 23.30 294 GLN B CA 1
ATOM 4685 C C . GLN B 1 294 ? 16.446 55.120 88.224 1.00 24.39 294 GLN B C 1
ATOM 4686 O O . GLN B 1 294 ? 16.939 55.952 87.440 1.00 24.57 294 GLN B O 1
ATOM 4692 N N . PHE B 1 295 ? 17.117 54.628 89.256 1.00 24.15 295 PHE B N 1
ATOM 4693 C CA . PHE B 1 295 ? 18.560 54.896 89.394 1.00 23.85 295 PHE B CA 1
ATOM 4694 C C . PHE B 1 295 ? 19.282 53.949 88.484 1.00 20.87 295 PHE B C 1
ATOM 4695 O O . PHE B 1 295 ? 19.249 52.751 88.674 1.00 22.36 295 PHE B O 1
ATOM 4703 N N . ASN B 1 296 ? 19.963 54.466 87.482 1.00 20.79 296 ASN B N 1
ATOM 4704 C CA . ASN B 1 296 ? 20.721 53.711 86.536 1.00 25.61 296 ASN B CA 1
ATOM 4705 C C . ASN B 1 296 ? 22.171 53.628 86.982 1.00 27.41 296 ASN B C 1
ATOM 4706 O O . ASN B 1 296 ? 22.873 54.613 86.923 1.00 26.76 296 ASN B O 1
ATOM 4711 N N . LEU B 1 297 ? 22.587 52.438 87.405 1.00 25.55 297 LEU B N 1
ATOM 4712 C CA . LEU B 1 297 ? 23.864 52.293 88.109 1.00 28.97 297 LEU B CA 1
ATOM 4713 C C . LEU B 1 297 ? 24.976 51.917 87.169 1.00 34.28 297 LEU B C 1
ATOM 4714 O O . LEU B 1 297 ? 26.044 51.511 87.611 1.00 30.92 297 LEU B O 1
ATOM 4719 N N . LEU B 1 298 ? 24.786 51.987 85.864 1.00 36.35 298 LEU B N 1
ATOM 4720 C CA . LEU B 1 298 ? 25.825 51.502 84.988 1.00 38.03 298 LEU B CA 1
ATOM 4721 C C . LEU B 1 298 ? 27.198 52.237 85.053 1.00 51.16 298 LEU B C 1
ATOM 4722 O O . LEU B 1 298 ? 28.271 51.576 85.094 1.00 50.76 298 LEU B O 1
ATOM 4727 N N . ASP B 1 299 ? 27.185 53.562 84.998 1.00 52.20 299 ASP B N 1
ATOM 4728 C CA . ASP B 1 299 ? 28.396 54.299 84.485 1.00 71.02 299 ASP B CA 1
ATOM 4729 C C . ASP B 1 299 ? 29.405 53.409 83.753 1.00 64.02 299 ASP B C 1
ATOM 4730 O O . ASP B 1 299 ? 29.510 53.454 82.538 1.00 64.78 299 ASP B O 1
ATOM 4735 N N . ALA B 1 303 ? 28.053 51.815 78.580 1.00 73.03 303 ALA B N 1
ATOM 4736 C CA . ALA B 1 303 ? 28.688 52.690 79.555 1.00 62.06 303 ALA B CA 1
ATOM 4737 C C . ALA B 1 303 ? 28.610 54.193 79.174 1.00 54.81 303 ALA B C 1
ATOM 4738 O O . ALA B 1 303 ? 29.178 55.041 79.868 1.00 47.58 303 ALA B O 1
ATOM 4740 N N . SER B 1 304 ? 27.885 54.547 78.111 1.00 47.40 304 SER B N 1
ATOM 4741 C CA . SER B 1 304 ? 27.848 55.959 77.623 1.00 46.82 304 SER B CA 1
ATOM 4742 C C . SER B 1 304 ? 27.060 56.846 78.587 1.00 41.20 304 SER B C 1
ATOM 4743 O O . SER B 1 304 ? 26.198 56.333 79.341 1.00 42.58 304 SER B O 1
ATOM 4746 N N . LYS B 1 305 ? 27.307 58.157 78.576 1.00 39.78 305 LYS B N 1
ATOM 4747 C CA . LYS B 1 305 ? 26.528 59.080 79.431 1.00 38.88 305 LYS B CA 1
ATOM 4748 C C . LYS B 1 305 ? 25.019 58.824 79.246 1.00 37.58 305 LYS B C 1
ATOM 4749 O O . LYS B 1 305 ? 24.264 58.638 80.214 1.00 39.52 305 LYS B O 1
ATOM 4755 N N . VAL B 1 306 ? 24.595 58.739 77.983 1.00 33.76 306 VAL B N 1
ATOM 4756 C CA A VAL B 1 306 ? 23.180 58.501 77.690 0.50 32.73 306 VAL B CA 1
ATOM 4757 C CA B VAL B 1 306 ? 23.218 58.488 77.649 0.50 29.48 306 VAL B CA 1
ATOM 4758 C C . VAL B 1 306 ? 22.709 57.156 78.245 1.00 28.42 306 VAL B C 1
ATOM 4759 O O . VAL B 1 306 ? 21.653 57.093 78.873 1.00 28.88 306 VAL B O 1
ATOM 4766 N N . ALA B 1 307 ? 23.504 56.109 78.061 1.00 30.37 307 ALA B N 1
ATOM 4767 C CA . ALA B 1 307 ? 23.158 54.761 78.476 1.00 33.61 307 ALA B CA 1
ATOM 4768 C C . ALA B 1 307 ? 23.093 54.628 80.016 1.00 31.82 307 ALA B C 1
ATOM 4769 O O . ALA B 1 307 ? 22.476 53.715 80.526 1.00 29.34 307 ALA B O 1
ATOM 4771 N N . SER B 1 308 ? 23.714 55.562 80.721 1.00 30.06 308 SER B N 1
ATOM 4772 C CA . SER B 1 308 ? 23.737 55.519 82.179 1.00 32.93 308 SER B CA 1
ATOM 4773 C C . SER B 1 308 ? 22.820 56.528 82.898 1.00 28.37 308 SER B C 1
ATOM 4774 O O . SER B 1 308 ? 22.825 56.643 84.120 1.00 28.15 308 SER B O 1
ATOM 4777 N N . GLU B 1 309 ? 21.951 57.245 82.177 1.00 26.53 309 GLU B N 1
ATOM 4778 C CA . GLU B 1 309 ? 21.123 58.290 82.756 1.00 25.54 309 GLU B CA 1
ATOM 4779 C C . GLU B 1 309 ? 19.967 57.720 83.498 1.00 25.74 309 GLU B C 1
ATOM 4780 O O . GLU B 1 309 ? 19.318 56.735 83.033 1.00 25.76 309 GLU B O 1
ATOM 4786 N N . ASP B 1 310 ? 19.613 58.359 84.617 1.00 22.88 310 ASP B N 1
ATOM 4787 C CA . ASP B 1 310 ? 18.500 57.992 85.386 1.00 23.00 310 ASP B CA 1
ATOM 4788 C C . ASP B 1 310 ? 17.253 58.446 84.681 1.00 23.46 310 ASP B C 1
ATOM 4789 O O . ASP B 1 310 ? 17.363 59.296 83.818 1.00 25.58 310 ASP B O 1
ATOM 4794 N N . GLU B 1 311 ? 16.113 57.957 85.160 1.00 23.04 311 GLU B N 1
ATOM 4795 C CA . GLU B 1 311 ? 14.814 58.387 84.590 1.00 20.90 311 GLU B CA 1
ATOM 4796 C C . GLU B 1 311 ? 13.762 58.563 85.643 1.00 19.98 311 GLU B C 1
ATOM 4797 O O . GLU B 1 311 ? 13.545 57.675 86.436 1.00 22.10 311 GLU B O 1
ATOM 4803 N N . LEU B 1 312 ? 13.057 59.660 85.603 1.00 17.19 312 LEU B N 1
ATOM 4804 C CA . LEU B 1 312 ? 11.834 59.838 86.349 1.00 19.27 312 LEU B CA 1
ATOM 4805 C C . LEU B 1 312 ? 10.624 59.647 85.413 1.00 20.33 312 LEU B C 1
ATOM 4806 O O . LEU B 1 312 ? 10.670 60.254 84.351 1.00 23.26 312 LEU B O 1
ATOM 4811 N N . ALA B 1 313 ? 9.616 58.913 85.821 1.00 20.41 313 ALA B N 1
ATOM 4812 C CA . ALA B 1 313 ? 8.398 58.808 84.999 1.00 21.34 313 ALA B CA 1
ATOM 4813 C C . ALA B 1 313 ? 7.241 59.203 85.825 1.00 22.20 313 ALA B C 1
ATOM 4814 O O . ALA B 1 313 ? 7.226 58.849 87.009 1.00 21.26 313 ALA B O 1
ATOM 4816 N N . ILE B 1 314 ? 6.255 59.899 85.237 1.00 19.00 314 ILE B N 1
ATOM 4817 C CA . ILE B 1 314 ? 5.041 60.233 85.875 1.00 21.87 314 ILE B CA 1
ATOM 4818 C C . ILE B 1 314 ? 3.943 59.721 84.932 1.00 20.50 314 ILE B C 1
ATOM 4819 O O . ILE B 1 314 ? 3.980 59.982 83.714 1.00 20.53 314 ILE B O 1
ATOM 4824 N N . GLY B 1 315 ? 2.956 59.066 85.457 1.00 18.98 315 GLY B N 1
ATOM 4825 C CA . GLY B 1 315 ? 1.859 58.521 84.690 1.00 18.94 315 GLY B CA 1
ATOM 4826 C C . GLY B 1 315 ? 0.504 58.777 85.192 1.00 19.08 315 GLY B C 1
ATOM 4827 O O . GLY B 1 315 ? 0.270 58.899 86.420 1.00 18.32 315 GLY B O 1
ATOM 4828 N N . LEU B 1 316 ? -0.482 58.761 84.318 1.00 17.56 316 LEU B N 1
ATOM 4829 C CA . LEU B 1 316 ? -1.863 58.749 84.670 1.00 17.44 316 LEU B CA 1
ATOM 4830 C C . LEU B 1 316 ? -2.476 57.775 83.723 1.00 18.26 316 LEU B C 1
ATOM 4831 O O . LEU B 1 316 ? -2.321 57.968 82.493 1.00 20.35 316 LEU B O 1
ATOM 4836 N N . ARG B 1 317 ? -3.163 56.778 84.226 1.00 17.86 317 ARG B N 1
ATOM 4837 C CA . ARG B 1 317 ? -3.720 55.613 83.455 1.00 16.73 317 ARG B CA 1
ATOM 4838 C C . ARG B 1 317 ? -5.151 55.381 83.650 1.00 20.31 317 ARG B C 1
ATOM 4839 O O . ARG B 1 317 ? -5.574 55.096 84.775 1.00 17.53 317 ARG B O 1
ATOM 4847 N N . TYR B 1 318 ? -5.943 55.462 82.574 1.00 17.18 318 TYR B N 1
ATOM 4848 C CA . TYR B 1 318 ? -7.296 55.163 82.546 1.00 16.64 318 TYR B CA 1
ATOM 4849 C C . TYR B 1 318 ? -7.463 53.817 81.844 1.00 16.37 318 TYR B C 1
ATOM 4850 O O . TYR B 1 318 ? -6.958 53.685 80.719 1.00 19.49 318 TYR B O 1
ATOM 4859 N N . ASP B 1 319 ? -8.085 52.897 82.494 1.00 16.59 319 ASP B N 1
ATOM 4860 C CA . ASP B 1 319 ? -8.443 51.560 81.864 1.00 17.06 319 ASP B CA 1
ATOM 4861 C C . ASP B 1 319 ? -9.847 51.533 81.385 1.00 20.62 319 ASP B C 1
ATOM 4862 O O . ASP B 1 319 ? -10.801 51.773 82.100 1.00 21.16 319 ASP B O 1
ATOM 4867 N N . PHE B 1 320 ? -9.979 51.218 80.087 1.00 19.58 320 PHE B N 1
ATOM 4868 C CA . PHE B 1 320 ? -11.297 51.109 79.497 1.00 21.69 320 PHE B CA 1
ATOM 4869 C C . PHE B 1 320 ? -12.033 49.859 79.946 1.00 23.65 320 PHE B C 1
ATOM 4870 O O . PHE B 1 320 ? -11.446 48.836 80.401 1.00 28.47 320 PHE B O 1
ATOM 4879 N N . ASP C 1 1 ? -21.542 35.964 55.216 1.00 29.21 1 ASP C N 1
ATOM 4880 C CA . ASP C 1 1 ? -22.530 35.350 56.164 1.00 28.88 1 ASP C CA 1
ATOM 4881 C C . ASP C 1 1 ? -23.242 34.222 55.387 1.00 28.02 1 ASP C C 1
ATOM 4882 O O . ASP C 1 1 ? -23.350 34.196 54.056 1.00 26.93 1 ASP C O 1
ATOM 4887 N N . GLY C 1 2 ? -23.806 33.315 56.198 1.00 23.30 2 GLY C N 1
ATOM 4888 C CA . GLY C 1 2 ? -24.603 32.248 55.693 1.00 24.21 2 GLY C CA 1
ATOM 4889 C C . GLY C 1 2 ? -23.768 31.335 54.783 1.00 18.47 2 GLY C C 1
ATOM 4890 O O . GLY C 1 2 ? -22.685 30.868 55.168 1.00 18.79 2 GLY C O 1
ATOM 4891 N N . ILE C 1 3 ? -24.232 31.159 53.573 1.00 18.02 3 ILE C N 1
ATOM 4892 C CA . ILE C 1 3 ? -23.549 30.294 52.677 1.00 18.57 3 ILE C CA 1
ATOM 4893 C C . ILE C 1 3 ? -22.195 30.881 52.211 1.00 15.81 3 ILE C C 1
ATOM 4894 O O . ILE C 1 3 ? -21.304 30.120 51.830 1.00 15.77 3 ILE C O 1
ATOM 4899 N N . ASN C 1 4 ? -22.093 32.212 52.277 1.00 15.14 4 ASN C N 1
ATOM 4900 C CA . ASN C 1 4 ? -20.789 32.831 51.934 1.00 14.19 4 ASN C CA 1
ATOM 4901 C C . ASN C 1 4 ? -19.987 32.870 53.238 1.00 14.83 4 ASN C C 1
ATOM 4902 O O . ASN C 1 4 ? -19.899 33.868 53.958 1.00 16.57 4 ASN C O 1
ATOM 4907 N N . GLN C 1 5 ? -19.415 31.711 53.522 1.00 13.53 5 GLN C N 1
ATOM 4908 C CA . GLN C 1 5 ? -18.839 31.454 54.833 1.00 14.20 5 GLN C CA 1
ATOM 4909 C C . GLN C 1 5 ? -17.659 32.403 55.203 1.00 13.85 5 GLN C C 1
ATOM 4910 O O . GLN C 1 5 ? -17.591 32.823 56.336 1.00 14.56 5 GLN C O 1
ATOM 4916 N N . SER C 1 6 ? -16.916 32.832 54.214 1.00 13.76 6 SER C N 1
ATOM 4917 C CA . SER C 1 6 ? -15.735 33.722 54.491 1.00 13.49 6 SER C CA 1
ATOM 4918 C C . SER C 1 6 ? -16.186 35.166 54.698 1.00 14.21 6 SER C C 1
ATOM 4919 O O . SER C 1 6 ? -15.396 35.942 55.165 1.00 14.26 6 SER C O 1
ATOM 4922 N N . GLY C 1 7 ? -17.421 35.500 54.354 1.00 14.70 7 GLY C N 1
ATOM 4923 C CA . GLY C 1 7 ? -17.891 36.842 54.575 1.00 15.10 7 GLY C CA 1
ATOM 4924 C C . GLY C 1 7 ? -18.188 37.179 55.988 1.00 13.12 7 GLY C C 1
ATOM 4925 O O . GLY C 1 7 ? -18.383 36.301 56.828 1.00 14.32 7 GLY C O 1
ATOM 4926 N N . ASP C 1 8 ? -18.271 38.476 56.265 1.00 13.55 8 ASP C N 1
ATOM 4927 C CA . ASP C 1 8 ? -18.510 38.950 57.618 1.00 15.72 8 ASP C CA 1
ATOM 4928 C C . ASP C 1 8 ? -19.908 38.475 58.149 1.00 16.61 8 ASP C C 1
ATOM 4929 O O . ASP C 1 8 ? -20.843 38.279 57.312 1.00 19.39 8 ASP C O 1
ATOM 4934 N N . LYS C 1 9 ? -20.002 38.299 59.458 1.00 16.86 9 LYS C N 1
ATOM 4935 C CA . LYS C 1 9 ? -21.324 38.135 60.163 1.00 23.54 9 LYS C CA 1
ATOM 4936 C C . LYS C 1 9 ? -21.776 39.468 60.688 1.00 23.45 9 LYS C C 1
ATOM 4937 O O . LYS C 1 9 ? -20.944 40.346 60.975 1.00 19.90 9 LYS C O 1
ATOM 4943 N N . ALA C 1 10 ? -23.090 39.707 60.825 1.00 21.94 10 ALA C N 1
ATOM 4944 C CA . ALA C 1 10 ? -23.543 40.894 61.526 1.00 22.89 10 ALA C CA 1
ATOM 4945 C C . ALA C 1 10 ? -22.929 40.993 62.888 1.00 20.65 10 ALA C C 1
ATOM 4946 O O . ALA C 1 10 ? -22.690 39.965 63.539 1.00 22.06 10 ALA C O 1
ATOM 4948 N N . GLY C 1 11 ? -22.688 42.253 63.282 1.00 19.53 11 GLY C N 1
ATOM 4949 C CA . GLY C 1 11 ? -22.107 42.580 64.515 1.00 18.66 11 GLY C CA 1
ATOM 4950 C C . GLY C 1 11 ? -23.133 42.543 65.699 1.00 17.76 11 GLY C C 1
ATOM 4951 O O . GLY C 1 11 ? -24.296 42.075 65.517 1.00 24.16 11 GLY C O 1
ATOM 4952 N N . SER C 1 12 ? -22.612 42.898 66.841 1.00 19.88 12 SER C N 1
ATOM 4953 C CA . SER C 1 12 ? -23.376 42.925 68.091 1.00 20.23 12 SER C CA 1
ATOM 4954 C C . SER C 1 12 ? -23.881 44.309 68.346 1.00 19.36 12 SER C C 1
ATOM 4955 O O . SER C 1 12 ? -23.072 45.258 68.321 1.00 18.46 12 SER C O 1
ATOM 4958 N N . THR C 1 13 ? -25.171 44.438 68.703 1.00 20.41 13 THR C N 1
ATOM 4959 C CA . THR C 1 13 ? -25.710 45.762 68.989 1.00 19.46 13 THR C CA 1
ATOM 4960 C C . THR C 1 13 ? -25.193 46.155 70.353 1.00 20.50 13 THR C C 1
ATOM 4961 O O . THR C 1 13 ? -25.497 45.438 71.349 1.00 23.10 13 THR C O 1
ATOM 4965 N N . VAL C 1 14 ? -24.452 47.250 70.462 1.00 17.14 14 VAL C N 1
ATOM 4966 C CA . VAL C 1 14 ? -23.940 47.777 71.724 1.00 18.99 14 VAL C CA 1
ATOM 4967 C C . VAL C 1 14 ? -24.674 49.018 72.258 1.00 19.94 14 VAL C C 1
ATOM 4968 O O . VAL C 1 14 ? -24.422 49.477 73.377 1.00 20.26 14 VAL C O 1
ATOM 4972 N N . TYR C 1 15 ? -25.445 49.625 71.401 1.00 19.19 15 TYR C N 1
ATOM 4973 C CA . TYR C 1 15 ? -26.210 50.818 71.702 1.00 19.97 15 TYR C CA 1
ATOM 4974 C C . TYR C 1 15 ? -27.430 50.873 70.838 1.00 20.12 15 TYR C C 1
ATOM 4975 O O . TYR C 1 15 ? -27.395 50.593 69.647 1.00 18.57 15 TYR C O 1
ATOM 4984 N N . SER C 1 16 ? -28.601 51.144 71.453 1.00 20.57 16 SER C N 1
ATOM 4985 C CA . SER C 1 16 ? -29.812 51.232 70.697 1.00 21.29 16 SER C CA 1
ATOM 4986 C C . SER C 1 16 ? -30.754 52.168 71.461 1.00 26.61 16 SER C C 1
ATOM 4987 O O . SER C 1 16 ? -31.308 51.787 72.488 1.00 27.78 16 SER C O 1
ATOM 4990 N N . ALA C 1 17 ? -30.878 53.382 71.000 1.00 23.86 17 ALA C N 1
ATOM 4991 C CA . ALA C 1 17 ? -31.781 54.358 71.680 1.00 23.58 17 ALA C CA 1
ATOM 4992 C C . ALA C 1 17 ? -32.083 55.506 70.772 1.00 28.49 17 ALA C C 1
ATOM 4993 O O . ALA C 1 17 ? -31.319 55.836 69.906 1.00 23.00 17 ALA C O 1
ATOM 4995 N N . LYS C 1 18 ? -33.217 56.188 70.947 1.00 23.80 18 LYS C N 1
ATOM 4996 C CA . LYS C 1 18 ? -33.445 57.451 70.202 1.00 22.70 18 LYS C CA 1
ATOM 4997 C C . LYS C 1 18 ? -33.398 57.293 68.685 1.00 24.19 18 LYS C C 1
ATOM 4998 O O . LYS C 1 18 ? -33.048 58.240 67.993 1.00 29.27 18 LYS C O 1
ATOM 5004 N N . GLY C 1 19 ? -33.788 56.139 68.229 1.00 23.95 19 GLY C N 1
ATOM 5005 C CA . GLY C 1 19 ? -33.769 55.856 66.784 1.00 30.16 19 GLY C CA 1
ATOM 5006 C C . GLY C 1 19 ? -32.356 55.574 66.212 1.00 36.55 19 GLY C C 1
ATOM 5007 O O . GLY C 1 19 ? -32.227 55.411 64.999 1.00 38.58 19 GLY C O 1
ATOM 5008 N N . THR C 1 20 ? -31.332 55.490 67.079 1.00 30.05 20 THR C N 1
ATOM 5009 C CA . THR C 1 20 ? -29.883 55.313 66.694 1.00 29.59 20 THR C CA 1
ATOM 5010 C C . THR C 1 20 ? -29.497 53.875 67.141 1.00 28.06 20 THR C C 1
ATOM 5011 O O . THR C 1 20 ? -29.798 53.463 68.241 1.00 25.27 20 THR C O 1
ATOM 5015 N N . SER C 1 21 ? -28.686 53.165 66.369 1.00 22.07 21 SER C N 1
ATOM 5016 C CA . SER C 1 21 ? -28.113 51.923 66.835 1.00 18.65 21 SER C CA 1
ATOM 5017 C C . SER C 1 21 ? -26.608 51.903 66.453 1.00 21.60 21 SER C C 1
ATOM 5018 O O . SER C 1 21 ? -26.226 52.550 65.515 1.00 20.26 21 SER C O 1
ATOM 5021 N N . LEU C 1 22 ? -25.820 51.259 67.274 1.00 16.43 22 LEU C N 1
ATOM 5022 C CA . LEU C 1 22 ? -24.350 51.055 66.989 1.00 16.79 22 LEU C CA 1
ATOM 5023 C C . LEU C 1 22 ? -24.156 49.563 67.123 1.00 17.27 22 LEU C C 1
ATOM 5024 O O . LEU C 1 22 ? -24.486 48.997 68.152 1.00 16.64 22 LEU C O 1
ATOM 5029 N N . GLU C 1 23 ? -23.553 48.964 66.091 1.00 15.84 23 GLU C N 1
ATOM 5030 C CA . GLU C 1 23 ? -23.191 47.510 66.076 1.00 18.02 23 GLU C CA 1
ATOM 5031 C C . GLU C 1 23 ? -21.688 47.395 65.911 1.00 18.04 23 GLU C C 1
ATOM 5032 O O . GLU C 1 23 ? -21.139 48.042 65.008 1.00 17.05 23 GLU C O 1
ATOM 5038 N N . VAL C 1 24 ? -21.027 46.638 66.778 1.00 16.38 24 VAL C N 1
ATOM 5039 C CA . VAL C 1 24 ? -19.586 46.420 66.693 1.00 16.03 24 VAL C CA 1
ATOM 5040 C C . VAL C 1 24 ? -19.465 45.000 66.249 1.00 17.17 24 VAL C C 1
ATOM 5041 O O . VAL C 1 24 ? -20.039 44.089 66.876 1.00 18.37 24 VAL C O 1
ATOM 5045 N N . GLY C 1 25 ? -18.717 44.785 65.175 1.00 15.24 25 GLY C N 1
ATOM 5046 C CA . GLY C 1 25 ? -18.536 43.468 64.638 1.00 15.89 25 GLY C CA 1
ATOM 5047 C C . GLY C 1 25 ? -17.095 43.269 64.175 1.00 14.73 25 GLY C C 1
ATOM 5048 O O . GLY C 1 25 ? -16.216 44.044 64.521 1.00 13.87 25 GLY C O 1
ATOM 5049 N N . GLY C 1 26 ? -16.889 42.159 63.451 1.00 16.21 26 GLY C N 1
ATOM 5050 C CA . GLY C 1 26 ? -15.571 41.821 63.005 1.00 14.71 26 GLY C CA 1
ATOM 5051 C C . GLY C 1 26 ? -15.259 40.381 63.393 1.00 13.80 26 GLY C C 1
ATOM 5052 O O . GLY C 1 26 ? -16.133 39.587 63.689 1.00 13.42 26 GLY C O 1
ATOM 5053 N N . ARG C 1 27 ? -13.991 40.093 63.389 1.00 13.97 27 ARG C N 1
ATOM 5054 C CA . ARG C 1 27 ? -13.542 38.735 63.654 1.00 14.52 27 ARG C CA 1
ATOM 5055 C C . ARG C 1 27 ? -12.122 38.685 64.160 1.00 12.12 27 ARG C C 1
ATOM 5056 O O . ARG C 1 27 ? -11.341 39.600 63.992 1.00 12.92 27 ARG C O 1
ATOM 5064 N N . ALA C 1 28 ? -11.809 37.554 64.822 1.00 13.06 28 ALA C N 1
ATOM 5065 C CA . ALA C 1 28 ? -10.454 37.203 65.063 1.00 13.46 28 ALA C CA 1
ATOM 5066 C C . ALA C 1 28 ? -10.337 35.820 64.476 1.00 12.58 28 ALA C C 1
ATOM 5067 O O . ALA C 1 28 ? -10.997 34.858 64.927 1.00 13.57 28 ALA C O 1
ATOM 5069 N N . GLU C 1 29 ? -9.572 35.718 63.406 1.00 13.24 29 GLU C N 1
ATOM 5070 C CA . GLU C 1 29 ? -9.602 34.515 62.590 1.00 13.15 29 GLU C CA 1
ATOM 5071 C C . GLU C 1 29 ? -8.159 34.031 62.459 1.00 12.82 29 GLU C C 1
ATOM 5072 O O . GLU C 1 29 ? -7.336 34.596 61.719 1.00 12.90 29 GLU C O 1
ATOM 5078 N N . ALA C 1 30 ? -7.843 32.961 63.195 1.00 12.90 30 ALA C N 1
ATOM 5079 C CA . ALA C 1 30 ? -6.573 32.262 63.165 1.00 13.38 30 ALA C CA 1
ATOM 5080 C C . ALA C 1 30 ? -6.488 31.369 61.942 1.00 13.64 30 ALA C C 1
ATOM 5081 O O . ALA C 1 30 ? -7.397 30.627 61.676 1.00 14.06 30 ALA C O 1
ATOM 5083 N N . ARG C 1 31 ? -5.484 31.546 61.104 1.00 11.85 31 ARG C N 1
ATOM 5084 C CA . ARG C 1 31 ? -5.378 30.850 59.848 1.00 12.23 31 ARG C CA 1
ATOM 5085 C C . ARG C 1 31 ? -3.932 30.388 59.603 1.00 13.65 31 ARG C C 1
ATOM 5086 O O . ARG C 1 31 ? -3.047 31.204 59.405 1.00 13.28 31 ARG C O 1
ATOM 5094 N N . LEU C 1 32 ? -3.734 29.052 59.602 1.00 12.98 32 LEU C N 1
ATOM 5095 C CA . LEU C 1 32 ? -2.411 28.420 59.272 1.00 14.40 32 LEU C CA 1
ATOM 5096 C C . LEU C 1 32 ? -2.486 27.915 57.870 1.00 14.91 32 LEU C C 1
ATOM 5097 O O . LEU C 1 32 ? -3.380 27.126 57.513 1.00 14.06 32 LEU C O 1
ATOM 5102 N N . SER C 1 33 ? -1.607 28.401 57.023 1.00 13.18 33 SER C N 1
ATOM 5103 C CA . SER C 1 33 ? -1.433 27.988 55.649 1.00 13.97 33 SER C CA 1
ATOM 5104 C C . SER C 1 33 ? -0.179 27.103 55.534 1.00 16.10 33 SER C C 1
ATOM 5105 O O . SER C 1 33 ? 0.894 27.516 55.985 1.00 14.34 33 SER C O 1
ATOM 5108 N N . LEU C 1 34 ? -0.321 25.921 54.942 1.00 14.30 34 LEU C N 1
ATOM 5109 C CA . LEU C 1 34 ? 0.775 24.991 54.698 1.00 15.97 34 LEU C CA 1
ATOM 5110 C C . LEU C 1 34 ? 0.926 24.735 53.201 1.00 16.77 34 LEU C C 1
ATOM 5111 O O . LEU C 1 34 ? -0.033 24.281 52.534 1.00 16.98 34 LEU C O 1
ATOM 5116 N N . LYS C 1 35 ? 2.072 25.105 52.594 1.00 15.60 35 LYS C N 1
ATOM 5117 C CA . LYS C 1 35 ? 2.367 24.887 51.212 1.00 16.33 35 LYS C CA 1
ATOM 5118 C C . LYS C 1 35 ? 3.759 24.226 51.174 1.00 20.47 35 LYS C C 1
ATOM 5119 O O . LYS C 1 35 ? 4.705 24.711 51.834 1.00 18.34 35 LYS C O 1
ATOM 5125 N N . ASP C 1 36 ? 3.835 23.068 50.489 1.00 19.24 36 ASP C N 1
ATOM 5126 C CA . ASP C 1 36 ? 5.122 22.281 50.473 1.00 19.58 36 ASP C CA 1
ATOM 5127 C C . ASP C 1 36 ? 5.674 22.084 51.830 1.00 19.01 36 ASP C C 1
ATOM 5128 O O . ASP C 1 36 ? 6.891 22.131 52.045 1.00 23.46 36 ASP C O 1
ATOM 5133 N N . GLY C 1 37 ? 4.813 21.844 52.798 1.00 19.59 37 GLY C N 1
ATOM 5134 C CA . GLY C 1 37 ? 5.137 21.617 54.160 1.00 20.01 37 GLY C CA 1
ATOM 5135 C C . GLY C 1 37 ? 5.591 22.809 55.015 1.00 22.73 37 GLY C C 1
ATOM 5136 O O . GLY C 1 37 ? 6.078 22.616 56.116 1.00 22.51 37 GLY C O 1
ATOM 5137 N N . LYS C 1 38 ? 5.464 23.999 54.456 1.00 17.94 38 LYS C N 1
ATOM 5138 C CA . LYS C 1 38 ? 6.014 25.218 55.049 1.00 18.25 38 LYS C CA 1
ATOM 5139 C C . LYS C 1 38 ? 4.814 26.120 55.498 1.00 16.38 38 LYS C C 1
ATOM 5140 O O . LYS C 1 38 ? 3.940 26.374 54.690 1.00 16.17 38 LYS C O 1
ATOM 5146 N N . ALA C 1 39 ? 4.904 26.605 56.736 1.00 17.73 39 ALA C N 1
ATOM 5147 C CA . ALA C 1 39 ? 3.772 27.291 57.446 1.00 16.83 39 ALA C CA 1
ATOM 5148 C C . ALA C 1 39 ? 3.853 28.782 57.336 1.00 18.05 39 ALA C C 1
ATOM 5149 O O . ALA C 1 39 ? 4.914 29.404 57.530 1.00 16.40 39 ALA C O 1
ATOM 5151 N N . GLN C 1 40 ? 2.727 29.375 57.001 1.00 13.90 40 GLN C N 1
ATOM 5152 C CA . GLN C 1 40 ? 2.590 30.882 57.003 1.00 14.46 40 GLN C CA 1
ATOM 5153 C C . GLN C 1 40 ? 1.364 31.205 57.890 1.00 14.50 40 GLN C C 1
ATOM 5154 O O . GLN C 1 40 ? 0.305 30.599 57.757 1.00 14.47 40 GLN C O 1
ATOM 5160 N N . ASP C 1 41 ? 1.531 32.202 58.734 1.00 13.06 41 ASP C N 1
ATOM 5161 C CA . ASP C 1 41 ? 0.447 32.719 59.526 1.00 12.62 41 ASP C CA 1
ATOM 5162 C C . ASP C 1 41 ? -0.333 33.736 58.751 1.00 12.90 41 ASP C C 1
ATOM 5163 O O . ASP C 1 41 ? 0.128 34.841 58.509 1.00 13.19 41 ASP C O 1
ATOM 5168 N N . ASN C 1 42 ? -1.498 33.323 58.298 1.00 12.51 42 ASN C N 1
ATOM 5169 C CA . ASN C 1 42 ? -2.432 34.180 57.573 1.00 12.76 42 ASN C CA 1
ATOM 5170 C C . ASN C 1 42 ? -3.574 34.677 58.432 1.00 12.88 42 ASN C C 1
ATOM 5171 O O . ASN C 1 42 ? -4.615 35.089 57.912 1.00 12.79 42 ASN C O 1
ATOM 5176 N N . SER C 1 43 ? -3.389 34.691 59.736 1.00 11.41 43 SER C N 1
ATOM 5177 C CA . SER C 1 43 ? -4.435 35.153 60.687 1.00 11.90 43 SER C CA 1
ATOM 5178 C C . SER C 1 43 ? -4.751 36.601 60.416 1.00 13.16 43 SER C C 1
ATOM 5179 O O . SER C 1 43 ? -3.937 37.411 59.939 1.00 12.93 43 SER C O 1
ATOM 5182 N N . ARG C 1 44 ? -5.985 36.987 60.737 1.00 12.65 44 ARG C N 1
ATOM 5183 C CA . ARG C 1 44 ? -6.407 38.381 60.565 1.00 12.77 44 ARG C CA 1
ATOM 5184 C C . ARG C 1 44 ? -7.505 38.661 61.557 1.00 13.67 44 ARG C C 1
ATOM 5185 O O . ARG C 1 44 ? -8.341 37.811 61.891 1.00 13.77 44 ARG C O 1
ATOM 5193 N N . VAL C 1 45 ? -7.522 39.922 61.956 1.00 12.03 45 VAL C N 1
ATOM 5194 C CA . VAL C 1 45 ? -8.590 40.515 62.771 1.00 12.46 45 VAL C CA 1
ATOM 5195 C C . VAL C 1 45 ? -9.326 41.515 61.879 1.00 12.43 45 VAL C C 1
ATOM 5196 O O . VAL C 1 45 ? -8.675 42.226 61.095 1.00 13.06 45 VAL C O 1
ATOM 5200 N N . ARG C 1 46 ? -10.676 41.525 61.983 1.00 12.01 46 ARG C N 1
ATOM 5201 C CA . ARG C 1 46 ? -11.415 42.693 61.521 1.00 12.13 46 ARG C CA 1
ATOM 5202 C C . ARG C 1 46 ? -12.148 43.330 62.689 1.00 12.93 46 ARG C C 1
ATOM 5203 O O . ARG C 1 46 ? -12.644 42.620 63.577 1.00 12.97 46 ARG C O 1
ATOM 5211 N N . LEU C 1 47 ? -12.250 44.659 62.629 1.00 12.79 47 LEU C N 1
ATOM 5212 C CA . LEU C 1 47 ? -13.096 45.395 63.535 1.00 12.63 47 LEU C CA 1
ATOM 5213 C C . LEU C 1 47 ? -13.994 46.265 62.686 1.00 12.38 47 LEU C C 1
ATOM 5214 O O . LEU C 1 47 ? -13.519 46.907 61.726 1.00 12.75 47 LEU C O 1
ATOM 5219 N N . ASN C 1 48 ? -15.299 46.250 62.961 1.00 12.25 48 ASN C N 1
ATOM 5220 C CA . ASN C 1 48 ? -16.187 47.094 62.236 1.00 12.50 48 ASN C CA 1
ATOM 5221 C C . ASN C 1 48 ? -17.219 47.738 63.136 1.00 13.82 48 ASN C C 1
ATOM 5222 O O . ASN C 1 48 ? -17.481 47.298 64.252 1.00 13.31 48 ASN C O 1
ATOM 5227 N N . PHE C 1 49 ? -17.711 48.865 62.628 1.00 12.99 49 PHE C N 1
ATOM 5228 C CA . PHE C 1 49 ? -18.631 49.767 63.354 1.00 12.43 49 PHE C CA 1
ATOM 5229 C C . PHE C 1 49 ? -19.733 50.185 62.371 1.00 14.46 49 PHE C C 1
ATOM 5230 O O . PHE C 1 49 ? -19.405 50.816 61.345 1.00 13.29 49 PHE C O 1
ATOM 5238 N N . LEU C 1 50 ? -20.961 49.806 62.659 1.00 14.00 50 LEU C N 1
ATOM 5239 C CA . LEU C 1 50 ? -22.139 50.103 61.813 1.00 13.94 50 LEU C CA 1
ATOM 5240 C C . LEU C 1 50 ? -23.108 50.913 62.626 1.00 14.77 50 LEU C C 1
ATOM 5241 O O . LEU C 1 50 ? -23.666 50.435 63.601 1.00 15.25 50 LEU C O 1
ATOM 5246 N N . GLY C 1 51 ? -23.359 52.131 62.163 1.00 14.22 51 GLY C N 1
ATOM 5247 C CA . GLY C 1 51 ? -24.321 53.075 62.734 1.00 14.96 51 GLY C CA 1
ATOM 5248 C C . GLY C 1 51 ? -25.502 53.180 61.832 1.00 18.47 51 GLY C C 1
ATOM 5249 O O . GLY C 1 51 ? -25.352 53.343 60.587 1.00 17.49 51 GLY C O 1
ATOM 5250 N N . LYS C 1 52 ? -26.719 53.165 62.463 1.00 17.68 52 LYS C N 1
ATOM 5251 C CA . LYS C 1 52 ? -27.976 53.391 61.673 1.00 20.98 52 LYS C CA 1
ATOM 5252 C C . LYS C 1 52 ? -28.854 54.363 62.434 1.00 24.15 52 LYS C C 1
ATOM 5253 O O . LYS C 1 52 ? -29.021 54.236 63.654 1.00 24.81 52 LYS C O 1
ATOM 5259 N N . ALA C 1 53 ? -29.332 55.381 61.744 1.00 21.25 53 ALA C N 1
ATOM 5260 C CA . ALA C 1 53 ? -30.260 56.391 62.346 1.00 23.35 53 ALA C CA 1
ATOM 5261 C C . ALA C 1 53 ? -31.574 56.304 61.634 1.00 23.10 53 ALA C C 1
ATOM 5262 O O . ALA C 1 53 ? -31.654 56.515 60.444 1.00 19.93 53 ALA C O 1
ATOM 5264 N N . GLU C 1 54 ? -32.640 55.927 62.329 1.00 23.87 54 GLU C N 1
ATOM 5265 C CA . GLU C 1 54 ? -33.960 55.883 61.693 1.00 25.18 54 GLU C CA 1
ATOM 5266 C C . GLU C 1 54 ? -34.459 57.297 61.582 1.00 24.81 54 GLU C C 1
ATOM 5267 O O . GLU C 1 54 ? -34.396 58.036 62.563 1.00 29.45 54 GLU C O 1
ATOM 5273 N N . ILE C 1 55 ? -34.852 57.695 60.388 1.00 22.87 55 ILE C N 1
ATOM 5274 C CA . ILE C 1 55 ? -35.304 59.038 60.158 1.00 23.10 55 ILE C CA 1
ATOM 5275 C C . ILE C 1 55 ? -36.848 58.984 60.247 1.00 30.80 55 ILE C C 1
ATOM 5276 O O . ILE C 1 55 ? -37.463 59.679 61.088 1.00 28.55 55 ILE C O 1
ATOM 5281 N N . ASN C 1 56 ? -37.440 58.123 59.435 1.00 25.91 56 ASN C N 1
ATOM 5282 C CA . ASN C 1 56 ? -38.863 57.835 59.570 1.00 32.97 56 ASN C CA 1
ATOM 5283 C C . ASN C 1 56 ? -39.031 56.392 59.159 1.00 35.36 56 ASN C C 1
ATOM 5284 O O . ASN C 1 56 ? -38.036 55.658 58.968 1.00 31.11 56 ASN C O 1
ATOM 5289 N N . ASP C 1 57 ? -40.249 55.915 59.042 1.00 33.27 57 ASP C N 1
ATOM 5290 C CA . ASP C 1 57 ? -40.369 54.496 58.803 1.00 37.32 57 ASP C CA 1
ATOM 5291 C C . ASP C 1 57 ? -39.951 54.027 57.372 1.00 34.47 57 ASP C C 1
ATOM 5292 O O . ASP C 1 57 ? -39.790 52.835 57.135 1.00 45.95 57 ASP C O 1
ATOM 5297 N N . SER C 1 58 ? -39.713 54.945 56.452 1.00 30.72 58 SER C N 1
ATOM 5298 C CA . SER C 1 58 ? -39.228 54.596 55.121 1.00 34.56 58 SER C CA 1
ATOM 5299 C C . SER C 1 58 ? -37.882 55.306 54.771 1.00 30.40 58 SER C C 1
ATOM 5300 O O . SER C 1 58 ? -37.548 55.440 53.595 1.00 31.90 58 SER C O 1
ATOM 5303 N N . LEU C 1 59 ? -37.187 55.820 55.777 1.00 26.44 59 LEU C N 1
ATOM 5304 C CA . LEU C 1 59 ? -35.948 56.495 55.540 1.00 23.37 59 LEU C CA 1
ATOM 5305 C C . LEU C 1 59 ? -34.965 56.286 56.690 1.00 20.59 59 LEU C C 1
ATOM 5306 O O . LEU C 1 59 ? -35.308 56.386 57.885 1.00 19.15 59 LEU C O 1
ATOM 5311 N N . TYR C 1 60 ? -33.657 56.040 56.359 1.00 19.88 60 TYR C N 1
ATOM 5312 C CA . TYR C 1 60 ? -32.680 55.918 57.436 1.00 17.38 60 TYR C CA 1
ATOM 5313 C C . TYR C 1 60 ? -31.267 56.390 56.890 1.00 15.83 60 TYR C C 1
ATOM 5314 O O . TYR C 1 60 ? -31.040 56.420 55.695 1.00 16.45 60 TYR C O 1
ATOM 5323 N N . GLY C 1 61 ? -30.381 56.711 57.811 1.00 16.23 61 GLY C N 1
ATOM 5324 C CA . GLY C 1 61 ? -28.973 56.995 57.457 1.00 17.54 61 GLY C CA 1
ATOM 5325 C C . GLY C 1 61 ? -28.075 55.922 58.047 1.00 17.95 61 GLY C C 1
ATOM 5326 O O . GLY C 1 61 ? -28.408 55.271 59.044 1.00 16.25 61 GLY C O 1
ATOM 5327 N N . VAL C 1 62 ? -26.914 55.737 57.406 1.00 14.53 62 VAL C N 1
ATOM 5328 C CA . VAL C 1 62 ? -25.987 54.687 57.837 1.00 16.31 62 VAL C CA 1
ATOM 5329 C C . VAL C 1 62 ? -24.568 55.210 57.721 1.00 15.24 62 VAL C C 1
ATOM 5330 O O . VAL C 1 62 ? -24.218 56.033 56.817 1.00 14.61 62 VAL C O 1
ATOM 5334 N N . GLY C 1 63 ? -23.706 54.711 58.626 1.00 13.93 63 GLY C N 1
ATOM 5335 C CA . GLY C 1 63 ? -22.243 54.997 58.571 1.00 15.62 63 GLY C CA 1
ATOM 5336 C C . GLY C 1 63 ? -21.564 53.653 58.829 1.00 15.81 63 GLY C C 1
ATOM 5337 O O . GLY C 1 63 ? -21.999 52.903 59.728 1.00 14.13 63 GLY C O 1
ATOM 5338 N N . PHE C 1 64 ? -20.487 53.402 58.098 1.00 13.96 64 PHE C N 1
ATOM 5339 C CA . PHE C 1 64 ? -19.821 52.091 58.292 1.00 13.46 64 PHE C CA 1
ATOM 5340 C C . PHE C 1 64 ? -18.360 52.224 58.146 1.00 13.03 64 PHE C C 1
ATOM 5341 O O . PHE C 1 64 ? -17.843 52.867 57.222 1.00 12.29 64 PHE C O 1
ATOM 5349 N N . TYR C 1 65 ? -17.590 51.575 59.058 1.00 12.83 65 TYR C N 1
ATOM 5350 C CA . TYR C 1 65 ? -16.160 51.418 58.942 1.00 11.65 65 TYR C CA 1
ATOM 5351 C C . TYR C 1 65 ? -15.770 49.981 59.200 1.00 11.10 65 TYR C C 1
ATOM 5352 O O . TYR C 1 65 ? -16.354 49.363 60.077 1.00 12.06 65 TYR C O 1
ATOM 5361 N N . GLU C 1 66 ? -14.807 49.494 58.407 1.00 11.07 66 GLU C N 1
ATOM 5362 C CA . GLU C 1 66 ? -14.193 48.191 58.702 1.00 11.47 66 GLU C CA 1
ATOM 5363 C C . GLU C 1 66 ? -12.752 48.243 58.486 1.00 12.59 66 GLU C C 1
ATOM 5364 O O . GLU C 1 66 ? -12.309 48.699 57.411 1.00 12.00 66 GLU C O 1
ATOM 5370 N N . GLY C 1 67 ? -11.993 47.793 59.471 1.00 11.69 67 GLY C N 1
ATOM 5371 C CA . GLY C 1 67 ? -10.537 47.651 59.347 1.00 10.98 67 GLY C CA 1
ATOM 5372 C C . GLY C 1 67 ? -10.078 46.200 59.504 1.00 11.37 67 GLY C C 1
ATOM 5373 O O . GLY C 1 67 ? -10.698 45.426 60.177 1.00 11.64 67 GLY C O 1
ATOM 5374 N N . GLU C 1 68 ? -9.033 45.877 58.772 1.00 11.15 68 GLU C N 1
ATOM 5375 C CA . GLU C 1 68 ? -8.395 44.550 58.905 1.00 11.94 68 GLU C CA 1
ATOM 5376 C C . GLU C 1 68 ? -6.951 44.763 59.403 1.00 11.24 68 GLU C C 1
ATOM 5377 O O . GLU C 1 68 ? -6.172 45.604 58.907 1.00 11.71 68 GLU C O 1
ATOM 5383 N N . PHE C 1 69 ? -6.623 43.900 60.353 1.00 12.59 69 PHE C N 1
ATOM 5384 C CA . PHE C 1 69 ? -5.378 44.014 61.125 1.00 12.09 69 PHE C CA 1
ATOM 5385 C C . PHE C 1 69 ? -4.629 42.652 61.145 1.00 13.03 69 PHE C C 1
ATOM 5386 O O . PHE C 1 69 ? -5.245 41.622 61.345 1.00 14.29 69 PHE C O 1
ATOM 5394 N N . THR C 1 70 ? -3.367 42.696 60.795 1.00 12.34 70 THR C N 1
ATOM 5395 C CA . THR C 1 70 ? -2.564 41.435 60.678 1.00 12.34 70 THR C CA 1
ATOM 5396 C C . THR C 1 70 ? -1.201 41.663 61.337 1.00 13.52 70 THR C C 1
ATOM 5397 O O . THR C 1 70 ? -0.794 42.762 61.645 1.00 13.74 70 THR C O 1
ATOM 5401 N N . THR C 1 71 ? -0.460 40.552 61.465 1.00 14.41 71 THR C N 1
ATOM 5402 C CA . THR C 1 71 ? 0.939 40.587 61.926 1.00 13.97 71 THR C CA 1
ATOM 5403 C C . THR C 1 71 ? 1.833 39.926 60.898 1.00 13.77 71 THR C C 1
ATOM 5404 O O . THR C 1 71 ? 1.375 39.072 60.109 1.00 15.13 71 THR C O 1
ATOM 5408 N N . ASN C 1 72 ? 3.122 40.247 60.935 1.00 13.70 72 ASN C N 1
ATOM 5409 C CA . ASN C 1 72 ? 4.097 39.589 60.090 1.00 13.92 72 ASN C CA 1
ATOM 5410 C C . ASN C 1 72 ? 5.475 39.584 60.815 1.00 13.85 72 ASN C C 1
ATOM 5411 O O . ASN C 1 72 ? 6.379 40.280 60.373 1.00 15.92 72 ASN C O 1
ATOM 5416 N N . ASP C 1 73 ? 5.494 38.825 61.903 1.00 15.01 73 ASP C N 1
ATOM 5417 C CA . ASP C 1 73 ? 6.647 38.851 62.838 1.00 14.67 73 ASP C CA 1
ATOM 5418 C C . ASP C 1 73 ? 7.932 38.320 62.241 1.00 16.32 73 ASP C C 1
ATOM 5419 O O . ASP C 1 73 ? 9.034 38.861 62.515 1.00 14.34 73 ASP C O 1
ATOM 5424 N N . GLN C 1 74 ? 7.787 37.298 61.398 1.00 17.05 74 GLN C N 1
ATOM 5425 C CA . GLN C 1 74 ? 8.963 36.645 60.778 1.00 17.04 74 GLN C CA 1
ATOM 5426 C C . GLN C 1 74 ? 9.972 36.254 61.873 1.00 16.19 74 GLN C C 1
ATOM 5427 O O . GLN C 1 74 ? 11.171 36.388 61.648 1.00 21.47 74 GLN C O 1
ATOM 5433 N N . GLY C 1 75 ? 9.473 35.789 62.991 1.00 17.61 75 GLY C N 1
ATOM 5434 C CA . GLY C 1 75 ? 10.323 35.247 64.065 1.00 17.80 75 GLY C CA 1
ATOM 5435 C C . GLY C 1 75 ? 10.792 36.186 6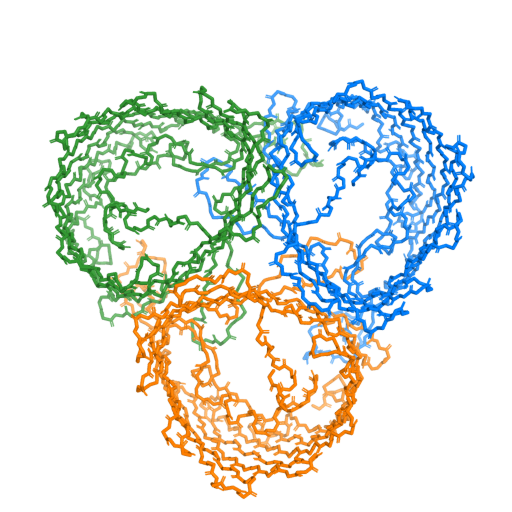5.131 1.00 20.98 75 GLY C C 1
ATOM 5436 O O . GLY C 1 75 ? 11.482 35.730 66.045 1.00 19.27 75 GLY C O 1
ATOM 5437 N N . LYS C 1 76 ? 10.416 37.459 65.078 1.00 18.53 76 LYS C N 1
ATOM 5438 C CA . LYS C 1 76 ? 10.757 38.441 66.102 1.00 19.67 76 LYS C CA 1
ATOM 5439 C C . LYS C 1 76 ? 9.488 38.991 66.703 1.00 18.25 76 LYS C C 1
ATOM 5440 O O . LYS C 1 76 ? 8.501 38.982 66.042 1.00 18.52 76 LYS C O 1
ATOM 5446 N N . ASN C 1 77 ? 9.477 39.398 67.967 1.00 17.47 77 ASN C N 1
ATOM 5447 C CA . ASN C 1 77 ? 8.293 40.091 68.500 1.00 17.96 77 ASN C CA 1
ATOM 5448 C C . ASN C 1 77 ? 8.342 41.476 67.939 1.00 19.40 77 ASN C C 1
ATOM 5449 O O . ASN C 1 77 ? 8.931 42.395 68.546 1.00 19.68 77 ASN C O 1
ATOM 5454 N N . ALA C 1 78 ? 7.775 41.671 66.745 1.00 17.31 78 ALA C N 1
ATOM 5455 C CA . ALA C 1 78 ? 7.905 42.861 65.991 1.00 19.65 78 ALA C CA 1
ATOM 5456 C C . ALA C 1 78 ? 6.792 43.797 66.336 1.00 15.82 78 ALA C C 1
ATOM 5457 O O . ALA C 1 78 ? 5.795 43.392 66.940 1.00 17.02 78 ALA C O 1
ATOM 5459 N N . SER C 1 79 ? 7.035 45.077 65.991 1.00 17.56 79 SER C N 1
ATOM 5460 C CA . SER C 1 79 ? 5.943 46.039 66.014 1.00 17.98 79 SER C CA 1
ATOM 5461 C C . SER C 1 79 ? 5.202 45.912 64.641 1.00 18.22 79 SER C C 1
ATOM 5462 O O . SER C 1 79 ? 5.857 45.904 63.612 1.00 21.33 79 SER C O 1
ATOM 5465 N N . ASN C 1 80 ? 3.910 45.670 64.674 1.00 15.41 80 ASN C N 1
ATOM 5466 C CA . ASN C 1 80 ? 3.134 45.360 63.464 1.00 14.89 80 ASN C CA 1
ATOM 5467 C C . ASN C 1 80 ? 2.111 46.449 63.109 1.00 14.12 80 ASN C C 1
ATOM 5468 O O . ASN C 1 80 ? 1.060 46.419 63.699 1.00 15.21 80 ASN C O 1
ATOM 5473 N N . ASN C 1 81 ? 2.472 47.290 62.183 1.00 14.94 81 ASN C N 1
ATOM 5474 C CA . ASN C 1 81 ? 1.581 48.385 61.754 1.00 16.77 81 ASN C CA 1
ATOM 5475 C C . ASN C 1 81 ? 0.973 47.914 60.427 1.00 19.63 81 ASN C C 1
ATOM 5476 O O . ASN C 1 81 ? 1.594 48.163 59.337 1.00 24.03 81 ASN C O 1
ATOM 5481 N N . SER C 1 82 ? 0.098 46.974 60.489 1.00 15.72 82 SER C N 1
ATOM 5482 C CA . SER C 1 82 ? -0.602 46.482 59.323 1.00 14.93 82 SER C CA 1
ATOM 5483 C C . SER C 1 82 ? -2.083 46.695 59.495 1.00 13.80 82 SER C C 1
ATOM 5484 O O . SER C 1 82 ? -2.756 46.041 60.293 1.00 14.43 82 SER C O 1
ATOM 5487 N N . LEU C 1 83 ? -2.599 47.664 58.722 1.00 12.31 83 LEU C N 1
ATOM 5488 C CA . LEU C 1 83 ? -3.998 48.106 58.775 1.00 13.64 83 LEU C CA 1
ATOM 5489 C C . LEU C 1 83 ? -4.454 48.224 57.317 1.00 11.92 83 LEU C C 1
ATOM 5490 O O . LEU C 1 83 ? -3.740 48.841 56.489 1.00 12.90 83 LEU C O 1
ATOM 5495 N N . ASP C 1 84 ? -5.659 47.718 57.041 1.00 11.26 84 ASP C N 1
ATOM 5496 C CA . ASP C 1 84 ? -6.319 47.987 55.789 1.00 11.59 84 ASP C CA 1
ATOM 5497 C C . ASP C 1 84 ? -7.719 48.495 56.115 1.00 11.04 84 ASP C C 1
ATOM 5498 O O . ASP C 1 84 ? -8.561 47.783 56.685 1.00 11.93 84 ASP C O 1
ATOM 5503 N N . ASN C 1 85 ? -7.947 49.758 55.717 1.00 11.26 85 ASN C N 1
ATOM 5504 C CA . ASN C 1 85 ? -9.322 50.378 55.890 1.00 11.22 85 ASN C CA 1
ATOM 5505 C C . ASN C 1 85 ? -10.210 49.858 54.752 1.00 11.19 85 ASN C C 1
ATOM 5506 O O . ASN C 1 85 ? -10.190 50.444 53.675 1.00 12.72 85 ASN C O 1
ATOM 5511 N N . ARG C 1 86 ? -10.821 48.727 54.956 1.00 11.81 86 ARG C N 1
ATOM 5512 C CA . ARG C 1 86 ? -11.591 47.997 53.953 1.00 11.87 86 ARG C CA 1
ATOM 5513 C C . ARG C 1 86 ? -12.814 48.747 53.453 1.00 13.01 86 ARG C C 1
ATOM 5514 O O . ARG C 1 86 ? -13.105 48.704 52.275 1.00 14.11 86 ARG C O 1
ATOM 5522 N N . TYR C 1 87 ? -13.494 49.372 54.387 1.00 12.23 87 TYR C N 1
ATOM 5523 C CA . TYR C 1 87 ? -14.754 50.142 54.072 1.00 12.06 87 TYR C CA 1
ATOM 5524 C C . TYR C 1 87 ? -14.736 51.453 54.840 1.00 12.98 87 TYR C C 1
ATOM 5525 O O . TYR C 1 87 ? -14.383 51.474 56.050 1.00 12.77 87 TYR C O 1
ATOM 5534 N N . THR C 1 88 ? -15.115 52.538 54.191 1.00 13.07 88 THR C N 1
ATOM 5535 C CA . THR C 1 88 ? -15.326 53.838 54.855 1.00 13.63 88 THR C CA 1
ATOM 5536 C C . THR C 1 88 ? -16.451 54.525 54.065 1.00 13.06 88 THR C C 1
ATOM 5537 O O . THR C 1 88 ? -16.159 55.154 53.071 1.00 14.59 88 THR C O 1
ATOM 5541 N N . TYR C 1 89 ? -17.664 54.444 54.542 1.00 12.09 89 TYR C N 1
ATOM 5542 C CA . TYR C 1 89 ? -18.749 55.012 53.824 1.00 13.15 89 TYR C CA 1
ATOM 5543 C C . TYR C 1 89 ? -19.834 55.550 54.710 1.00 12.49 89 TYR C C 1
ATOM 5544 O O . TYR C 1 89 ? -20.011 55.156 55.863 1.00 13.38 89 TYR C O 1
ATOM 5553 N N . ALA C 1 90 ? -20.653 56.434 54.104 1.00 12.31 90 ALA C N 1
ATOM 5554 C CA . ALA C 1 90 ? -21.940 56.831 54.654 1.00 13.14 90 ALA C CA 1
ATOM 5555 C C . ALA C 1 90 ? -22.979 56.733 53.588 1.00 14.38 90 ALA C C 1
ATOM 5556 O O . ALA C 1 90 ? -22.685 56.800 52.407 1.00 13.09 90 ALA C O 1
ATOM 5558 N N . GLY C 1 91 ? -24.220 56.541 54.021 1.00 13.94 91 GLY C N 1
ATOM 5559 C CA . GLY C 1 91 ? -25.273 56.333 53.023 1.00 15.45 91 GLY C CA 1
ATOM 5560 C C . GLY C 1 91 ? -26.665 56.729 53.557 1.00 14.90 91 GLY C C 1
ATOM 5561 O O . GLY C 1 91 ? -26.841 56.991 54.762 1.00 14.65 91 GLY C O 1
ATOM 5562 N N . ILE C 1 92 ? -27.617 56.711 52.642 1.00 16.06 92 ILE C N 1
ATOM 5563 C CA . ILE C 1 92 ? -29.005 56.995 53.004 1.00 17.75 92 ILE C CA 1
ATOM 5564 C C . ILE C 1 92 ? -29.816 55.925 52.324 1.00 16.92 92 ILE C C 1
ATOM 5565 O O . ILE C 1 92 ? -29.502 55.484 51.167 1.00 17.47 92 ILE C O 1
ATOM 5570 N N . GLY C 1 93 ? -30.810 55.392 53.009 1.00 16.92 93 GLY C N 1
ATOM 5571 C CA . GLY C 1 93 ? -31.546 54.318 52.509 1.00 19.33 93 GLY C CA 1
ATOM 5572 C C . GLY C 1 93 ? -33.023 54.424 52.888 1.00 22.20 93 GLY C C 1
ATOM 5573 O O . GLY C 1 93 ? -33.375 55.254 53.716 1.00 20.77 93 GLY C O 1
ATOM 5574 N N . GLY C 1 94 ? -33.796 53.479 52.377 1.00 25.80 94 GLY C N 1
ATOM 5575 C CA . GLY C 1 94 ? -35.270 53.487 52.632 1.00 29.38 94 GLY C CA 1
ATOM 5576 C C . GLY C 1 94 ? -35.947 52.608 51.636 1.00 31.28 94 GLY C C 1
ATOM 5577 O O . GLY C 1 94 ? -35.316 51.704 51.079 1.00 28.59 94 GLY C O 1
ATOM 5578 N N . THR C 1 95 ? -37.255 52.856 51.407 1.00 33.10 95 THR C N 1
ATOM 5579 C CA . THR C 1 95 ? -38.056 52.017 50.501 1.00 35.25 95 THR C CA 1
ATOM 5580 C C . THR C 1 95 ? -37.425 51.731 49.151 1.00 31.88 95 THR C C 1
ATOM 5581 O O . THR C 1 95 ? -37.596 50.645 48.598 1.00 37.73 95 THR C O 1
ATOM 5585 N N . TYR C 1 96 ? -36.729 52.715 48.604 1.00 30.72 96 TYR C N 1
ATOM 5586 C CA . TYR C 1 96 ? -36.235 52.605 47.234 1.00 32.91 96 TYR C CA 1
ATOM 5587 C C . TYR C 1 96 ? -34.752 52.103 47.200 1.00 28.73 96 TYR C C 1
ATOM 5588 O O . TYR C 1 96 ? -34.190 52.065 46.110 1.00 26.56 96 TYR C O 1
ATOM 5597 N N . GLY C 1 97 ? -34.257 51.618 48.331 1.00 25.20 97 GLY C N 1
ATOM 5598 C CA . GLY C 1 97 ? -32.866 51.003 48.422 1.00 24.44 97 GLY C CA 1
ATOM 5599 C C . GLY C 1 97 ? -31.919 51.893 49.188 1.00 24.87 97 GLY C C 1
ATOM 5600 O O . GLY C 1 97 ? -32.399 52.745 49.890 1.00 26.45 97 GLY C O 1
ATOM 5601 N N . GLU C 1 98 ? -30.587 51.708 49.012 1.00 18.65 98 GLU C N 1
ATOM 5602 C CA . GLU C 1 98 ? -29.617 52.423 49.794 1.00 17.58 98 GLU C CA 1
ATOM 5603 C C . GLU C 1 98 ? -28.557 52.908 48.871 1.00 15.79 98 GLU C C 1
ATOM 5604 O O . GLU C 1 98 ? -28.103 52.142 47.995 1.00 17.66 98 GLU C O 1
ATOM 5610 N N . VAL C 1 99 ? -28.127 54.159 49.048 1.00 15.63 99 VAL C N 1
ATOM 5611 C CA . VAL C 1 99 ? -27.021 54.657 48.279 1.00 17.01 99 VAL C CA 1
ATOM 5612 C C . VAL C 1 99 ? -25.964 55.181 49.202 1.00 16.45 99 VAL C C 1
ATOM 5613 O O . VAL C 1 99 ? -26.263 55.852 50.205 1.00 16.07 99 VAL C O 1
ATOM 5617 N N . THR C 1 100 ? -24.703 54.882 48.827 1.00 14.84 100 THR C N 1
ATOM 5618 C CA . THR C 1 100 ? -23.545 55.294 49.634 1.00 13.61 100 THR C CA 1
ATOM 5619 C C . THR C 1 100 ? -22.509 55.990 48.816 1.00 12.70 100 THR C C 1
ATOM 5620 O O . THR C 1 100 ? -22.444 55.853 47.596 1.00 13.56 100 THR C O 1
ATOM 5624 N N . TYR C 1 101 ? -21.607 56.669 49.483 1.00 13.07 101 TYR C N 1
ATOM 5625 C CA . TYR C 1 101 ? -20.403 57.221 48.900 1.00 13.21 101 TYR C CA 1
ATOM 5626 C C . TYR C 1 101 ? -19.230 56.890 49.852 1.00 13.15 101 TYR C C 1
ATOM 5627 O O . TYR C 1 101 ? -19.419 56.926 51.069 1.00 13.35 101 TYR C O 1
ATOM 5636 N N . GLY C 1 102 ? -18.087 56.554 49.267 1.00 12.76 102 GLY C N 1
ATOM 5637 C CA . GLY C 1 102 ? -16.875 56.251 50.000 1.00 13.17 102 GLY C CA 1
ATOM 5638 C C . GLY C 1 102 ? -16.572 54.806 49.685 1.00 17.67 102 GLY C C 1
ATOM 5639 O O . GLY C 1 102 ? -17.476 54.082 49.213 1.00 26.72 102 GLY C O 1
ATOM 5640 N N . LYS C 1 103 ? -15.530 54.234 50.223 1.00 11.69 103 LYS C N 1
ATOM 5641 C CA . LYS C 1 103 ? -15.178 52.881 49.813 1.00 11.00 103 LYS C CA 1
ATOM 5642 C C . LYS C 1 103 ? -16.199 51.843 50.277 1.00 11.25 103 LYS C C 1
ATOM 5643 O O . LYS C 1 103 ? -16.454 51.671 51.484 1.00 12.25 103 LYS C O 1
ATOM 5649 N N . ASN C 1 104 ? -16.793 51.133 49.349 1.00 11.93 104 ASN C N 1
ATOM 5650 C CA . ASN C 1 104 ? -17.883 50.216 49.533 1.00 11.14 104 ASN C CA 1
ATOM 5651 C C . ASN C 1 104 ? -17.872 49.266 48.311 1.00 11.94 104 ASN C C 1
ATOM 5652 O O . ASN C 1 104 ? -17.184 49.476 47.327 1.00 12.42 104 ASN C O 1
ATOM 5657 N N . ASP C 1 105 ? -18.667 48.195 48.427 1.00 13.05 105 ASP C N 1
ATOM 5658 C CA . ASP C 1 105 ? -18.751 47.239 47.377 1.00 12.38 105 ASP C CA 1
ATOM 5659 C C . ASP C 1 105 ? -19.511 47.748 46.163 1.00 13.72 105 ASP C C 1
ATOM 5660 O O . ASP C 1 105 ? -20.492 48.529 46.287 1.00 15.30 105 ASP C O 1
ATOM 5665 N N . GLY C 1 106 ? -19.008 47.389 45.025 1.00 13.76 106 GLY C N 1
ATOM 5666 C CA . GLY C 1 106 ? -19.734 47.482 43.744 1.00 14.03 106 GLY C CA 1
ATOM 5667 C C . GLY C 1 106 ? -20.656 46.283 43.567 1.00 13.22 106 GLY C C 1
ATOM 5668 O O . GLY C 1 106 ? -20.976 45.584 44.507 1.00 15.35 106 GLY C O 1
ATOM 5669 N N . ALA C 1 107 ? -21.096 46.100 42.315 1.00 12.65 107 ALA C N 1
ATOM 5670 C CA . ALA C 1 107 ? -22.246 45.227 42.094 1.00 13.91 107 ALA C CA 1
ATOM 5671 C C . ALA C 1 107 ? -22.009 43.798 41.914 1.00 13.78 107 ALA C C 1
ATOM 5672 O O . ALA C 1 107 ? -22.962 43.006 41.977 1.00 14.74 107 ALA C O 1
ATOM 5674 N N . LEU C 1 108 ? -20.734 43.372 41.661 1.00 12.62 108 LEU C N 1
ATOM 5675 C CA . LEU C 1 108 ? -20.518 41.981 41.260 1.00 13.15 108 LEU C CA 1
ATOM 5676 C C . LEU C 1 108 ? -20.196 41.007 42.368 1.00 13.42 108 LEU C C 1
ATOM 5677 O O . LEU C 1 108 ? -20.283 39.799 42.160 1.00 13.72 108 LEU C O 1
ATOM 5682 N N . GLY C 1 109 ? -19.930 41.474 43.592 1.00 12.63 109 GLY C N 1
ATOM 5683 C CA . GLY C 1 109 ? -19.665 40.570 44.686 1.00 13.42 109 GLY C CA 1
ATOM 5684 C C . GLY C 1 109 ? -20.838 39.654 44.995 1.00 14.74 109 GLY C C 1
ATOM 5685 O O . GLY C 1 109 ? -20.657 38.524 45.348 1.00 13.47 109 GLY C O 1
ATOM 5686 N N . VAL C 1 110 ? -22.067 40.184 44.862 1.00 13.75 110 VAL C N 1
ATOM 5687 C CA . VAL C 1 110 ? -23.226 39.322 45.077 1.00 13.63 110 VAL C CA 1
ATOM 5688 C C . VAL C 1 110 ? -23.419 38.254 44.003 1.00 13.79 110 VAL C C 1
ATOM 5689 O O . VAL C 1 110 ? -24.040 37.223 44.251 1.00 15.49 110 VAL C O 1
ATOM 5693 N N . ILE C 1 111 ? -22.776 38.458 42.854 1.00 14.05 111 ILE C N 1
ATOM 5694 C CA . ILE C 1 111 ? -22.755 37.463 41.795 1.00 14.33 111 ILE C CA 1
ATOM 5695 C C . ILE C 1 111 ? -21.663 36.441 42.055 1.00 14.78 111 ILE C C 1
ATOM 5696 O O . ILE C 1 111 ? -21.879 35.201 41.965 1.00 12.92 111 ILE C O 1
ATOM 5701 N N . THR C 1 112 ? -20.459 36.937 42.425 1.00 12.95 112 THR C N 1
ATOM 5702 C CA . THR C 1 112 ? -19.409 35.971 42.816 1.00 12.80 112 THR C CA 1
ATOM 5703 C C . THR C 1 112 ? -19.755 35.121 44.076 1.00 12.69 112 THR C C 1
ATOM 5704 O O . THR C 1 112 ? -19.332 33.964 44.209 1.00 12.35 112 THR C O 1
ATOM 5708 N N . ASP C 1 113 ? -20.649 35.652 44.906 1.00 12.93 113 ASP C N 1
ATOM 5709 C CA . ASP C 1 113 ? -21.167 35.001 46.066 1.00 12.49 113 ASP C CA 1
ATOM 5710 C C . ASP C 1 113 ? -21.913 33.679 45.692 1.00 13.08 113 ASP C C 1
ATOM 5711 O O . ASP C 1 113 ? -22.130 32.876 46.550 1.00 15.49 113 ASP C O 1
ATOM 5716 N N . PHE C 1 114 ? -22.322 33.520 44.440 1.00 12.72 114 PHE C N 1
ATOM 5717 C CA . PHE C 1 114 ? -23.017 32.256 44.090 1.00 14.19 114 PHE C CA 1
ATOM 5718 C C . PHE C 1 114 ? -22.065 31.038 44.322 1.00 15.30 114 PHE C C 1
ATOM 5719 O O . PHE C 1 114 ? -22.530 29.999 44.730 1.00 14.41 114 PHE C O 1
ATOM 5727 N N . THR C 1 115 ? -20.769 31.202 44.034 1.00 14.30 115 THR C N 1
ATOM 5728 C CA . THR C 1 115 ? -19.839 30.086 44.138 1.00 13.11 115 THR C CA 1
ATOM 5729 C C . THR C 1 115 ? -18.768 30.320 45.216 1.00 12.63 115 THR C C 1
ATOM 5730 O O . THR C 1 115 ? -18.045 29.409 45.505 1.00 13.11 115 THR C O 1
ATOM 5734 N N . ASP C 1 116 ? -18.736 31.511 45.800 1.00 13.23 116 ASP C N 1
ATOM 5735 C CA . ASP C 1 116 ? -17.763 31.825 46.878 1.00 13.17 116 ASP C CA 1
ATOM 5736 C C . ASP C 1 116 ? -18.309 31.391 48.231 1.00 12.09 116 ASP C C 1
ATOM 5737 O O . ASP C 1 116 ? -18.665 32.203 49.097 1.00 14.40 116 ASP C O 1
ATOM 5742 N N . ILE C 1 117 ? -18.304 30.047 48.448 1.00 12.42 117 ILE C N 1
ATOM 5743 C CA . ILE C 1 117 ? -18.967 29.449 49.618 1.00 12.85 117 ILE C CA 1
ATOM 5744 C C . ILE C 1 117 ? -18.024 28.760 50.569 1.00 13.07 117 ILE C C 1
ATOM 5745 O O . ILE C 1 117 ? -18.424 28.270 51.629 1.00 14.16 117 ILE C O 1
ATOM 5750 N N . MET C 1 118 ? -16.698 28.759 50.263 1.00 12.67 118 MET C N 1
ATOM 5751 C CA . MET C 1 118 ? -15.774 28.043 51.109 1.00 13.47 118 MET C CA 1
ATOM 5752 C C . MET C 1 118 ? -15.271 28.915 52.260 1.00 13.43 118 MET C C 1
ATOM 5753 O O . MET C 1 118 ? -15.220 30.191 52.108 1.00 13.56 118 MET C O 1
ATOM 5758 N N . SER C 1 119 ? -14.724 28.296 53.283 1.00 12.42 119 SER C N 1
ATOM 5759 C CA . SER C 1 119 ? -14.191 29.080 54.386 1.00 14.18 119 SER C CA 1
ATOM 5760 C C . SER C 1 119 ? -12.887 29.803 54.062 1.00 14.17 119 SER C C 1
ATOM 5761 O O . SER C 1 119 ? -12.640 30.865 54.613 1.00 12.99 119 SER C O 1
ATOM 5764 N N . TYR C 1 120 ? -12.071 29.256 53.159 1.00 13.09 120 TYR C N 1
ATOM 5765 C CA . TYR C 1 120 ? -10.727 29.806 52.857 1.00 12.60 120 TYR C CA 1
ATOM 5766 C C . TYR C 1 120 ? -10.373 29.796 51.364 1.00 12.76 120 TYR C C 1
ATOM 5767 O O . TYR C 1 120 ? -9.843 30.783 50.866 1.00 14.32 120 TYR C O 1
ATOM 5776 N N . HIS C 1 121 ? -10.706 28.709 50.655 1.00 12.11 121 HIS C N 1
ATOM 5777 C CA . HIS C 1 121 ? -10.385 28.547 49.293 1.00 12.48 121 HIS C CA 1
ATOM 5778 C C . HIS C 1 121 ? -11.558 28.997 48.380 1.00 12.88 121 HIS C C 1
ATOM 5779 O O . HIS C 1 121 ? -12.451 29.708 48.881 1.00 13.04 121 HIS C O 1
ATOM 5786 N N . GLY C 1 122 ? -11.541 28.634 47.103 1.00 12.08 122 GLY C N 1
ATOM 5787 C CA . GLY C 1 122 ? -12.528 29.121 46.141 1.00 13.24 122 GLY C CA 1
ATOM 5788 C C . GLY C 1 122 ? -12.394 30.580 45.813 1.00 12.62 122 GLY C C 1
ATOM 5789 O O . GLY C 1 122 ? -11.404 31.230 46.233 1.00 13.17 122 GLY C O 1
ATOM 5790 N N . ASN C 1 123 ? -13.280 31.063 44.951 1.00 12.75 123 ASN C N 1
ATOM 5791 C CA . ASN C 1 123 ? -13.220 32.415 44.428 1.00 14.55 123 ASN C CA 1
ATOM 5792 C C . ASN C 1 123 ? -11.933 32.758 43.748 1.00 12.86 123 ASN C C 1
ATOM 5793 O O . ASN C 1 123 ? -11.418 33.849 43.918 1.00 14.41 123 ASN C O 1
ATOM 5798 N N . THR C 1 124 ? -11.365 31.768 43.061 1.00 13.37 124 THR C N 1
ATOM 5799 C CA . THR C 1 124 ? -10.118 31.947 42.320 1.00 12.15 124 THR C CA 1
ATOM 5800 C C . THR C 1 124 ? -10.263 32.158 40.839 1.00 13.04 124 THR C C 1
ATOM 5801 O O . THR C 1 124 ? -9.206 32.401 40.165 1.00 14.96 124 THR C O 1
ATOM 5805 N N . ALA C 1 125 ? -11.446 32.031 40.261 1.00 13.24 125 ALA C N 1
ATOM 5806 C CA . ALA C 1 125 ? -11.644 32.219 38.843 1.00 12.89 125 ALA C CA 1
ATOM 5807 C C . ALA C 1 125 ? -12.818 33.104 38.575 1.00 14.51 125 ALA C C 1
ATOM 5808 O O . ALA C 1 125 ? -13.638 32.834 37.648 1.00 16.76 125 ALA C O 1
ATOM 5810 N N . ALA C 1 126 ? -12.926 34.195 39.320 1.00 13.83 126 ALA C N 1
ATOM 5811 C CA . ALA C 1 126 ? -14.017 35.154 39.158 1.00 14.94 126 ALA C CA 1
ATOM 5812 C C . ALA C 1 126 ? -13.542 36.583 39.448 1.00 14.24 126 ALA C C 1
ATOM 5813 O O . ALA C 1 126 ? -14.128 37.309 40.247 1.00 15.16 126 ALA C O 1
ATOM 5815 N N . GLU C 1 127 ? -12.456 36.965 38.772 1.00 14.12 127 GLU C N 1
ATOM 5816 C CA . GLU C 1 127 ? -11.836 38.227 39.101 1.00 15.28 127 GLU C CA 1
ATOM 5817 C C . GLU C 1 127 ? -12.841 39.361 38.858 1.00 15.33 127 GLU C C 1
ATOM 5818 O O . GLU C 1 127 ? -13.513 39.416 37.816 1.00 15.81 127 GLU C O 1
ATOM 5824 N N . LYS C 1 128 ? -12.859 40.317 39.789 1.00 13.98 128 LYS C N 1
ATOM 5825 C CA . LYS C 1 128 ? -13.685 41.508 39.714 1.00 12.48 128 LYS C CA 1
ATOM 5826 C C . LYS C 1 128 ? -12.829 42.705 39.526 1.00 13.88 128 LYS C C 1
ATOM 5827 O O . LYS C 1 128 ? -11.836 42.903 40.283 1.00 15.80 128 LYS C O 1
ATOM 5833 N N . ILE C 1 129 ? -13.148 43.499 38.530 1.00 13.77 129 ILE C N 1
ATOM 5834 C CA . ILE C 1 129 ? -12.480 44.773 38.355 1.00 13.91 129 ILE C CA 1
ATOM 5835 C C . ILE C 1 129 ? -12.897 45.719 39.488 1.00 13.68 129 ILE C C 1
ATOM 5836 O O . ILE C 1 129 ? -13.899 45.523 40.176 1.00 12.59 129 ILE C O 1
ATOM 5841 N N . ALA C 1 130 ? -12.074 46.751 39.703 1.00 13.50 130 ALA C N 1
ATOM 5842 C CA . ALA C 1 130 ? -12.220 47.534 40.921 1.00 13.77 130 ALA C CA 1
ATOM 5843 C C . ALA C 1 130 ? -13.610 48.102 41.214 1.00 12.27 130 ALA C C 1
ATOM 5844 O O . ALA C 1 130 ? -14.209 47.906 42.285 1.00 12.95 130 ALA C O 1
ATOM 5846 N N . VAL C 1 131 ? -14.231 48.720 40.180 1.00 14.43 131 VAL C N 1
ATOM 5847 C CA . VAL C 1 131 ? -15.547 49.309 40.342 1.00 12.73 131 VAL C CA 1
ATOM 5848 C C . VAL C 1 131 ? -16.657 48.284 40.645 1.00 12.40 131 VAL C C 1
ATOM 5849 O O . VAL C 1 131 ? -17.662 48.625 41.275 1.00 14.57 131 VAL C O 1
ATOM 5853 N N . ALA C 1 132 ? -16.413 47.064 40.248 1.00 13.01 132 ALA C N 1
ATOM 5854 C CA . ALA C 1 132 ? -17.333 45.942 40.507 1.00 13.82 132 ALA C CA 1
ATOM 5855 C C . ALA C 1 132 ? -17.130 45.281 41.863 1.00 14.58 132 ALA C C 1
ATOM 5856 O O . ALA C 1 132 ? -17.939 44.459 42.303 1.00 13.53 132 ALA C O 1
ATOM 5858 N N . ASP C 1 133 ? -15.966 45.536 42.457 1.00 13.78 133 ASP C N 1
ATOM 5859 C CA . ASP C 1 133 ? -15.413 44.873 43.629 1.00 14.06 133 ASP C CA 1
ATOM 5860 C C . ASP C 1 133 ? -15.696 45.716 44.856 1.00 14.61 133 ASP C C 1
ATOM 5861 O O . ASP C 1 133 ? -16.805 45.642 45.422 1.00 15.11 133 ASP C O 1
ATOM 5866 N N . ARG C 1 134 ? -14.693 46.533 45.234 1.00 13.81 134 ARG C N 1
ATOM 5867 C CA . ARG C 1 134 ? -14.832 47.441 46.355 1.00 13.29 134 ARG C CA 1
ATOM 5868 C C . ARG C 1 134 ? -13.786 48.484 46.129 1.00 14.04 134 ARG C C 1
ATOM 5869 O O . ARG C 1 134 ? -12.617 48.158 45.924 1.00 12.84 134 ARG C O 1
ATOM 5877 N N . VAL C 1 135 ? -14.160 49.743 46.102 1.00 12.41 135 VAL C N 1
ATOM 5878 C CA . VAL C 1 135 ? -13.242 50.846 45.721 1.00 12.36 135 VAL C CA 1
ATOM 5879 C C . VAL C 1 135 ? -13.904 52.154 46.179 1.00 12.39 135 VAL C C 1
ATOM 5880 O O . VAL C 1 135 ? -15.121 52.256 46.382 1.00 13.07 135 VAL C O 1
ATOM 5884 N N . ASP C 1 136 ? -13.032 53.130 46.352 1.00 10.85 136 ASP C N 1
ATOM 5885 C CA . ASP C 1 136 ? -13.475 54.485 46.783 1.00 12.08 136 ASP C CA 1
ATOM 5886 C C . ASP C 1 136 ? -13.779 55.398 45.575 1.00 12.12 136 ASP C C 1
ATOM 5887 O O . ASP C 1 136 ? -13.788 54.988 44.400 1.00 12.50 136 ASP C O 1
ATOM 5892 N N . ASN C 1 137 ? -14.144 56.632 45.917 1.00 13.50 137 ASN C N 1
ATOM 5893 C CA . ASN C 1 137 ? -14.608 57.604 44.936 1.00 13.99 137 ASN C CA 1
ATOM 5894 C C . ASN C 1 137 ? -15.782 57.081 44.160 1.00 13.89 137 ASN C C 1
ATOM 5895 O O . ASN C 1 137 ? -15.906 57.369 42.968 1.00 14.79 137 ASN C O 1
ATOM 5900 N N . MET C 1 138 ? -16.681 56.357 44.832 1.00 13.26 138 MET C N 1
ATOM 5901 C CA . MET C 1 138 ? -17.725 55.584 44.142 1.00 13.72 138 MET C CA 1
ATOM 5902 C C . MET C 1 138 ? -19.030 55.718 44.830 1.00 13.98 138 MET C C 1
ATOM 5903 O O . MET C 1 138 ? -19.113 55.635 46.066 1.00 15.06 138 MET C O 1
ATOM 5908 N N . LEU C 1 139 ? -20.094 55.985 44.039 1.00 14.51 139 LEU C N 1
ATOM 5909 C CA . LEU C 1 139 ? -21.435 55.937 44.524 1.00 14.62 139 LEU C CA 1
ATOM 5910 C C . LEU C 1 139 ? -21.898 54.513 44.332 1.00 15.27 139 LEU C C 1
ATOM 5911 O O . LEU C 1 139 ? -21.803 53.970 43.205 1.00 16.11 139 LEU C O 1
ATOM 5916 N N . ALA C 1 140 ? -22.450 53.926 45.360 1.00 13.85 140 ALA C N 1
ATOM 5917 C CA . ALA C 1 140 ? -22.899 52.534 45.279 1.00 16.09 140 ALA C CA 1
ATOM 5918 C C . ALA C 1 140 ? -24.341 52.437 45.690 1.00 18.20 140 ALA C C 1
ATOM 5919 O O . ALA C 1 140 ? -24.699 52.945 46.774 1.00 17.63 140 ALA C O 1
ATOM 5921 N N . TYR C 1 141 ? -25.116 51.678 44.901 1.00 15.57 141 TYR C N 1
ATOM 5922 C CA . TYR C 1 141 ? -26.579 51.522 45.122 1.00 16.32 141 TYR C CA 1
ATOM 5923 C C . TYR C 1 141 ? -26.883 50.070 45.289 1.00 16.64 141 TYR C C 1
ATOM 5924 O O . TYR C 1 141 ? -26.354 49.208 44.580 1.00 17.26 141 TYR C O 1
ATOM 5933 N N . LYS C 1 142 ? -27.806 49.770 46.190 1.00 16.61 142 LYS C N 1
ATOM 5934 C CA . LYS C 1 142 ? -28.363 48.418 46.336 1.00 18.53 142 LYS C CA 1
ATOM 5935 C C . LYS C 1 142 ? -29.875 48.524 46.696 1.00 22.06 142 LYS C C 1
ATOM 5936 O O . LYS C 1 142 ? -30.267 49.384 47.461 1.00 20.79 142 LYS C O 1
ATOM 5942 N N . GLY C 1 143 ? -30.692 47.628 46.111 1.00 21.45 143 GLY C N 1
ATOM 5943 C CA . GLY C 1 143 ? -32.124 47.656 46.365 1.00 21.85 143 GLY C CA 1
ATOM 5944 C C . GLY C 1 143 ? -32.628 46.232 46.288 1.00 22.59 143 GLY C C 1
ATOM 5945 O O . GLY C 1 143 ? -32.053 45.373 45.641 1.00 23.28 143 GLY C O 1
ATOM 5946 N N . GLN C 1 144 ? -33.654 45.942 47.062 1.00 25.56 144 GLN C N 1
ATOM 5947 C CA . GLN C 1 144 ? -34.257 44.610 47.007 1.00 23.88 144 GLN C CA 1
ATOM 5948 C C . GLN C 1 144 ? -35.762 44.914 46.874 1.00 30.84 144 GLN C C 1
ATOM 5949 O O . GLN C 1 144 ? -36.307 45.684 47.653 1.00 31.27 144 GLN C O 1
ATOM 5955 N N . PHE C 1 145 ? -36.378 44.408 45.812 1.00 28.60 145 PHE C N 1
ATOM 5956 C CA . PHE C 1 145 ? -37.802 44.661 45.508 1.00 30.29 145 PHE C CA 1
ATOM 5957 C C . PHE C 1 145 ? -38.414 43.254 45.328 1.00 29.87 145 PHE C C 1
ATOM 5958 O O . PHE C 1 145 ? -38.240 42.626 44.299 1.00 28.22 145 PHE C O 1
ATOM 5966 N N . GLY C 1 146 ? -38.993 42.746 46.397 1.00 32.37 146 GLY C N 1
ATOM 5967 C CA . GLY C 1 146 ? -39.562 41.371 46.407 1.00 29.29 146 GLY C CA 1
ATOM 5968 C C . GLY C 1 146 ? -38.407 40.394 46.216 1.00 30.25 146 GLY C C 1
ATOM 5969 O O . GLY C 1 146 ? -37.434 40.391 47.009 1.00 28.34 146 GLY C O 1
ATOM 5970 N N . ASP C 1 147 ? -38.510 39.610 45.126 1.00 27.82 147 ASP C N 1
ATOM 5971 C CA . ASP C 1 147 ? -37.539 38.589 44.848 1.00 26.33 147 ASP C CA 1
ATOM 5972 C C . ASP C 1 147 ? -36.405 39.092 43.935 1.00 22.41 147 ASP C C 1
ATOM 5973 O O . ASP C 1 147 ? -35.523 38.245 43.664 1.00 24.81 147 ASP C O 1
ATOM 5978 N N . LEU C 1 148 ? -36.423 40.357 43.575 1.00 24.71 148 LEU C N 1
ATOM 5979 C CA . LEU C 1 148 ? -35.405 40.956 42.743 1.00 26.97 148 LEU C CA 1
ATOM 5980 C C . LEU C 1 148 ? -34.379 41.757 43.583 1.00 23.26 148 LEU C C 1
ATOM 5981 O O . LEU C 1 148 ? -34.721 42.689 44.258 1.00 23.43 148 LEU C O 1
ATOM 5986 N N . GLY C 1 149 ? -33.096 41.389 43.508 1.00 21.51 149 GLY C N 1
ATOM 5987 C CA . GLY C 1 149 ? -32.059 42.269 44.083 1.00 19.50 149 GLY C CA 1
ATOM 5988 C C . GLY C 1 149 ? -31.235 42.914 43.007 1.00 18.62 149 GLY C C 1
ATOM 5989 O O . GLY C 1 149 ? -30.820 42.270 42.028 1.00 19.87 149 GLY C O 1
ATOM 5990 N N . VAL C 1 150 ? -31.040 44.222 43.121 1.00 15.39 150 VAL C N 1
ATOM 5991 C CA . VAL C 1 150 ? -30.357 45.011 42.135 1.00 18.02 150 VAL C CA 1
ATOM 5992 C C . VAL C 1 150 ? -29.224 45.781 42.851 1.00 17.73 150 VAL C C 1
ATOM 5993 O O . VAL C 1 150 ? -29.386 46.278 43.933 1.00 18.47 150 VAL C O 1
ATOM 5997 N N . LYS C 1 151 ? -28.103 45.897 42.157 1.00 16.70 151 LYS C N 1
ATOM 5998 C CA . LYS C 1 151 ? -27.034 46.769 42.581 1.00 17.12 151 LYS C CA 1
ATOM 5999 C C . LYS C 1 151 ? -26.442 47.514 41.409 1.00 15.68 151 LYS C C 1
ATOM 6000 O O . LYS C 1 151 ? -26.455 47.075 40.240 1.00 15.69 151 LYS C O 1
ATOM 6006 N N . ALA C 1 152 ? -25.861 48.676 41.709 1.00 17.05 152 ALA C N 1
ATOM 6007 C CA . ALA C 1 152 ? -25.251 49.484 40.712 1.00 16.61 152 ALA C CA 1
ATOM 6008 C C . ALA C 1 152 ? -24.157 50.333 41.364 1.00 16.99 152 ALA C C 1
ATOM 6009 O O . ALA C 1 152 ? -24.230 50.628 42.549 1.00 21.52 152 ALA C O 1
ATOM 6011 N N . SER C 1 153 ? -23.124 50.671 40.659 1.00 14.96 153 SER C N 1
ATOM 6012 C CA . SER C 1 153 ? -22.167 51.629 41.170 1.00 14.37 153 SER C CA 1
ATOM 6013 C C . SER C 1 153 ? -21.597 52.476 40.041 1.00 15.80 153 SER C C 1
ATOM 6014 O O . SER C 1 153 ? -21.612 52.075 38.874 1.00 15.97 153 SER C O 1
ATOM 6017 N N . TYR C 1 154 ? -21.111 53.656 40.379 1.00 15.41 154 TYR C N 1
ATOM 6018 C CA . TYR C 1 154 ? -20.486 54.557 39.435 1.00 15.65 154 TYR C CA 1
ATOM 6019 C C . TYR C 1 154 ? -19.293 55.130 40.180 1.00 15.54 154 TYR C C 1
ATOM 6020 O O . TYR C 1 154 ? -19.510 55.706 41.257 1.00 14.82 154 TYR C O 1
ATOM 6029 N N . ARG C 1 155 ? -18.139 55.009 39.584 1.00 15.68 155 ARG C N 1
ATOM 6030 C CA . ARG C 1 155 ? -16.941 55.573 40.154 1.00 15.26 155 ARG C CA 1
ATOM 6031 C C . ARG C 1 155 ? -16.469 56.754 39.335 1.00 16.33 155 ARG C C 1
ATOM 6032 O O . ARG C 1 155 ? -16.372 56.677 38.121 1.00 17.31 155 ARG C O 1
ATOM 6040 N N . PHE C 1 156 ? -16.046 57.813 40.025 1.00 14.02 156 PHE C N 1
ATOM 6041 C CA . PHE C 1 156 ? -15.424 58.952 39.356 1.00 15.87 156 PHE C CA 1
ATOM 6042 C C . PHE C 1 156 ? -13.955 58.717 39.158 1.00 16.60 156 PHE C C 1
ATOM 6043 O O . PHE C 1 156 ? -13.319 58.015 39.945 1.00 15.70 156 PHE C O 1
ATOM 6051 N N . ALA C 1 157 ? -13.386 59.300 38.094 1.00 15.22 157 ALA C N 1
ATOM 6052 C CA . ALA C 1 157 ? -11.942 59.324 37.964 1.00 16.17 157 ALA C CA 1
ATOM 6053 C C . ALA C 1 157 ? -11.306 60.130 39.113 1.00 15.03 157 ALA C C 1
ATOM 6054 O O . ALA C 1 157 ? -11.937 61.105 39.527 1.00 17.09 157 ALA C O 1
ATOM 6056 N N . ASP C 1 158 ? -10.135 59.776 39.561 1.00 15.20 158 ASP C N 1
ATOM 6057 C CA . ASP C 1 158 ? -9.526 60.496 40.670 1.00 15.33 158 ASP C CA 1
ATOM 6058 C C . ASP C 1 158 ? -8.794 61.741 40.183 1.00 16.89 158 ASP C C 1
ATOM 6059 O O . ASP C 1 158 ? -7.858 61.598 39.386 1.00 16.59 158 ASP C O 1
ATOM 6064 N N . ARG C 1 159 ? -9.119 62.903 40.749 1.00 16.20 159 ARG C N 1
ATOM 6065 C CA . ARG C 1 159 ? -8.339 64.094 40.506 1.00 15.31 159 ARG C CA 1
ATOM 6066 C C . ARG C 1 159 ? -6.868 63.933 40.917 1.00 16.97 159 ARG C C 1
ATOM 6067 O O . ARG C 1 159 ? -6.543 63.311 41.930 1.00 17.53 159 ARG C O 1
ATOM 6075 N N . ASN C 1 160 ? -5.968 64.525 40.121 1.00 15.99 160 ASN C N 1
ATOM 6076 C CA . ASN C 1 160 ? -4.577 64.635 40.457 1.00 17.40 160 ASN C CA 1
ATOM 6077 C C . ASN C 1 160 ? -4.074 66.015 40.025 1.00 17.69 160 ASN C C 1
ATOM 6078 O O . ASN C 1 160 ? -4.751 66.731 39.340 1.00 18.90 160 ASN C O 1
ATOM 6083 N N . ALA C 1 161 ? -2.960 66.368 40.573 1.00 18.75 161 ALA C N 1
ATOM 6084 C CA . ALA C 1 161 ? -2.280 67.626 40.278 1.00 19.12 161 ALA C CA 1
ATOM 6085 C C . ALA C 1 161 ? -1.040 67.256 39.417 1.00 19.13 161 ALA C C 1
ATOM 6086 O O . ALA C 1 161 ? -0.257 66.417 39.776 1.00 24.75 161 ALA C O 1
ATOM 6088 N N . VAL C 1 162 ? -0.939 67.898 38.297 1.00 19.86 162 VAL C N 1
ATOM 6089 C CA . VAL C 1 162 ? 0.118 67.591 37.337 1.00 21.22 162 VAL C CA 1
ATOM 6090 C C . VAL C 1 162 ? 0.933 68.824 36.879 1.00 22.57 162 VAL C C 1
ATOM 6091 O O . VAL C 1 162 ? 0.404 69.924 36.853 1.00 24.83 162 VAL C O 1
ATOM 6095 N N . ASP C 1 163 ? 2.149 68.535 36.378 1.00 25.77 163 ASP C N 1
ATOM 6096 C CA . ASP C 1 163 ? 3.018 69.567 35.742 1.00 27.44 163 ASP C CA 1
ATOM 6097 C C . ASP C 1 163 ? 2.633 69.738 34.280 1.00 30.09 163 ASP C C 1
ATOM 6098 O O . ASP C 1 163 ? 1.574 69.208 33.774 1.00 28.68 163 ASP C O 1
ATOM 6103 N N . ALA C 1 164 ? 3.390 70.589 33.599 1.00 28.44 164 ALA C N 1
ATOM 6104 C CA . ALA C 1 164 ? 3.034 70.958 32.231 1.00 33.83 164 ALA C CA 1
ATOM 6105 C C . ALA C 1 164 ? 3.096 69.783 31.230 1.00 30.19 164 ALA C C 1
ATOM 6106 O O . ALA C 1 164 ? 2.518 69.886 30.185 1.00 34.76 164 ALA C O 1
ATOM 6108 N N . MET C 1 165 ? 3.776 68.709 31.581 1.00 31.20 165 MET C N 1
ATOM 6109 C CA . MET C 1 165 ? 3.868 67.478 30.816 1.00 32.97 165 MET C CA 1
ATOM 6110 C C . MET C 1 165 ? 2.949 66.368 31.321 1.00 31.88 165 MET C C 1
ATOM 6111 O O . MET C 1 165 ? 3.071 65.208 30.893 1.00 32.38 165 MET C O 1
ATOM 6116 N N . GLY C 1 166 ? 2.045 66.695 32.265 1.00 24.66 166 GLY C N 1
ATOM 6117 C CA . GLY C 1 166 ? 1.163 65.628 32.822 1.00 24.55 166 GLY C CA 1
ATOM 6118 C C . GLY C 1 166 ? 1.699 64.700 33.862 1.00 24.40 166 GLY C C 1
ATOM 6119 O O . GLY C 1 166 ? 1.016 63.773 34.347 1.00 26.32 166 GLY C O 1
ATOM 6120 N N . ASN C 1 167 ? 2.912 64.922 34.344 1.00 25.97 167 ASN C N 1
ATOM 6121 C CA . ASN C 1 167 ? 3.458 64.103 35.405 1.00 28.08 167 ASN C CA 1
ATOM 6122 C C . ASN C 1 167 ? 2.788 64.521 36.714 1.00 28.52 167 ASN C C 1
ATOM 6123 O O . ASN C 1 167 ? 2.629 65.732 36.954 1.00 24.41 167 ASN C O 1
ATOM 6128 N N . VAL C 1 168 ? 2.404 63.556 37.544 1.00 30.56 168 VAL C N 1
ATOM 6129 C CA . VAL C 1 168 ? 1.732 63.831 38.812 1.00 29.38 168 VAL C CA 1
ATOM 6130 C C . VAL C 1 168 ? 2.732 64.440 39.768 1.00 32.37 168 VAL C C 1
ATOM 6131 O O . VAL C 1 168 ? 3.795 63.888 39.970 1.00 30.35 168 VAL C O 1
ATOM 6135 N N . VAL C 1 169 ? 2.405 65.575 40.361 1.00 30.17 169 VAL C N 1
ATOM 6136 C CA . VAL C 1 169 ? 3.369 66.237 41.277 1.00 29.19 169 VAL C CA 1
ATOM 6137 C C . VAL C 1 169 ? 2.594 66.768 42.489 1.00 29.61 169 VAL C C 1
ATOM 6138 O O . VAL C 1 169 ? 1.369 66.657 42.532 1.00 31.99 169 VAL C O 1
ATOM 6142 N N . THR C 1 170 ? 3.273 67.434 43.432 1.00 32.02 170 THR C N 1
ATOM 6143 C CA . THR C 1 170 ? 2.557 68.037 44.557 1.00 33.49 170 THR C CA 1
ATOM 6144 C C . THR C 1 170 ? 1.778 69.259 44.032 1.00 33.48 170 THR C C 1
ATOM 6145 O O . THR C 1 170 ? 2.134 69.858 43.012 1.00 35.88 170 THR C O 1
ATOM 6149 N N . GLU C 1 171 ? 0.758 69.656 44.761 1.00 36.10 171 GLU C N 1
ATOM 6150 C CA . GLU C 1 171 ? -0.071 70.773 44.359 1.00 41.35 171 GLU C CA 1
ATOM 6151 C C . GLU C 1 171 ? 0.724 72.026 44.206 1.00 43.55 171 GLU C C 1
ATOM 6152 O O . GLU C 1 171 ? 0.444 72.786 43.287 1.00 41.10 171 GLU C O 1
ATOM 6158 N N . THR C 1 172 ? 1.784 72.221 45.009 1.00 47.12 172 THR C N 1
ATOM 6159 C CA . THR C 1 172 ? 2.639 73.435 44.832 1.00 49.50 172 THR C CA 1
ATOM 6160 C C . THR C 1 172 ? 3.462 73.409 43.533 1.00 46.45 172 THR C C 1
ATOM 6161 O O . THR C 1 172 ? 3.742 74.446 42.936 1.00 43.07 172 THR C O 1
ATOM 6165 N N . ASN C 1 173 ? 3.855 72.238 43.063 1.00 42.90 173 ASN C N 1
ATOM 6166 C CA . ASN C 1 173 ? 4.585 72.176 41.785 1.00 43.73 173 ASN C CA 1
ATOM 6167 C C . ASN C 1 173 ? 3.677 72.044 40.564 1.00 40.71 173 ASN C C 1
ATOM 6168 O O . ASN C 1 173 ? 4.199 71.920 39.424 1.00 41.96 173 ASN C O 1
ATOM 6173 N N . ALA C 1 174 ? 2.343 72.047 40.753 1.00 34.27 174 ALA C N 1
ATOM 6174 C CA . ALA C 1 174 ? 1.454 71.677 39.656 1.00 32.89 174 ALA C CA 1
ATOM 6175 C C . ALA C 1 174 ? 1.098 72.829 38.789 1.00 31.08 174 ALA C C 1
ATOM 6176 O O . ALA C 1 174 ? 0.894 73.981 39.279 1.00 30.78 174 ALA C O 1
ATOM 6178 N N . ALA C 1 175 ? 0.954 72.512 37.489 1.00 26.95 175 ALA C N 1
ATOM 6179 C CA . ALA C 1 175 ? 0.394 73.414 36.515 1.00 27.60 175 ALA C CA 1
ATOM 6180 C C . ALA C 1 175 ? -1.087 73.423 36.471 1.00 26.04 175 ALA C C 1
ATOM 6181 O O . ALA C 1 175 ? -1.682 74.419 36.154 1.00 25.50 175 ALA C O 1
ATOM 6183 N N . LYS C 1 176 ? -1.766 72.285 36.728 1.00 21.72 176 LYS C N 1
ATOM 6184 C CA . LYS C 1 176 ? -3.173 72.182 36.579 1.00 19.76 176 LYS C CA 1
ATOM 6185 C C . LYS C 1 176 ? -3.662 70.863 37.293 1.00 17.14 176 LYS C C 1
ATOM 6186 O O . LYS C 1 176 ? -2.822 70.081 37.638 1.00 20.05 176 LYS C O 1
ATOM 6192 N N . TYR C 1 177 ? -4.979 70.762 37.442 1.00 19.52 177 TYR C N 1
ATOM 6193 C CA . TYR C 1 177 ? -5.556 69.445 37.832 1.00 18.99 177 TYR C CA 1
ATOM 6194 C C . TYR C 1 177 ? -5.871 68.638 36.606 1.00 20.95 177 TYR C C 1
ATOM 6195 O O . TYR C 1 177 ? -6.317 69.128 35.553 1.00 20.57 177 TYR C O 1
ATOM 6204 N N . SER C 1 178 ? -5.657 67.330 36.738 1.00 18.77 178 SER C N 1
ATOM 6205 C CA . SER C 1 178 ? -6.145 66.388 35.734 1.00 18.69 178 SER C CA 1
ATOM 6206 C C . SER C 1 178 ? -6.810 65.241 36.502 1.00 18.98 178 SER C C 1
ATOM 6207 O O . SER C 1 178 ? -7.258 65.456 37.655 1.00 17.56 178 SER C O 1
ATOM 6210 N N . ASP C 1 179 ? -6.942 64.107 35.860 1.00 17.68 179 ASP C N 1
ATOM 6211 C CA . ASP C 1 179 ? -7.440 62.916 36.578 1.00 18.94 179 ASP C CA 1
ATOM 6212 C C . ASP C 1 179 ? -6.794 61.700 35.955 1.00 20.41 179 ASP C C 1
ATOM 6213 O O . ASP C 1 179 ? -6.048 61.799 34.974 1.00 20.65 179 ASP C O 1
ATOM 6218 N N . ASN C 1 180 ? -7.047 60.528 36.568 1.00 16.97 180 ASN C N 1
ATOM 6219 C CA . ASN C 1 180 ? -6.350 59.315 36.243 1.00 16.36 180 ASN C CA 1
ATOM 6220 C C . ASN C 1 180 ? -7.184 58.465 35.247 1.00 15.81 180 ASN C C 1
ATOM 6221 O O . ASN C 1 180 ? -6.751 57.336 34.989 1.00 18.12 180 ASN C O 1
ATOM 6226 N N . GLY C 1 181 ? -8.302 58.979 34.775 1.00 17.42 181 GLY C N 1
ATOM 6227 C CA . GLY C 1 181 ? -9.144 58.201 33.839 1.00 20.02 181 GLY C CA 1
ATOM 6228 C C . GLY C 1 181 ? -9.775 56.944 34.432 1.00 20.10 181 GLY C C 1
ATOM 6229 O O . GLY C 1 181 ? -10.238 56.097 33.678 1.00 20.76 181 GLY C O 1
ATOM 6230 N N . GLU C 1 182 ? -9.785 56.809 35.758 1.00 17.02 182 GLU C N 1
ATOM 6231 C CA . GLU C 1 182 ? -10.321 55.579 36.399 1.00 17.43 182 GLU C CA 1
ATOM 6232 C C . GLU C 1 182 ? -11.791 55.689 36.768 1.00 17.53 182 GLU C C 1
ATOM 6233 O O . GLU C 1 182 ? -12.272 55.237 37.856 1.00 18.35 182 GLU C O 1
ATOM 6239 N N . ASP C 1 183 ? -12.589 56.254 35.871 1.00 16.56 183 ASP C N 1
ATOM 6240 C CA . ASP C 1 183 ? -14.023 56.212 36.020 1.00 17.06 183 ASP C CA 1
ATOM 6241 C C . ASP C 1 183 ? -14.562 54.860 35.567 1.00 17.37 183 ASP C C 1
ATOM 6242 O O . ASP C 1 183 ? -13.920 54.184 34.789 1.00 19.92 183 ASP C O 1
ATOM 6247 N N . GLY C 1 184 ? -15.705 54.509 36.064 1.00 15.74 184 GLY C N 1
ATOM 6248 C CA . GLY C 1 184 ? -16.344 53.230 35.661 1.00 15.70 184 GLY C CA 1
ATOM 6249 C C . GLY C 1 184 ? -17.664 53.019 36.261 1.00 14.76 184 GLY C C 1
ATOM 6250 O O . GLY C 1 184 ? -18.166 53.867 36.993 1.00 16.05 184 GLY C O 1
ATOM 6251 N N . TYR C 1 185 ? -18.300 51.894 35.924 1.00 14.17 185 TYR C N 1
ATOM 6252 C CA . TYR C 1 185 ? -19.550 51.533 36.505 1.00 14.91 185 TYR C CA 1
ATOM 6253 C C . TYR C 1 185 ? -19.744 50.011 36.573 1.00 13.55 185 TYR C C 1
ATOM 6254 O O . TYR C 1 185 ? -19.027 49.249 35.933 1.00 13.66 185 TYR C O 1
ATOM 6263 N N . SER C 1 186 ? -20.674 49.630 37.431 1.00 13.79 186 SER C N 1
ATOM 6264 C CA . SER C 1 186 ? -21.080 48.246 37.521 1.00 13.94 186 SER C CA 1
ATOM 6265 C C . SER C 1 186 ? -22.552 48.106 37.787 1.00 14.41 186 SER C C 1
ATOM 6266 O O . SER C 1 186 ? -23.163 49.044 38.279 1.00 15.47 186 SER C O 1
ATOM 6269 N N . LEU C 1 187 ? -23.118 46.969 37.390 1.00 14.81 187 LEU C N 1
ATOM 6270 C CA . LEU C 1 187 ? -24.517 46.722 37.555 1.00 17.02 187 LEU C CA 1
ATOM 6271 C C . LEU C 1 187 ? -24.743 45.248 37.718 1.00 14.49 187 LEU C C 1
ATOM 6272 O O . LEU C 1 187 ? -24.032 44.432 37.126 1.00 16.33 187 LEU C O 1
ATOM 6277 N N . SER C 1 188 ? -25.709 44.869 38.511 1.00 14.18 188 SER C N 1
ATOM 6278 C CA . SER C 1 188 ? -26.102 43.488 38.671 1.00 15.93 188 SER C CA 1
ATOM 6279 C C . SER C 1 188 ? -27.533 43.288 39.088 1.00 15.31 188 SER C C 1
ATOM 6280 O O . SER C 1 188 ? -28.133 44.183 39.676 1.00 15.82 188 SER C O 1
ATOM 6283 N N . ALA C 1 189 ? -28.056 42.101 38.797 1.00 17.08 189 ALA C N 1
ATOM 6284 C CA . ALA C 1 189 ? -29.429 41.675 39.232 1.00 17.62 189 ALA C CA 1
ATOM 6285 C C . ALA C 1 189 ? -29.448 40.216 39.579 1.00 15.10 189 ALA C C 1
ATOM 6286 O O . ALA C 1 189 ? -28.734 39.421 38.920 1.00 17.58 189 ALA C O 1
ATOM 6288 N N . ILE C 1 190 ? -30.131 39.897 40.690 1.00 16.25 190 ILE C N 1
ATOM 6289 C CA . ILE C 1 190 ? -30.312 38.567 41.174 1.00 16.91 190 ILE C CA 1
ATOM 6290 C C . ILE C 1 190 ? -31.844 38.341 41.331 1.00 19.76 190 ILE C C 1
ATOM 6291 O O . ILE C 1 190 ? -32.495 39.157 41.938 1.00 19.25 190 ILE C O 1
ATOM 6296 N N . TYR C 1 191 ? -32.345 37.249 40.740 1.00 19.69 191 TYR C N 1
ATOM 6297 C CA . TYR C 1 191 ? -33.770 36.875 40.943 1.00 22.73 191 TYR C CA 1
ATOM 6298 C C . TYR C 1 191 ? -33.803 35.624 41.752 1.00 20.66 191 TYR C C 1
ATOM 6299 O O . TYR C 1 191 ? -33.134 34.591 41.418 1.00 21.19 191 TYR C O 1
ATOM 6308 N N . THR C 1 192 ? -34.461 35.689 42.928 1.00 20.00 192 THR C N 1
ATOM 6309 C CA . THR C 1 192 ? -34.627 34.541 43.739 1.00 22.34 192 THR C CA 1
ATOM 6310 C C . THR C 1 192 ? -36.023 33.948 43.473 1.00 23.35 192 THR C C 1
ATOM 6311 O O . THR C 1 192 ? -36.9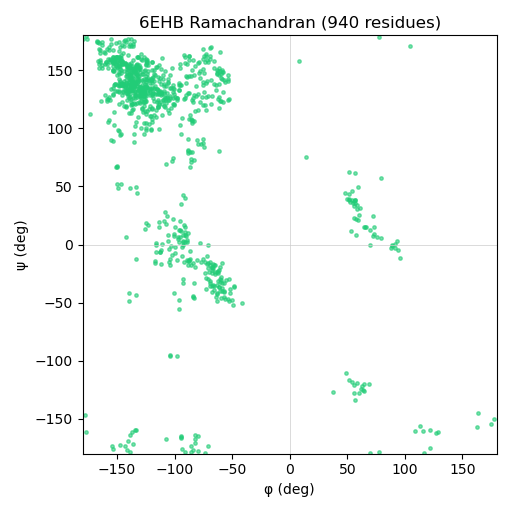92 34.694 43.552 1.00 25.10 192 THR C O 1
ATOM 6315 N N . PHE C 1 193 ? -36.068 32.663 43.129 1.00 23.59 193 PHE C N 1
ATOM 6316 C CA . PHE C 1 193 ? -37.372 32.081 42.668 1.00 25.13 193 PHE C CA 1
ATOM 6317 C C . PHE C 1 193 ? -38.116 31.624 43.916 1.00 22.66 193 PHE C C 1
ATOM 6318 O O . PHE C 1 193 ? -38.349 30.436 44.103 1.00 23.35 193 PHE C O 1
ATOM 6326 N N . GLY C 1 194 ? -38.508 32.612 44.729 1.00 26.34 194 GLY C N 1
ATOM 6327 C CA . GLY C 1 194 ? -39.166 32.352 46.037 1.00 29.57 194 GLY C CA 1
ATOM 6328 C C . GLY C 1 194 ? -38.621 31.156 46.787 1.00 28.21 194 GLY C C 1
ATOM 6329 O O . GLY C 1 194 ? -37.427 31.056 46.957 1.00 35.58 194 GLY C O 1
ATOM 6330 N N . ASP C 1 195 ? -39.459 30.180 47.227 1.00 26.55 195 ASP C N 1
ATOM 6331 C CA . ASP C 1 195 ? -39.059 28.987 47.952 1.00 28.25 195 ASP C CA 1
ATOM 6332 C C . ASP C 1 195 ? -38.679 27.783 47.147 1.00 25.73 195 ASP C C 1
ATOM 6333 O O . ASP C 1 195 ? -38.537 26.654 47.683 1.00 27.66 195 ASP C O 1
ATOM 6338 N N . THR C 1 196 ? -38.531 27.902 45.821 1.00 24.63 196 THR C N 1
ATOM 6339 C CA . THR C 1 196 ? -38.162 26.790 44.992 1.00 22.51 196 THR C CA 1
ATOM 6340 C C . THR C 1 196 ? -36.746 26.238 45.176 1.00 24.87 196 THR C C 1
ATOM 6341 O O . THR C 1 196 ? -36.439 25.124 44.778 1.00 25.85 196 THR C O 1
ATOM 6345 N N . GLY C 1 197 ? -35.915 27.120 45.714 1.00 25.78 197 GLY C N 1
ATOM 6346 C CA . GLY C 1 197 ? -34.471 26.876 45.856 1.00 27.11 197 GLY C CA 1
ATOM 6347 C C . GLY C 1 197 ? -33.610 27.447 44.753 1.00 25.46 197 GLY C C 1
ATOM 6348 O O . GLY C 1 197 ? -32.396 27.529 44.890 1.00 23.51 197 GLY C O 1
ATOM 6349 N N . PHE C 1 198 ? -34.197 27.908 43.655 1.00 20.69 198 PHE C N 1
ATOM 6350 C CA . PHE C 1 198 ? -33.429 28.404 42.523 1.00 22.31 198 PHE C CA 1
ATOM 6351 C C . PHE C 1 198 ? -33.153 29.883 42.613 1.00 20.49 198 PHE C C 1
ATOM 6352 O O . PHE C 1 198 ? -33.969 30.708 43.079 1.00 21.09 198 PHE C O 1
ATOM 6360 N N . ASN C 1 199 ? -31.955 30.288 42.119 1.00 18.78 199 ASN C N 1
ATOM 6361 C CA . ASN C 1 199 ? -31.555 31.731 42.038 1.00 18.29 199 ASN C CA 1
ATOM 6362 C C . ASN C 1 199 ? -30.814 31.890 40.747 1.00 17.58 199 ASN C C 1
ATOM 6363 O O . ASN C 1 199 ? -30.082 30.955 40.314 1.00 17.89 199 ASN C O 1
ATOM 6368 N N . VAL C 1 200 ? -30.964 33.014 40.124 1.00 16.74 200 VAL C N 1
ATOM 6369 C CA A VAL C 1 200 ? -30.162 33.372 38.967 0.50 16.71 200 VAL C CA 1
ATOM 6370 C CA B VAL C 1 200 ? -30.204 33.374 38.934 0.50 17.96 200 VAL C CA 1
ATOM 6371 C C . VAL C 1 200 ? -29.624 34.778 39.134 1.00 18.48 200 VAL C C 1
ATOM 6372 O O . VAL C 1 200 ? -30.236 35.582 39.786 1.00 18.98 200 VAL C O 1
ATOM 6379 N N . GLY C 1 201 ? -28.463 35.049 38.531 1.00 15.95 201 GLY C N 1
ATOM 6380 C CA . GLY C 1 201 ? -27.847 36.351 38.661 1.00 15.83 201 GLY C CA 1
ATOM 6381 C C . GLY C 1 201 ? -26.998 36.706 37.438 1.00 15.55 201 GLY C C 1
ATOM 6382 O O . GLY C 1 201 ? -26.494 35.798 36.748 1.00 16.90 201 GLY C O 1
ATOM 6383 N N . ALA C 1 202 ? -26.836 38.010 37.167 1.00 15.88 202 ALA C N 1
ATOM 6384 C CA . ALA C 1 202 ? -25.941 38.466 36.110 1.00 16.22 202 ALA C CA 1
ATOM 6385 C C . ALA C 1 202 ? -25.492 39.852 36.459 1.00 15.69 202 ALA C C 1
ATOM 6386 O O . ALA C 1 202 ? -26.137 40.583 37.195 1.00 16.12 202 ALA C O 1
ATOM 6388 N N . GLY C 1 203 ? -24.412 40.239 35.839 1.00 16.09 203 GLY C N 1
ATOM 6389 C CA . GLY C 1 203 ? -23.931 41.591 35.992 1.00 16.70 203 GLY C CA 1
ATOM 6390 C C . GLY C 1 203 ? -22.924 41.966 34.984 1.00 14.74 203 GLY C C 1
ATOM 6391 O O . GLY C 1 203 ? -22.439 41.117 34.204 1.00 16.37 203 GLY C O 1
ATOM 6392 N N . TYR C 1 204 ? -22.546 43.252 34.990 1.00 14.39 204 TYR C N 1
ATOM 6393 C CA . TYR C 1 204 ? -21.608 43.809 34.091 1.00 14.79 204 TYR C CA 1
ATOM 6394 C C . TYR C 1 204 ? -20.795 44.953 34.794 1.00 15.26 204 TYR C C 1
ATOM 6395 O O . TYR C 1 204 ? -21.336 45.658 35.612 1.00 14.62 204 TYR C O 1
ATOM 6404 N N . ALA C 1 205 ? -19.556 45.146 34.330 1.00 14.79 205 ALA C N 1
ATOM 6405 C CA . ALA C 1 205 ? -18.799 46.256 34.754 1.00 14.68 205 ALA C CA 1
ATOM 6406 C C . ALA C 1 205 ? -17.819 46.694 33.709 1.00 15.47 205 ALA C C 1
ATOM 6407 O O . ALA C 1 205 ? -17.286 45.891 32.931 1.00 15.32 205 ALA C O 1
ATOM 6409 N N . ASP C 1 206 ? -17.410 47.952 33.823 1.00 15.10 206 ASP C N 1
ATOM 6410 C CA . ASP C 1 206 ? -16.517 48.582 32.897 1.00 16.85 206 ASP C CA 1
ATOM 6411 C C . ASP C 1 206 ? -15.755 49.697 33.584 1.00 16.43 206 ASP C C 1
ATOM 6412 O O . ASP C 1 206 ? -16.342 50.524 34.251 1.00 16.94 206 ASP C O 1
ATOM 6417 N N . GLN C 1 207 ? -14.457 49.672 33.438 1.00 17.08 207 GLN C N 1
ATOM 6418 C CA . GLN C 1 207 ? -13.539 50.701 34.023 1.00 16.99 207 GLN C CA 1
ATOM 6419 C C . GLN C 1 207 ? -12.270 50.794 33.172 1.00 17.85 207 GLN C C 1
ATOM 6420 O O . GLN C 1 207 ? -11.472 49.882 33.098 1.00 18.26 207 GLN C O 1
ATOM 6426 N N . ASP C 1 208 ? -12.108 51.953 32.540 1.00 20.05 208 ASP C N 1
ATOM 6427 C CA . ASP C 1 208 ? -10.920 52.236 31.683 1.00 23.75 208 ASP C CA 1
ATOM 6428 C C . ASP C 1 208 ? -10.698 51.114 30.655 1.00 23.48 208 ASP C C 1
ATOM 6429 O O . ASP C 1 208 ? -11.575 50.863 29.875 1.00 25.33 208 ASP C O 1
ATOM 6434 N N . ASP C 1 209 ? -9.584 50.398 30.714 1.00 25.32 209 ASP C N 1
ATOM 6435 C CA . ASP C 1 209 ? -9.287 49.354 29.732 1.00 27.18 209 ASP C CA 1
ATOM 6436 C C . ASP C 1 209 ? -9.805 47.982 30.185 1.00 23.34 209 ASP C C 1
ATOM 6437 O O . ASP C 1 209 ? -9.432 46.979 29.640 1.00 25.18 209 ASP C O 1
ATOM 6442 N N . GLN C 1 210 ? -10.695 47.919 31.189 1.00 21.96 210 GLN C 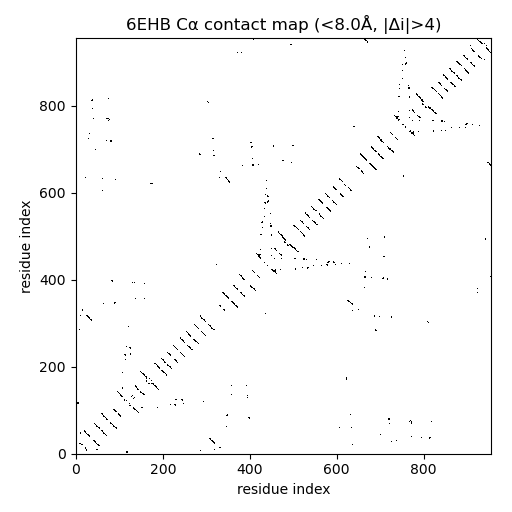N 1
ATOM 6443 C CA . GLN C 1 210 ? -11.163 46.627 31.716 1.00 20.09 210 GLN C CA 1
ATOM 6444 C C . GLN C 1 210 ? -12.693 46.555 31.635 1.00 17.60 210 GLN C C 1
ATOM 6445 O O . GLN C 1 210 ? -13.377 47.561 31.767 1.00 17.42 210 GLN C O 1
ATOM 6451 N N . ASN C 1 211 ? -13.208 45.344 31.406 1.00 18.57 211 ASN C N 1
ATOM 6452 C CA . ASN C 1 211 ? -14.631 45.117 31.384 1.00 17.03 211 ASN C CA 1
ATOM 6453 C C . ASN C 1 211 ? -14.931 43.659 31.593 1.00 15.53 211 ASN C C 1
ATOM 6454 O O . ASN C 1 211 ? -14.064 42.770 31.359 1.00 17.30 211 ASN C O 1
ATOM 6459 N N . GLU C 1 212 ? -16.109 43.366 32.089 1.00 16.35 212 GLU C N 1
ATOM 6460 C CA . GLU C 1 212 ? -16.522 41.964 32.275 1.00 16.07 212 GLU C CA 1
ATOM 6461 C C . GLU C 1 212 ? -18.001 41.792 32.453 1.00 16.14 212 GLU C C 1
ATOM 6462 O O . GLU C 1 212 ? -18.660 42.696 32.970 1.00 16.43 212 GLU C O 1
ATOM 6468 N N . TYR C 1 213 ? -18.539 40.624 32.061 1.00 16.47 213 TYR C N 1
ATOM 6469 C CA . TYR C 1 213 ? -19.822 40.224 32.479 1.00 16.71 213 TYR C CA 1
ATOM 6470 C C . TYR C 1 213 ? -19.740 38.915 33.257 1.00 16.69 213 TYR C C 1
ATOM 6471 O O . TYR C 1 213 ? -18.775 38.133 33.098 1.00 15.69 213 TYR C O 1
ATOM 6480 N N . MET C 1 214 ? -20.737 38.679 34.082 1.00 14.93 214 MET C N 1
ATOM 6481 C CA . MET C 1 214 ? -20.872 37.511 34.873 1.00 14.71 214 MET C CA 1
ATOM 6482 C C . MET C 1 214 ? -22.295 36.951 34.707 1.00 14.84 214 MET C C 1
ATOM 6483 O O . MET C 1 214 ? -23.278 37.725 34.689 1.00 15.19 214 MET C O 1
ATOM 6488 N N . LEU C 1 215 ? -22.397 35.649 34.723 1.00 15.41 215 LEU C N 1
ATOM 6489 C CA . LEU C 1 215 ? -23.661 34.938 34.808 1.00 17.47 215 LEU C CA 1
ATOM 6490 C C . LEU C 1 215 ? -23.609 33.846 35.850 1.00 16.45 215 LEU C C 1
ATOM 6491 O O . LEU C 1 215 ? -22.557 33.155 35.911 1.00 16.67 215 LEU C O 1
ATOM 6496 N N . ALA C 1 216 ? -24.662 33.656 36.650 1.00 15.09 216 ALA C N 1
ATOM 6497 C CA . ALA C 1 216 ? -24.641 32.683 37.647 1.00 17.16 216 ALA C CA 1
ATOM 6498 C C . ALA C 1 216 ? -25.965 32.011 37.899 1.00 16.56 216 ALA C C 1
ATOM 6499 O O . ALA C 1 216 ? -26.966 32.677 37.699 1.00 17.51 216 ALA C O 1
ATOM 6501 N N . ALA C 1 217 ? -25.947 30.834 38.453 1.00 16.57 217 ALA C N 1
ATOM 6502 C CA . ALA C 1 217 ? -27.173 30.181 38.926 1.00 17.42 217 ALA C CA 1
ATOM 6503 C C . ALA C 1 217 ? -26.937 29.286 40.070 1.00 16.66 217 ALA C C 1
ATOM 6504 O O . ALA C 1 217 ? -25.832 28.691 40.178 1.00 16.04 217 ALA C O 1
ATOM 6506 N N . SER C 1 218 ? -27.905 29.086 40.933 1.00 16.17 218 SER C N 1
ATOM 6507 C CA . SER C 1 218 ? -27.734 28.163 42.005 1.00 17.86 218 SER C CA 1
ATOM 6508 C C . SER C 1 218 ? -29.059 27.442 42.390 1.00 18.75 218 SER C C 1
ATOM 6509 O O . SER C 1 218 ? -30.122 27.946 41.958 1.00 19.53 218 SER C O 1
ATOM 6512 N N . TYR C 1 219 ? -28.914 26.363 43.113 1.00 19.96 219 TYR C N 1
ATOM 6513 C CA . TYR C 1 219 ? -30.045 25.586 43.704 1.00 21.14 219 TYR C CA 1
ATOM 6514 C C . TYR C 1 219 ? -29.709 25.237 45.100 1.00 23.91 219 TYR C C 1
ATOM 6515 O O . TYR C 1 219 ? -28.630 24.668 45.395 1.00 20.17 219 TYR C O 1
ATOM 6524 N N . ARG C 1 220 ? -30.603 25.601 46.024 1.00 20.57 220 ARG C N 1
ATOM 6525 C CA . ARG C 1 220 ? -30.444 25.240 47.403 1.00 25.73 220 ARG C CA 1
ATOM 6526 C C . ARG C 1 220 ? -31.751 24.611 47.930 1.00 29.86 220 ARG C C 1
ATOM 6527 O O . ARG C 1 220 ? -32.832 25.160 47.703 1.00 27.20 220 ARG C O 1
ATOM 6535 N N . MET C 1 221 ? -31.604 23.489 48.603 1.00 31.57 221 MET C N 1
ATOM 6536 C CA . MET C 1 221 ? -32.761 22.724 49.115 1.00 33.59 221 MET C CA 1
ATOM 6537 C C . MET C 1 221 ? -32.292 21.759 50.144 1.00 35.38 221 MET C C 1
ATOM 6538 O O . MET C 1 221 ? -31.470 20.909 49.800 1.00 32.92 221 MET C O 1
ATOM 6543 N N . GLU C 1 222 ? -32.867 21.859 51.356 1.00 41.00 222 GLU C N 1
ATOM 6544 C CA . GLU C 1 222 ? -32.774 20.809 52.385 1.00 47.46 222 GLU C CA 1
ATOM 6545 C C . GLU C 1 222 ? -31.293 20.547 52.645 1.00 41.79 222 GLU C C 1
ATOM 6546 O O . GLU C 1 222 ? -30.781 19.429 52.449 1.00 45.56 222 GLU C O 1
ATOM 6552 N N . ASN C 1 223 ? -30.605 21.553 53.092 1.00 38.05 223 ASN C N 1
ATOM 6553 C CA . ASN C 1 223 ? -29.163 21.289 53.385 1.00 37.43 223 ASN C CA 1
ATOM 6554 C C . ASN C 1 223 ? -28.146 21.027 52.192 1.00 28.76 223 ASN C C 1
ATOM 6555 O O . ASN C 1 223 ? -26.986 20.779 52.491 1.00 23.36 223 ASN C O 1
ATOM 6560 N N . LEU C 1 224 ? -28.582 21.027 50.943 1.00 22.53 224 LEU C N 1
ATOM 6561 C CA . LEU C 1 224 ? -27.742 20.861 49.809 1.00 23.91 224 LEU C CA 1
ATOM 6562 C C . LEU C 1 224 ? -27.727 22.170 49.016 1.00 21.01 224 LEU C C 1
ATOM 6563 O O . LEU C 1 224 ? -28.689 22.929 48.980 1.00 20.93 224 LEU C O 1
ATOM 6568 N N . TYR C 1 225 ? -26.562 22.501 48.450 1.00 19.38 225 TYR C N 1
ATOM 6569 C CA . TYR C 1 225 ? -26.379 23.687 47.601 1.00 17.11 225 TYR C CA 1
ATOM 6570 C C . TYR C 1 225 ? -25.478 23.403 46.390 1.00 18.36 225 TYR C C 1
ATOM 6571 O O . TYR C 1 225 ? -24.462 22.684 46.561 1.00 18.40 225 TYR C O 1
ATOM 6580 N N . PHE C 1 226 ? -25.873 23.824 45.197 1.00 17.96 226 PHE C N 1
ATOM 6581 C CA . PHE C 1 226 ? -25.024 23.685 43.988 1.00 19.82 226 PHE C CA 1
ATOM 6582 C C . PHE C 1 226 ? -25.086 24.996 43.287 1.00 19.40 226 PHE C C 1
ATOM 6583 O O . PHE C 1 226 ? -26.121 25.641 43.251 1.00 18.54 226 PHE C O 1
ATOM 6591 N N . ALA C 1 227 ? -23.981 25.419 42.647 1.00 16.70 227 ALA C N 1
ATOM 6592 C CA . ALA C 1 227 ? -24.005 26.663 41.897 1.00 14.94 227 ALA C CA 1
ATOM 6593 C C . ALA C 1 227 ? -23.015 26.675 40.786 1.00 14.95 227 ALA C C 1
ATOM 6594 O O . ALA C 1 227 ? -21.967 25.962 40.847 1.00 15.05 227 ALA C O 1
ATOM 6596 N N . GLY C 1 228 ? -23.192 27.545 39.820 1.00 14.51 228 GLY C N 1
ATOM 6597 C CA . GLY C 1 228 ? -22.172 27.802 38.796 1.00 15.52 228 GLY C CA 1
ATOM 6598 C C . GLY C 1 228 ? -22.076 29.269 38.460 1.00 16.23 228 GLY C C 1
ATOM 6599 O O . GLY C 1 228 ? -23.014 30.026 38.656 1.00 16.40 228 GLY C O 1
ATOM 6600 N N . LEU C 1 229 ? -20.889 29.682 37.998 1.00 15.32 229 LEU C N 1
ATOM 6601 C CA . LEU C 1 229 ? -20.529 31.072 37.739 1.00 14.12 229 LEU C CA 1
ATOM 6602 C C . LEU C 1 229 ? -19.656 31.115 36.501 1.00 14.79 229 LEU C C 1
ATOM 6603 O O . LEU C 1 229 ? -18.702 30.339 36.427 1.00 15.75 229 LEU C O 1
ATOM 6608 N N . PHE C 1 230 ? -19.909 32.058 35.602 1.00 12.84 230 PHE C N 1
ATOM 6609 C CA . PHE C 1 230 ? -19.190 32.315 34.420 1.00 14.66 230 PHE C CA 1
ATOM 6610 C C . PHE C 1 230 ? -18.849 33.786 34.360 1.00 15.11 230 PHE C C 1
ATOM 6611 O O . PHE C 1 230 ? -19.735 34.667 34.521 1.00 15.38 230 PHE C O 1
ATOM 6619 N N . THR C 1 231 ? -17.567 34.092 34.133 1.00 15.89 231 THR C N 1
ATOM 6620 C CA . THR C 1 231 ? -17.070 35.434 33.960 1.00 14.56 231 THR C CA 1
ATOM 6621 C C . THR C 1 231 ? -16.314 35.556 32.645 1.00 15.30 231 THR C C 1
ATOM 6622 O O . THR C 1 231 ? -15.514 34.688 32.317 1.00 17.10 231 THR C O 1
ATOM 6626 N N . ASP C 1 232 ? -16.520 36.635 31.909 1.00 16.87 232 ASP C N 1
ATOM 6627 C CA . ASP C 1 232 ? -15.804 36.858 30.647 1.00 18.46 232 ASP C CA 1
ATOM 6628 C C . ASP C 1 232 ? -15.591 38.284 30.407 1.00 18.21 232 ASP C C 1
ATOM 6629 O O . ASP C 1 232 ? -16.506 39.093 30.588 1.00 16.49 232 ASP C O 1
ATOM 6634 N N . GLY C 1 233 ? -14.352 38.634 30.056 1.00 19.71 233 GLY C N 1
ATOM 6635 C CA . GLY C 1 233 ? -14.046 40.024 29.794 1.00 19.03 233 GLY C CA 1
ATOM 6636 C C . GLY C 1 233 ? -12.635 40.318 29.364 1.00 19.14 233 GLY C C 1
ATOM 6637 O O . GLY C 1 233 ? -11.970 39.455 28.782 1.00 18.24 233 GLY C O 1
ATOM 6638 N N . GLU C 1 234 ? -12.125 41.464 29.747 1.00 20.14 234 GLU C N 1
ATOM 6639 C CA . GLU C 1 234 ? -10.767 41.932 29.422 1.00 23.04 234 GLU C CA 1
ATOM 6640 C C . GLU C 1 234 ? -10.194 42.590 30.640 1.00 22.95 234 GLU C C 1
ATOM 6641 O O . GLU C 1 234 ? -10.848 43.378 31.286 1.00 22.42 234 GLU C O 1
ATOM 6647 N N . LEU C 1 235 ? -8.944 42.243 30.967 1.00 23.05 235 LEU C N 1
ATOM 6648 C CA . LEU C 1 235 ? -8.294 42.876 32.080 1.00 24.09 235 LEU C CA 1
ATOM 6649 C C . LEU C 1 235 ? -7.306 43.930 31.629 1.00 28.52 235 LEU C C 1
ATOM 6650 O O . LEU C 1 235 ? -6.804 44.678 32.420 1.00 29.94 235 LEU C O 1
ATOM 6655 N N . ALA C 1 236 ? -7.044 44.001 30.352 1.00 26.25 236 ALA C N 1
ATOM 6656 C CA . ALA C 1 236 ? -6.217 45.097 29.854 1.00 33.27 236 ALA C CA 1
ATOM 6657 C C . ALA C 1 236 ? -6.422 45.000 28.366 1.00 34.85 236 ALA C C 1
ATOM 6658 O O . ALA C 1 236 ? -7.076 44.062 27.868 1.00 32.29 236 ALA C O 1
ATOM 6660 N N . LYS C 1 237 ? -5.844 45.972 27.678 1.00 45.64 237 LYS C N 1
ATOM 6661 C CA . LYS C 1 237 ? -5.744 45.921 26.231 1.00 48.76 237 LYS C CA 1
ATOM 6662 C C . LYS C 1 237 ? -4.942 44.667 25.893 1.00 41.12 237 LYS C C 1
ATOM 6663 O O . LYS C 1 237 ? -3.794 44.473 26.373 1.00 48.28 237 LYS C O 1
ATOM 6669 N N . ASP C 1 238 ? -5.556 43.832 25.092 1.00 37.70 238 ASP C N 1
ATOM 6670 C CA . ASP C 1 238 ? -4.964 42.589 24.605 1.00 45.95 2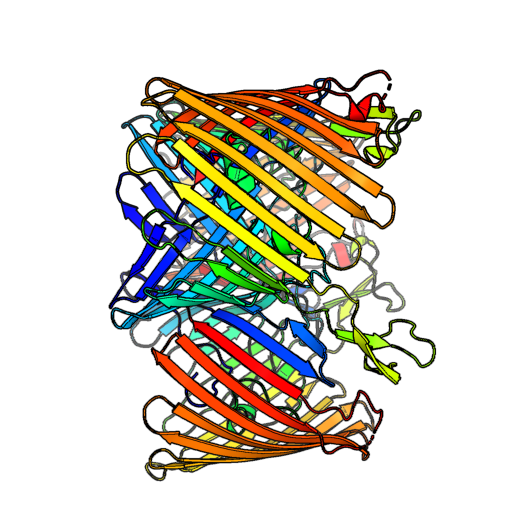38 ASP C CA 1
ATOM 6671 C C . ASP C 1 238 ? -4.820 41.460 25.643 1.00 44.39 238 ASP C C 1
ATOM 6672 O O . ASP C 1 238 ? -4.040 40.513 25.453 1.00 44.70 238 ASP C O 1
ATOM 6677 N N . VAL C 1 239 ? -5.659 41.500 26.698 1.00 34.68 239 VAL C N 1
ATOM 6678 C CA . VAL C 1 239 ? -5.599 40.505 27.769 1.00 30.25 239 VAL C CA 1
ATOM 6679 C C . VAL C 1 239 ? -7.057 40.086 28.069 1.00 25.03 239 VAL C C 1
ATOM 6680 O O . VAL C 1 239 ? -7.672 40.707 28.938 1.00 27.50 239 VAL C O 1
ATOM 6684 N N . ASP C 1 240 ? -7.569 39.082 27.357 1.00 24.93 240 ASP C N 1
ATOM 6685 C CA . ASP C 1 240 ? -8.834 38.437 27.626 1.00 25.70 240 ASP C CA 1
ATOM 6686 C C . ASP C 1 240 ? -8.774 37.704 28.959 1.00 24.13 240 ASP C C 1
ATOM 6687 O O . ASP C 1 240 ? -7.690 37.284 29.419 1.00 24.97 240 ASP C O 1
ATOM 6692 N N . TYR C 1 241 ? -9.955 37.584 29.576 1.00 20.40 241 TYR C N 1
ATOM 6693 C CA . TYR C 1 241 ? -10.105 36.795 30.814 1.00 17.87 241 TYR C CA 1
ATOM 6694 C C . TYR C 1 241 ? -11.418 36.038 30.739 1.00 19.30 241 TYR C C 1
ATOM 6695 O O . TYR C 1 241 ? -12.433 36.624 30.459 1.00 20.16 241 TYR C O 1
ATOM 6704 N N . THR C 1 242 ? -11.385 34.737 30.945 1.00 17.59 242 THR C N 1
ATOM 6705 C CA . THR C 1 242 ? -12.559 33.933 31.092 1.00 17.02 242 THR C CA 1
ATOM 6706 C C . THR C 1 242 ? -12.393 33.031 32.319 1.00 19.51 242 THR C C 1
ATOM 6707 O O . THR C 1 242 ? -11.355 32.338 32.495 1.00 19.44 242 THR C O 1
ATOM 6711 N N . GLY C 1 243 ? -13.415 33.007 33.160 1.00 15.39 243 GLY C N 1
ATOM 6712 C CA . GLY C 1 243 ? -13.380 32.103 34.278 1.00 15.67 243 GLY C CA 1
ATOM 6713 C C . GLY C 1 243 ? -14.700 31.360 34.507 1.00 14.94 243 GLY C C 1
ATOM 6714 O O . GLY C 1 243 ? -15.759 31.892 34.259 1.00 17.19 243 GLY C O 1
ATOM 6715 N N A TYR C 1 244 ? -14.584 30.158 35.030 0.70 16.12 244 TYR C N 1
ATOM 6716 N N B TYR C 1 244 ? -14.642 30.148 35.000 0.30 14.19 244 TYR C N 1
ATOM 6717 C CA A TYR C 1 244 ? -15.673 29.203 35.375 0.70 17.63 244 TYR C CA 1
ATOM 6718 C CA B TYR C 1 244 ? -15.850 29.504 35.495 0.30 13.87 244 TYR C CA 1
ATOM 6719 C C A TYR C 1 244 ? -15.530 28.769 36.816 0.70 16.77 244 TYR C C 1
ATOM 6720 C C B TYR C 1 244 ? -15.565 28.812 36.785 0.30 14.40 244 TYR C C 1
ATOM 6721 O O A TYR C 1 244 ? -14.423 28.393 37.221 0.70 15.55 244 TYR C O 1
ATOM 6722 O O B TYR C 1 244 ? -14.434 28.380 37.056 0.30 14.69 244 TYR C O 1
ATOM 6739 N N . GLU C 1 245 ? -16.583 28.801 37.624 1.00 14.61 245 GLU C N 1
ATOM 6740 C CA . GLU C 1 245 ? -16.558 28.173 38.904 1.00 15.24 245 GLU C CA 1
ATOM 6741 C C . GLU C 1 245 ? -17.822 27.265 39.057 1.00 14.67 245 GLU C C 1
ATOM 6742 O O . GLU C 1 245 ? -18.956 27.688 38.623 1.00 15.22 245 GLU C O 1
ATOM 6748 N N . LEU C 1 246 ? -17.632 26.126 39.718 1.00 14.39 246 LEU C N 1
ATOM 6749 C CA . LEU C 1 246 ? -18.697 25.282 40.175 1.00 15.62 246 LEU C CA 1
ATOM 6750 C C . LEU C 1 246 ? -18.547 25.124 41.646 1.00 16.00 246 LEU C C 1
ATOM 6751 O O . LEU C 1 246 ? -17.397 24.956 42.172 1.00 17.45 246 LEU C O 1
ATOM 6756 N N . ALA C 1 247 ? -19.638 25.073 42.393 1.00 14.84 247 ALA C N 1
ATOM 6757 C CA . ALA C 1 247 ? -19.618 24.915 43.786 1.00 13.90 247 ALA C CA 1
ATOM 6758 C C . ALA C 1 247 ? -20.702 23.951 44.255 1.00 14.89 247 ALA C C 1
ATOM 6759 O O . ALA C 1 247 ? -21.785 23.979 43.727 1.00 16.91 247 ALA C O 1
ATOM 6761 N N . ALA C 1 248 ? -20.383 23.154 45.266 1.00 15.66 248 ALA C N 1
ATOM 6762 C CA . ALA C 1 248 ? -21.387 22.281 45.929 1.00 17.75 248 ALA C CA 1
ATOM 6763 C C . ALA C 1 248 ? -21.179 22.336 47.403 1.00 18.18 248 ALA C C 1
ATOM 6764 O O . ALA C 1 248 ? -20.046 22.471 47.888 1.00 16.22 248 ALA C O 1
ATOM 6766 N N . GLY C 1 249 ? -22.254 22.326 48.160 1.00 16.84 249 GLY C N 1
ATOM 6767 C CA . GLY C 1 249 ? -22.187 22.356 49.562 1.00 17.13 249 GLY C CA 1
ATOM 6768 C C . GLY C 1 249 ? -23.203 21.470 50.269 1.00 18.57 249 GLY C C 1
ATOM 6769 O O . GLY C 1 249 ? -24.279 21.260 49.684 1.00 19.05 249 GLY C O 1
ATOM 6770 N N . TYR C 1 250 ? -22.845 20.989 51.432 1.00 19.26 250 TYR C N 1
ATOM 6771 C CA . TYR C 1 250 ? -23.773 20.170 52.220 1.00 20.27 250 TYR C CA 1
ATOM 6772 C C . TYR C 1 250 ? -23.677 20.517 53.667 1.00 21.83 250 TYR C C 1
ATOM 6773 O O . TYR C 1 250 ? -22.557 20.586 54.224 1.00 19.51 250 TYR C O 1
ATOM 6782 N N . LYS C 1 251 ? -24.842 20.720 54.333 1.00 20.30 251 LYS C N 1
ATOM 6783 C CA . LYS C 1 251 ? -24.904 21.049 55.701 1.00 24.10 251 LYS C CA 1
ATOM 6784 C C . LYS C 1 251 ? -25.454 19.889 56.496 1.00 25.03 251 LYS C C 1
ATOM 6785 O O . LYS C 1 251 ? -26.486 19.316 56.129 1.00 25.54 251 LYS C O 1
ATOM 6791 N N . LEU C 1 252 ? -24.704 19.465 57.468 1.00 22.96 252 LEU C N 1
ATOM 6792 C CA . LEU C 1 252 ? -25.128 18.345 58.342 1.00 25.64 252 LEU C CA 1
ATOM 6793 C C . LEU C 1 252 ? -24.912 18.755 59.791 1.00 23.61 252 LEU C C 1
ATOM 6794 O O . LEU C 1 252 ? -23.775 18.871 60.310 1.00 20.95 252 LEU C O 1
ATOM 6799 N N . GLY C 1 253 ? -26.034 18.975 60.493 1.00 24.57 253 GLY C N 1
ATOM 6800 C CA . GLY C 1 253 ? -25.954 19.417 61.862 1.00 25.20 253 GLY C CA 1
ATOM 6801 C C . GLY C 1 253 ? -25.289 20.803 61.884 1.00 21.89 253 GLY C C 1
ATOM 6802 O O . GLY C 1 253 ? -25.671 21.667 61.140 1.00 24.52 253 GLY C O 1
ATOM 6803 N N . GLN C 1 254 ? -24.235 20.888 62.663 1.00 20.49 254 GLN C N 1
ATOM 6804 C CA . GLN C 1 254 ? -23.460 22.142 62.804 1.00 19.10 254 GLN C CA 1
ATOM 6805 C C . GLN C 1 254 ? -22.302 22.189 61.815 1.00 20.09 254 GLN C C 1
ATOM 6806 O O . GLN C 1 254 ? -21.469 23.093 61.900 1.00 19.40 254 GLN C O 1
ATOM 6812 N N . ALA C 1 255 ? -22.160 21.183 60.969 1.00 18.30 255 ALA C N 1
ATOM 6813 C CA . ALA C 1 255 ? -21.036 21.112 60.053 1.00 18.75 255 ALA C CA 1
ATOM 6814 C C . ALA C 1 255 ? -21.460 21.478 58.681 1.00 20.38 255 ALA C C 1
ATOM 6815 O O . ALA C 1 255 ? -22.586 21.164 58.214 1.00 22.45 255 ALA C O 1
ATOM 6817 N N . ALA C 1 256 ? -20.558 22.127 57.930 1.00 16.76 256 ALA C N 1
ATOM 6818 C CA . ALA C 1 256 ? -20.781 22.431 56.520 1.00 15.43 256 ALA C CA 1
ATOM 6819 C C . ALA C 1 256 ? -19.611 21.929 55.702 1.00 14.36 256 ALA C C 1
ATOM 6820 O O . ALA C 1 256 ? -18.457 22.200 56.084 1.00 15.90 256 ALA C O 1
ATOM 6822 N N . PHE C 1 257 ? -19.898 21.252 54.614 1.00 14.50 257 PHE C N 1
ATOM 6823 C CA . PHE C 1 257 ? -18.849 20.720 53.731 1.00 14.83 257 PHE C CA 1
ATOM 6824 C C . PHE C 1 257 ? -18.993 21.363 52.404 1.00 14.73 257 PHE C C 1
ATOM 6825 O O . PHE C 1 257 ? -20.116 21.447 51.849 1.00 15.83 257 PHE C O 1
ATOM 6833 N N . THR C 1 258 ? -17.873 21.824 51.780 1.00 13.89 258 THR C N 1
ATOM 6834 C CA . THR C 1 258 ? -17.970 22.335 50.465 1.00 13.13 258 THR C CA 1
ATOM 6835 C C . THR C 1 258 ? -16.867 21.864 49.524 1.00 13.69 258 THR C C 1
ATOM 6836 O O . THR C 1 258 ? -15.815 21.426 49.971 1.00 14.67 258 THR C O 1
ATOM 6840 N N . ALA C 1 259 ? -17.146 21.951 48.219 1.00 13.71 259 ALA C N 1
ATOM 6841 C CA . ALA C 1 259 ? -16.174 21.663 47.143 1.00 16.19 259 ALA C CA 1
ATOM 6842 C C . ALA C 1 259 ? -16.353 22.655 46.078 1.00 15.60 259 ALA C C 1
ATOM 6843 O O . ALA C 1 259 ? -17.506 23.032 45.758 1.00 16.76 259 ALA C O 1
ATOM 6845 N N . THR C 1 260 ? -15.278 23.156 45.481 1.00 14.82 260 THR C N 1
ATOM 6846 C CA . THR C 1 260 ? -15.315 24.013 44.321 1.00 13.87 260 THR C CA 1
ATOM 6847 C C . THR C 1 260 ? -14.288 23.614 43.253 1.00 13.16 260 THR C C 1
ATOM 6848 O O . THR C 1 260 ? -13.253 23.052 43.563 1.00 15.30 260 THR C O 1
ATOM 6852 N N . TYR C 1 261 ? -14.654 23.878 42.011 1.00 13.89 261 TYR C N 1
ATOM 6853 C CA . TYR C 1 261 ? -13.789 23.804 40.890 1.00 14.75 261 TYR C CA 1
ATOM 6854 C C . TYR C 1 261 ? -13.757 25.212 40.324 1.00 14.86 261 TYR C C 1
ATOM 6855 O O . TYR C 1 261 ? -14.759 25.848 40.011 1.00 14.39 261 TYR C O 1
ATOM 6864 N N . ASN C 1 262 ? -12.535 25.701 40.085 1.00 14.07 262 ASN C N 1
ATOM 6865 C CA . ASN C 1 262 ? -12.372 27.030 39.575 1.00 13.05 262 ASN C CA 1
ATOM 6866 C C . ASN C 1 262 ? -11.342 27.006 38.432 1.00 16.78 262 ASN C C 1
ATOM 6867 O O . ASN C 1 262 ? -10.224 26.447 38.613 1.00 14.49 262 ASN C O 1
ATOM 6872 N N . ASN C 1 263 ? -11.689 27.520 37.274 1.00 15.15 263 ASN C N 1
ATOM 6873 C CA . ASN C 1 263 ? -10.753 27.486 36.125 1.00 16.29 263 ASN C CA 1
ATOM 6874 C C . ASN C 1 263 ? -10.749 28.840 35.465 1.00 15.44 263 ASN C C 1
ATOM 6875 O O . ASN C 1 263 ? -11.801 29.350 35.052 1.00 15.35 263 ASN C O 1
ATOM 6880 N N . ALA C 1 264 ? -9.599 29.521 35.384 1.00 14.76 264 ALA C N 1
ATOM 6881 C CA . ALA C 1 264 ? -9.486 30.819 34.728 1.00 15.35 264 ALA C CA 1
ATOM 6882 C C . ALA C 1 264 ? -8.419 30.783 33.663 1.00 17.59 264 ALA C C 1
ATOM 6883 O O . ALA C 1 264 ? -7.385 30.105 33.846 1.00 17.85 264 ALA C O 1
ATOM 6885 N N . GLU C 1 265 ? -8.662 31.523 32.593 1.00 18.41 265 GLU C N 1
ATOM 6886 C CA . GLU C 1 265 ? -7.660 31.683 31.503 1.00 20.72 265 GLU C CA 1
ATOM 6887 C C . GLU C 1 265 ? -7.424 33.172 31.330 1.00 20.27 265 GLU C C 1
ATOM 6888 O O . GLU C 1 265 ? -8.391 33.960 31.222 1.00 19.60 265 GLU C O 1
ATOM 6894 N N . THR C 1 266 ? -6.184 33.602 31.216 1.00 20.09 266 THR C N 1
ATOM 6895 C CA . THR C 1 266 ? -5.856 35.000 31.069 1.00 21.33 266 THR C CA 1
ATOM 6896 C C . THR C 1 266 ? -4.959 35.038 29.807 1.00 25.24 266 THR C C 1
ATOM 6897 O O . THR C 1 266 ? -3.947 34.307 29.749 1.00 24.55 266 THR C O 1
ATOM 6901 N N . ALA C 1 267 ? -5.371 35.823 28.814 1.00 30.47 267 ALA C N 1
ATOM 6902 C CA . ALA C 1 267 ? -4.607 35.929 27.528 1.00 30.56 267 ALA C CA 1
ATOM 6903 C C . ALA C 1 267 ? -4.398 34.554 26.953 1.00 32.93 267 ALA C C 1
ATOM 6904 O O . ALA C 1 267 ? -3.262 34.173 26.636 1.00 38.03 267 ALA C O 1
ATOM 6906 N N . LYS C 1 268 ? -5.496 33.800 26.955 1.00 32.09 268 LYS C N 1
ATOM 6907 C CA . LYS C 1 268 ? -5.685 32.455 26.424 1.00 38.13 268 LYS C CA 1
ATOM 6908 C C . LYS C 1 268 ? -4.727 31.387 27.016 1.00 34.76 268 LYS C C 1
ATOM 6909 O O . LYS C 1 268 ? -4.588 30.280 26.456 1.00 36.27 268 LYS C O 1
ATOM 6915 N N . LYS C 1 269 ? -4.168 31.655 28.202 1.00 30.11 269 LYS C N 1
ATOM 6916 C CA . LYS C 1 269 ? -3.380 30.672 28.899 1.00 25.45 269 LYS C CA 1
ATOM 6917 C C . LYS C 1 269 ? -4.098 30.420 30.264 1.00 21.88 269 LYS C C 1
ATOM 6918 O O . LYS C 1 269 ? -4.463 31.390 30.931 1.00 20.91 269 LYS C O 1
ATOM 6924 N N . THR C 1 270 ? -4.152 29.153 30.665 1.00 21.35 270 THR C N 1
ATOM 6925 C CA . THR C 1 270 ? -4.734 28.824 31.979 1.00 20.75 270 THR C CA 1
ATOM 6926 C C . THR C 1 270 ? -3.931 29.467 33.084 1.00 22.41 270 THR C C 1
ATOM 6927 O O . THR C 1 270 ? -2.736 29.265 33.185 1.00 21.89 270 THR C O 1
ATOM 6931 N N . SER C 1 271 ? -4.608 30.257 33.945 1.00 18.49 271 SER C N 1
ATOM 6932 C CA . SER C 1 271 ? -3.965 30.983 35.042 1.00 18.20 271 SER C CA 1
ATOM 6933 C C . SER C 1 271 ? -4.427 30.558 36.427 1.00 18.33 271 SER C C 1
ATOM 6934 O O . SER C 1 271 ? -3.774 30.857 37.430 1.00 19.32 271 SER C O 1
ATOM 6937 N N . ALA C 1 272 ? -5.552 29.814 36.489 1.00 15.65 272 ALA C N 1
ATOM 6938 C CA . ALA C 1 272 ? -6.008 29.203 37.730 1.00 16.33 272 ALA C CA 1
ATOM 6939 C C . ALA C 1 272 ? -6.709 27.901 37.332 1.00 15.00 272 ALA C C 1
ATOM 6940 O O . ALA C 1 272 ? -7.503 27.913 36.346 1.00 16.20 272 ALA C O 1
ATOM 6942 N N . ASP C 1 273 ? -6.437 26.828 38.082 1.00 15.38 273 ASP C N 1
ATOM 6943 C CA . ASP C 1 273 ? -7.119 25.511 37.864 1.00 15.18 273 ASP C CA 1
ATOM 6944 C C . ASP C 1 273 ? -7.069 24.787 39.154 1.00 16.41 273 ASP C C 1
ATOM 6945 O O . ASP C 1 273 ? -6.076 24.145 39.512 1.00 16.43 273 ASP C O 1
ATOM 6950 N N . ASN C 1 274 ? -8.116 24.997 39.979 1.00 14.77 274 ASN C N 1
ATOM 6951 C CA . ASN C 1 274 ? -8.148 24.627 41.368 1.00 14.65 274 ASN C CA 1
ATOM 6952 C C . ASN C 1 274 ? -9.360 23.752 41.684 1.00 14.56 274 ASN C C 1
ATOM 6953 O O . ASN C 1 274 ? -10.465 24.127 41.295 1.00 15.12 274 ASN C O 1
ATOM 6958 N N . PHE C 1 275 ? -9.111 22.636 42.325 1.00 14.57 275 PHE C N 1
ATOM 6959 C CA . PHE C 1 275 ? -10.209 21.863 42.937 1.00 14.37 275 PHE C CA 1
ATOM 6960 C C . PHE C 1 275 ? -10.002 21.920 44.401 1.00 13.08 275 PHE C C 1
ATOM 6961 O O . PHE C 1 275 ? -8.925 21.519 44.893 1.00 14.86 275 PHE C O 1
ATOM 6969 N N . ALA C 1 276 ? -10.963 22.406 45.209 1.00 12.93 276 ALA C N 1
ATOM 6970 C CA . ALA C 1 276 ? -10.707 22.538 46.652 1.00 12.41 276 ALA C CA 1
ATOM 6971 C C . ALA C 1 276 ? -11.884 21.946 47.450 1.00 13.76 276 ALA C C 1
ATOM 6972 O O . ALA C 1 276 ? -13.026 21.974 46.929 1.00 14.04 276 ALA C O 1
ATOM 6974 N N . ILE C 1 277 ? -11.588 21.441 48.613 1.00 13.96 277 ILE C N 1
ATOM 6975 C CA . ILE C 1 277 ? -12.594 20.882 49.491 1.00 13.73 277 ILE C CA 1
ATOM 6976 C C . ILE C 1 277 ? -12.423 21.387 50.874 1.00 14.46 277 ILE C C 1
ATOM 6977 O O . ILE C 1 277 ? -11.266 21.637 51.315 1.00 14.35 277 ILE C O 1
ATOM 6982 N N . ASP C 1 278 ? -13.498 21.482 51.652 1.00 13.02 278 ASP C N 1
ATOM 6983 C CA . ASP C 1 278 ? -13.364 21.886 53.050 1.00 13.64 278 ASP C CA 1
ATOM 6984 C C . ASP C 1 278 ? -14.455 21.377 53.964 1.00 13.64 278 ASP C C 1
ATOM 6985 O O . ASP C 1 278 ? -15.454 20.798 53.506 1.00 15.25 278 ASP C O 1
ATOM 6990 N N . ALA C 1 279 ? -14.181 21.531 55.218 1.00 14.22 279 ALA C N 1
ATOM 6991 C CA . ALA C 1 279 ? -15.081 21.147 56.314 1.00 14.68 279 ALA C CA 1
ATOM 6992 C C . ALA C 1 279 ? -15.020 22.249 57.342 1.00 15.46 279 ALA C C 1
ATOM 6993 O O . ALA C 1 279 ? -13.924 22.618 57.858 1.00 14.68 279 ALA C O 1
ATOM 6995 N N . THR C 1 280 ? -16.195 22.774 57.729 1.00 14.03 280 THR C N 1
ATOM 6996 C CA . THR C 1 280 ? -16.271 23.868 58.719 1.00 13.88 280 THR C CA 1
ATOM 6997 C C . THR C 1 280 ? -17.255 23.415 59.830 1.00 15.67 280 THR C C 1
ATOM 6998 O O . THR C 1 280 ? -18.367 22.982 59.485 1.00 16.97 280 THR C O 1
ATOM 7002 N N . TYR C 1 281 ? -16.864 23.586 61.056 1.00 14.81 281 TYR C N 1
ATOM 7003 C CA . TYR C 1 281 ? -17.717 23.212 62.162 1.00 15.58 281 TYR C CA 1
ATOM 7004 C C . TYR C 1 281 ? -18.116 24.447 62.949 1.00 16.76 281 TYR C C 1
ATOM 7005 O O . TYR C 1 281 ? -17.227 25.122 63.481 1.00 16.35 281 TYR C O 1
ATOM 7014 N N . TYR C 1 282 ? -19.445 24.681 63.077 1.00 16.43 282 TYR C N 1
ATOM 7015 C CA . TYR C 1 282 ? -19.958 25.834 63.815 1.00 16.14 282 TYR C CA 1
ATOM 7016 C C . TYR C 1 282 ? -20.276 25.427 65.275 1.00 16.71 282 TYR C C 1
ATOM 7017 O O . TYR C 1 282 ? -21.383 24.960 65.517 1.00 19.89 282 TYR C O 1
ATOM 7026 N N . PHE C 1 283 ? -19.349 25.655 66.173 1.00 17.37 283 PHE C N 1
ATOM 7027 C CA . PHE C 1 283 ? -19.614 25.418 67.570 1.00 17.79 283 PHE C CA 1
ATOM 7028 C C . PHE C 1 283 ? -20.761 26.263 68.052 1.00 21.03 283 PHE C C 1
ATOM 7029 O O . PHE C 1 283 ? -21.606 25.797 68.887 1.00 20.80 283 PHE C O 1
ATOM 7037 N N . LYS C 1 284 ? -20.720 27.534 67.673 1.00 19.30 284 LYS C N 1
ATOM 7038 C CA . LYS C 1 284 ? -21.778 28.503 67.933 1.00 21.72 284 LYS C CA 1
ATOM 7039 C C . LYS C 1 284 ? -21.879 29.319 66.680 1.00 23.26 284 LYS C C 1
ATOM 7040 O O . LYS C 1 284 ? -21.027 29.194 65.764 1.00 21.25 284 LYS C O 1
ATOM 7046 N N . PRO C 1 285 ? -22.900 30.145 66.591 1.00 24.77 285 PRO C N 1
ATOM 7047 C CA . PRO C 1 285 ? -23.023 30.886 65.337 1.00 24.14 285 PRO C CA 1
ATOM 7048 C C . PRO C 1 285 ? -21.805 31.767 65.046 1.00 26.16 285 PRO C C 1
ATOM 7049 O O . PRO C 1 285 ? -21.445 31.922 63.846 1.00 29.05 285 PRO C O 1
ATOM 7053 N N . ASN C 1 286 ? -21.189 32.221 66.122 1.00 22.54 286 ASN C N 1
ATOM 7054 C CA . ASN C 1 286 ? -19.949 33.020 66.015 1.00 24.35 286 ASN C CA 1
ATOM 7055 C C . ASN C 1 286 ? -18.572 32.427 66.451 1.00 18.86 286 ASN C C 1
ATOM 7056 O O . ASN C 1 286 ? -17.618 33.158 66.784 1.00 17.79 286 ASN C O 1
ATOM 7061 N N . PHE C 1 287 ? -18.561 31.108 66.501 1.00 17.51 287 PHE C N 1
ATOM 7062 C CA . PHE C 1 287 ? -17.295 30.412 66.718 1.00 15.59 287 PHE C CA 1
ATOM 7063 C C . PHE C 1 287 ? -17.236 29.136 65.947 1.00 15.33 287 PHE C C 1
ATOM 7064 O O . PHE C 1 287 ? -18.092 28.258 66.085 1.00 15.93 287 PHE C O 1
ATOM 7072 N N . ARG C 1 288 ? -16.265 29.046 65.056 1.00 14.15 288 ARG C N 1
ATOM 7073 C CA . ARG C 1 288 ? -16.145 27.935 64.152 1.00 14.41 288 ARG C CA 1
ATOM 7074 C C . ARG C 1 288 ? -14.663 27.531 63.891 1.00 14.00 288 ARG C C 1
ATOM 7075 O O . ARG C 1 288 ? -13.703 28.292 64.079 1.00 14.70 288 ARG C O 1
ATOM 7083 N N . SER C 1 289 ? -14.508 26.269 63.500 1.00 14.26 289 SER C N 1
ATOM 7084 C CA . SER C 1 289 ? -13.248 25.756 63.021 1.00 14.94 289 SER C CA 1
ATOM 7085 C C . SER C 1 289 ? -13.375 25.261 61.595 1.00 14.25 289 SER C C 1
ATOM 7086 O O . SER C 1 289 ? -14.418 24.882 61.105 1.00 15.61 289 SER C O 1
ATOM 7089 N N . TYR C 1 290 ? -12.256 25.211 60.870 1.00 13.68 290 TYR C N 1
ATOM 7090 C CA . TYR C 1 290 ? -12.298 24.637 59.551 1.00 13.47 290 TYR C CA 1
ATOM 7091 C C . TYR C 1 290 ? -10.922 24.072 59.094 1.00 14.96 290 TYR C C 1
ATOM 7092 O O . TYR C 1 290 ? -9.840 24.408 59.634 1.00 13.25 290 TYR C O 1
ATOM 7101 N N . ILE C 1 291 ? -11.050 23.186 58.137 1.00 13.81 291 ILE C N 1
ATOM 7102 C CA . ILE C 1 291 ? -9.920 22.646 57.433 1.00 13.54 291 ILE C CA 1
ATOM 7103 C C . ILE C 1 291 ? -10.202 22.585 55.965 1.00 13.35 291 ILE C C 1
ATOM 7104 O O . ILE C 1 291 ? -11.314 22.280 55.538 1.00 13.74 291 ILE C O 1
ATOM 7109 N N . SER C 1 292 ? -9.217 22.963 55.138 1.00 12.44 292 SER C N 1
ATOM 7110 C CA . SER C 1 292 ? -9.463 23.090 53.700 1.00 12.18 292 SER C CA 1
ATOM 7111 C C . SER C 1 292 ? -8.184 22.637 52.922 1.00 14.06 292 SER C C 1
ATOM 7112 O O . SER C 1 292 ? -7.068 22.831 53.380 1.00 14.13 292 SER C O 1
ATOM 7115 N N . TYR C 1 293 ? -8.371 22.101 51.735 1.00 13.95 293 TYR C N 1
ATOM 7116 C CA . TYR C 1 293 ? -7.267 21.790 50.869 1.00 13.27 293 TYR C CA 1
ATOM 7117 C C . TYR C 1 293 ? -7.577 22.190 49.479 1.00 12.77 293 TYR C C 1
ATOM 7118 O O . TYR C 1 293 ? -8.660 21.834 48.927 1.00 14.90 293 TYR C O 1
ATOM 7127 N N . GLN C 1 294 ? -6.616 22.882 48.819 1.00 12.47 294 GLN C N 1
ATOM 7128 C CA . GLN C 1 294 ? -6.648 23.208 47.459 1.00 12.00 294 GLN C CA 1
ATOM 7129 C C . GLN C 1 294 ? -5.699 22.351 46.647 1.00 14.12 294 GLN C C 1
ATOM 7130 O O . GLN C 1 294 ? -4.491 22.433 46.825 1.00 14.80 294 GLN C O 1
ATOM 7136 N N . PHE C 1 295 ? -6.275 21.512 45.786 1.00 12.64 295 PHE C N 1
ATOM 7137 C CA . PHE C 1 295 ? -5.539 20.767 44.792 1.00 13.66 295 PHE C CA 1
ATOM 7138 C C . PHE C 1 295 ? -5.344 21.714 43.587 1.00 13.42 295 PHE C C 1
ATOM 7139 O O . PHE C 1 295 ? -6.257 22.030 42.809 1.00 14.46 295 PHE C O 1
ATOM 7147 N N . ASN C 1 296 ? -4.102 22.184 43.459 1.00 13.40 296 ASN C N 1
ATOM 7148 C CA . ASN C 1 296 ? -3.726 23.097 42.368 1.00 14.24 296 ASN C CA 1
ATOM 7149 C C . ASN C 1 296 ? -3.318 22.324 41.144 1.00 15.40 296 ASN C C 1
ATOM 7150 O O . ASN C 1 296 ? -2.319 21.560 41.212 1.00 16.45 296 ASN C O 1
ATOM 7155 N N . LEU C 1 297 ? -4.172 22.348 40.143 1.00 16.42 297 LEU C N 1
ATOM 7156 C CA . LEU C 1 297 ? -4.025 21.373 39.006 1.00 16.60 297 LEU C CA 1
ATOM 7157 C C . LEU C 1 297 ? -3.070 21.965 37.976 1.00 17.69 297 LEU C C 1
ATOM 7158 O O . LEU C 1 297 ? -2.871 21.335 36.940 1.00 20.31 297 LEU C O 1
ATOM 7163 N N . LEU C 1 298 ? -2.615 23.196 38.136 1.00 16.15 298 LEU C N 1
ATOM 7164 C CA . LEU C 1 298 ? -1.579 23.730 37.200 1.00 18.61 298 LEU C CA 1
ATOM 7165 C C . LEU C 1 298 ? -0.346 22.844 37.321 1.00 21.01 298 LEU C C 1
ATOM 7166 O O . LEU C 1 298 ? -0.118 22.253 38.385 1.00 22.52 298 LEU C O 1
ATOM 7171 N N . ASP C 1 299 ? 0.392 22.723 36.226 1.00 28.89 299 ASP C N 1
ATOM 7172 C CA . ASP C 1 299 ? 1.610 21.840 36.256 1.00 30.83 299 ASP C CA 1
ATOM 7173 C C . ASP C 1 299 ? 2.669 22.530 35.450 1.00 28.37 299 ASP C C 1
ATOM 7174 O O . ASP C 1 299 ? 2.462 23.674 35.006 1.00 29.13 299 ASP C O 1
ATOM 7179 N N . SER C 1 300 ? 3.848 21.868 35.293 1.00 36.21 300 SER C N 1
ATOM 7180 C CA . SER C 1 300 ? 5.060 22.505 34.663 1.00 34.54 300 SER C CA 1
ATOM 7181 C C . SER C 1 300 ? 4.956 22.852 33.181 1.00 37.68 300 SER C C 1
ATOM 7182 O O . SER C 1 300 ? 5.660 23.730 32.706 1.00 40.75 300 SER C O 1
ATOM 7185 N N . ASP C 1 301 ? 4.028 22.219 32.469 1.00 41.76 301 ASP C N 1
ATOM 7186 C CA . ASP C 1 301 ? 3.660 22.627 31.099 1.00 44.49 301 ASP C CA 1
ATOM 7187 C C . ASP C 1 301 ? 2.976 24.039 31.011 1.00 48.01 301 ASP C C 1
ATOM 7188 O O . ASP C 1 301 ? 2.906 24.649 29.911 1.00 46.80 301 ASP C O 1
ATOM 7193 N N . LYS C 1 302 ? 2.463 24.556 32.143 1.00 36.10 302 LYS C N 1
ATOM 7194 C CA . LYS C 1 302 ? 1.711 25.800 32.122 1.00 37.22 302 LYS C CA 1
ATOM 7195 C C . LYS C 1 302 ? 2.094 26.799 33.186 1.00 37.03 302 LYS C C 1
ATOM 7196 O O . LYS C 1 302 ? 1.652 27.952 33.108 1.00 34.86 302 LYS C O 1
ATOM 7202 N N . ALA C 1 303 ? 2.877 26.409 34.195 1.00 28.98 303 ALA C N 1
ATOM 7203 C CA . ALA C 1 303 ? 3.080 27.315 35.280 1.00 26.26 303 ALA C CA 1
ATOM 7204 C C . ALA C 1 303 ? 4.370 26.890 36.046 1.00 23.52 303 ALA C C 1
ATOM 7205 O O . ALA C 1 303 ? 4.866 25.774 35.908 1.00 27.82 303 ALA C O 1
ATOM 7207 N N . SER C 1 304 ? 4.834 27.805 36.853 1.00 23.27 304 SER C N 1
ATOM 7208 C CA . SER C 1 304 ? 6.031 27.536 37.675 1.00 26.41 304 SER C CA 1
ATOM 7209 C C . SER C 1 304 ? 5.646 26.588 38.780 1.00 25.22 304 SER C C 1
ATOM 7210 O O . SER C 1 304 ? 4.439 26.395 39.107 1.00 25.47 304 SER C O 1
ATOM 7213 N N . LYS C 1 305 ? 6.671 25.999 39.386 1.00 24.47 305 LYS C N 1
ATOM 7214 C CA . LYS C 1 305 ? 6.450 25.125 40.552 1.00 22.84 305 LYS C CA 1
ATOM 7215 C C . LYS C 1 305 ? 5.722 25.826 41.674 1.00 21.84 305 LYS C C 1
ATOM 7216 O O . LYS C 1 305 ? 4.783 25.288 42.260 1.00 20.16 305 LYS C O 1
ATOM 7222 N N . VAL C 1 306 ? 6.097 27.045 42.023 1.00 19.67 306 VAL C N 1
ATOM 7223 C CA . VAL C 1 306 ? 5.426 27.755 43.136 1.00 18.46 306 VAL C CA 1
ATOM 7224 C C . VAL C 1 306 ? 3.941 28.054 42.752 1.00 17.10 306 VAL C C 1
ATOM 7225 O O . VAL C 1 306 ? 3.053 27.849 43.646 1.00 17.62 306 VAL C O 1
ATOM 7229 N N . ALA C 1 307 ? 3.755 28.405 41.515 1.00 19.42 307 ALA C N 1
ATOM 7230 C CA . ALA C 1 307 ? 2.385 28.761 41.073 1.00 19.42 307 ALA C CA 1
ATOM 7231 C C . ALA C 1 307 ? 1.510 27.515 41.000 1.00 21.11 307 ALA C C 1
ATOM 7232 O O . ALA C 1 307 ? 0.320 27.667 40.845 1.00 18.06 307 ALA C O 1
ATOM 7234 N N . SER C 1 308 ? 2.115 26.366 40.990 1.00 17.30 308 SER C N 1
ATOM 7235 C CA . SER C 1 308 ? 1.455 25.069 40.839 1.00 18.27 308 SER C CA 1
ATOM 7236 C C . SER C 1 308 ? 1.274 24.381 42.168 1.00 17.02 308 SER C C 1
ATOM 7237 O O . SER C 1 308 ? 0.698 23.241 42.235 1.00 17.11 308 SER C O 1
ATOM 7240 N N . GLU C 1 309 ? 1.729 24.921 43.317 1.00 14.18 309 GLU C N 1
ATOM 7241 C CA . GLU C 1 309 ? 1.667 24.223 44.582 1.00 15.43 309 GLU C CA 1
ATOM 7242 C C . GLU C 1 309 ? 0.272 24.172 45.226 1.00 16.09 309 GLU C C 1
ATOM 7243 O O . GLU C 1 309 ? -0.453 25.191 45.173 1.00 16.02 309 GLU C O 1
ATOM 7249 N N . ASP C 1 310 ? -0.039 23.038 45.790 1.00 15.27 310 ASP C N 1
ATOM 7250 C CA . ASP C 1 310 ? -1.261 22.882 46.605 1.00 15.96 310 ASP C CA 1
ATOM 7251 C C . ASP C 1 310 ? -1.198 23.666 47.910 1.00 17.05 310 ASP C C 1
ATOM 7252 O O . ASP C 1 310 ? -0.092 24.061 48.359 1.00 17.82 310 ASP C O 1
ATOM 7257 N N . GLU C 1 311 ? -2.318 23.751 48.617 1.00 15.59 311 GLU C N 1
ATOM 7258 C CA . GLU C 1 311 ? -2.332 24.425 49.955 1.00 15.01 311 GLU C CA 1
ATOM 7259 C C . GLU C 1 311 ? -3.289 23.741 50.874 1.00 14.27 311 GLU C C 1
ATOM 7260 O O . GLU C 1 311 ? -4.428 23.560 50.497 1.00 14.65 311 GLU C O 1
ATOM 7266 N N . LEU C 1 312 ? -2.819 23.445 52.079 1.00 12.06 312 LEU C N 1
ATOM 7267 C CA . LEU C 1 312 ? -3.629 23.097 53.212 1.00 13.66 312 LEU C CA 1
ATOM 7268 C C . LEU C 1 312 ? -3.888 24.355 54.085 1.00 15.39 312 LEU C C 1
ATOM 7269 O O . LEU C 1 312 ? -2.912 25.076 54.366 1.00 15.31 312 LEU C O 1
ATOM 7274 N N . ALA C 1 313 ? -5.103 24.563 54.582 1.00 13.79 313 ALA C N 1
ATOM 7275 C CA . ALA C 1 313 ? -5.366 25.621 55.538 1.00 14.71 313 ALA C CA 1
ATOM 7276 C C . ALA C 1 313 ? -6.158 25.113 56.708 1.00 14.73 313 ALA C C 1
ATOM 7277 O O . ALA C 1 313 ? -7.067 24.295 56.510 1.00 14.91 313 ALA C O 1
ATOM 7279 N N . ILE C 1 314 ? -5.845 25.559 57.917 1.00 14.06 314 ILE C N 1
ATOM 7280 C CA . ILE C 1 314 ? -6.558 25.215 59.104 1.00 14.64 314 ILE C CA 1
ATOM 7281 C C . ILE C 1 314 ? -6.944 26.524 59.770 1.00 15.13 314 ILE C C 1
ATOM 7282 O O . ILE C 1 314 ? -6.072 27.412 59.935 1.00 15.75 314 ILE C O 1
ATOM 7287 N N . GLY C 1 315 ? -8.209 26.651 60.151 1.00 13.54 315 GLY C N 1
ATOM 7288 C CA . GLY C 1 315 ? -8.661 27.886 60.743 1.00 12.86 315 GLY C CA 1
ATOM 7289 C C . GLY C 1 315 ? -9.480 27.729 62.021 1.00 13.47 315 GLY C C 1
ATOM 7290 O O . GLY C 1 315 ? -10.184 26.723 62.229 1.00 14.30 315 GLY C O 1
ATOM 7291 N N . LEU C 1 316 ? -9.428 28.814 62.803 1.00 13.58 316 LEU C N 1
ATOM 7292 C CA . LEU C 1 316 ? -10.344 28.992 63.950 1.00 14.15 316 LEU C CA 1
ATOM 7293 C C . LEU C 1 316 ? -10.844 30.420 63.894 1.00 13.74 316 LEU C C 1
ATOM 7294 O O . LEU C 1 316 ? -10.012 31.338 63.809 1.00 16.55 316 LEU C O 1
ATOM 7299 N N . ARG C 1 317 ? -12.143 30.599 63.821 1.00 14.23 317 ARG C N 1
ATOM 7300 C CA . ARG C 1 317 ? -12.699 31.933 63.595 1.00 14.29 317 ARG C CA 1
ATOM 7301 C C . ARG C 1 317 ? -13.696 32.295 64.656 1.00 13.66 317 ARG C C 1
ATOM 7302 O O . ARG C 1 317 ? -14.740 31.600 64.811 1.00 13.12 317 ARG C O 1
ATOM 7310 N N . TYR C 1 318 ? -13.444 33.414 65.338 1.00 14.38 318 TYR C N 1
ATOM 7311 C CA . TYR C 1 318 ? -14.374 34.030 66.312 1.00 13.86 318 TYR C CA 1
ATOM 7312 C C . TYR C 1 318 ? -14.931 35.288 65.693 1.00 15.00 318 TYR C C 1
ATOM 7313 O O . TYR C 1 318 ? -14.174 36.124 65.211 1.00 14.96 318 TYR C O 1
ATOM 7322 N N . ASP C 1 319 ? -16.260 35.402 65.602 1.00 14.32 319 ASP C N 1
ATOM 7323 C CA . ASP C 1 319 ? -16.954 36.616 65.120 1.00 15.72 319 ASP C CA 1
ATOM 7324 C C . ASP C 1 319 ? -17.478 37.465 66.248 1.00 15.18 319 ASP C C 1
ATOM 7325 O O . ASP C 1 319 ? -18.185 36.971 67.152 1.00 16.22 319 ASP C O 1
ATOM 7330 N N . PHE C 1 320 ? -17.101 38.772 66.224 1.00 17.00 320 PHE C N 1
ATOM 7331 C CA . PHE C 1 320 ? -17.514 39.701 67.273 1.00 18.42 320 PHE C CA 1
ATOM 7332 C C . PHE C 1 320 ? -18.975 40.035 67.034 1.00 21.85 320 PHE C C 1
ATOM 7333 O O . PHE C 1 320 ? -19.630 39.996 65.956 1.00 22.07 320 PHE C O 1
#

Organism: Vibrio cholerae serotype O1 (strain ATCC 39541 / Classical Ogawa 395 / O395) (NCBI:txid345073)

Secondary structure (DSSP, 8-state):
-TTSTTSPPP-EEEEE-SSEEEEEEEEEEEEEEEETTEEEE--EEEEEEEEEEEEETTEEEEEEEEEEE----TTS------EEEEEEEEEEEETTEEEEEEEEE-SSHHHHTTT--SSSS---S----GGGSEESSEEEEEEEETTEEEEEEEEPPBEEEE-TTS-B--GGG-SEEEE-S--EEEEEEEEE-TTSSEEEEEEEEEETTEEEEEEEEEEE-SSEEEEEEEEEEEEETTEEEEEEEEEEEEEETTEEEEEEEEEEEETTEEEEEEEEEEEEEEEETTEEEEEEEEEE------TGGG--EEEEEEEEE-/-TTSTTSPPP-EEEEEETTEEEEEEEEEEEEEEEETTEEEE--EEEEEEEEEEEEETTEEEEEEEEEEE----TTS------EEEEEEEEEEEETTEEEEEEEEE-SSHHHHTTT---SSS---S----GGGSEESSEEEEEEEETTEEEEEEEEPPBEEEE-TTS-B--GGG-SEEEE-S--EEEEEEEEE-TTSSEEEEEEEEEETTEEEEEEEEEEEETTEEEEEEEEEEEEETTEEEEEEEEEEEEEETTEEEEEEEEEEEETTEEEEEEEEEEEEEEEETTEEEEEEEEEE-----TGGG--EEEEEEEEE-/-TTSTTSPPP-EEEEEETTEEEEEEEEEEEEEEEETTEEEE--EEEEEEEEEEEEETTEEEEEEEEEEE----TTS------EEEEEEEEEEEETTEEEEESSEE-SSHHHHTTT--SSSS---S----GGGSEESSEEEEEEEETTEEEEEEEEPPBEEEE-TTS-B--GGG-SEEEE----EEEEEEEEE-GGGSEEEEEEEEEETTEEEEEEEEEEEETTEEEEEEEEEEEEETTEEEEEEEEEEEEEETTEEEEEEEEEEEETTEEEEEEEEEEEEEEEETTEEEEEEEEEE---TTTS-TGGG--EEEEEEEEE-

Foldseek 3Di:
DPLLQQDWDWFDWPDDDDQKTKGKKWKFKWKWKAWPNDTDTPTKTKIKIKIWHDPDQFKIKIWMWMKMFDADQVPHPDDGPDIDGQWGWIWMGGQFWIKIAFWDAAWCPVVLSLANRDNPDDPPAADDDDNHGTDHQKIKTWHDDPQKIKIKMKHDFDKFFDDPVRHTDDNVPGPGIDGDQFIKMKMKMKGDPPPQQKIWMKMKMDTRQWIKIKIKIKGDDDFKIKMKMWMWIAPGNQKTKIKIKIKMWGDDDQKIKMWMFIWMDISNHTQFTKIKIKMKGPPDPFWIKMKMKIQTPDDPVPPVSRIIMIMIMIMGMD/DPLLQQDWDWFDWPDDDQQKTKGKKWKFKWKWKAWPRDTDTPTKTKIKIKIWHDPDQFKIKIWMWMKMFDADQVPHPDDGDDIDGQWGWMWMGGQFWIKIAFWDAAACVVVLSQANRDNPDDPPQADDDDNHGTDHQKMKTWDDDPQKIKIKMKHDFAKFFDDPVRHGDDNVRGPGIDGDQFIKMKMKMKGDDPPQQKIKMKMWMDTRFWIKIKIKMKGDDDQKIKMKMWMWIAPGHLKIKIKMKIKMWGDDPQKIKMWMFIWMAISNHTQFTKIKIKMKGPPDVFKIKMKMKIQTPCVPDPVSRIIMIMIMIMGMD/DPQLQQDWDWFCWPDDDPQKTKGKKWKFKWKWKAWPRDTDTPTKTKIKIKMWGDPDQFKIKIWMWMKMFDADQVPHPDDGPDIDGQWGWIWMGGQFWIKIAFWDAAACVVVLSQANRDNPDDPPAADDDDNRGTDHQKIKTWHDDPQKIKIKMKHDFAKFFDDPVRDGDDNVRGDDIDGDQFIKMKMKMKGDPPPQQKIWMKMWMDTDQWIKIKTKMKGDDDFKIKMKMWMWIAPGVQKTKIKMKIKIWGDDDQKIKIWMFIWMAISNATQFTWIKIKMKGPPDVFKIKMKMKIQTCDDPVGDDPVSRIIMIMIMIMGMD

Sequence (955 aa):
DGINQSGDKAGSTVYSAKGTSLEVGGRAEARLSLKDGKAQDNSRVRLNFLGKAEINDSLYGVGFYEGEFTTNDQGKNASNNSLDNRYTYAGIGGTYGEVTYGKNDGALGVITDFTDIMSYHGNTAAEKIAVADRVDNMLAYKGQFGDLGVVKASYRFADRNAVDAMGNVVTETNAAKYSDNGEDGYSLSAIYTFGDTGFNVGAGYADQDDQNEYMLAASYRMENLYFAGLFTDGELAKDVDYTGYELAAGYKLGQAAFTATYNNAETAKKTSADNFAIDATYYFKPNFRSYISYQFNLLDSASKVASEDELAIGLRYDFDGINQSGDKAGSTVYSAKGTSLEVGGRAEARLSLKDGKAQDNSRVRLNFLGKAEINDSLYGVGFYEGEFTTNDQGKNASSNNSLDNRYTYAGIGGTYGEVTYGKNDGALGVITDFTDIMSYHGNTAAEKIAVADRVDNMLAYKGQFGDLGVVKASYRFADRNAVDAMGNVVTETNAAKYSDNGEDGYSLSAIYTFGDTGFNVGAGYYADQDDQNEYMLAASYRMENLYFAGLFTDGELAKDVDYTGYELAAGYKLGQAAFTATYNNAETAKKTSADNFAIDATYYFKPNFRSYISYQFNLLDASKVVASEDELAIGLRYDFDGINQSGDKAGSTVYSAKGTSLEVGGRAEARLSLKDGKAQDNSRVRLNFLGKAEINDSLYGVGFYEGEFTTNDQGKNASNNSLDNRYTYAGIGGTYGEVTYGKNDGALGVITDFTDIMSYHGNTAAEKIAVADRVDNMLAYKGQFGDLGVKASYRFADRNAVDAMGNVVTETNAAKYSDNGEDGYSLSAIYTFGDTGFNVVGAGYADQDDQNEYMLAASYRMENLYFAGLFTDGELAKDVDYTGYYELAAGYKLGQAAFTATYNNAETAKKTSADNFAIDATYYFKPNFRSYISYQFNLLDSDKASKVASEDELAIGLRYDF

Nearest PDB structures (foldseek):
  6ehb-assembly1_B  TM=1.003E+00  e=1.585E-65  Vibrio cholerae O395
  6ehb-assembly1_C  TM=9.983E-01  e=5.523E-63  Vibrio cholerae O395
  5onu-assembly1_C  TM=9.928E-01  e=2.951E-58  Vibrio cholerae
  6ehc-assembly1_A  TM=9.788E-01  e=3.442E-56  Vibrio cholerae O395
  2vqi-assembly1_A-2  TM=3.119E-01  e=1.300E-04  Escherichia coli

B-factor: mean 24.41, std 12.78, range [10.85, 247.79]

Solvent-accessible surface area: 38950 Å² total; per-residue (Å²): 80,56,69,25,7,30,24,47,53,84,22,9,56,14,68,80,33,187,45,27,26,3,38,4,0,5,1,0,2,2,37,18,0,41,43,70,72,50,4,60,20,35,7,31,1,17,10,9,2,44,0,78,0,96,28,78,146,63,53,41,0,4,0,21,1,0,0,30,10,38,14,100,5,75,4,153,54,32,91,10,66,41,5,23,0,38,27,2,25,0,0,43,3,21,106,172,18,18,58,4,17,0,0,19,44,1,0,0,19,45,0,2,45,13,0,22,4,1,4,43,12,9,60,53,0,5,84,43,3,9,0,0,35,20,0,4,0,0,71,6,61,105,9,112,85,71,54,62,13,35,32,30,8,93,0,45,15,6,11,30,6,6,40,103,162,48,70,106,48,91,80,127,108,8,47,102,6,30,54,46,27,36,63,5,100,2,106,4,40,34,91,42,84,43,154,86,20,78,30,48,7,41,11,88,0,40,0,92,66,37,35,4,87,0,92,10,39,11,92,87,77,158,71,70,13,87,10,21,7,53,0,47,11,45,37,32,148,123,45,50,9,29,0,120,1,109,6,36,9,95,89,110,64,97,15,16,79,11,28,3,68,1,28,2,64,40,62,152,155,53,58,13,25,13,79,1,76,10,32,1,90,46,44,65,91,18,0,6,33,8,86,2,72,20,81,24,90,31,108,143,62,51,126,8,51,21,35,44,15,48,0,73,3,28,3,1,4,8,76,59,48,20,9,32,17,42,63,92,23,14,61,15,69,79,42,194,35,25,23,2,40,4,0,6,1,0,3,3,36,18,0,41,41,62,71,53,4,59,20,36,8,32,0,16,12,9,2,54,0,84,0,90,33,78,164,58,54,44,0,9,0,23,1,0,0,30,8,38,14,102,5,72,3,148,53,33,88,11,64,41,6,22,0,37,28,2,26,0,0,39,4,23,92,173,18,20,58,4,15,0,0,19,44,1,0,0,17,46,0,2,42,12,0,23,4,1,4,43,11,9,61,52,0,5,81,43,5,12,0,0,35,21,0,3,0,0,69,6,65,100,10,112,92,71,58,63,12,40,34,28,7,95,0,44,16,6,14,30,8,5,28,92,158,49,80,104,45,91,83,132,109,9,42,98,4,34,50,49,31,44,64,5,90,0,69,9,39,35,95,44,90,45,150,67,24,98,36,62,6,42,7,108,3,47,6,89,71,49,51,9,94,0,91,10,50,10,74,134,80,154,89,82,17,102,10,21,7,70,0,44,9,59,33,32,160,112,43,46,10,35,0,94,1,102,7,34,11,93,114,107,70,88,16,15,78,13,29,3,57,1,23,2,63,42,58,147,141,58,57,12,24,12,77,1,76,11,31,1,96,46,39,74,93,23,0,6,31,8,86,1,70,20,80,24,93,46,131,87,45,114,9,48,22,30,44,15,51,0,71,3,29,2,3,4,11,76,55,49,24,7,31,24,45,52,81,24,13,67,16,46,84,41,187,36,21,23,1,31,4,0,6,1,0,2,2,36,17,0,40,34,65,66,55,4,60,21,35,8,31,1,18,10,9,3,44,0,77,1,103,35,81,153,54,52,51,0,5,0,23,1,0,0,28,8,38,14,100,5,76,4,148,53,31,92,10,62,40,5,23,0,38,28,3,23,0,0,43,4,22,92,179,18,17,58,4,15,0,0,19,42,1,0,0,17,43,0,1,46,12,0,24,4,0,3,43,12,9,60,52,0,4,84,43,5,12,0,0,33,20,0,3,0,0,70,7,64,103,9,116,88,72,57,63,12,38,36,30,8,95,0,47,16,6,9,28,7,3,37,101,168,45,79,105,46,85,82,128,105,8,46,98,5,31,58,46,31,41,64,6,88,0,88,10,42,32,95,44,91,41,139,68,10,110,27,66,4,40,11,78,0,43,5,88,70,47,35,3,84,0,91,8,54,9,67,124,72,153,82,62,17,98,10,20,8,50,0,42,11,67,28,31,168,130,41,51,9,23,0,118,1,110,6,35,9,98,106,105,65,97,18,15,88,12,30,3,71,0,29,2,69,39,56,150,121,15,59,13,20,14,77,0,75,11,32,1,89,45,39,66,94,18,0,6,32,8,86,2,67,19,80,23,90,18,89,102,119,85,25,53,109,6,50,19,28,45,21,49,0,72,4,27,2,3,2,13

Radius of gyration: 29.8 Å; Cα contacts (8 Å, |Δi|>4): 3173; chains: 3; bounding box: 70×72×80 Å

InterPro domains:
  IPR023614 Porin domain superfamily [G3DSA:2.40.160.10] (33-341)
  IPR033900 Porin domain, Gram-negative type [PF13609] (9-317)
  IPR033900 Porin domain, Gram-negative type [cd00342] (41-341)
  IPR050298 Gram-negative bacterial outer membrane porin [PTHR34501] (1-341)